Protein AF-A0A1D2QLX5-F1 (afdb_monomer)

Radius of gyration: 36.52 Å; Cα contacts (8 Å, |Δi|>4): 1877; chains: 1; bounding box: 127×94×104 Å

InterPro domains:
  IPR011519 ASPIC/UnbV [PF07593] (499-573)
  IPR011989 Armadillo-like helical [G3DSA:1.25.10.10] (586-825)
  IPR013517 FG-GAP repeat [PF13517] (154-214)
  IPR013517 FG-GAP repeat [PF13517] (285-348)
  IPR016024 Armadillo-type fold [SSF48371] (615-786)
  IPR027039 Cartilage acidic protein 1 [PTHR16026] (74-571)
  IPR028994 Integrin alpha, N-terminal [G3DSA:2.130.10.130] (34-222)
  IPR028994 Integrin alpha, N-terminal [G3DSA:2.130.10.130] (240-362)
  IPR028994 Integrin alpha, N-terminal [G3DSA:2.130.10.130] (363-491)
  IPR028994 Integrin alpha, N-terminal [SSF69318] (71-474)

pLDDT: mean 75.58, std 22.98, range [21.81, 98.31]

Sequence (952 aa):
MLLFSPKKVFLYGFVLLIFTGVYGYVTPTPSLERLPVAVYNKNFLFQQENVFTPLQLTDVTLQAGIQRNDHITGLHESLGAGACAFDYNKDGWVDLLVLNGSGTTHFHGKPQWWQTNSNSLTLYKNNGDETFSDITDDSRLISDGWTMGCAYGDIDSDGDADIFISQRGSNQLWENDNGIFKDITEVSGIKGQHWSTSVNFVDINRDGLLDIYVNNFIDFQVNALTFEHHSGYEATLPPAFDMALYDGQPNQLWINQGGRRFMDRAKAMGIDNPQGRSLHAQWVDINADTYPDLLVANGKGSSNKVFLNQQGNTFVDASLDSGVSFTDTAHHISVGDINRDTRLDIMVGTDHTAFSKLYRQSVRQDTAFVDNSYQTLATVMTTNQSQWASIIEDINLDGWPDFYIANGLTTANQDAKLLSRGQPDSLLLYQQGFVDDSHQISLDTEHSHSSRCALATDFNNDGRADIYISHNNDLGQLLKNNGKKKPWLGIALLSETIPAHGAIVTITNGDMLQTQVYGNKHSFLCTGDQRLRFGINDASPIEITIDWPDGKQHILRDVTANRYHRIVYGKTETLPMTQPAIYTSQIVYQHALNKLKVIEWLIEQNRSDEAAQELGLLQHHPDTELRLQLLQAATLLPEAQQLRFIQRAFNDESITVRLQAIALTRRNENELLARWLFKQLEHDNADVVCATTSALAHFYDEEEAFIVHKYTALGALIRLLNAESETKQRCAIEALGRSEHYRALQPLLAVAERHASQNIRVSAIKALALIKEKAALPTLMAIAEDINQSTAIHAQAKNSIAIINGNYFVKPSEKSLSRKEENNSTSTFFNHKPFYKTPPTWVAASLAKDHADRAALLKAIAQRKERWARDIVHSVLSDTEELLTTKTAIIQQLPRPLSPGYQQLLRQLLQGAITQYQMLHKNDSDDENKFMALAEMIYQIDPERALEMVLH

Foldseek 3Di:
DDDDDDDDDDDDDDDDDDDDDDDDDDDDDDDPDDDDPPPPPVPDDDDDCPPDFFWFWAFCCLVQLNDDFQFDADPLCLLPFEKEWADQQPPQFIWIKTFAAQNCHPPDPDDDPSSPPQARIWTWDQPLQSHTDTCCVVLVPGDNFGWAFKDWFDAQQPQGIWIWTAGCFFTWTWDGDNSRTDTCSVVQVPGDNFHWWDKAWDDQQPPPGTKMKIAGAFPDDPPDPQDPPPVDPDDPDDDFDDSLSTFTAFIWIWDRPHPSYTDTCCVVQVNRPRRFRFQEKFWAPQQPPLGTWIWTWGAANFFTWTWDRPNSRHTDTCRVVQVRRPARFFQKKAWFDQPLPQHIWIWTFGALQDFTFIWDADPVHSSHTDTCCCVFCVVPGPRRWRWAKKDFAPQQQPQHTKIKTWTFASAADPQFRSFGGFAQTWTWDDDVGTDTSSCSNHNDNLPGFRWHDKFWADSSQQQHTWMWIGTRSARTTTIDTPHDRAKKEKEFEAAASTGQFRKKKWKDWPPDIGIDGASRGDIRSYRYDRIHMHRHDPVTWMKMWIQGSVRDIDIATRDDIRFYWYDYPPDRDTDTDDNDDNDDDPDDDDDLVVLLVVLVVCLVVVNQVVSLVSLSVCCPPPDPVSNQSSLVSLVSHDPSSNVSSLLSQLVDPDPVSVLVSLVVCLVVLDLNCVVSLLVQCVDPDLVSNLSSLVSLLSQLQDCPRNPRCSRVSLVSLLVQCPDPDPSSNLSSLSSLLSNLDPVSQPSLLCQLQDPPDLVSVLSSLQSLLSVLDPVSLVSLVVQLPDPPRDPSSNVSSVCSNCSSVVNPDDDDDPDPDDPDDPPPDDPPDPDDDDDDDDDDCLVVLVPDPDPVVNVVSLVVLLPDLDDVSVVSVVVSPDDDPVCVVVVVVSVVPHDDDDDPVVLVVVVVVLVVVVVVVVVDDDDDPVCVVVLVVSLVVVCVNPVVVSVVVVVD

Organism: NCBI:txid62101

Solvent-accessible surface area (backbone atoms only — not comparable to full-atom values): 53255 Å² total; per-residue (Å²): 136,90,82,89,86,94,90,82,89,89,79,91,89,85,78,90,90,88,80,89,85,87,89,86,83,94,84,84,85,84,75,93,71,75,79,78,78,78,77,78,72,88,84,80,75,82,89,71,85,75,76,84,73,74,66,37,32,40,76,36,26,47,68,21,54,57,82,61,68,59,52,40,48,41,80,94,40,61,76,38,25,13,33,33,34,45,46,57,61,75,72,69,48,42,20,41,36,40,43,22,47,68,45,68,41,77,70,62,102,62,86,53,90,87,57,67,72,72,43,22,49,46,36,30,42,52,64,59,67,77,34,42,44,84,38,29,77,81,24,50,63,75,41,81,51,43,32,22,10,23,28,66,42,45,62,81,66,86,52,46,53,18,40,40,38,28,10,51,29,65,41,43,36,30,47,38,61,84,41,38,40,41,85,38,26,79,78,20,57,62,84,42,83,42,36,27,27,15,46,45,64,44,55,57,60,75,84,83,52,44,20,41,42,36,25,13,24,42,70,81,60,91,89,60,90,73,72,67,87,73,65,68,100,78,69,101,61,81,85,73,92,59,68,57,80,44,57,28,26,56,26,45,26,31,41,55,70,59,93,60,31,43,46,79,38,18,71,81,26,65,64,16,52,62,61,26,27,23,32,16,67,45,71,45,58,56,69,79,83,60,46,48,16,43,40,36,16,6,23,49,81,15,52,21,45,30,33,44,53,50,83,49,68,37,46,44,85,39,22,76,74,20,53,67,24,86,41,40,38,21,30,12,51,35,74,41,32,79,80,54,78,79,51,65,24,42,38,33,29,18,38,39,91,47,70,62,43,36,29,40,56,34,99,86,44,60,61,26,42,42,84,41,28,74,82,60,40,64,87,52,66,63,65,66,41,22,28,26,14,46,46,77,42,35,60,80,34,80,46,53,52,20,39,41,35,22,13,21,42,79,50,58,24,92,67,24,69,70,32,38,24,39,30,60,51,43,30,34,42,68,70,99,50,54,40,72,48,33,62,33,59,53,73,43,80,82,71,38,44,19,26,24,11,40,37,55,35,46,60,82,76,79,74,49,46,21,38,41,34,27,35,38,58,40,63,50,44,32,29,43,52,71,43,77,90,63,44,25,41,30,41,38,55,21,50,81,65,35,74,39,56,69,19,37,39,39,40,40,38,70,94,44,54,42,52,50,56,32,62,56,48,50,25,23,14,20,22,27,41,53,57,45,69,42,23,51,58,84,92,38,63,34,38,40,38,37,43,38,59,85,76,49,76,50,79,49,68,76,59,74,69,70,45,44,29,41,38,38,65,98,53,96,60,76,41,73,55,69,78,65,82,60,69,71,85,87,80,88,70,97,51,69,82,58,48,56,56,50,33,53,48,27,43,76,68,73,35,50,65,62,24,50,48,61,49,58,78,45,66,81,52,92,48,65,69,56,40,47,50,50,56,54,56,36,73,71,42,62,69,78,70,24,50,24,52,40,61,53,26,59,68,47,95,45,68,70,42,27,48,49,26,48,57,46,47,57,69,69,40,56,61,90,48,46,74,63,49,56,55,34,57,74,44,86,57,49,67,50,20,35,51,38,29,54,32,54,28,45,38,44,71,38,81,82,34,33,69,69,60,62,49,62,51,50,61,59,38,58,55,31,65,72,47,93,45,68,65,39,21,50,32,24,35,52,22,46,12,45,52,43,45,75,84,44,50,66,63,35,49,53,39,41,74,68,50,90,48,65,69,55,20,39,46,23,34,52,18,52,31,57,38,38,49,70,87,50,44,67,62,36,47,52,51,46,65,47,84,87,53,52,72,65,45,32,51,42,24,46,50,24,52,21,51,41,69,71,41,83,82,68,77,85,76,96,80,84,80,79,96,80,79,93,81,85,79,93,83,76,89,88,83,86,85,85,92,76,91,71,85,60,72,65,62,56,62,76,66,52,89,47,72,67,61,38,53,52,52,50,54,63,39,66,71,45,98,51,71,72,40,51,56,50,61,63,68,75,66,82,79,67,73,81,50,54,63,53,53,56,61,54,61,75,73,59,86,85,80,85,57,72,70,60,59,51,52,51,53,56,53,50,55,49,51,54,56,55,55,74,73,65,82,76,90,71,80,79,49,58,66,56,50,50,56,49,41,54,57,38,39,79,76,42,53,70,62,29,50,54,67,75,73,111

Nearest PDB structures (foldseek):
  7p0h-assembly2_B  TM=7.533E-01  e=1.564E-06  synthetic construct
  7q1f-assembly2_T  TM=6.880E-01  e=1.425E-06  synthetic construct
  4zv6-assembly1_A  TM=5.811E-01  e=3.149E-06  synthetic construct
  4xl5-assembly1_C  TM=6.622E-01  e=2.568E-05  synthetic construct
  3ltm-assembly1_B  TM=7.627E-01  e=1.583E-04  synthetic construct

Secondary structure (DSSP, 8-state):
---------------S------------PPP-PPPP-----S--S-----------EEE-TTTTT--------SGGGTT---EEEE-SSSSSS-EEEEE------SS-SS--TT-----SEEEEEE-SSS-EEE-HHHHT----SEEEEEEEE-SSSSS--EEEEEEEE--EEEEEETTEEEE-HHHHT----EEEEEEEEE-SSSSSPPEEEEEE-B---TT---SGGGS-S--SSPPPP-GGGSPBPPPEEEEE-STT-EEE-HHHHT---TT--EEEEEEE-SSSSSSPEEEEEE-TTS--EEEEE-TTS-EEE-TTTSSTT--SSEEEEEEE-TTSSSS-EEEEEE-TTS--EEEEEPTT-TT-EEE-HHHHSTTS--TT--EEEEEEE-TTSSSSPEEEEEEEEEEEPSS-TTSEEEB--EEEEESSSEEE-GGGBSS-TT--B-EEEEEEE-TTSSSSPEEEEEETTEEEEEEEE-PPP--EEEEEEEETTEE-TT-EEEEEETTEEEEEETT--EETTEE----EEEE--TTS--EEEEE-TTS-EEEEESPPSSSEEEEETT-SSPEEP------------S-HHHHHHHHHHHHHTT-HHHHHHHHHTTTT-S-HHHHHHHHHHGGGS-HHHHHHHHHHHTT-S-HHHHHHHHHHHHHH--GGGHHHHHGGGT-SSHHHHHHHHHHHHHHHHSSSTTTTTTTTTHHHHHHGGG-S-HHHHHHHHHHHHHT--GGGHHHHHHHHHH-S-HHHHHHHHHHHHHS--GGGHHHHHHHHH-TTS-HHHHHHHHHHHHHHTT---------S--SS-TTS-TTSS--------PPPTHHHHHH--SHHHHHHHHHHHHTS-SHHHHHHHHHS--S-THHHHHHHHHHTTSPPP--HHHHHHHHHHHHHHHHHHTTT-SS-TTHHHHHHHHHHHHHTT-HHHHHHHH--

Structure (mmCIF, N/CA/C/O backbone):
data_AF-A0A1D2QLX5-F1
#
_entry.id   AF-A0A1D2QLX5-F1
#
loop_
_atom_site.group_PDB
_atom_site.id
_atom_site.type_symbol
_atom_site.label_atom_id
_atom_site.label_alt_id
_atom_site.label_comp_id
_atom_site.label_asym_id
_atom_site.label_entity_id
_atom_site.label_seq_id
_atom_site.pdbx_PDB_ins_code
_atom_site.Cartn_x
_atom_site.Cartn_y
_atom_site.Cartn_z
_atom_site.occupancy
_atom_site.B_iso_or_equiv
_atom_site.auth_seq_id
_atom_site.auth_comp_id
_atom_site.auth_asym_id
_atom_site.auth_atom_id
_atom_site.pdbx_PDB_model_num
ATOM 1 N N . MET A 1 1 ? -72.751 29.993 -22.646 1.00 31.31 1 MET A N 1
ATOM 2 C CA . MET A 1 1 ? -73.199 28.770 -21.943 1.00 31.31 1 MET A CA 1
ATOM 3 C C . MET A 1 1 ? -71.928 28.111 -21.412 1.00 31.31 1 MET A C 1
ATOM 5 O O . MET A 1 1 ? -71.118 27.737 -22.242 1.00 31.31 1 MET A O 1
ATOM 9 N N . LEU A 1 2 ? -71.522 28.341 -20.153 1.00 31.41 2 LEU A N 1
ATOM 10 C CA . LEU A 1 2 ? -72.079 27.840 -18.868 1.00 31.41 2 LEU A CA 1
ATOM 11 C C . LEU A 1 2 ? -71.598 26.402 -18.566 1.00 31.41 2 LEU A C 1
ATOM 13 O O . LEU A 1 2 ? -71.811 25.562 -19.429 1.00 31.41 2 LEU A O 1
ATOM 17 N N . LEU A 1 3 ? -71.090 25.997 -17.387 1.00 32.25 3 LEU A N 1
ATOM 18 C CA . LEU A 1 3 ? -70.295 26.568 -16.253 1.00 32.25 3 LEU A CA 1
ATOM 19 C C . LEU A 1 3 ? -70.065 25.372 -15.268 1.00 32.25 3 LEU A C 1
ATOM 21 O O . LEU A 1 3 ? -70.887 24.461 -15.272 1.00 32.25 3 LEU A O 1
ATOM 25 N N . PHE A 1 4 ? -69.078 25.240 -14.367 1.00 31.58 4 PHE A N 1
ATOM 26 C CA . PHE A 1 4 ? -67.892 26.022 -13.951 1.00 31.58 4 PHE A CA 1
ATOM 27 C C . PHE A 1 4 ? -66.596 25.343 -14.518 1.00 31.58 4 PHE A C 1
ATOM 29 O O . PHE A 1 4 ? -66.652 24.979 -15.685 1.00 31.58 4 PHE A O 1
ATOM 36 N N . SER A 1 5 ? -65.408 25.133 -13.906 1.00 28.28 5 SER A N 1
ATOM 37 C CA . SER A 1 5 ? -64.798 25.421 -12.582 1.00 28.28 5 SER A CA 1
ATOM 38 C C . SER A 1 5 ? -63.243 25.417 -12.665 1.00 28.28 5 SER A C 1
ATOM 40 O O . SER A 1 5 ? -62.726 24.794 -13.594 1.00 28.28 5 SER A O 1
ATOM 42 N N . PRO A 1 6 ? -62.464 26.096 -11.780 1.00 41.56 6 PRO A N 1
ATOM 43 C CA . PRO A 1 6 ? -61.105 26.529 -12.148 1.00 41.56 6 PRO A CA 1
ATOM 44 C C . PRO A 1 6 ? -59.921 25.912 -11.368 1.00 41.56 6 PRO A C 1
ATOM 46 O O . PRO A 1 6 ? -59.880 25.981 -10.141 1.00 41.56 6 PRO A O 1
ATOM 49 N N . LYS A 1 7 ? -58.893 25.446 -12.107 1.00 25.94 7 LYS A N 1
ATOM 50 C CA . LYS A 1 7 ? -57.429 25.641 -11.876 1.00 25.94 7 LYS A CA 1
ATOM 51 C C . LYS A 1 7 ? -56.596 24.694 -12.764 1.00 25.94 7 LYS A C 1
ATOM 53 O O . LYS A 1 7 ? -56.641 23.492 -12.520 1.00 25.94 7 LYS A O 1
ATOM 58 N N . LYS A 1 8 ? -55.795 25.233 -13.705 1.00 28.52 8 LYS A N 1
ATOM 59 C CA . LYS A 1 8 ? -54.478 24.748 -14.225 1.00 28.52 8 LYS A CA 1
ATOM 60 C C . LYS A 1 8 ? -54.161 25.344 -15.616 1.00 28.52 8 LYS A C 1
ATOM 62 O O . LYS A 1 8 ? -55.045 25.889 -16.261 1.00 28.52 8 LYS A O 1
ATOM 67 N N . VAL A 1 9 ? -52.906 25.148 -16.043 1.00 32.16 9 VAL A N 1
ATOM 68 C CA . VAL A 1 9 ? -52.308 25.403 -17.374 1.00 32.16 9 VAL A CA 1
ATOM 69 C C . VAL A 1 9 ? -52.155 26.876 -17.780 1.00 32.16 9 VAL A C 1
ATOM 71 O O . VAL A 1 9 ? -53.117 27.580 -18.055 1.00 32.16 9 VAL A O 1
ATOM 74 N N . PHE A 1 10 ? -50.894 27.296 -17.902 1.00 26.11 10 PHE A N 1
ATOM 75 C CA . PHE A 1 10 ? -50.464 28.555 -18.512 1.00 26.11 10 PHE A CA 1
ATOM 76 C C . PHE A 1 10 ? -49.315 28.227 -19.481 1.00 26.11 10 PHE A C 1
ATOM 78 O O . PHE A 1 10 ? -48.149 28.338 -19.112 1.00 26.11 10 PHE A O 1
ATOM 85 N N . LEU A 1 11 ? -49.622 27.707 -20.679 1.00 27.02 11 LEU A N 1
ATOM 86 C CA . LEU A 1 11 ? -48.597 27.377 -21.679 1.00 27.02 11 LEU A CA 1
ATOM 87 C C . LEU A 1 11 ? -49.157 27.285 -23.113 1.00 27.02 11 LEU A C 1
ATOM 89 O O . LEU A 1 11 ? -50.324 26.960 -23.303 1.00 27.02 11 LEU A O 1
ATOM 93 N N . TYR A 1 12 ? -48.274 27.538 -24.086 1.00 26.33 12 TYR A N 1
ATOM 94 C CA . TYR A 1 12 ? -48.443 27.422 -25.546 1.00 26.33 12 TYR A CA 1
ATOM 95 C C . TYR A 1 12 ? -49.506 28.309 -26.221 1.00 26.33 12 TYR A C 1
ATOM 97 O O . TYR A 1 12 ? -50.665 27.940 -26.384 1.00 26.33 12 TYR A O 1
ATOM 105 N N . GLY A 1 13 ? -49.047 29.462 -26.724 1.00 25.03 13 GLY A N 1
ATOM 106 C CA . GLY A 1 13 ? -49.849 30.363 -27.561 1.00 25.03 13 GLY A CA 1
ATOM 107 C C . GLY A 1 13 ? -49.076 31.466 -28.300 1.00 25.03 13 GLY A C 1
ATOM 108 O O . GLY A 1 13 ? -49.704 32.406 -28.772 1.00 25.03 13 GLY A O 1
ATOM 109 N N . PHE A 1 14 ? -47.740 31.397 -28.390 1.00 29.97 14 PHE A N 1
ATOM 110 C CA . PHE A 1 14 ? -46.930 32.395 -29.106 1.00 29.97 14 PHE A CA 1
ATOM 111 C C . PHE A 1 14 ? -45.743 31.722 -29.811 1.00 29.97 14 PHE A C 1
ATOM 113 O O . PHE A 1 14 ? -44.774 31.316 -29.173 1.00 29.97 14 PHE A O 1
ATOM 120 N N . VAL A 1 15 ? -45.863 31.537 -31.127 1.00 26.11 15 VAL A N 1
ATOM 121 C CA . VAL A 1 15 ? -44.945 30.761 -31.976 1.00 26.11 15 VAL A CA 1
ATOM 122 C C . VAL A 1 15 ? -44.780 31.498 -33.308 1.00 26.11 15 VAL A C 1
ATOM 124 O O . VAL A 1 15 ? -45.784 31.863 -33.905 1.00 26.11 15 VAL A O 1
ATOM 127 N N . LEU A 1 16 ? -43.526 31.679 -33.753 1.00 24.69 16 LEU A N 1
ATOM 128 C CA . LEU A 1 16 ? -43.087 32.228 -35.054 1.00 24.69 16 LEU A CA 1
ATOM 129 C C . LEU A 1 16 ? -43.724 33.565 -35.514 1.00 24.69 16 LEU A C 1
ATOM 131 O O . LEU A 1 16 ? -44.831 33.561 -36.037 1.00 24.69 16 LEU A O 1
ATOM 135 N N . LEU A 1 17 ? -42.949 34.668 -35.464 1.00 25.89 17 LEU A N 1
ATOM 136 C CA . LEU A 1 17 ? -42.698 35.614 -36.590 1.00 25.89 17 LEU A CA 1
ATOM 137 C C . LEU A 1 17 ? -42.050 36.952 -36.147 1.00 25.89 17 LEU A C 1
ATOM 139 O O . LEU A 1 17 ? -42.649 38.016 -36.273 1.00 25.89 17 LEU A O 1
ATOM 143 N N . ILE A 1 18 ? -40.786 36.929 -35.702 1.00 30.41 18 ILE A N 1
ATOM 144 C CA . ILE A 1 18 ? -39.880 38.092 -35.835 1.00 30.41 18 ILE A CA 1
ATOM 145 C C . ILE A 1 18 ? -38.504 37.579 -36.284 1.00 30.41 18 ILE A C 1
ATOM 147 O O . ILE A 1 18 ? -37.745 37.034 -35.489 1.00 30.41 18 ILE A O 1
ATOM 151 N N . PHE A 1 19 ? -38.200 37.734 -37.574 1.00 26.75 19 PHE A N 1
ATOM 152 C CA . PHE A 1 19 ? -36.897 37.438 -38.180 1.00 26.75 19 PHE A CA 1
ATOM 153 C C . PHE A 1 19 ? -36.696 38.360 -39.403 1.00 26.75 19 PHE A C 1
ATOM 155 O O . PHE A 1 19 ? -37.640 38.573 -40.159 1.00 26.75 19 PHE A O 1
ATOM 162 N N . THR A 1 20 ? -35.457 38.817 -39.635 1.00 27.77 20 THR A N 1
ATOM 163 C CA . THR A 1 20 ? -34.947 39.569 -40.819 1.00 27.77 20 THR A CA 1
ATOM 164 C C . THR A 1 20 ? -35.310 41.065 -41.008 1.00 27.77 20 THR A C 1
ATOM 166 O O . THR A 1 20 ? -36.417 41.499 -40.714 1.00 27.77 20 THR A O 1
ATOM 169 N N . GLY A 1 21 ? -34.335 41.829 -41.546 1.00 23.56 21 GLY A N 1
ATOM 170 C CA . GLY A 1 21 ? -34.377 43.267 -41.911 1.00 23.56 21 GLY A CA 1
ATOM 171 C C . GLY A 1 21 ? -33.893 44.251 -40.822 1.00 23.56 21 GLY A C 1
ATOM 172 O O . GLY A 1 21 ? -34.726 44.764 -40.089 1.00 23.56 21 GLY A O 1
ATOM 173 N N . VAL A 1 22 ? -32.605 44.551 -40.560 1.00 33.00 22 VAL A N 1
ATOM 174 C CA . VAL A 1 22 ? -31.296 44.430 -41.267 1.00 33.00 22 VAL A CA 1
ATOM 175 C C . VAL A 1 22 ? -30.917 45.614 -42.198 1.00 33.00 22 VAL A C 1
ATOM 177 O O . VAL A 1 22 ? -31.742 46.087 -42.969 1.00 33.00 22 VAL A O 1
ATOM 180 N N . TYR A 1 23 ? -29.621 45.990 -42.134 1.00 28.08 23 TYR A N 1
ATOM 181 C CA . TYR A 1 23 ? -28.828 47.027 -42.847 1.00 28.08 23 TYR A CA 1
ATOM 182 C C . TYR A 1 23 ? -28.793 48.461 -42.262 1.00 28.08 23 TYR A C 1
ATOM 184 O O . TYR A 1 23 ? -29.817 49.126 -42.193 1.00 28.08 23 TYR A O 1
ATOM 192 N N . GLY A 1 24 ? -27.632 49.038 -41.891 1.00 23.89 24 GLY A N 1
ATOM 193 C CA . GLY A 1 24 ? -26.297 48.461 -41.594 1.00 23.89 24 GLY A CA 1
ATOM 194 C C . GLY A 1 24 ? -25.096 49.286 -42.099 1.00 23.89 24 GLY A C 1
ATOM 195 O O . GLY A 1 24 ? -25.261 50.092 -43.004 1.00 23.89 24 GLY A O 1
ATOM 196 N N . TYR A 1 25 ? -23.887 49.042 -41.559 1.00 22.97 25 TYR A N 1
ATOM 197 C CA . TYR A 1 25 ? -22.599 49.285 -42.243 1.00 22.97 25 TYR A CA 1
ATOM 198 C C . TYR A 1 25 ? -21.434 48.467 -41.624 1.00 22.97 25 TYR A C 1
ATOM 200 O O . TYR A 1 25 ? -21.142 48.557 -40.437 1.00 22.97 25 TYR A O 1
ATOM 208 N N . VAL A 1 26 ? -20.800 47.663 -42.481 1.00 24.88 26 VAL A N 1
ATOM 209 C CA . VAL A 1 26 ? -19.558 46.852 -42.370 1.00 24.88 26 VAL A CA 1
ATOM 210 C C . VAL A 1 26 ? -18.422 47.593 -41.613 1.00 24.88 26 VAL A C 1
ATOM 212 O O . VAL A 1 26 ? -18.172 48.747 -41.937 1.00 24.88 26 VAL A O 1
ATOM 215 N N . THR A 1 27 ? -17.709 47.084 -40.585 1.00 23.83 27 THR A N 1
ATOM 216 C CA . THR A 1 27 ? -16.679 45.991 -40.476 1.00 23.83 27 THR A CA 1
ATOM 217 C C . THR A 1 27 ? -16.094 46.006 -39.029 1.00 23.83 27 THR A C 1
ATOM 219 O O . THR A 1 27 ? -16.336 47.004 -38.349 1.00 23.83 27 THR A O 1
ATOM 222 N N . PRO A 1 28 ? -15.205 45.085 -38.567 1.00 25.02 28 PRO A N 1
ATOM 223 C CA . PRO A 1 28 ? -14.934 43.683 -38.925 1.00 25.02 28 PRO A CA 1
ATOM 224 C C . PRO A 1 28 ? -15.183 42.722 -37.720 1.00 25.02 28 PRO A C 1
ATOM 226 O O . PRO A 1 28 ? -15.751 43.112 -36.705 1.00 25.02 28 PRO A O 1
ATOM 229 N N . THR A 1 29 ? -14.751 41.458 -37.809 1.00 34.59 29 THR A N 1
ATOM 230 C CA . THR A 1 29 ? -14.856 40.440 -36.738 1.00 34.59 29 THR A CA 1
ATOM 231 C C . THR A 1 29 ? -13.867 40.643 -35.574 1.00 34.59 29 THR A C 1
ATOM 233 O O . THR A 1 29 ? -12.666 40.735 -35.842 1.00 34.59 29 THR A O 1
ATOM 236 N N . PRO A 1 30 ? -14.305 40.574 -34.300 1.00 24.89 30 PRO A N 1
ATOM 237 C CA . PRO A 1 30 ? -13.432 40.265 -33.167 1.00 24.89 30 PRO A CA 1
ATOM 238 C C . PRO A 1 30 ? -13.063 38.772 -33.152 1.00 24.89 30 PRO A C 1
ATOM 240 O O . PRO A 1 30 ? -13.844 37.922 -33.584 1.00 24.89 30 PRO A O 1
ATOM 243 N N . SER A 1 31 ? -11.875 38.450 -32.648 1.00 24.11 31 SER A N 1
ATOM 244 C CA . SER A 1 31 ? -11.371 37.081 -32.485 1.00 24.11 31 SER A CA 1
ATOM 245 C C . SER A 1 31 ? -11.987 36.347 -31.288 1.00 24.11 31 SER A C 1
ATOM 247 O O . SER A 1 31 ? -12.496 36.973 -30.360 1.00 24.11 31 SER A O 1
ATOM 249 N N . LEU A 1 32 ? -11.833 35.015 -31.252 1.00 30.31 32 LEU A N 1
ATOM 250 C CA . LEU A 1 32 ? -11.824 34.273 -29.987 1.00 30.31 32 LEU A CA 1
ATOM 251 C C . LEU A 1 32 ? -10.616 34.726 -29.154 1.00 30.31 32 LEU A C 1
ATOM 253 O O . LEU A 1 32 ? -9.531 34.148 -29.244 1.00 30.31 32 LEU A O 1
ATOM 257 N N . GLU A 1 33 ? -10.790 35.773 -28.354 1.00 23.89 33 GLU A N 1
ATOM 258 C CA . GLU A 1 33 ? -9.871 36.031 -27.252 1.00 23.89 33 GLU A CA 1
ATOM 259 C C . GLU A 1 33 ? -10.057 34.952 -26.185 1.00 23.89 33 GLU A C 1
ATOM 261 O O . GLU A 1 33 ? -11.173 34.537 -25.861 1.00 23.89 33 GLU A O 1
ATOM 266 N N . ARG A 1 34 ? -8.935 34.454 -25.664 1.00 28.41 34 ARG A N 1
ATOM 267 C CA . ARG A 1 34 ? -8.936 33.490 -24.565 1.00 28.41 34 ARG A CA 1
ATOM 268 C C . ARG A 1 34 ? -9.569 34.162 -23.349 1.00 28.41 34 ARG A C 1
ATOM 270 O O . ARG A 1 34 ? -9.203 35.295 -23.035 1.00 28.41 34 ARG A O 1
ATOM 277 N N . LEU A 1 35 ? -10.426 33.442 -22.618 1.00 25.03 35 LEU A N 1
ATOM 278 C CA . LEU A 1 35 ? -10.703 33.807 -21.227 1.00 25.03 35 LEU A CA 1
ATOM 279 C C . LEU A 1 35 ? -9.350 33.993 -20.520 1.00 25.03 35 LEU A C 1
ATOM 281 O O . LEU A 1 35 ? -8.458 33.159 -20.723 1.00 25.03 35 LEU A O 1
ATOM 285 N N . PRO A 1 36 ? -9.149 35.087 -19.766 1.00 21.81 36 PRO A N 1
ATOM 286 C CA . PRO A 1 36 ? -7.846 35.382 -19.203 1.00 21.81 36 PRO A CA 1
ATOM 287 C C . PRO A 1 36 ? -7.453 34.256 -18.254 1.00 21.81 36 PRO A C 1
ATOM 289 O O . PRO A 1 36 ? -8.112 34.027 -17.241 1.00 21.81 36 PRO A O 1
ATOM 292 N N . VAL A 1 37 ? -6.348 33.576 -18.573 1.00 27.45 37 VAL A N 1
ATOM 293 C CA . VAL A 1 37 ? -5.625 32.786 -17.578 1.00 27.45 37 VAL A CA 1
ATOM 294 C C . VAL A 1 37 ? -5.281 33.761 -16.463 1.00 27.45 37 VAL A C 1
ATOM 296 O O . VAL A 1 37 ? -4.502 34.693 -16.676 1.00 27.45 37 VAL A O 1
ATOM 299 N N . ALA A 1 38 ? -5.901 33.581 -15.299 1.00 23.88 38 ALA A N 1
ATOM 300 C CA . ALA A 1 38 ? -5.555 34.337 -14.114 1.00 23.88 38 ALA A CA 1
ATOM 301 C C . ALA A 1 38 ? -4.110 33.976 -13.760 1.00 23.88 38 ALA A C 1
ATOM 303 O O . ALA A 1 38 ? -3.840 32.920 -13.193 1.00 23.88 38 ALA A O 1
ATOM 304 N N . VAL A 1 39 ? -3.166 34.832 -14.157 1.00 26.52 39 VAL A N 1
ATOM 305 C CA . VAL A 1 39 ? -1.767 34.712 -13.753 1.00 26.52 39 VAL A CA 1
ATOM 306 C C . VAL A 1 39 ? -1.744 34.958 -12.251 1.00 26.52 39 VAL A C 1
ATOM 308 O O . VAL A 1 39 ? -1.778 36.106 -11.808 1.00 26.52 39 VAL A O 1
ATOM 311 N N . TYR A 1 40 ? -1.762 33.868 -11.479 1.00 30.06 40 TYR A N 1
ATOM 312 C CA . TYR A 1 40 ? -1.733 33.891 -10.022 1.00 30.06 40 TYR A CA 1
ATOM 313 C C . TYR A 1 40 ? -0.453 34.585 -9.563 1.00 30.06 40 TYR A C 1
ATOM 315 O O . TYR A 1 40 ? 0.637 34.013 -9.537 1.00 30.06 40 TYR A O 1
ATOM 323 N N . ASN A 1 41 ? -0.598 35.865 -9.242 1.00 23.31 41 ASN A N 1
ATOM 324 C CA . ASN A 1 41 ? 0.490 36.716 -8.813 1.00 23.31 41 ASN A CA 1
ATOM 325 C C . ASN A 1 41 ? 0.798 36.351 -7.354 1.00 23.31 41 ASN A C 1
ATOM 327 O O . ASN A 1 41 ? 0.100 36.807 -6.452 1.00 23.31 41 ASN A O 1
ATOM 331 N N . LYS A 1 42 ? 1.791 35.472 -7.137 1.00 32.09 42 LYS A N 1
ATOM 332 C CA . LYS A 1 42 ? 2.073 34.749 -5.873 1.00 32.09 42 LYS A CA 1
ATOM 333 C C . LYS A 1 42 ? 2.287 35.614 -4.611 1.00 32.09 42 LYS A C 1
ATOM 335 O O . LYS A 1 42 ? 2.455 35.069 -3.527 1.00 32.09 42 LYS A O 1
ATOM 340 N N . ASN A 1 43 ? 2.270 36.940 -4.722 1.00 29.69 43 ASN A N 1
ATOM 341 C CA . ASN A 1 43 ? 2.801 37.867 -3.724 1.00 29.69 43 ASN A CA 1
ATOM 342 C C . ASN A 1 43 ? 1.701 38.662 -2.991 1.00 29.69 43 ASN A C 1
ATOM 344 O O . ASN A 1 43 ? 1.793 39.886 -2.910 1.00 29.69 43 ASN A O 1
ATOM 348 N N . PHE A 1 44 ? 0.651 38.001 -2.483 1.00 35.25 44 PHE A N 1
ATOM 349 C CA . PHE A 1 44 ? -0.390 38.669 -1.678 1.00 35.25 44 PHE A CA 1
ATOM 350 C C . PHE A 1 44 ? -0.989 37.814 -0.541 1.00 35.25 44 PHE A C 1
ATOM 352 O O . PHE A 1 44 ? -2.202 37.721 -0.375 1.00 35.25 44 PHE A O 1
ATOM 359 N N . LEU A 1 45 ? -0.119 37.248 0.300 1.00 31.86 45 LEU A N 1
ATOM 360 C CA . LEU A 1 45 ? -0.448 36.858 1.678 1.00 31.86 45 LEU A CA 1
ATOM 361 C C . LEU A 1 45 ? 0.571 37.491 2.641 1.00 31.86 45 LEU A C 1
ATOM 363 O O . LEU A 1 45 ? 1.700 37.786 2.250 1.00 31.86 45 LEU A O 1
ATOM 367 N N . PHE A 1 46 ? 0.152 37.763 3.879 1.00 34.62 46 PHE A N 1
ATOM 368 C CA . PHE A 1 46 ? 0.992 38.421 4.887 1.00 34.62 46 PHE A CA 1
ATOM 369 C C . PHE A 1 46 ? 2.031 37.458 5.479 1.00 34.62 46 PHE A C 1
ATOM 371 O O . PHE A 1 46 ? 1.732 36.293 5.726 1.00 34.62 46 PHE A O 1
ATOM 378 N N . GLN A 1 47 ? 3.231 37.967 5.780 1.00 32.84 47 GLN A N 1
ATOM 379 C CA . GLN A 1 47 ? 4.257 37.204 6.494 1.00 32.84 47 GLN A CA 1
ATOM 380 C C . GLN A 1 47 ? 3.823 36.900 7.938 1.00 32.84 47 GLN A C 1
ATOM 382 O O . GLN A 1 47 ? 3.897 37.756 8.820 1.00 32.84 47 GLN A O 1
ATOM 387 N N . GLN A 1 48 ? 3.523 35.633 8.204 1.00 32.78 48 GLN A N 1
ATOM 388 C CA . GLN A 1 48 ? 4.326 34.907 9.183 1.00 32.78 48 GLN A CA 1
ATOM 389 C C . GLN A 1 48 ? 5.089 33.814 8.438 1.00 32.78 48 GLN A C 1
ATOM 391 O O . GLN A 1 48 ? 4.488 32.977 7.771 1.00 32.78 48 GLN A O 1
ATOM 396 N N . GLU A 1 49 ? 6.417 33.837 8.534 1.00 34.91 49 GLU A N 1
ATOM 397 C CA . GLU A 1 49 ? 7.278 32.791 7.979 1.00 34.91 49 GLU A CA 1
ATOM 398 C C . GLU A 1 49 ? 7.268 31.574 8.911 1.00 34.91 49 GLU A C 1
ATOM 400 O O . GLU A 1 49 ? 8.245 31.269 9.594 1.00 34.91 49 GLU A O 1
ATOM 405 N N . ASN A 1 50 ? 6.134 30.868 8.938 1.00 38.72 50 ASN A N 1
ATOM 406 C CA . ASN A 1 50 ? 6.115 29.485 9.390 1.00 38.72 50 ASN A CA 1
ATOM 407 C C . ASN A 1 50 ? 7.000 28.693 8.426 1.00 38.72 50 ASN A C 1
ATOM 409 O O . ASN A 1 50 ? 6.634 28.469 7.273 1.00 38.72 50 ASN A O 1
ATOM 413 N N . VAL A 1 51 ? 8.199 28.331 8.888 1.00 43.22 51 VAL A N 1
ATOM 414 C CA . VAL A 1 51 ? 9.175 27.584 8.093 1.00 43.22 51 VAL A CA 1
ATOM 415 C C . VAL A 1 51 ? 8.607 26.199 7.814 1.00 43.22 51 VAL A C 1
ATOM 417 O O . VAL A 1 51 ? 8.661 25.309 8.667 1.00 43.22 51 VAL A O 1
ATOM 420 N N . PHE A 1 52 ? 8.056 26.045 6.610 1.00 54.09 52 PHE A N 1
ATOM 421 C CA . PHE A 1 52 ? 7.576 24.778 6.083 1.00 54.09 52 PHE A CA 1
ATOM 422 C C . PHE A 1 52 ? 8.669 23.721 6.256 1.00 54.09 52 PHE A C 1
ATOM 424 O O . PHE A 1 52 ? 9.760 23.833 5.696 1.00 54.09 52 PHE A O 1
ATOM 431 N N . THR A 1 53 ? 8.383 22.728 7.093 1.00 57.50 53 THR A N 1
ATOM 432 C CA . THR A 1 53 ? 9.224 21.548 7.275 1.00 57.50 53 THR A CA 1
ATOM 433 C C . THR A 1 53 ? 8.528 20.442 6.491 1.00 57.50 53 THR A C 1
ATOM 435 O O . THR A 1 53 ? 7.488 19.988 6.966 1.00 57.50 53 THR A O 1
ATOM 438 N N . PRO A 1 54 ? 9.026 20.055 5.302 1.00 64.94 54 PRO A N 1
ATOM 439 C CA . PRO A 1 54 ? 8.373 19.027 4.501 1.00 64.94 54 PRO A CA 1
ATOM 440 C C . PRO A 1 54 ? 8.281 17.716 5.282 1.00 64.94 54 PRO A C 1
ATOM 442 O O . PRO A 1 54 ? 9.188 17.398 6.066 1.00 64.94 54 PRO A O 1
ATOM 445 N N . LEU A 1 55 ? 7.231 16.930 5.037 1.00 81.88 55 LEU A N 1
ATOM 446 C CA . LEU A 1 55 ? 7.268 15.521 5.419 1.00 81.88 55 LEU A CA 1
ATOM 447 C C . LEU A 1 55 ? 8.376 14.819 4.609 1.00 81.88 55 LEU A C 1
ATOM 449 O O . LEU A 1 55 ? 8.794 15.310 3.566 1.00 81.88 55 LEU A O 1
ATOM 453 N N . GLN A 1 56 ? 8.885 13.680 5.078 1.00 83.31 56 GLN A N 1
ATOM 454 C CA . GLN A 1 56 ? 9.816 12.863 4.294 1.00 83.31 56 GLN A CA 1
ATOM 455 C C . GLN A 1 56 ? 9.356 11.409 4.309 1.00 83.31 56 GLN A C 1
ATOM 457 O O . GLN A 1 56 ? 9.598 10.693 5.280 1.00 83.31 56 GLN A O 1
ATOM 462 N N . LEU A 1 57 ? 8.696 10.980 3.231 1.00 86.25 57 LEU A N 1
ATOM 463 C CA . LEU A 1 57 ? 8.295 9.591 3.017 1.00 86.25 57 LEU A CA 1
ATOM 464 C C . LEU A 1 57 ? 9.289 8.927 2.059 1.00 86.25 57 LEU A C 1
ATOM 466 O O . LEU A 1 57 ? 9.516 9.397 0.945 1.00 86.25 57 LEU A O 1
ATOM 470 N N . THR A 1 58 ? 9.931 7.849 2.501 1.00 84.81 58 THR A N 1
ATOM 471 C CA . THR A 1 58 ? 10.990 7.156 1.749 1.00 84.81 58 THR A CA 1
ATOM 472 C C . THR A 1 58 ? 10.574 5.728 1.439 1.00 84.81 58 THR A C 1
ATOM 474 O O . THR A 1 58 ? 10.278 4.975 2.361 1.00 84.81 58 THR A O 1
ATOM 477 N N . ASP A 1 59 ? 10.609 5.331 0.166 1.00 85.62 59 ASP A N 1
ATOM 478 C CA . ASP A 1 59 ? 10.363 3.941 -0.223 1.00 85.62 59 ASP A CA 1
ATOM 479 C C . ASP A 1 59 ? 11.482 3.011 0.293 1.00 85.62 59 ASP A C 1
ATOM 481 O O . ASP A 1 59 ? 12.627 3.012 -0.187 1.00 85.62 59 ASP A O 1
ATOM 485 N N . VAL A 1 60 ? 11.128 2.216 1.302 1.00 84.81 60 VAL A N 1
ATOM 486 C CA . VAL A 1 60 ? 11.983 1.218 1.954 1.00 84.81 60 VAL A CA 1
ATOM 487 C C . VAL A 1 60 ? 11.561 -0.214 1.619 1.00 84.81 60 VAL A C 1
ATOM 489 O O . VAL A 1 60 ? 12.048 -1.137 2.255 1.00 84.81 60 VAL A O 1
ATOM 492 N N . THR A 1 61 ? 10.694 -0.434 0.630 1.00 85.56 61 THR A N 1
ATOM 493 C CA . THR A 1 61 ? 10.044 -1.738 0.388 1.00 85.56 61 THR A CA 1
ATOM 494 C C . THR A 1 61 ? 11.029 -2.911 0.326 1.00 85.56 61 THR A C 1
ATOM 496 O O . THR A 1 61 ? 11.048 -3.754 1.223 1.00 85.56 61 THR 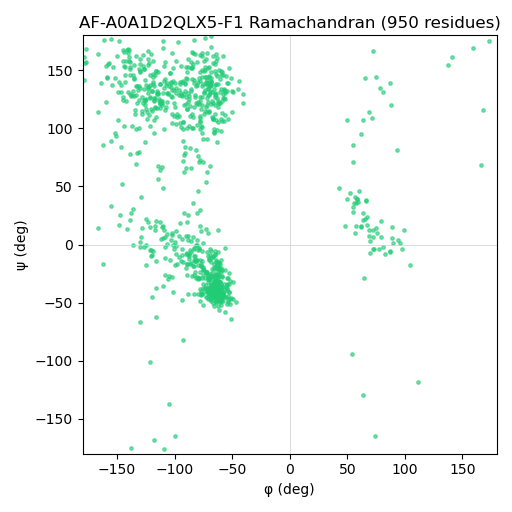A O 1
ATOM 499 N N . LEU A 1 62 ? 11.925 -2.919 -0.672 1.00 80.44 62 LEU A N 1
ATOM 500 C CA . LEU A 1 62 ? 12.956 -3.955 -0.779 1.00 80.44 62 LEU A CA 1
ATOM 501 C C . LEU A 1 62 ? 13.952 -3.874 0.392 1.00 80.44 62 LEU A C 1
ATOM 503 O O . LEU A 1 62 ? 14.376 -4.910 0.895 1.00 80.44 62 LEU A O 1
ATOM 507 N N . GLN A 1 63 ? 14.290 -2.668 0.874 1.00 75.75 63 GLN A N 1
ATOM 508 C CA . GLN A 1 63 ? 15.174 -2.448 2.033 1.00 75.75 63 GLN A CA 1
ATOM 509 C C . GLN A 1 63 ? 14.731 -3.224 3.281 1.00 75.75 63 GLN A C 1
ATOM 511 O O . GLN A 1 63 ? 15.577 -3.766 3.997 1.00 75.75 63 GLN A O 1
ATOM 516 N N . ALA A 1 64 ? 13.420 -3.248 3.515 1.00 76.75 64 ALA A N 1
ATOM 517 C CA . ALA A 1 64 ? 12.749 -3.913 4.617 1.00 76.75 64 ALA A CA 1
ATOM 518 C C . ALA A 1 64 ? 12.503 -5.408 4.340 1.00 76.75 64 ALA A C 1
ATOM 520 O O . ALA A 1 64 ? 12.020 -6.114 5.210 1.00 76.75 64 ALA A O 1
ATOM 521 N N . GLY A 1 65 ? 12.849 -5.920 3.155 1.00 70.75 65 GLY A N 1
ATOM 522 C CA . GLY A 1 65 ? 12.670 -7.325 2.774 1.00 70.75 65 GLY A CA 1
ATOM 523 C C . GLY A 1 65 ? 11.307 -7.667 2.166 1.00 70.75 65 GLY A C 1
ATOM 524 O O . GLY A 1 65 ? 11.170 -8.774 1.650 1.00 70.75 65 GLY A O 1
ATOM 525 N N . ILE A 1 66 ? 10.350 -6.730 2.151 1.00 73.62 66 ILE A N 1
ATOM 526 C CA . ILE A 1 66 ? 9.011 -6.908 1.563 1.00 73.62 66 ILE A CA 1
ATOM 527 C C . ILE A 1 66 ? 9.138 -7.066 0.044 1.00 73.62 66 ILE A C 1
ATOM 529 O O . ILE A 1 66 ? 9.691 -6.198 -0.636 1.00 73.62 66 ILE A O 1
ATOM 533 N N . GLN A 1 67 ? 8.651 -8.190 -0.487 1.00 66.12 67 GLN A N 1
ATOM 534 C CA . GLN A 1 67 ? 8.942 -8.638 -1.848 1.00 66.12 67 GLN A CA 1
ATOM 535 C C . GLN A 1 67 ? 7.823 -9.487 -2.445 1.00 66.12 67 GLN A C 1
ATOM 537 O O . GLN A 1 67 ? 7.799 -10.704 -2.276 1.00 66.12 67 GLN A O 1
ATOM 542 N N . ARG A 1 68 ? 6.932 -8.864 -3.224 1.00 58.16 68 ARG A N 1
ATOM 543 C CA . ARG A 1 68 ? 6.028 -9.597 -4.117 1.00 58.16 68 ARG A CA 1
ATOM 544 C C . ARG A 1 68 ? 5.486 -8.724 -5.245 1.00 58.16 68 ARG A C 1
ATOM 546 O O . ARG A 1 68 ? 5.214 -7.548 -5.031 1.00 58.16 68 ARG A O 1
ATOM 553 N N . ASN A 1 69 ? 5.306 -9.309 -6.427 1.00 46.94 69 ASN A N 1
ATOM 554 C CA . ASN A 1 69 ? 4.479 -8.755 -7.501 1.00 46.94 69 ASN A CA 1
ATOM 555 C C . ASN A 1 69 ? 4.009 -9.901 -8.409 1.00 46.94 69 ASN A C 1
ATOM 557 O O . ASN A 1 69 ? 4.686 -10.237 -9.380 1.00 46.94 69 ASN A O 1
ATOM 561 N N . ASP A 1 70 ? 2.866 -10.508 -8.085 1.00 47.19 70 ASP A N 1
ATOM 562 C CA . ASP A 1 70 ? 2.220 -11.473 -8.978 1.00 47.19 70 ASP A CA 1
ATOM 563 C C . ASP A 1 70 ? 1.321 -10.742 -9.977 1.00 47.19 70 ASP A C 1
ATOM 565 O O . ASP A 1 70 ? 0.531 -9.867 -9.615 1.00 47.19 70 ASP A O 1
ATOM 569 N N . HIS A 1 71 ? 1.449 -11.094 -11.255 1.00 46.59 71 HIS A N 1
ATOM 570 C CA . HIS A 1 71 ? 0.857 -10.312 -12.335 1.00 46.59 71 HIS A CA 1
ATOM 571 C C . HIS A 1 71 ? -0.673 -10.415 -12.386 1.00 46.59 71 HIS A C 1
ATOM 573 O O . HIS A 1 71 ? -1.256 -11.479 -12.599 1.00 46.59 71 HIS A O 1
ATOM 579 N N . ILE A 1 72 ? -1.312 -9.254 -12.293 1.00 48.72 72 ILE A N 1
ATOM 580 C CA . ILE A 1 72 ? -2.740 -9.031 -12.474 1.00 48.72 72 ILE A CA 1
ATOM 581 C C . ILE A 1 72 ? -3.048 -9.023 -13.976 1.00 48.72 72 ILE A C 1
ATOM 583 O O . ILE A 1 72 ? -2.654 -8.122 -14.718 1.00 48.72 72 ILE A O 1
ATOM 587 N N . THR A 1 73 ? -3.744 -10.053 -14.449 1.00 48.53 73 THR A N 1
ATOM 588 C CA . THR A 1 73 ? -3.802 -10.405 -15.880 1.00 48.53 73 THR A CA 1
ATOM 589 C C . THR A 1 73 ? -5.219 -10.584 -16.430 1.00 48.53 73 THR A C 1
ATOM 591 O O . THR A 1 73 ? -5.410 -11.059 -17.557 1.00 48.53 73 THR A O 1
ATOM 594 N N . GLY A 1 74 ? -6.232 -10.131 -15.685 1.00 53.00 74 GLY A N 1
ATOM 595 C CA . GLY A 1 74 ? -7.603 -10.033 -16.175 1.00 53.00 74 GLY A CA 1
ATOM 596 C C . GLY A 1 74 ? -8.513 -9.098 -15.376 1.00 53.00 74 GLY A C 1
ATOM 597 O O . GLY A 1 74 ? -8.157 -8.541 -14.340 1.00 53.00 74 GLY A O 1
ATOM 598 N N . LEU A 1 75 ? -9.745 -8.946 -15.870 1.00 58.44 75 LEU A N 1
ATOM 599 C CA . LEU A 1 75 ? -10.755 -8.047 -15.298 1.00 58.44 75 LEU A CA 1
ATOM 600 C C . LEU A 1 75 ? -11.074 -8.333 -13.818 1.00 58.44 75 LEU A C 1
ATOM 602 O O . LEU A 1 75 ? -11.306 -7.418 -13.035 1.00 58.44 75 LEU A O 1
ATOM 606 N N . HIS A 1 76 ? -11.031 -9.611 -13.443 1.00 60.00 76 HIS A N 1
ATOM 607 C CA . HIS A 1 76 ? -11.293 -10.121 -12.096 1.00 60.00 76 HIS A CA 1
ATOM 608 C C . HIS A 1 76 ? -10.276 -9.639 -11.042 1.00 60.00 76 HIS A C 1
ATOM 610 O O . HIS A 1 76 ? -10.562 -9.703 -9.854 1.00 60.00 76 HIS A O 1
ATOM 616 N N . GLU A 1 77 ? -9.131 -9.105 -11.470 1.00 66.69 77 GLU A N 1
ATOM 617 C CA . GLU A 1 77 ? -8.079 -8.545 -10.613 1.00 66.69 77 GLU A CA 1
ATOM 618 C C . GLU A 1 77 ? -7.982 -7.004 -10.734 1.00 66.69 77 GLU A C 1
ATOM 620 O O . GLU A 1 77 ? -7.110 -6.369 -10.145 1.00 66.69 77 GLU A O 1
ATOM 625 N N . SER A 1 78 ? -8.888 -6.340 -11.469 1.00 73.31 78 SER A N 1
ATOM 626 C CA . SER A 1 78 ? -8.822 -4.878 -11.698 1.00 73.31 78 SER A CA 1
ATOM 627 C C . SER A 1 78 ? -9.021 -4.027 -10.434 1.00 73.31 78 SER A C 1
ATOM 629 O O . SER A 1 78 ? -8.579 -2.873 -10.400 1.00 73.31 78 SER A O 1
ATOM 631 N N . LEU A 1 79 ? -9.642 -4.603 -9.401 1.00 82.25 79 LEU A N 1
ATOM 632 C CA . LEU A 1 79 ? -9.757 -4.026 -8.057 1.00 82.25 79 LEU A CA 1
ATOM 633 C C . LEU A 1 79 ? -8.468 -4.157 -7.228 1.00 82.25 79 LEU A C 1
ATOM 635 O O . LEU A 1 79 ? -8.303 -3.410 -6.273 1.00 82.25 79 LEU A O 1
ATOM 639 N N . GLY A 1 80 ? -7.560 -5.061 -7.603 1.00 81.19 80 GLY A N 1
ATOM 640 C CA . GLY A 1 80 ? -6.361 -5.378 -6.831 1.00 81.19 80 GLY A CA 1
ATOM 641 C C . GLY A 1 80 ? -6.629 -6.211 -5.587 1.00 81.19 80 GLY A C 1
ATOM 642 O O . GLY A 1 80 ? -7.701 -6.794 -5.434 1.00 81.19 80 GLY A O 1
ATOM 643 N N . ALA A 1 81 ? -5.623 -6.246 -4.718 1.00 85.19 81 ALA A N 1
ATOM 644 C CA . ALA A 1 81 ? -5.636 -6.956 -3.450 1.00 85.19 81 ALA A CA 1
ATOM 645 C C . ALA A 1 81 ? -5.170 -6.032 -2.306 1.00 85.19 81 ALA A C 1
ATOM 647 O O . ALA A 1 81 ? -4.490 -5.028 -2.542 1.00 85.19 81 ALA A O 1
ATOM 648 N N . GLY A 1 82 ? -5.591 -6.332 -1.079 1.00 92.12 82 GLY A N 1
ATOM 649 C CA . GLY A 1 82 ? -5.354 -5.530 0.122 1.00 92.12 82 GLY A CA 1
ATOM 650 C C . GLY A 1 82 ? -4.209 -6.015 1.015 1.00 92.12 82 GLY A C 1
ATOM 651 O O . GLY A 1 82 ? -3.364 -6.815 0.616 1.00 92.12 82 GLY A O 1
ATOM 652 N N . ALA A 1 83 ? -4.184 -5.509 2.247 1.00 94.94 83 ALA A N 1
ATOM 653 C CA . ALA A 1 83 ? -3.183 -5.831 3.261 1.00 94.94 83 ALA A CA 1
ATOM 654 C C . ALA A 1 83 ? -3.711 -5.567 4.682 1.00 94.94 83 ALA A C 1
ATOM 656 O O . ALA A 1 83 ? -4.596 -4.734 4.880 1.00 94.94 83 ALA A O 1
ATOM 657 N N . CYS A 1 84 ? -3.150 -6.242 5.683 1.00 96.88 84 CYS A N 1
ATOM 658 C CA . CYS A 1 84 ? -3.494 -6.040 7.089 1.00 96.88 84 CYS A CA 1
ATOM 659 C C . CYS A 1 84 ? -2.243 -5.862 7.944 1.00 96.88 84 CYS A C 1
ATOM 661 O O . CYS A 1 84 ? -1.284 -6.613 7.787 1.00 96.88 84 CYS A O 1
ATOM 663 N N . ALA A 1 85 ? -2.266 -4.895 8.861 1.00 97.00 85 ALA A N 1
ATOM 664 C CA . ALA A 1 85 ? -1.157 -4.618 9.771 1.00 97.00 85 ALA A CA 1
ATOM 665 C C . ALA A 1 85 ? -1.577 -4.872 11.225 1.00 97.00 85 ALA A C 1
ATOM 667 O O . ALA A 1 85 ? -2.403 -4.139 11.770 1.00 97.00 85 ALA A O 1
ATOM 668 N N . PHE A 1 86 ? -1.032 -5.925 11.835 1.00 95.19 86 PHE A N 1
ATOM 669 C CA . PHE A 1 86 ? -1.388 -6.391 13.180 1.00 95.19 86 PHE A CA 1
ATOM 670 C C . PHE A 1 86 ? -0.221 -7.143 13.833 1.00 95.19 86 PHE A C 1
ATOM 672 O O . PHE A 1 86 ? 0.613 -7.703 13.136 1.00 95.19 86 PHE A O 1
ATOM 679 N N . ASP A 1 87 ? -0.149 -7.144 15.163 1.00 93.88 87 ASP A N 1
ATOM 680 C CA . ASP A 1 87 ? 0.797 -7.967 15.936 1.00 93.88 87 ASP A CA 1
ATOM 681 C C . ASP A 1 87 ? 0.245 -9.405 15.982 1.00 93.88 87 ASP A C 1
ATOM 683 O O . ASP A 1 87 ? -0.699 -9.673 16.730 1.00 93.88 87 ASP A O 1
ATOM 687 N N . TYR A 1 88 ? 0.745 -10.314 15.131 1.00 95.00 88 TYR A N 1
ATOM 688 C CA . TYR A 1 88 ? 0.133 -11.652 14.974 1.00 95.00 88 TYR A CA 1
ATOM 689 C C . TYR A 1 88 ? 0.542 -12.645 16.071 1.00 95.00 88 TYR A C 1
ATOM 691 O O . TYR A 1 88 ? -0.051 -13.719 16.173 1.00 95.00 88 TYR A O 1
ATOM 699 N N . ASN A 1 89 ? 1.577 -12.307 16.849 1.00 92.69 89 ASN A N 1
ATOM 700 C CA . ASN A 1 89 ? 2.278 -13.211 17.767 1.00 92.69 89 ASN A CA 1
ATOM 701 C C . ASN A 1 89 ? 2.451 -12.646 19.197 1.00 92.69 89 ASN A C 1
ATOM 703 O O . ASN A 1 89 ? 3.037 -13.310 20.055 1.00 92.69 89 ASN A O 1
ATOM 707 N N . LYS A 1 90 ? 1.914 -11.447 19.462 1.00 90.31 90 LYS A N 1
ATOM 708 C CA . LYS A 1 90 ? 1.920 -10.713 20.740 1.00 90.31 90 LYS A CA 1
ATOM 709 C C . LYS A 1 90 ? 3.314 -10.263 21.224 1.00 90.31 90 LYS A C 1
ATOM 711 O O . LYS A 1 90 ? 3.472 -10.015 22.426 1.00 90.31 90 LYS A O 1
ATOM 716 N N . ASP A 1 91 ? 4.321 -10.129 20.349 1.00 89.06 91 ASP A N 1
ATOM 717 C CA . ASP A 1 91 ? 5.670 -9.678 20.752 1.00 89.06 91 ASP A CA 1
ATOM 718 C C . ASP A 1 91 ? 5.840 -8.151 20.865 1.00 89.06 91 ASP A C 1
ATOM 720 O O . ASP A 1 91 ? 6.819 -7.689 21.461 1.00 89.06 91 ASP A O 1
ATOM 724 N N . GLY A 1 92 ? 4.858 -7.368 20.406 1.00 88.12 92 GLY A N 1
ATOM 725 C CA . GLY A 1 92 ? 4.826 -5.910 20.519 1.00 88.12 92 GLY A CA 1
ATOM 726 C C . GLY A 1 92 ? 5.305 -5.149 19.279 1.00 88.12 92 GLY A C 1
ATOM 727 O O . GLY A 1 92 ? 5.219 -3.913 19.267 1.00 88.12 92 GLY A O 1
ATOM 728 N N . TRP A 1 93 ? 5.775 -5.838 18.239 1.00 90.50 93 TRP A N 1
ATOM 729 C CA . TRP A 1 93 ? 5.883 -5.274 16.895 1.00 90.50 93 TRP A CA 1
ATOM 730 C C . TRP A 1 93 ? 4.580 -5.478 16.116 1.00 90.50 93 TRP A C 1
ATOM 732 O O . TRP A 1 93 ? 3.816 -6.395 16.385 1.00 90.50 93 TRP A O 1
ATOM 742 N N . VAL A 1 94 ? 4.306 -4.597 15.153 1.00 94.44 94 VAL A N 1
ATOM 743 C CA . VAL A 1 94 ? 3.203 -4.805 14.205 1.00 94.44 94 VAL A CA 1
ATOM 744 C C . VAL A 1 94 ? 3.772 -5.478 12.962 1.00 94.44 94 VAL A C 1
ATOM 746 O O . VAL A 1 94 ? 4.760 -5.001 12.403 1.00 94.44 94 VAL A O 1
ATOM 749 N N . ASP A 1 95 ? 3.153 -6.574 12.546 1.00 96.50 95 ASP A N 1
ATOM 750 C CA . ASP A 1 95 ? 3.500 -7.382 11.380 1.00 96.50 95 ASP A CA 1
ATOM 751 C C . ASP A 1 95 ? 2.627 -6.991 10.169 1.00 96.50 95 ASP A C 1
ATOM 753 O O . ASP A 1 95 ? 1.727 -6.153 10.286 1.00 96.50 95 ASP A O 1
ATOM 757 N N . LEU A 1 96 ? 2.893 -7.556 8.984 1.00 97.00 96 LEU A N 1
ATOM 758 C CA . LEU A 1 96 ? 2.219 -7.173 7.735 1.00 97.00 96 LEU A CA 1
ATOM 759 C C . LEU A 1 96 ? 1.773 -8.390 6.906 1.00 97.00 96 LEU A C 1
ATOM 761 O O . LEU A 1 96 ? 2.587 -9.097 6.317 1.00 97.00 96 LEU A O 1
ATOM 765 N N . LEU A 1 97 ? 0.462 -8.590 6.783 1.00 96.06 97 LEU A N 1
ATOM 766 C CA . LEU A 1 97 ? -0.154 -9.504 5.818 1.00 96.06 97 LEU A CA 1
ATOM 767 C C . LEU A 1 97 ? -0.383 -8.774 4.490 1.00 96.06 97 LEU A C 1
ATOM 769 O O . LEU A 1 97 ? -1.064 -7.752 4.470 1.00 96.06 97 LEU A O 1
ATOM 773 N N . VAL A 1 98 ? 0.121 -9.314 3.381 1.00 92.19 98 VAL A N 1
ATOM 774 C CA . VAL A 1 98 ? -0.117 -8.808 2.017 1.00 92.19 98 VAL A CA 1
ATOM 775 C C . VAL A 1 98 ? -0.916 -9.837 1.222 1.00 92.19 98 VAL A C 1
ATOM 777 O O . VAL A 1 98 ? -0.542 -11.011 1.170 1.00 92.19 98 VAL A O 1
ATOM 780 N N . LEU A 1 99 ? -2.009 -9.403 0.590 1.00 88.75 99 LEU A N 1
ATOM 781 C CA . LEU A 1 99 ? -2.841 -10.249 -0.262 1.00 88.75 99 LEU A CA 1
ATOM 782 C C . LEU A 1 99 ? -2.429 -10.148 -1.732 1.00 88.75 99 LEU A C 1
ATOM 784 O O . LEU A 1 99 ? -2.065 -9.092 -2.241 1.00 88.75 99 LEU A O 1
ATOM 788 N N . ASN A 1 100 ? -2.458 -11.304 -2.381 1.00 77.50 100 ASN A N 1
ATOM 789 C CA . ASN A 1 100 ? -2.066 -11.602 -3.753 1.00 77.50 100 ASN A CA 1
ATOM 790 C C . ASN A 1 100 ? -3.187 -11.314 -4.760 1.00 77.50 100 ASN A C 1
ATOM 792 O O . ASN A 1 100 ? -4.366 -11.477 -4.443 1.00 77.50 100 ASN A O 1
ATOM 796 N N . GLY A 1 101 ? -2.812 -11.062 -6.016 1.00 64.81 101 GLY A N 1
ATOM 797 C CA . GLY A 1 101 ? -3.594 -11.573 -7.139 1.00 64.81 101 GLY A CA 1
ATOM 798 C C . GLY A 1 101 ? -3.489 -13.103 -7.228 1.00 64.81 101 GLY A C 1
ATOM 799 O O . GLY A 1 101 ? -2.782 -13.750 -6.457 1.00 64.81 101 GLY A O 1
ATOM 800 N N . SER A 1 102 ? -4.177 -13.683 -8.206 1.00 59.38 102 SER A N 1
ATOM 801 C CA . SER A 1 102 ? -4.143 -15.124 -8.504 1.00 59.38 102 SER A CA 1
ATOM 802 C C . SER A 1 102 ? -3.190 -15.501 -9.637 1.00 59.38 102 SER A C 1
ATOM 804 O O . SER A 1 102 ? -2.900 -16.677 -9.845 1.00 59.38 102 SER A O 1
ATOM 806 N N . GLY A 1 103 ? -2.777 -14.516 -10.440 1.00 53.78 103 GLY A N 1
ATOM 807 C CA . GLY A 1 103 ? -1.992 -14.742 -11.649 1.00 53.78 103 GLY A CA 1
ATOM 808 C C . GLY A 1 103 ? -2.780 -15.361 -12.811 1.00 53.78 103 GLY A C 1
ATOM 809 O O . GLY A 1 103 ? -2.159 -15.721 -13.815 1.00 53.78 103 GLY A O 1
ATOM 810 N N . THR A 1 104 ? -4.112 -15.523 -12.716 1.00 49.09 104 THR A N 1
ATOM 811 C CA . THR A 1 104 ? -4.898 -16.271 -13.716 1.00 49.09 104 THR A CA 1
ATOM 812 C C . THR A 1 104 ? -5.110 -15.503 -15.024 1.00 49.09 104 THR A C 1
ATOM 814 O O . THR A 1 104 ? -6.111 -14.814 -15.233 1.00 49.09 104 THR A O 1
ATOM 817 N N . THR A 1 105 ? -4.179 -15.697 -15.958 1.00 44.62 105 THR A N 1
ATOM 818 C CA . THR A 1 105 ? -4.185 -15.084 -17.290 1.00 44.62 105 THR A CA 1
ATOM 819 C C . THR A 1 105 ? -5.449 -15.393 -18.088 1.00 44.62 105 THR A C 1
ATOM 821 O O . THR A 1 105 ? -5.836 -16.547 -18.270 1.00 44.62 105 THR A O 1
ATOM 824 N N . HIS A 1 106 ? -6.044 -14.358 -18.695 1.00 38.94 106 HIS A N 1
ATOM 825 C CA . HIS A 1 106 ? -7.135 -14.541 -19.664 1.00 38.94 106 HIS A CA 1
ATOM 826 C C . HIS A 1 106 ? -6.686 -15.315 -20.925 1.00 38.94 106 HIS A C 1
ATOM 828 O O . HIS A 1 106 ? -7.502 -15.902 -21.636 1.00 38.94 106 HIS A O 1
ATOM 834 N N . PHE A 1 107 ? -5.376 -15.356 -21.185 1.00 38.09 107 PHE A N 1
ATOM 835 C CA . PHE A 1 107 ? -4.766 -16.185 -22.218 1.00 38.09 107 PHE A CA 1
ATOM 836 C C . PHE A 1 107 ? -4.370 -17.556 -21.657 1.00 38.09 107 PHE A C 1
ATOM 838 O O . PHE A 1 107 ? -3.529 -17.650 -20.769 1.00 38.09 107 PHE A O 1
ATOM 845 N N . HIS A 1 108 ? -4.943 -18.602 -22.261 1.00 34.97 108 HIS A N 1
ATOM 846 C CA . HIS A 1 108 ? -4.700 -20.030 -22.009 1.00 34.97 108 HIS A CA 1
ATOM 847 C C . HIS A 1 108 ? -5.086 -20.526 -20.603 1.00 34.97 108 HIS A C 1
ATOM 849 O O . HIS A 1 108 ? -4.371 -20.326 -19.632 1.00 34.97 108 HIS A O 1
ATOM 855 N N . GLY A 1 109 ? -6.185 -21.289 -20.521 1.00 35.22 109 GLY A N 1
ATOM 856 C CA . GLY A 1 109 ? -6.652 -21.958 -19.297 1.00 35.22 109 GLY A CA 1
ATOM 857 C C . GLY A 1 109 ? -5.790 -23.154 -18.868 1.00 35.22 109 GLY A C 1
ATOM 858 O O . GLY A 1 109 ? -6.263 -24.290 -18.857 1.00 35.22 109 GLY A O 1
ATOM 859 N N . LYS A 1 110 ? -4.520 -22.897 -18.554 1.00 36.38 110 LYS A N 1
ATOM 860 C CA . LYS A 1 110 ? -3.573 -23.789 -17.879 1.00 36.38 110 LYS A CA 1
ATOM 861 C C . LYS A 1 110 ? -2.616 -22.934 -17.046 1.00 36.38 110 LYS A C 1
ATOM 863 O O . LYS A 1 110 ? -2.140 -21.935 -17.584 1.00 36.38 110 LYS A O 1
ATOM 868 N N . PRO A 1 111 ? -2.251 -23.354 -15.824 1.00 43.12 111 PRO A N 1
ATOM 869 C CA . PRO A 1 111 ? -1.169 -22.709 -15.107 1.00 43.12 111 PRO A CA 1
ATOM 870 C C . PRO A 1 111 ? 0.134 -22.746 -15.899 1.00 43.12 111 PRO A C 1
ATOM 872 O O . PRO A 1 111 ? 0.541 -23.796 -16.403 1.00 43.12 111 PRO A O 1
ATOM 875 N N . GLN A 1 112 ? 0.753 -21.576 -16.031 1.00 43.78 112 GLN A N 1
ATOM 876 C CA . GLN A 1 112 ? 2.100 -21.424 -16.571 1.00 43.78 112 GLN A CA 1
ATOM 877 C C . GLN A 1 112 ? 3.128 -21.645 -15.458 1.00 43.78 112 GLN A C 1
ATOM 879 O O . GLN A 1 112 ? 2.790 -21.633 -14.277 1.00 43.78 112 GLN A O 1
ATOM 884 N N . TRP A 1 113 ? 4.397 -21.831 -15.819 1.00 41.28 113 TRP A N 1
ATOM 885 C CA . TRP A 1 113 ? 5.457 -22.150 -14.854 1.00 41.28 113 TRP A CA 1
ATOM 886 C C . TRP A 1 113 ? 5.776 -21.016 -13.861 1.00 41.28 113 TRP A C 1
ATOM 888 O O . TRP A 1 113 ? 6.460 -21.270 -12.880 1.00 41.28 113 TRP A O 1
ATOM 898 N N . TRP A 1 114 ? 5.256 -19.802 -14.073 1.00 45.06 114 TRP A N 1
ATOM 899 C CA . TRP A 1 114 ? 5.307 -18.693 -13.110 1.00 45.06 114 TRP A CA 1
ATOM 900 C C . TRP A 1 114 ? 4.068 -18.598 -12.194 1.00 45.06 114 TRP A C 1
ATOM 902 O O . TRP A 1 114 ? 4.046 -17.777 -11.287 1.00 45.06 114 TRP A O 1
ATOM 912 N N . GLN A 1 115 ? 3.045 -19.444 -12.380 1.00 45.19 115 GLN A N 1
ATOM 913 C CA . GLN A 1 115 ? 1.914 -19.605 -11.444 1.00 45.19 115 GLN A CA 1
ATOM 914 C C . GLN A 1 115 ? 2.186 -20.722 -10.409 1.00 45.19 115 GLN A C 1
ATOM 916 O O . GLN A 1 115 ? 1.268 -21.394 -9.945 1.00 45.19 115 GLN A O 1
ATOM 921 N N . THR A 1 116 ? 3.455 -20.993 -10.083 1.00 45.00 116 THR A N 1
ATOM 922 C CA . THR A 1 116 ? 3.851 -22.099 -9.190 1.00 45.00 116 THR A CA 1
ATOM 923 C C . THR A 1 116 ? 3.746 -21.781 -7.701 1.00 45.00 116 THR A C 1
ATOM 925 O O . THR A 1 116 ? 3.783 -22.707 -6.895 1.00 45.00 116 THR A O 1
ATOM 928 N N . ASN A 1 117 ? 3.598 -20.508 -7.323 1.00 50.59 117 ASN A N 1
ATOM 929 C CA . ASN A 1 117 ? 3.377 -20.115 -5.932 1.00 50.59 117 ASN A CA 1
ATOM 930 C C . ASN A 1 117 ? 1.917 -20.383 -5.547 1.00 50.59 117 ASN A C 1
ATOM 932 O O . ASN A 1 117 ? 1.019 -19.619 -5.886 1.00 50.59 117 ASN A O 1
ATOM 936 N N . SER A 1 118 ? 1.683 -21.478 -4.823 1.00 55.16 118 SER A N 1
ATOM 937 C CA . SER A 1 118 ? 0.348 -21.973 -4.460 1.00 55.16 118 SER A CA 1
ATOM 938 C C . SER A 1 118 ? -0.338 -21.216 -3.316 1.00 55.16 118 SER A C 1
ATOM 940 O O . SER A 1 118 ? -1.322 -21.717 -2.781 1.00 55.16 118 SER A O 1
ATOM 942 N N . ASN A 1 119 ? 0.192 -20.062 -2.898 1.00 71.50 119 ASN A N 1
ATOM 943 C CA . ASN A 1 119 ? -0.343 -19.279 -1.789 1.00 71.50 119 ASN A CA 1
ATOM 944 C C . ASN A 1 119 ? -0.564 -17.823 -2.217 1.00 71.50 119 ASN A C 1
ATOM 946 O O . ASN A 1 119 ? 0.395 -17.099 -2.476 1.00 71.50 119 ASN A O 1
ATOM 950 N N . SER A 1 120 ? -1.817 -17.382 -2.291 1.00 81.94 120 SER A N 1
ATOM 951 C CA . SER A 1 120 ? -2.248 -16.050 -2.721 1.00 81.94 120 SER A CA 1
ATOM 952 C C . SER A 1 120 ? -2.071 -14.977 -1.641 1.00 81.94 120 SER A C 1
ATOM 954 O O . SER A 1 120 ? -2.634 -13.898 -1.749 1.00 81.94 120 SER A O 1
ATOM 956 N N . LEU A 1 121 ? -1.290 -15.218 -0.592 1.00 87.81 121 LEU A N 1
ATOM 957 C CA . LEU A 1 121 ? -0.935 -14.221 0.419 1.00 87.81 121 LEU A CA 1
ATOM 958 C C . LEU A 1 121 ? 0.506 -14.421 0.895 1.00 87.81 121 LEU A C 1
ATOM 960 O O . LEU A 1 121 ? 1.111 -15.458 0.623 1.00 87.81 121 LEU A O 1
ATOM 964 N N . THR A 1 122 ? 1.044 -13.418 1.586 1.00 89.00 122 THR A N 1
ATOM 965 C CA . THR A 1 122 ? 2.319 -13.497 2.310 1.00 89.00 122 THR A CA 1
ATOM 966 C C . THR A 1 122 ? 2.172 -12.794 3.658 1.00 89.00 122 THR A C 1
ATOM 968 O O . THR A 1 122 ? 1.745 -11.639 3.695 1.00 89.00 122 THR A O 1
ATOM 971 N N . LEU A 1 123 ? 2.534 -13.463 4.755 1.00 94.44 123 LEU A N 1
ATOM 972 C CA . LEU A 1 123 ? 2.600 -12.877 6.093 1.00 94.44 123 LEU A CA 1
ATOM 973 C C . LEU A 1 123 ? 4.058 -12.571 6.462 1.00 94.44 123 LEU A C 1
ATOM 975 O O . LEU A 1 123 ? 4.879 -13.468 6.657 1.00 94.44 123 LEU A O 1
ATOM 979 N N . TYR A 1 124 ? 4.360 -11.282 6.570 1.00 94.31 124 TYR A N 1
ATOM 980 C CA . TYR A 1 124 ? 5.667 -10.751 6.922 1.00 94.31 124 TYR A CA 1
ATOM 981 C C . TYR A 1 124 ? 5.737 -10.442 8.421 1.00 94.31 124 TYR A C 1
ATOM 983 O O . TYR A 1 124 ? 5.128 -9.470 8.875 1.00 94.31 124 TYR A O 1
ATOM 991 N N . LYS A 1 125 ? 6.526 -11.210 9.180 1.00 94.12 125 LYS A N 1
ATOM 992 C CA . LYS A 1 125 ? 6.887 -10.860 10.560 1.00 94.12 125 LYS A CA 1
ATOM 993 C C . LYS A 1 125 ? 7.842 -9.673 10.571 1.00 94.12 125 LYS A C 1
ATOM 995 O O . LYS A 1 125 ? 8.827 -9.678 9.839 1.00 94.12 125 LYS A O 1
ATOM 1000 N N . ASN A 1 126 ? 7.599 -8.704 11.440 1.00 92.50 126 ASN A N 1
ATOM 1001 C CA . ASN A 1 126 ? 8.501 -7.600 11.738 1.00 92.50 126 ASN A CA 1
ATOM 1002 C C . ASN A 1 126 ? 9.627 -8.073 12.677 1.00 92.50 126 ASN A C 1
ATOM 1004 O O . ASN A 1 126 ? 9.380 -8.649 13.736 1.00 92.50 126 ASN A O 1
ATOM 1008 N N . ASN A 1 127 ? 10.882 -7.841 12.290 1.00 84.94 127 ASN A N 1
ATOM 1009 C CA . ASN A 1 127 ? 12.055 -8.289 13.047 1.00 84.94 127 ASN A CA 1
ATOM 1010 C C . ASN A 1 127 ? 12.491 -7.291 14.143 1.00 84.94 127 ASN A C 1
ATOM 1012 O O . ASN A 1 127 ? 13.437 -7.565 14.885 1.00 84.94 127 ASN A O 1
ATOM 1016 N N . GLY A 1 128 ? 11.856 -6.115 14.237 1.00 82.81 128 GLY A N 1
ATOM 1017 C CA . GLY A 1 128 ? 12.236 -5.053 15.177 1.00 82.81 128 GLY A CA 1
ATOM 1018 C C . GLY A 1 128 ? 13.537 -4.314 14.828 1.00 82.81 128 GLY A C 1
ATOM 1019 O O . GLY A 1 128 ? 14.070 -3.582 15.663 1.00 82.81 128 GLY A O 1
ATOM 1020 N N . ASP A 1 129 ? 14.062 -4.505 13.612 1.00 76.06 129 ASP A N 1
ATOM 1021 C CA . ASP A 1 129 ? 15.300 -3.899 13.088 1.00 76.06 129 ASP A CA 1
ATOM 1022 C C . ASP A 1 129 ? 15.085 -3.105 11.779 1.00 76.06 129 ASP A C 1
ATOM 1024 O O . ASP A 1 129 ? 16.030 -2.828 11.041 1.00 76.06 129 ASP A O 1
ATOM 1028 N N . GLU A 1 130 ? 13.831 -2.726 11.506 1.00 82.44 130 GLU A N 1
ATOM 1029 C CA . GLU A 1 130 ? 13.354 -2.145 10.238 1.00 82.44 130 GLU A CA 1
ATOM 1030 C C . GLU A 1 130 ? 13.392 -3.114 9.035 1.00 82.44 130 GLU A C 1
ATOM 1032 O O . GLU A 1 130 ? 13.284 -2.685 7.882 1.00 82.44 130 GLU A O 1
ATOM 1037 N N . THR A 1 131 ? 13.500 -4.425 9.285 1.00 82.88 131 THR A N 1
ATOM 1038 C CA . THR A 1 131 ? 13.271 -5.481 8.290 1.00 82.88 131 THR A CA 1
ATOM 1039 C C . THR A 1 131 ? 12.151 -6.438 8.695 1.00 82.88 131 THR A C 1
ATOM 1041 O O . THR A 1 131 ? 11.746 -6.511 9.855 1.00 82.88 131 THR A O 1
ATOM 1044 N N . PHE A 1 132 ? 11.670 -7.191 7.711 1.00 87.38 132 PHE A N 1
ATOM 1045 C CA . PHE A 1 132 ? 10.674 -8.235 7.849 1.00 87.38 132 PHE A CA 1
ATOM 1046 C C . PHE A 1 132 ? 11.206 -9.582 7.344 1.00 87.38 132 PHE A C 1
ATOM 1048 O O . PHE A 1 132 ? 12.098 -9.641 6.491 1.00 87.38 132 PHE A O 1
ATOM 1055 N N . SER A 1 133 ? 10.608 -10.658 7.848 1.00 85.12 133 SER A N 1
ATOM 1056 C CA . SER A 1 133 ? 10.816 -12.043 7.420 1.00 85.12 133 SER A CA 1
ATOM 1057 C C . SER A 1 133 ? 9.493 -12.619 6.916 1.00 85.12 133 SER A C 1
ATOM 1059 O O . SER A 1 133 ? 8.478 -12.483 7.596 1.00 85.12 133 SER A O 1
ATOM 1061 N N . ASP A 1 134 ? 9.482 -13.266 5.750 1.00 87.31 134 ASP A N 1
ATOM 1062 C CA . ASP A 1 134 ? 8.332 -14.076 5.327 1.00 87.31 134 ASP A CA 1
ATOM 1063 C C . ASP A 1 134 ? 8.242 -15.306 6.243 1.00 87.31 134 ASP A C 1
ATOM 1065 O O . ASP A 1 134 ? 9.205 -16.066 6.348 1.00 87.31 134 ASP A O 1
ATOM 1069 N N . ILE A 1 135 ? 7.114 -15.463 6.939 1.00 91.81 135 ILE A N 1
ATOM 1070 C CA . ILE A 1 135 ? 6.846 -16.593 7.842 1.00 91.81 135 ILE A CA 1
ATOM 1071 C C . ILE A 1 135 ? 5.545 -17.320 7.481 1.00 91.81 135 ILE A C 1
ATOM 1073 O O . ILE A 1 135 ? 4.952 -18.002 8.315 1.00 91.81 135 ILE A O 1
ATOM 1077 N N . THR A 1 136 ? 5.095 -17.184 6.231 1.00 89.50 136 THR A N 1
ATOM 1078 C CA . THR A 1 136 ? 3.796 -17.684 5.756 1.00 89.50 136 THR A CA 1
ATOM 1079 C C . THR A 1 136 ? 3.634 -19.200 5.931 1.00 89.50 136 THR A C 1
ATOM 1081 O O . THR A 1 136 ? 2.589 -19.664 6.392 1.00 89.50 136 THR A O 1
ATOM 1084 N N . ASP A 1 137 ? 4.677 -19.977 5.621 1.00 89.06 137 ASP A N 1
ATOM 1085 C CA . ASP A 1 137 ? 4.671 -21.437 5.799 1.00 89.06 137 ASP A CA 1
ATOM 1086 C C . ASP A 1 137 ? 4.741 -21.843 7.285 1.00 89.06 137 ASP A C 1
ATOM 1088 O O . ASP A 1 137 ? 4.060 -22.784 7.705 1.00 89.06 137 ASP A O 1
ATOM 1092 N N . ASP A 1 138 ? 5.517 -21.116 8.098 1.00 91.69 138 ASP A N 1
ATOM 1093 C CA . ASP A 1 138 ? 5.679 -21.378 9.536 1.00 91.69 138 ASP A CA 1
ATOM 1094 C C . ASP A 1 138 ? 4.386 -21.087 10.319 1.00 91.69 138 ASP A C 1
ATOM 1096 O O . ASP A 1 138 ? 3.991 -21.878 11.182 1.00 91.69 138 ASP A O 1
ATOM 1100 N N . SER A 1 139 ? 3.690 -19.992 9.985 1.00 95.06 139 SER A N 1
ATOM 1101 C CA . SER A 1 139 ? 2.388 -19.635 10.563 1.00 95.06 139 SER A CA 1
ATOM 1102 C C . SER A 1 139 ? 1.219 -20.433 9.984 1.00 95.06 139 SER A C 1
ATOM 1104 O O . SER A 1 139 ? 0.140 -20.432 10.574 1.00 95.06 139 SER A O 1
ATOM 1106 N N . ARG A 1 140 ? 1.426 -21.147 8.867 1.00 94.81 140 ARG A N 1
ATOM 1107 C CA . ARG A 1 140 ? 0.437 -21.992 8.166 1.00 94.81 140 ARG A CA 1
ATOM 1108 C C . ARG A 1 140 ? -0.771 -21.247 7.593 1.00 94.81 140 ARG A C 1
ATOM 1110 O O . ARG A 1 140 ? -1.799 -21.870 7.321 1.00 94.81 140 ARG A O 1
ATOM 1117 N N . LEU A 1 141 ? -0.659 -19.938 7.382 1.00 93.69 141 LEU A N 1
ATOM 1118 C CA . LEU A 1 141 ? -1.703 -19.149 6.733 1.00 93.69 141 LEU A CA 1
ATOM 1119 C C . LEU A 1 141 ? -1.632 -19.385 5.212 1.00 93.69 141 LEU A C 1
ATOM 1121 O O . LEU A 1 141 ? -0.672 -18.974 4.563 1.00 93.69 141 LEU A O 1
ATOM 1125 N N . ILE A 1 142 ? -2.611 -20.094 4.635 1.00 88.38 142 ILE A N 1
ATOM 1126 C CA . ILE A 1 142 ? -2.549 -20.559 3.235 1.00 88.38 142 ILE A CA 1
ATOM 1127 C C . ILE A 1 142 ? -3.868 -20.307 2.499 1.00 88.38 142 ILE A C 1
ATOM 1129 O O . ILE A 1 142 ? -4.880 -20.936 2.788 1.00 88.38 142 ILE A O 1
ATOM 1133 N N . SER A 1 143 ? -3.842 -19.456 1.474 1.00 85.12 143 SER A N 1
ATOM 1134 C CA . SER A 1 143 ? -4.967 -19.251 0.554 1.00 85.12 143 SER A CA 1
ATOM 1135 C C . SER A 1 143 ? -4.602 -19.703 -0.856 1.00 85.12 143 SER A C 1
ATOM 1137 O O . SER A 1 143 ? -3.603 -19.251 -1.395 1.00 85.12 143 SER A O 1
ATOM 1139 N N . ASP A 1 144 ? -5.425 -20.527 -1.500 1.00 77.19 144 ASP A N 1
ATOM 1140 C CA . ASP A 1 144 ? -5.280 -20.916 -2.913 1.00 77.19 144 ASP A CA 1
ATOM 1141 C C . ASP A 1 144 ? -6.260 -20.177 -3.854 1.00 77.19 144 ASP A C 1
ATOM 1143 O O . ASP A 1 144 ? -6.357 -20.500 -5.040 1.00 77.19 144 ASP A O 1
ATOM 1147 N N . GLY A 1 145 ? -6.994 -19.183 -3.337 1.00 76.88 145 GLY A N 1
ATOM 1148 C CA . GLY A 1 145 ? -8.099 -18.517 -4.034 1.00 76.88 145 GLY A CA 1
ATOM 1149 C C . GLY A 1 145 ? -7.848 -17.072 -4.492 1.00 76.88 145 GLY A C 1
ATOM 1150 O O . GLY A 1 145 ? -6.761 -16.511 -4.369 1.00 76.88 145 GLY A O 1
ATOM 1151 N N . TRP A 1 146 ? -8.892 -16.445 -5.046 1.00 81.62 146 TRP A N 1
ATOM 1152 C CA . TRP A 1 146 ? -8.868 -15.057 -5.533 1.00 81.62 146 TRP A CA 1
ATOM 1153 C C . TRP A 1 146 ? -9.009 -14.060 -4.372 1.00 81.62 146 TRP A C 1
ATOM 1155 O O . TRP A 1 146 ? -10.087 -13.502 -4.168 1.00 81.62 146 TRP A O 1
ATOM 1165 N N . THR A 1 147 ? -7.948 -13.849 -3.596 1.00 86.69 147 THR A N 1
ATOM 1166 C CA . THR A 1 147 ? -7.939 -12.923 -2.451 1.00 86.69 147 THR A CA 1
ATOM 1167 C C . THR A 1 147 ? -8.116 -11.462 -2.847 1.00 86.69 147 THR A C 1
ATOM 1169 O O . THR A 1 147 ? -7.448 -10.976 -3.753 1.00 86.69 147 THR A O 1
ATOM 1172 N N . MET A 1 148 ? -9.000 -10.758 -2.134 1.00 89.62 148 MET A N 1
ATOM 1173 C CA . MET A 1 148 ? -9.319 -9.353 -2.389 1.00 89.62 148 MET A CA 1
ATOM 1174 C C . MET A 1 148 ? -8.921 -8.475 -1.197 1.00 89.62 148 MET A C 1
ATOM 1176 O O . MET A 1 148 ? -8.051 -7.627 -1.341 1.00 89.62 148 MET A O 1
ATOM 1180 N N . GLY A 1 149 ? -9.499 -8.676 -0.012 1.00 93.31 149 GLY A N 1
ATOM 1181 C CA . GLY A 1 149 ? -9.252 -7.851 1.177 1.00 93.31 149 GLY A CA 1
ATOM 1182 C C . GLY A 1 149 ? -9.167 -8.667 2.466 1.00 93.31 149 GLY A C 1
ATOM 1183 O O . GLY A 1 149 ? -9.485 -9.856 2.490 1.00 93.31 149 GLY A O 1
ATOM 1184 N N . CYS A 1 150 ? -8.718 -8.037 3.549 1.00 95.56 150 CYS A N 1
ATOM 1185 C CA . CYS A 1 150 ? -8.675 -8.671 4.866 1.00 95.56 150 CYS A CA 1
ATOM 1186 C C . CYS A 1 150 ? -9.102 -7.722 5.987 1.00 95.56 150 CYS A C 1
ATOM 1188 O O . CYS A 1 150 ? -9.011 -6.493 5.887 1.00 95.56 150 CYS A O 1
ATOM 1190 N N . ALA A 1 151 ? -9.516 -8.334 7.090 1.00 95.88 151 ALA A N 1
ATOM 1191 C CA . ALA A 1 151 ? -9.602 -7.702 8.393 1.00 95.88 151 ALA A CA 1
ATOM 1192 C C . ALA A 1 151 ? -9.136 -8.685 9.467 1.00 95.88 151 ALA A C 1
ATOM 1194 O O . ALA A 1 151 ? -9.048 -9.892 9.219 1.00 95.88 151 ALA A O 1
ATOM 1195 N N . TYR A 1 152 ? -8.858 -8.155 10.655 1.00 95.50 152 TYR A N 1
ATOM 1196 C CA . TYR A 1 152 ? -8.454 -8.931 11.819 1.00 95.50 152 TYR A CA 1
ATOM 1197 C C . TYR A 1 152 ? -9.278 -8.545 13.052 1.00 95.50 152 TYR A C 1
ATOM 1199 O O . TYR A 1 152 ? -9.743 -7.406 13.154 1.00 95.50 152 TYR A O 1
ATOM 1207 N N . GLY A 1 153 ? -9.459 -9.489 13.971 1.00 92.31 153 GLY A N 1
ATOM 1208 C CA . GLY A 1 153 ? -10.237 -9.317 15.197 1.00 92.31 153 GLY A CA 1
ATOM 1209 C C . GLY A 1 153 ? -10.186 -10.572 16.066 1.00 92.31 153 GLY A C 1
ATOM 1210 O O . GLY A 1 153 ? -9.919 -11.650 15.561 1.00 92.31 153 GLY A O 1
ATOM 1211 N N . ASP A 1 154 ? -10.424 -10.422 17.364 1.00 91.88 154 ASP A N 1
ATOM 1212 C CA . ASP A 1 154 ? -10.483 -11.520 18.341 1.00 91.88 154 ASP A CA 1
ATOM 1213 C C . ASP A 1 154 ? -11.919 -12.082 18.374 1.00 91.88 154 ASP A C 1
ATOM 1215 O O . ASP A 1 154 ? -12.828 -11.430 18.899 1.00 91.88 154 ASP A O 1
ATOM 1219 N N . ILE A 1 155 ? -12.168 -13.232 17.731 1.00 92.44 155 ILE A N 1
ATOM 1220 C CA . ILE A 1 155 ? -13.538 -13.740 17.497 1.00 92.44 155 ILE A CA 1
ATOM 1221 C C . ILE A 1 155 ? -14.035 -14.759 18.529 1.00 92.44 155 ILE A C 1
ATOM 1223 O O . ILE A 1 155 ? -15.224 -15.108 18.513 1.00 92.44 155 ILE A O 1
ATOM 1227 N N . ASP A 1 156 ? -13.150 -15.261 19.392 1.00 91.19 156 ASP A N 1
ATOM 1228 C CA . ASP A 1 156 ? -13.474 -16.221 20.459 1.00 91.19 156 ASP A CA 1
ATOM 1229 C C . ASP A 1 156 ? -13.045 -15.776 21.876 1.00 91.19 156 ASP A C 1
ATOM 1231 O O . ASP A 1 156 ? -13.418 -16.431 22.854 1.00 91.19 156 ASP A O 1
ATOM 1235 N N . SER A 1 157 ? -12.433 -14.589 21.979 1.00 89.62 157 SER A N 1
ATOM 1236 C CA . SER A 1 157 ? -12.110 -13.835 23.200 1.00 89.62 157 SER A CA 1
ATOM 1237 C C . SER A 1 157 ? -10.873 -14.299 23.981 1.00 89.62 157 SER A C 1
ATOM 1239 O O . SER A 1 157 ? -10.732 -13.956 25.162 1.00 89.62 157 SER A O 1
ATOM 1241 N N . ASP A 1 158 ? -9.953 -15.040 23.354 1.00 89.75 158 ASP A N 1
ATOM 1242 C CA . ASP A 1 158 ? -8.665 -15.413 23.962 1.00 89.75 158 ASP A CA 1
ATOM 1243 C C . ASP A 1 158 ? -7.568 -14.327 23.832 1.00 89.75 158 ASP A C 1
ATOM 1245 O O . ASP A 1 158 ? -6.565 -14.340 24.563 1.00 89.75 158 ASP A O 1
ATOM 1249 N N . GLY A 1 159 ? -7.803 -13.327 22.976 1.00 88.75 159 GLY A N 1
ATOM 1250 C CA . GLY A 1 159 ? -6.937 -12.175 22.749 1.00 88.75 159 GLY A CA 1
ATOM 1251 C C . GLY A 1 159 ? -5.878 -12.343 21.656 1.00 88.75 159 GLY A C 1
ATOM 1252 O O . GLY A 1 159 ? -5.068 -11.426 21.498 1.00 88.75 159 GLY A O 1
ATOM 1253 N N . ASP A 1 160 ? -5.794 -13.479 20.951 1.00 92.06 160 ASP A N 1
ATOM 1254 C CA . ASP A 1 160 ? -5.108 -13.551 19.650 1.00 92.06 160 ASP A CA 1
ATOM 1255 C C . ASP A 1 160 ? -5.928 -12.852 18.549 1.00 92.06 160 ASP A C 1
ATOM 1257 O O . ASP A 1 160 ? -7.111 -12.552 18.698 1.00 92.06 160 ASP A O 1
ATOM 1261 N N . ALA A 1 161 ? -5.253 -12.491 17.457 1.00 92.88 161 ALA A N 1
ATOM 1262 C CA . ALA A 1 161 ? -5.877 -11.817 16.324 1.00 92.88 161 ALA A CA 1
ATOM 1263 C C . ALA A 1 161 ? -6.200 -12.836 15.224 1.00 92.88 161 ALA A C 1
ATOM 1265 O O . ALA A 1 161 ? -5.299 -13.261 14.492 1.00 92.88 161 ALA A O 1
ATOM 1266 N N . ASP A 1 162 ? -7.475 -13.204 15.106 1.00 95.81 162 ASP A N 1
ATOM 1267 C CA . ASP A 1 162 ? -8.000 -14.028 14.019 1.00 95.81 162 ASP A CA 1
ATOM 1268 C C . ASP A 1 162 ? -8.103 -13.218 12.720 1.00 95.81 162 ASP A C 1
ATOM 1270 O O . ASP A 1 162 ? -8.173 -11.984 12.728 1.00 95.81 162 ASP A O 1
ATOM 1274 N N . ILE A 1 163 ? -8.120 -13.911 11.579 1.00 97.06 163 ILE A N 1
ATOM 1275 C CA . ILE A 1 163 ? -8.048 -13.295 10.247 1.00 97.06 163 ILE A CA 1
ATOM 1276 C C . ILE A 1 163 ? -9.218 -13.742 9.371 1.00 97.06 163 ILE A C 1
ATOM 1278 O O . ILE A 1 163 ? -9.386 -14.928 9.086 1.00 97.06 163 ILE A O 1
ATOM 1282 N N . PHE A 1 164 ? -9.992 -12.780 8.863 1.00 96.62 164 PHE A N 1
ATOM 1283 C CA . PHE A 1 164 ? -10.927 -13.019 7.762 1.00 96.62 164 PHE A CA 1
ATOM 1284 C C . PHE A 1 164 ? -10.312 -12.529 6.453 1.00 96.62 164 PHE A C 1
ATOM 1286 O O . PHE A 1 164 ? -9.829 -11.396 6.366 1.00 96.62 164 PHE A O 1
ATOM 1293 N N . ILE A 1 165 ? -10.389 -13.363 5.417 1.00 94.88 165 ILE A N 1
ATOM 1294 C CA . ILE A 1 165 ? -9.901 -13.046 4.074 1.00 94.88 165 ILE A CA 1
ATOM 1295 C C . ILE A 1 165 ? -11.071 -13.113 3.098 1.00 94.88 165 ILE A C 1
ATOM 1297 O O . ILE A 1 165 ? -11.656 -14.177 2.867 1.00 94.88 165 ILE A O 1
ATOM 1301 N N . SER A 1 166 ? -11.420 -11.965 2.523 1.00 93.94 166 SER A N 1
ATOM 1302 C CA . SER A 1 166 ? -12.428 -11.885 1.477 1.00 93.94 166 SER A CA 1
ATOM 1303 C C . SER A 1 166 ? -11.838 -12.319 0.137 1.00 93.94 166 SER A C 1
ATOM 1305 O O . SER A 1 166 ? -10.672 -12.062 -0.183 1.00 93.94 166 SER A O 1
ATOM 1307 N N . GLN A 1 167 ? -12.654 -12.998 -0.660 1.00 89.44 167 GLN A N 1
ATOM 1308 C CA . GLN A 1 167 ? -12.256 -13.556 -1.939 1.00 89.44 167 GLN A CA 1
ATOM 1309 C C . GLN A 1 167 ? -13.346 -13.381 -2.997 1.00 89.44 167 GLN A C 1
ATOM 1311 O O . GLN A 1 167 ? -14.536 -13.250 -2.702 1.00 89.44 167 GLN A O 1
ATOM 1316 N N . ARG A 1 168 ? -12.959 -13.490 -4.268 1.00 84.56 168 ARG A N 1
ATOM 1317 C CA . ARG A 1 168 ? -13.906 -13.850 -5.323 1.00 84.56 168 ARG A CA 1
ATOM 1318 C C . ARG A 1 168 ? -14.151 -15.359 -5.264 1.00 84.56 168 ARG A C 1
ATOM 1320 O O . ARG A 1 168 ? -13.307 -16.144 -5.677 1.00 84.56 168 ARG A O 1
ATOM 1327 N N . GLY A 1 169 ? -15.315 -15.768 -4.770 1.00 83.94 169 GLY A N 1
ATOM 1328 C CA . GLY A 1 169 ? -15.647 -17.165 -4.495 1.00 83.94 169 GLY A CA 1
ATOM 1329 C C . GLY A 1 169 ? -15.764 -17.420 -2.995 1.00 83.94 169 GLY A C 1
ATOM 1330 O O . GLY A 1 169 ? -16.648 -16.855 -2.353 1.00 83.94 169 GLY A O 1
ATOM 1331 N N . SER A 1 170 ? -14.916 -18.298 -2.460 1.00 86.81 170 SER A N 1
ATOM 1332 C CA . SER A 1 170 ? -14.973 -18.767 -1.071 1.00 86.81 170 SER A CA 1
ATOM 1333 C C . SER A 1 170 ? -14.163 -17.872 -0.130 1.00 86.81 170 SER A C 1
ATOM 1335 O O . SER A 1 170 ? -12.952 -18.019 -0.023 1.00 86.81 170 SER A O 1
ATOM 1337 N N . ASN A 1 171 ? -14.836 -16.978 0.595 1.00 93.31 171 ASN A N 1
ATOM 1338 C CA . ASN A 1 171 ? -14.229 -16.268 1.727 1.00 93.31 171 ASN A CA 1
ATOM 1339 C C . ASN A 1 171 ? -13.703 -17.252 2.784 1.00 93.31 171 ASN A C 1
ATOM 1341 O O . ASN A 1 171 ? -14.346 -18.277 3.020 1.00 93.31 171 ASN A O 1
ATOM 1345 N N . GLN A 1 172 ? -12.597 -16.908 3.446 1.00 94.06 172 GLN A N 1
ATOM 1346 C CA . GLN A 1 172 ? -11.961 -17.727 4.481 1.00 94.06 172 GLN A CA 1
ATOM 1347 C C . GLN A 1 172 ? -11.972 -17.038 5.853 1.00 94.06 172 GLN A C 1
ATOM 1349 O O . GLN A 1 172 ? -11.864 -15.814 5.939 1.00 94.06 172 GLN A O 1
ATOM 1354 N N . LEU A 1 173 ? -12.024 -17.836 6.922 1.00 96.38 173 LEU A N 1
ATOM 1355 C CA . LEU A 1 173 ? -11.810 -17.409 8.306 1.00 96.38 173 LEU A CA 1
ATOM 1356 C C . LEU A 1 173 ? -10.763 -18.313 8.973 1.00 96.38 173 LEU A C 1
ATOM 1358 O O . LEU A 1 173 ? -10.917 -19.537 9.001 1.00 96.38 173 LEU A O 1
ATOM 1362 N N . TRP A 1 174 ? -9.736 -17.688 9.539 1.00 97.25 174 TRP A N 1
ATOM 1363 C CA . TRP A 1 174 ? -8.577 -18.325 10.153 1.00 97.25 174 TRP A CA 1
ATOM 1364 C C . TRP A 1 174 ? -8.504 -17.991 11.640 1.00 97.25 174 TRP A C 1
ATOM 1366 O O . TRP A 1 174 ? -8.346 -16.830 12.006 1.00 97.25 174 TRP A O 1
ATOM 1376 N N . GLU A 1 175 ? -8.593 -19.031 12.463 1.00 97.56 175 GLU A N 1
ATOM 1377 C CA . GLU A 1 175 ? -8.327 -18.998 13.903 1.00 97.56 175 GLU A CA 1
ATOM 1378 C C . GLU A 1 175 ? -6.819 -18.866 14.149 1.00 97.56 175 GLU A C 1
ATOM 1380 O O . GLU A 1 175 ? -6.047 -19.543 13.464 1.00 97.56 175 GLU A O 1
ATOM 1385 N N . ASN A 1 176 ? -6.399 -18.045 15.111 1.00 97.31 176 ASN A N 1
ATOM 1386 C CA . ASN A 1 176 ? -4.994 -17.852 15.484 1.00 97.31 176 ASN A CA 1
ATOM 1387 C C . ASN A 1 176 ? -4.709 -18.403 16.894 1.00 97.31 176 ASN A C 1
ATOM 1389 O O . ASN A 1 176 ? -5.252 -17.902 17.867 1.00 97.31 176 ASN A O 1
ATOM 1393 N N . ASP A 1 177 ? -3.830 -19.403 17.016 1.00 95.69 177 ASP A N 1
ATOM 1394 C CA . ASP A 1 177 ? -3.314 -19.893 18.304 1.00 95.69 177 ASP A CA 1
ATOM 1395 C C . ASP A 1 177 ? -1.842 -19.477 18.441 1.00 95.69 177 ASP A C 1
ATOM 1397 O O . ASP A 1 177 ? -0.950 -20.111 17.865 1.00 95.69 177 ASP A O 1
ATOM 1401 N N . ASN A 1 178 ? -1.586 -18.389 19.179 1.00 92.19 178 ASN A N 1
ATOM 1402 C CA . ASN A 1 178 ? -0.248 -17.873 19.501 1.00 92.19 178 ASN A CA 1
ATOM 1403 C C . ASN A 1 178 ? 0.687 -17.727 18.275 1.00 92.19 178 ASN A C 1
ATOM 1405 O O . ASN A 1 178 ? 1.887 -18.015 18.341 1.00 92.19 178 ASN A O 1
ATOM 1409 N N . GLY A 1 179 ? 0.133 -17.289 17.142 1.00 94.56 179 GLY A N 1
ATOM 1410 C CA . GLY A 1 179 ? 0.832 -17.074 15.876 1.00 94.56 179 GLY A CA 1
ATOM 1411 C C . GLY A 1 179 ? 0.789 -18.245 14.885 1.00 94.56 179 GLY A C 1
ATOM 1412 O O . GLY A 1 179 ? 1.422 -18.164 13.829 1.00 94.56 179 GLY A O 1
ATOM 1413 N N . ILE A 1 180 ? 0.065 -19.327 15.192 1.00 97.31 180 ILE A N 1
ATOM 1414 C CA . ILE A 1 180 ? -0.196 -20.444 14.275 1.00 97.31 180 ILE A CA 1
ATOM 1415 C C . ILE A 1 180 ? -1.658 -20.401 13.829 1.00 97.31 180 ILE A C 1
ATOM 1417 O O . ILE A 1 180 ? -2.571 -20.609 14.628 1.00 97.31 180 ILE A O 1
ATOM 1421 N N . PHE A 1 181 ? -1.880 -20.192 12.533 1.00 97.88 181 PHE A N 1
ATOM 1422 C CA . PHE A 1 181 ? -3.215 -20.092 11.958 1.00 97.88 181 PHE A CA 1
ATOM 1423 C C . PHE A 1 181 ? -3.818 -21.458 11.607 1.00 97.88 181 PHE A C 1
ATOM 1425 O O . PHE A 1 181 ? -3.127 -22.434 11.287 1.00 97.88 181 PHE A O 1
ATOM 1432 N N . LYS A 1 182 ? -5.151 -21.514 11.640 1.00 97.06 182 LYS A N 1
ATOM 1433 C CA . LYS A 1 182 ? -5.960 -22.698 11.351 1.00 97.06 182 LYS A CA 1
ATOM 1434 C C . LYS A 1 182 ? -7.262 -22.308 10.652 1.00 97.06 182 LYS A C 1
ATOM 1436 O O . LYS A 1 182 ? -8.053 -21.541 11.191 1.00 97.06 182 LYS A O 1
ATOM 1441 N N . ASP A 1 183 ? -7.516 -22.892 9.483 1.00 95.56 183 ASP A N 1
ATOM 1442 C CA . ASP A 1 183 ? -8.777 -22.699 8.763 1.00 95.56 183 ASP A CA 1
ATOM 1443 C C . ASP A 1 183 ? -9.961 -23.223 9.598 1.00 95.56 183 ASP A C 1
ATOM 1445 O O . ASP A 1 183 ? -10.004 -24.394 9.999 1.00 95.56 183 ASP A O 1
ATOM 1449 N N . ILE A 1 184 ? -10.931 -22.344 9.856 1.00 96.31 184 ILE A N 1
ATOM 1450 C CA . ILE A 1 184 ? -12.204 -22.663 10.507 1.00 96.31 184 ILE A CA 1
ATOM 1451 C C . ILE A 1 184 ? -13.417 -22.319 9.630 1.00 96.31 184 ILE A C 1
ATOM 1453 O O . ILE A 1 184 ? -14.552 -22.307 10.110 1.00 96.31 184 ILE A O 1
ATOM 1457 N N . THR A 1 185 ? -13.227 -22.082 8.333 1.00 94.50 185 THR A N 1
ATOM 1458 C CA . THR A 1 185 ? -14.276 -21.669 7.385 1.00 94.50 185 THR A CA 1
ATOM 1459 C C . THR A 1 185 ? -15.438 -22.670 7.326 1.00 94.50 185 THR A C 1
ATOM 1461 O O . THR A 1 185 ? -16.595 -22.285 7.494 1.00 94.50 185 THR A O 1
ATOM 1464 N N . GLU A 1 186 ? -15.166 -23.975 7.183 1.00 93.00 186 GLU A N 1
ATOM 1465 C CA . GLU A 1 186 ? -16.237 -24.989 7.150 1.00 93.00 186 GLU A CA 1
ATOM 1466 C C . GLU A 1 186 ? -16.964 -25.105 8.503 1.00 93.00 186 GLU A C 1
ATOM 1468 O O . GLU A 1 186 ? -18.198 -25.150 8.558 1.00 93.00 186 GLU A O 1
ATOM 1473 N N . VAL A 1 187 ? -16.215 -25.137 9.612 1.00 94.12 187 VAL A N 1
ATOM 1474 C CA . VAL A 1 187 ? -16.800 -25.333 10.949 1.00 94.12 187 VAL A CA 1
ATOM 1475 C C . VAL A 1 187 ? -17.536 -24.093 11.454 1.00 94.12 187 VAL A C 1
ATOM 1477 O O . VAL A 1 187 ? -18.523 -24.238 12.175 1.00 94.12 187 VAL A O 1
ATOM 1480 N N . SER A 1 188 ? -17.138 -22.894 11.034 1.00 95.19 188 SER A N 1
ATOM 1481 C CA . SER A 1 188 ? -17.822 -21.644 11.375 1.00 95.19 188 SER A CA 1
ATOM 1482 C C . SER A 1 188 ? -19.170 -21.489 10.681 1.00 95.19 188 SER A C 1
ATOM 1484 O O . SER A 1 188 ? -20.102 -20.935 11.268 1.00 95.19 188 SER A O 1
ATOM 1486 N N . GLY A 1 189 ? -19.314 -22.066 9.484 1.00 92.06 189 GLY A N 1
ATOM 1487 C CA . GLY A 1 189 ? -20.528 -21.990 8.671 1.00 92.06 189 GLY A CA 1
ATOM 1488 C C . GLY A 1 189 ? -20.572 -20.789 7.722 1.00 92.06 189 GLY A C 1
ATOM 1489 O O . GLY A 1 189 ? -21.594 -20.607 7.052 1.00 92.06 189 GLY A O 1
ATOM 1490 N N . ILE A 1 190 ? -19.479 -20.020 7.643 1.00 91.00 190 ILE A N 1
ATOM 1491 C CA . ILE A 1 190 ? -19.255 -18.949 6.665 1.00 91.00 190 ILE A CA 1
ATOM 1492 C C . ILE A 1 190 ? -19.277 -19.526 5.244 1.00 91.00 190 ILE A C 1
ATOM 1494 O O . ILE A 1 190 ? -18.849 -20.655 4.999 1.00 91.00 190 ILE A O 1
ATOM 1498 N N . LYS A 1 191 ? -19.845 -18.769 4.296 1.00 81.56 191 LYS A N 1
ATOM 1499 C CA . LYS A 1 191 ? -20.010 -19.185 2.894 1.00 81.56 191 LYS A CA 1
ATOM 1500 C C . LYS A 1 191 ? -19.860 -18.006 1.944 1.00 81.56 191 LYS A C 1
ATOM 1502 O O . LYS A 1 191 ? -20.600 -17.031 2.055 1.00 81.56 191 LYS A O 1
ATOM 1507 N N . GLY A 1 192 ? -18.985 -18.154 0.956 1.00 70.00 192 GLY A N 1
ATOM 1508 C CA . GLY A 1 192 ? -18.911 -17.268 -0.201 1.00 70.00 192 GLY A CA 1
ATOM 1509 C C . GLY A 1 192 ? -19.168 -18.030 -1.503 1.00 70.00 192 GLY A C 1
ATOM 1510 O O . GLY A 1 192 ? -18.711 -19.158 -1.671 1.00 70.00 192 GLY A O 1
ATOM 1511 N N . GLN A 1 193 ? -19.913 -17.402 -2.414 1.00 73.00 193 GLN A N 1
ATOM 1512 C CA . GLN A 1 193 ? -19.885 -17.660 -3.866 1.00 73.00 193 GLN A CA 1
ATOM 1513 C C . GLN A 1 193 ? -19.956 -16.328 -4.643 1.00 73.00 193 GLN A C 1
ATOM 1515 O O . GLN A 1 193 ? -20.378 -16.277 -5.797 1.00 73.00 193 GLN A O 1
ATOM 1520 N N . HIS A 1 194 ? -19.588 -15.233 -3.977 1.00 89.25 194 HIS A N 1
ATOM 1521 C CA . HIS A 1 194 ? -19.742 -13.859 -4.445 1.00 89.25 194 HIS A CA 1
ATOM 1522 C C . HIS A 1 194 ? -18.381 -13.250 -4.783 1.00 89.25 194 HIS A C 1
ATOM 1524 O O . HIS A 1 194 ? -17.338 -13.824 -4.474 1.00 89.25 194 HIS A O 1
ATOM 1530 N N . TRP A 1 195 ? -18.374 -12.087 -5.426 1.00 90.75 195 TRP A N 1
ATOM 1531 C CA . TRP A 1 195 ? -17.170 -11.271 -5.523 1.00 90.75 195 TRP A CA 1
ATOM 1532 C C . TRP A 1 195 ? -17.083 -10.367 -4.294 1.00 90.75 195 TRP A C 1
ATOM 1534 O O . TRP A 1 195 ? -17.515 -9.213 -4.338 1.00 90.75 195 TRP A O 1
ATOM 1544 N N . SER A 1 196 ? -16.565 -10.913 -3.193 1.00 93.94 196 SER A N 1
ATOM 1545 C CA . SER A 1 196 ? -16.379 -10.153 -1.959 1.00 93.94 196 SER A CA 1
ATOM 1546 C C . SER A 1 196 ? -15.203 -9.185 -2.079 1.00 93.94 196 SER A C 1
ATOM 1548 O O . SER A 1 196 ? -14.215 -9.489 -2.744 1.00 93.94 196 SER A O 1
ATOM 1550 N N . THR A 1 197 ? -15.319 -8.006 -1.469 1.00 94.56 197 THR A N 1
ATOM 1551 C CA . THR A 1 197 ? -14.336 -6.913 -1.561 1.00 94.56 197 THR A CA 1
ATOM 1552 C C . THR A 1 197 ? -13.812 -6.539 -0.182 1.00 94.56 197 THR A C 1
ATOM 1554 O O . THR A 1 197 ? -12.964 -7.257 0.338 1.00 94.56 197 THR A O 1
ATOM 1557 N N . SER A 1 198 ? -14.280 -5.461 0.442 1.00 95.25 198 SER A N 1
ATOM 1558 C CA . SER A 1 198 ? -13.854 -5.129 1.808 1.00 95.25 198 SER A CA 1
ATOM 1559 C C . SER A 1 198 ? -14.608 -5.955 2.859 1.00 95.25 198 SER A C 1
ATOM 1561 O O . SER A 1 198 ? -15.703 -6.473 2.616 1.00 95.25 198 SER A O 1
ATOM 1563 N N . VAL A 1 199 ? -13.994 -6.082 4.033 1.00 95.38 199 VAL A N 1
ATOM 1564 C CA . VAL A 1 199 ? -14.531 -6.769 5.211 1.00 95.38 199 VAL A CA 1
ATOM 1565 C C . VAL A 1 199 ? -14.210 -5.943 6.458 1.00 95.38 199 VAL A C 1
ATOM 1567 O O . VAL A 1 199 ? -13.158 -5.309 6.521 1.00 95.38 199 VAL A O 1
ATOM 1570 N N . ASN A 1 200 ? -15.103 -5.950 7.447 1.00 93.94 200 ASN A N 1
ATOM 1571 C CA . ASN A 1 200 ? -14.900 -5.294 8.738 1.00 93.94 200 ASN A CA 1
ATOM 1572 C C . ASN A 1 200 ? -15.364 -6.209 9.881 1.00 93.94 200 ASN A C 1
ATOM 1574 O O . ASN A 1 200 ? -16.372 -6.908 9.738 1.00 93.94 200 ASN A O 1
ATOM 1578 N N . PHE A 1 201 ? -14.675 -6.133 11.022 1.00 93.44 201 PHE A N 1
ATOM 1579 C CA . PHE A 1 201 ? -15.145 -6.677 12.297 1.00 93.44 201 PHE A CA 1
ATOM 1580 C C . PHE A 1 201 ? -15.842 -5.585 13.113 1.00 93.44 201 PHE A C 1
ATOM 1582 O O . PHE A 1 201 ? -15.371 -4.448 13.162 1.00 93.44 201 PHE A O 1
ATOM 1589 N N . VAL A 1 202 ? -16.963 -5.923 13.749 1.00 91.62 202 VAL A N 1
ATOM 1590 C CA . VAL A 1 202 ? -17.771 -4.991 14.550 1.00 91.62 202 VAL A CA 1
ATOM 1591 C C . VAL A 1 202 ? -18.644 -5.771 15.536 1.00 91.62 202 VAL A C 1
ATOM 1593 O O . VAL A 1 202 ? -19.159 -6.823 15.188 1.00 91.62 202 VAL A O 1
ATOM 1596 N N . ASP A 1 203 ? -18.856 -5.259 16.746 1.00 91.12 203 ASP A N 1
ATOM 1597 C CA . ASP A 1 203 ? -19.932 -5.731 17.628 1.00 91.12 203 ASP A CA 1
ATOM 1598 C C . ASP A 1 203 ? -21.154 -4.816 17.416 1.00 91.12 203 ASP A C 1
ATOM 1600 O O . ASP A 1 203 ? -21.174 -3.669 17.874 1.00 91.12 203 ASP A O 1
ATOM 1604 N N . ILE A 1 204 ? -22.152 -5.271 16.644 1.00 92.88 204 ILE A N 1
ATOM 1605 C CA . ILE A 1 204 ? -23.301 -4.419 16.270 1.00 92.88 204 ILE A CA 1
ATOM 1606 C C . ILE A 1 204 ? -24.394 -4.380 17.342 1.00 92.88 204 ILE A C 1
ATOM 1608 O O . ILE A 1 204 ? -25.277 -3.515 17.278 1.00 92.88 204 ILE A O 1
ATOM 1612 N N . ASN A 1 205 ? -24.390 -5.352 18.260 1.00 91.50 205 ASN A N 1
ATOM 1613 C CA . ASN A 1 205 ? -25.490 -5.640 19.181 1.00 91.50 205 ASN A CA 1
ATOM 1614 C C . ASN A 1 205 ? -25.112 -5.415 20.663 1.00 91.50 205 ASN A C 1
ATOM 1616 O O . ASN A 1 205 ? -26.005 -5.265 21.501 1.00 91.50 205 ASN A O 1
ATOM 1620 N N . ARG A 1 206 ? -23.809 -5.284 20.943 1.00 88.38 206 ARG A N 1
ATOM 1621 C CA . ARG A 1 206 ? -23.151 -5.108 22.242 1.00 88.38 206 ARG A CA 1
ATOM 1622 C C . ARG A 1 206 ? -23.261 -6.318 23.178 1.00 88.38 206 ARG A C 1
ATOM 1624 O O . ARG A 1 206 ? -23.404 -6.150 24.392 1.00 88.38 206 ARG A O 1
ATOM 1631 N N . ASP A 1 207 ? -23.186 -7.531 22.625 1.00 88.56 207 ASP A N 1
ATOM 1632 C CA . ASP A 1 207 ? -23.097 -8.798 23.368 1.00 88.56 207 ASP A CA 1
ATOM 1633 C C . ASP A 1 207 ? -21.655 -9.232 23.700 1.00 88.56 207 ASP A C 1
ATOM 1635 O O . ASP A 1 207 ? -21.469 -10.104 24.555 1.00 88.56 207 ASP A O 1
ATOM 1639 N N . GLY A 1 208 ? -20.649 -8.553 23.135 1.00 85.75 208 GLY A N 1
ATOM 1640 C CA . GLY A 1 208 ? -19.226 -8.778 23.392 1.00 85.75 208 GLY A CA 1
ATOM 1641 C C . GLY A 1 208 ? -18.531 -9.697 22.386 1.00 85.75 208 GLY A C 1
ATOM 1642 O O . GLY A 1 208 ? -17.337 -9.951 22.544 1.00 85.75 208 GLY A O 1
ATOM 1643 N N . LEU A 1 209 ? -19.239 -10.190 21.366 1.00 90.19 209 LEU A N 1
ATOM 1644 C CA . LEU A 1 209 ? -18.675 -10.983 20.276 1.00 90.19 209 LEU A CA 1
ATOM 1645 C C . LEU A 1 209 ? -18.521 -10.130 19.006 1.00 90.19 209 LEU A C 1
ATOM 1647 O O . LEU A 1 209 ? -19.406 -9.359 18.647 1.00 90.19 209 LEU A O 1
ATOM 1651 N N . LEU A 1 210 ? -17.408 -10.293 18.283 1.00 92.31 210 LEU A N 1
ATOM 1652 C CA . LEU A 1 210 ? -17.222 -9.617 16.996 1.00 92.31 210 LEU A CA 1
ATOM 1653 C C . LEU A 1 210 ? -17.990 -10.339 15.876 1.00 92.31 210 LEU A C 1
ATOM 1655 O O . LEU A 1 210 ? -17.725 -11.510 15.580 1.00 92.31 210 LEU A O 1
ATOM 1659 N N . ASP A 1 211 ? -18.900 -9.610 15.231 1.00 94.88 211 ASP A N 1
ATOM 1660 C CA . ASP A 1 211 ? -19.563 -9.951 13.972 1.00 94.88 211 ASP A CA 1
ATOM 1661 C C . ASP A 1 211 ? -18.691 -9.559 12.767 1.00 94.88 211 ASP A C 1
ATOM 1663 O O . ASP A 1 211 ? -17.759 -8.756 12.878 1.00 94.88 211 ASP A O 1
ATOM 1667 N N . ILE A 1 212 ? -19.020 -10.094 11.584 1.00 96.06 212 ILE A N 1
ATOM 1668 C CA . ILE A 1 212 ? -18.269 -9.847 10.341 1.00 96.06 212 ILE A CA 1
ATOM 1669 C C . ILE A 1 212 ? -19.192 -9.307 9.245 1.00 96.06 212 ILE A C 1
ATOM 1671 O O . ILE A 1 212 ? -20.083 -10.019 8.768 1.00 96.06 212 ILE A O 1
ATOM 1675 N N . TYR A 1 213 ? -18.952 -8.075 8.789 1.00 96.75 213 TYR A N 1
ATOM 1676 C CA . TYR A 1 213 ? -19.618 -7.514 7.608 1.00 96.75 213 TYR A CA 1
ATOM 1677 C C . TYR A 1 213 ? -18.745 -7.674 6.366 1.00 96.75 213 TYR A C 1
ATOM 1679 O O . TYR A 1 213 ? -17.560 -7.351 6.398 1.00 96.75 213 TYR A O 1
ATOM 1687 N N . VAL A 1 214 ? -19.332 -8.144 5.264 1.00 97.00 214 VAL A N 1
ATOM 1688 C CA . VAL A 1 214 ? -18.627 -8.404 4.001 1.00 97.00 214 VAL A CA 1
ATOM 1689 C C . VAL A 1 214 ? -19.335 -7.689 2.855 1.00 97.00 214 VAL A C 1
ATOM 1691 O O . VAL A 1 214 ? -20.512 -7.945 2.573 1.00 97.00 214 VAL A O 1
ATOM 1694 N N . ASN A 1 215 ? -18.606 -6.811 2.165 1.00 96.81 215 ASN A N 1
ATOM 1695 C CA . ASN A 1 215 ? -19.068 -6.187 0.932 1.00 96.81 215 ASN A CA 1
ATOM 1696 C C . ASN A 1 215 ? -18.985 -7.174 -0.236 1.00 96.81 215 ASN A C 1
ATOM 1698 O O . ASN A 1 215 ? -17.978 -7.859 -0.390 1.00 96.81 215 ASN A O 1
ATOM 1702 N N . ASN A 1 216 ? -20.009 -7.192 -1.089 1.00 95.88 216 ASN A N 1
ATOM 1703 C CA . ASN A 1 216 ? -20.035 -7.930 -2.348 1.00 95.88 216 ASN A CA 1
ATOM 1704 C C . ASN A 1 216 ? -20.281 -6.964 -3.518 1.00 95.88 216 ASN A C 1
ATOM 1706 O O . ASN A 1 216 ? -21.096 -6.044 -3.429 1.00 95.88 216 ASN A O 1
ATOM 1710 N N . PHE A 1 217 ? -19.544 -7.158 -4.614 1.00 93.62 217 PHE A N 1
ATOM 1711 C CA . PHE A 1 217 ? -19.437 -6.173 -5.690 1.00 93.62 217 PHE A CA 1
ATOM 1712 C C . PHE A 1 217 ? -20.461 -6.390 -6.815 1.00 93.62 217 PHE A C 1
ATOM 1714 O O . PHE A 1 217 ? -21.495 -5.726 -6.836 1.00 93.62 217 PHE A O 1
ATOM 1721 N N . ILE A 1 218 ? -20.195 -7.301 -7.758 1.00 91.75 218 ILE A N 1
ATOM 1722 C CA . ILE A 1 218 ? -21.037 -7.537 -8.947 1.00 91.75 218 ILE A CA 1
ATOM 1723 C C . ILE A 1 218 ? -21.092 -9.018 -9.336 1.00 91.75 218 ILE A C 1
ATOM 1725 O O . ILE A 1 218 ? -20.135 -9.762 -9.112 1.00 91.75 218 ILE A O 1
ATOM 1729 N N . ASP A 1 219 ? -22.179 -9.439 -9.990 1.00 88.25 219 ASP A N 1
ATOM 1730 C CA . ASP A 1 219 ? -22.307 -10.786 -10.568 1.00 88.25 219 ASP A CA 1
ATOM 1731 C C . ASP A 1 219 ? -21.534 -10.898 -11.896 1.00 88.25 219 ASP A C 1
ATOM 1733 O O . ASP A 1 219 ? -22.092 -10.897 -12.995 1.00 88.25 219 ASP A O 1
ATOM 1737 N N . PHE A 1 220 ? -20.202 -10.938 -11.790 1.00 78.81 220 PHE A N 1
ATOM 1738 C CA . PHE A 1 220 ? -19.300 -11.084 -12.932 1.00 78.81 220 PHE A CA 1
ATOM 1739 C C . PHE A 1 220 ? -18.933 -12.551 -13.201 1.00 78.81 220 PHE A C 1
ATOM 1741 O O . PHE A 1 220 ? -18.076 -13.144 -12.529 1.00 78.81 220 PHE A O 1
ATOM 1748 N N . GLN A 1 221 ? -19.522 -13.107 -14.261 1.00 69.38 221 GLN A N 1
ATOM 1749 C CA . GLN A 1 221 ? -19.271 -14.468 -14.735 1.00 69.38 221 GLN A CA 1
ATOM 1750 C C . GLN A 1 221 ? -18.341 -14.470 -15.957 1.00 69.38 221 GLN A C 1
ATOM 1752 O O . GLN A 1 221 ? -18.587 -13.805 -16.963 1.00 69.38 221 GLN A O 1
ATOM 1757 N N . VAL A 1 222 ? -17.256 -15.248 -15.887 1.00 56.94 222 VAL A N 1
ATOM 1758 C CA . VAL A 1 222 ? -16.262 -15.324 -16.971 1.00 56.94 222 VAL A CA 1
ATOM 1759 C C . VAL A 1 222 ? -16.878 -16.025 -18.187 1.00 56.94 222 VAL A C 1
ATOM 1761 O O . VAL A 1 222 ? -17.416 -17.123 -18.061 1.00 56.94 222 VAL A O 1
ATOM 1764 N N . ASN A 1 223 ? -16.750 -15.416 -19.369 1.00 51.03 223 ASN A N 1
ATOM 1765 C CA . ASN A 1 223 ? -17.349 -15.857 -20.640 1.00 51.03 223 ASN A CA 1
ATOM 1766 C C . ASN A 1 223 ? -18.885 -15.737 -20.736 1.00 51.03 223 ASN A C 1
ATOM 1768 O O . ASN A 1 223 ? -19.473 -16.262 -21.684 1.00 51.03 223 ASN A O 1
ATOM 1772 N N . ALA A 1 224 ? -19.549 -15.028 -19.818 1.00 51.12 224 ALA A N 1
ATOM 1773 C CA . ALA A 1 224 ? -20.926 -14.603 -20.053 1.00 51.12 224 ALA A CA 1
ATOM 1774 C C . ALA A 1 224 ? -20.962 -13.557 -21.185 1.00 51.12 224 ALA A C 1
ATOM 1776 O O . ALA A 1 224 ? -20.207 -12.588 -21.168 1.00 51.12 224 ALA A O 1
ATOM 1777 N N . LEU A 1 225 ? -21.849 -13.732 -22.172 1.00 42.62 225 LEU A N 1
ATOM 1778 C CA . LEU A 1 225 ? -22.036 -12.792 -23.295 1.00 42.62 225 LEU A CA 1
ATOM 1779 C C . LEU A 1 225 ? -22.894 -11.576 -22.885 1.00 42.62 225 LEU A C 1
ATOM 1781 O O . LEU A 1 225 ? -23.847 -11.190 -23.566 1.00 42.62 225 LEU A O 1
ATOM 1785 N N . THR A 1 226 ? -22.589 -11.000 -21.725 1.00 43.84 226 THR A N 1
ATOM 1786 C CA . THR A 1 226 ? -23.342 -9.913 -21.097 1.00 43.84 226 THR A CA 1
ATOM 1787 C C . THR A 1 226 ? -22.903 -8.547 -21.628 1.00 43.84 226 THR A C 1
ATOM 1789 O O . THR A 1 226 ? -21.807 -8.073 -21.359 1.00 43.84 226 THR A O 1
ATOM 1792 N N . PHE A 1 227 ? -23.816 -7.903 -22.357 1.00 44.28 227 PHE A N 1
ATOM 1793 C CA . PHE A 1 227 ? -23.870 -6.466 -22.669 1.00 44.28 227 PHE A CA 1
ATOM 1794 C C . PHE A 1 227 ? -22.846 -5.809 -23.620 1.00 44.28 227 PHE A C 1
ATOM 1796 O O . PHE A 1 227 ? -23.144 -4.716 -24.101 1.00 44.28 227 PHE A O 1
ATOM 1803 N N . GLU A 1 228 ? -21.780 -6.471 -24.086 1.00 45.47 228 GLU A N 1
ATOM 1804 C CA . GLU A 1 228 ? -20.967 -5.930 -25.210 1.00 45.47 228 GLU A CA 1
ATOM 1805 C C . GLU A 1 228 ? -21.693 -5.943 -26.581 1.00 45.47 228 GLU A C 1
ATOM 1807 O O . GLU A 1 228 ? -21.207 -5.407 -27.576 1.00 45.47 228 GLU A O 1
ATOM 1812 N N . HIS A 1 229 ? -22.911 -6.490 -26.653 1.00 37.25 229 HIS A N 1
ATOM 1813 C CA . HIS A 1 229 ? -23.708 -6.590 -27.884 1.00 37.25 229 HIS A CA 1
ATOM 1814 C C . HIS A 1 229 ? -24.233 -5.256 -28.457 1.00 37.25 229 HIS A C 1
ATOM 1816 O O . HIS A 1 229 ? -24.845 -5.263 -29.532 1.00 37.25 229 HIS A O 1
ATOM 1822 N N . HIS A 1 230 ? -24.053 -4.123 -27.768 1.00 37.62 230 HIS A N 1
ATOM 1823 C CA . HIS A 1 230 ? -24.519 -2.798 -28.218 1.00 37.62 230 HIS A CA 1
ATOM 1824 C C . HIS A 1 230 ? -23.406 -1.754 -28.398 1.00 37.62 230 HIS A C 1
ATOM 1826 O O . HIS A 1 230 ? -23.654 -0.693 -28.974 1.00 37.62 230 HIS A O 1
ATOM 1832 N N . SER A 1 231 ? -22.163 -2.086 -28.045 1.00 39.47 231 SER A N 1
ATOM 1833 C CA . SER A 1 231 ? -20.987 -1.493 -28.683 1.00 39.47 231 SER A CA 1
ATOM 1834 C C . SER A 1 231 ? -20.956 -1.930 -30.150 1.00 39.47 231 SER A C 1
ATOM 1836 O O . SER A 1 231 ? -20.513 -3.028 -30.482 1.00 39.47 231 SER A O 1
ATOM 1838 N N . GLY A 1 232 ? -21.473 -1.077 -31.040 1.00 30.48 232 GLY A N 1
ATOM 1839 C CA . GLY A 1 232 ? -21.317 -1.257 -32.482 1.00 30.48 232 GLY A CA 1
ATOM 1840 C C . GLY A 1 232 ? -19.834 -1.360 -32.858 1.00 30.48 232 GLY A C 1
ATOM 1841 O O . GLY A 1 232 ? -18.994 -0.715 -32.236 1.00 30.48 232 GLY A O 1
ATOM 1842 N N . TYR A 1 233 ? -19.519 -2.176 -33.866 1.00 34.03 233 TYR A N 1
ATOM 1843 C CA . TYR A 1 233 ? -18.154 -2.589 -34.233 1.00 34.03 233 TYR A CA 1
ATOM 1844 C C . TYR A 1 233 ? -17.309 -1.477 -34.915 1.00 34.03 233 TYR A C 1
ATOM 1846 O O . TYR A 1 233 ? -16.751 -1.672 -35.991 1.00 34.03 233 TYR A O 1
ATOM 1854 N N . GLU A 1 234 ? -17.189 -0.307 -34.280 1.00 38.34 234 GLU A N 1
ATOM 1855 C CA . GLU A 1 234 ? -16.293 0.795 -34.659 1.00 38.34 234 GLU A CA 1
ATOM 1856 C C . GLU A 1 234 ? -15.621 1.430 -33.423 1.00 38.34 234 GLU A C 1
ATOM 1858 O O . GLU A 1 234 ? -15.981 2.519 -32.979 1.00 38.34 234 GLU A O 1
ATOM 1863 N N . ALA A 1 235 ? -14.591 0.771 -32.882 1.00 34.03 235 ALA A N 1
ATOM 1864 C CA . ALA A 1 235 ? -13.617 1.404 -31.991 1.00 34.03 235 ALA A CA 1
ATOM 1865 C C . ALA A 1 235 ? -12.236 0.745 -32.129 1.00 34.03 235 ALA A C 1
ATOM 1867 O O . ALA A 1 235 ? -12.103 -0.473 -32.054 1.00 34.03 235 ALA A O 1
ATOM 1868 N N . THR A 1 236 ? -11.184 1.549 -32.294 1.00 39.97 236 THR A N 1
ATOM 1869 C CA . THR A 1 236 ? -9.774 1.105 -32.316 1.00 39.97 236 THR A CA 1
ATOM 1870 C C . THR A 1 236 ? -9.141 1.071 -30.916 1.00 39.97 236 THR A C 1
ATOM 1872 O O . THR A 1 236 ? -7.924 1.185 -30.769 1.00 39.97 236 THR A O 1
ATOM 1875 N N . LEU A 1 237 ? -9.968 0.920 -29.880 1.00 36.16 237 LEU A N 1
ATOM 1876 C CA . LEU A 1 237 ? -9.589 0.849 -28.470 1.00 36.16 237 LEU A CA 1
ATOM 1877 C C . LEU A 1 237 ? -10.362 -0.302 -27.803 1.00 36.16 237 LEU A C 1
ATOM 1879 O O . LEU A 1 237 ? -11.534 -0.483 -28.136 1.00 36.16 237 LEU A O 1
ATOM 1883 N N . PRO A 1 238 ? -9.758 -1.057 -26.866 1.00 44.84 238 PRO A N 1
ATOM 1884 C CA . PRO A 1 238 ? -10.499 -2.016 -26.050 1.00 44.84 238 PRO A CA 1
ATOM 1885 C C . PRO A 1 238 ? -11.604 -1.313 -25.242 1.00 44.84 238 PRO A C 1
ATOM 1887 O O . PRO A 1 238 ? -11.381 -0.180 -24.797 1.00 44.84 238 PRO A O 1
ATOM 1890 N N . PRO A 1 239 ? -12.763 -1.956 -25.010 1.00 51.19 239 PRO A N 1
ATOM 1891 C CA . PRO A 1 239 ? -13.758 -1.430 -24.085 1.00 51.19 239 PRO A CA 1
ATOM 1892 C C . PRO A 1 239 ? -13.150 -1.305 -22.682 1.00 51.19 239 PRO A C 1
ATOM 1894 O O . PRO A 1 239 ? -12.468 -2.207 -22.194 1.00 51.19 239 PRO A O 1
ATOM 1897 N N . ALA A 1 240 ? -13.369 -0.159 -22.036 1.00 59.59 240 ALA A N 1
ATOM 1898 C CA . ALA A 1 240 ? -12.997 0.030 -20.639 1.00 59.59 240 ALA A CA 1
ATOM 1899 C C . ALA A 1 240 ? -14.001 -0.692 -19.729 1.00 59.59 240 ALA A C 1
ATOM 1901 O O . ALA A 1 240 ? -15.181 -0.795 -20.064 1.00 59.59 240 ALA A O 1
ATOM 1902 N N . PHE A 1 241 ? -13.546 -1.154 -18.562 1.00 71.56 241 PHE A N 1
ATOM 1903 C CA . PHE A 1 241 ? -14.436 -1.755 -17.572 1.00 71.56 241 PHE A CA 1
ATOM 1904 C C . PHE A 1 241 ? -15.497 -0.755 -17.106 1.00 71.56 241 PHE A C 1
ATOM 1906 O O . PHE A 1 241 ? -15.160 0.291 -16.549 1.00 71.56 241 PHE A O 1
ATOM 1913 N N . ASP A 1 242 ? -16.768 -1.112 -17.279 1.00 77.62 242 ASP A N 1
ATOM 1914 C CA . ASP A 1 242 ? -17.891 -0.389 -16.695 1.00 77.62 242 ASP A CA 1
ATOM 1915 C C . ASP A 1 242 ? -18.717 -1.325 -15.806 1.00 77.62 242 ASP A C 1
ATOM 1917 O O . ASP A 1 242 ? -19.503 -2.149 -16.277 1.00 77.62 242 ASP A O 1
ATOM 1921 N N . MET A 1 243 ? -18.521 -1.198 -14.493 1.00 82.88 243 MET A N 1
ATOM 1922 C CA . MET A 1 243 ? -19.234 -1.984 -13.483 1.00 82.88 243 MET A CA 1
ATOM 1923 C C . MET A 1 243 ? -20.755 -1.750 -13.501 1.00 82.88 243 MET A C 1
ATOM 1925 O O . MET A 1 243 ? -21.502 -2.628 -13.073 1.00 82.88 243 MET A O 1
ATOM 1929 N N . ALA A 1 244 ? -21.232 -0.627 -14.059 1.00 85.25 244 ALA A N 1
ATOM 1930 C CA . ALA A 1 244 ? -22.661 -0.332 -14.177 1.00 85.25 244 ALA A CA 1
ATOM 1931 C C . ALA A 1 244 ? -23.409 -1.291 -15.127 1.00 85.25 244 ALA A C 1
ATOM 1933 O O . ALA A 1 244 ? -24.636 -1.363 -15.070 1.00 85.25 244 ALA A O 1
ATOM 1934 N N . LEU A 1 245 ? -22.690 -2.036 -15.979 1.00 82.56 245 LEU A N 1
ATOM 1935 C CA . LEU A 1 245 ? -23.251 -3.041 -16.896 1.00 82.56 245 LEU A CA 1
ATOM 1936 C C . LEU A 1 245 ? -23.563 -4.392 -16.226 1.00 82.56 245 LEU A C 1
ATOM 1938 O O . LEU A 1 245 ? -24.116 -5.277 -16.878 1.00 82.56 245 LEU A O 1
ATOM 1942 N N . TYR A 1 246 ? -23.213 -4.551 -14.948 1.00 85.19 246 TYR A N 1
ATOM 1943 C CA . TYR A 1 246 ? -23.437 -5.765 -14.165 1.00 85.19 246 TYR A CA 1
ATOM 1944 C C . TYR A 1 246 ? -24.392 -5.489 -13.001 1.00 85.19 246 TYR A C 1
ATOM 1946 O O . TYR A 1 246 ? -24.416 -4.379 -12.455 1.00 85.19 246 TYR A O 1
ATOM 1954 N N . ASP A 1 247 ? -25.159 -6.502 -12.605 1.00 90.44 247 ASP A N 1
ATOM 1955 C CA . ASP A 1 247 ? -25.992 -6.451 -11.404 1.00 90.44 247 ASP A CA 1
ATOM 1956 C C . ASP A 1 247 ? -25.117 -6.510 -10.139 1.00 90.44 247 ASP A C 1
ATOM 1958 O O . ASP A 1 247 ? -24.108 -7.220 -10.096 1.00 90.44 247 ASP A O 1
ATOM 1962 N N . GLY A 1 248 ? -25.501 -5.749 -9.109 1.00 92.19 248 GLY A N 1
ATOM 1963 C CA . GLY A 1 248 ? -24.846 -5.784 -7.797 1.00 92.19 248 GLY A CA 1
ATOM 1964 C C . GLY A 1 248 ? -25.129 -7.091 -7.050 1.00 92.19 248 GLY A C 1
ATOM 1965 O O . GLY A 1 248 ? -26.169 -7.718 -7.259 1.00 92.19 248 GLY A O 1
ATOM 1966 N N . GLN A 1 249 ? -24.219 -7.500 -6.165 1.00 94.19 249 GLN A N 1
ATOM 1967 C CA . GLN A 1 249 ? -24.404 -8.679 -5.310 1.00 94.19 249 GLN A CA 1
ATOM 1968 C C . GLN A 1 249 ? -24.753 -8.283 -3.865 1.00 94.19 249 GLN A C 1
ATOM 1970 O O . GLN A 1 249 ? -24.293 -7.248 -3.390 1.00 94.19 249 GLN A O 1
ATOM 1975 N N . PRO A 1 250 ? -25.565 -9.083 -3.147 1.00 95.69 250 PRO A N 1
ATOM 1976 C CA . PRO A 1 250 ? -25.953 -8.761 -1.781 1.00 95.69 250 PRO A CA 1
ATOM 1977 C C . PRO A 1 250 ? -24.774 -8.877 -0.809 1.00 95.69 250 PRO A C 1
ATOM 1979 O O . PRO A 1 250 ? -24.083 -9.895 -0.790 1.00 95.69 250 PRO A O 1
ATOM 1982 N N . ASN A 1 251 ? -24.580 -7.862 0.031 1.00 97.00 251 ASN A N 1
ATOM 1983 C CA . ASN A 1 251 ? -23.644 -7.883 1.156 1.00 97.00 251 ASN A CA 1
ATOM 1984 C C . ASN A 1 251 ? -24.101 -8.884 2.228 1.00 97.00 251 ASN A C 1
ATOM 1986 O O . ASN A 1 251 ? -25.290 -9.193 2.342 1.00 97.00 251 ASN A O 1
ATOM 1990 N N . GLN A 1 252 ? -23.157 -9.362 3.038 1.00 96.44 252 GLN A N 1
ATOM 1991 C CA . GLN A 1 252 ? -23.393 -10.382 4.066 1.00 96.44 252 GLN A CA 1
ATOM 1992 C C . GLN A 1 252 ? -23.007 -9.850 5.449 1.00 96.44 252 GLN A C 1
ATOM 1994 O O . GLN A 1 252 ? -22.062 -9.073 5.577 1.00 96.44 252 GLN A O 1
ATOM 1999 N N . LEU A 1 253 ? -23.737 -10.273 6.483 1.00 97.00 253 LEU A N 1
ATOM 2000 C CA . LEU A 1 253 ? -23.495 -9.890 7.877 1.00 97.00 253 LEU A CA 1
ATOM 2001 C C . LEU A 1 253 ? -23.550 -11.150 8.726 1.00 97.00 253 LEU A C 1
ATOM 2003 O O . LEU A 1 253 ? -24.629 -11.648 9.047 1.00 97.00 253 LEU A O 1
ATOM 2007 N N . TRP A 1 254 ? -22.379 -11.672 9.050 1.00 96.94 254 TRP A N 1
ATOM 2008 C CA . TRP A 1 254 ? -22.196 -12.885 9.823 1.00 96.94 254 TRP A CA 1
ATOM 2009 C C . TRP A 1 254 ? -22.251 -12.549 11.306 1.00 96.94 254 TRP A C 1
ATOM 2011 O O . TRP A 1 254 ? -21.262 -12.085 11.864 1.00 96.94 254 TRP A O 1
ATOM 2021 N N . ILE A 1 255 ? -23.403 -12.802 11.929 1.00 96.75 255 ILE A N 1
ATOM 2022 C CA . ILE A 1 255 ? -23.555 -12.632 13.374 1.00 96.75 255 ILE A CA 1
ATOM 2023 C C . ILE A 1 255 ? -22.875 -13.793 14.087 1.00 96.75 255 ILE A C 1
ATOM 2025 O O . ILE A 1 255 ? -23.172 -14.958 13.784 1.00 96.75 255 ILE A O 1
ATOM 2029 N N . ASN A 1 256 ? -21.988 -13.482 15.024 1.00 95.69 256 ASN A N 1
ATOM 2030 C CA . ASN A 1 256 ? -21.320 -14.444 15.884 1.00 95.69 256 ASN A CA 1
ATOM 2031 C C . ASN A 1 256 ? -22.347 -15.053 16.852 1.00 95.69 256 ASN A C 1
ATOM 2033 O O . ASN A 1 256 ? -23.257 -14.393 17.345 1.00 95.69 256 ASN A O 1
ATOM 2037 N N . GLN A 1 257 ? -22.288 -16.362 17.067 1.00 95.56 257 GLN A N 1
ATOM 2038 C CA . GLN A 1 257 ? -23.200 -17.105 17.947 1.00 95.56 257 GLN A CA 1
ATOM 2039 C C . GLN A 1 257 ? -22.445 -17.746 19.122 1.00 95.56 257 GLN A C 1
ATOM 2041 O O . GLN A 1 257 ? -22.987 -18.612 19.815 1.00 95.56 257 GLN A O 1
ATOM 2046 N N . GLY A 1 258 ? -21.187 -17.343 19.321 1.00 92.38 258 GLY A N 1
ATOM 2047 C CA . GLY A 1 258 ? -20.241 -17.967 20.232 1.00 92.38 258 GLY A CA 1
ATOM 2048 C C . GLY A 1 258 ? -19.735 -19.315 19.713 1.00 92.38 258 GLY A C 1
ATOM 2049 O O . GLY A 1 258 ? -20.266 -19.905 18.768 1.00 92.38 258 GLY A O 1
ATOM 2050 N N . GLY A 1 259 ? -18.670 -19.827 20.336 1.00 89.25 259 GLY A N 1
ATOM 2051 C CA . GLY A 1 259 ? -18.130 -21.154 20.020 1.00 89.25 259 GLY A CA 1
ATOM 2052 C C . GLY A 1 259 ? -17.689 -21.315 18.559 1.00 89.25 259 GLY A C 1
ATOM 2053 O O . GLY A 1 259 ? -17.880 -22.392 17.990 1.00 89.25 259 GLY A O 1
ATOM 2054 N N . ARG A 1 260 ? -17.129 -20.250 17.960 1.00 91.12 260 ARG A N 1
ATOM 2055 C CA . ARG A 1 260 ? -16.688 -20.177 16.553 1.00 91.12 260 ARG A CA 1
ATOM 2056 C C . ARG A 1 260 ? -17.813 -20.467 15.544 1.00 91.12 260 ARG A C 1
ATOM 2058 O O . ARG A 1 260 ? -17.563 -21.120 14.537 1.00 91.12 260 ARG A O 1
ATOM 2065 N N . ARG A 1 261 ? -19.063 -20.055 15.796 1.00 95.69 261 ARG A N 1
ATOM 2066 C CA . ARG A 1 261 ? -20.203 -20.243 14.872 1.00 95.69 261 ARG A CA 1
ATOM 2067 C C . ARG A 1 261 ? -20.776 -18.913 14.410 1.00 95.69 261 ARG A C 1
ATOM 2069 O O . ARG A 1 261 ? -21.026 -18.044 15.233 1.00 95.69 261 ARG A O 1
ATOM 2076 N N . PHE A 1 262 ? -21.076 -18.808 13.118 1.00 96.69 262 PHE A N 1
ATOM 2077 C CA . PHE A 1 262 ? -21.619 -17.593 12.512 1.00 96.69 262 PHE A CA 1
ATOM 2078 C C . PHE A 1 262 ? -22.901 -17.859 11.712 1.00 96.69 262 PHE A C 1
ATOM 2080 O O . PHE A 1 262 ? -23.129 -18.959 11.201 1.00 96.69 262 PHE A O 1
ATOM 2087 N N . MET A 1 263 ? -23.748 -16.836 11.580 1.00 95.75 263 MET A N 1
ATOM 2088 C CA . MET A 1 263 ? -25.000 -16.900 10.822 1.00 95.75 263 MET A CA 1
ATOM 2089 C C . MET A 1 263 ? -25.265 -15.596 10.068 1.00 95.75 263 MET A C 1
ATOM 2091 O O . MET A 1 263 ? -25.381 -14.542 10.685 1.00 95.75 263 MET A O 1
ATOM 2095 N N . ASP A 1 264 ? -25.432 -15.678 8.745 1.00 96.00 264 ASP A N 1
ATOM 2096 C CA . ASP A 1 264 ? -25.773 -14.514 7.921 1.00 96.00 264 ASP A CA 1
ATOM 2097 C C . ASP A 1 264 ? -27.166 -13.956 8.274 1.00 96.00 264 ASP A C 1
ATOM 2099 O O . ASP A 1 264 ? -28.174 -14.678 8.301 1.00 96.00 264 ASP A O 1
ATOM 2103 N N . ARG A 1 265 ? -27.214 -12.653 8.557 1.00 97.00 265 ARG A N 1
ATOM 2104 C CA . ARG A 1 265 ? -28.409 -11.883 8.909 1.00 97.00 265 ARG A CA 1
ATOM 2105 C C . ARG A 1 265 ? -28.629 -10.642 8.050 1.00 97.00 265 ARG A C 1
ATOM 2107 O O . ARG A 1 265 ? -29.668 -10.012 8.244 1.00 97.00 265 ARG A O 1
ATOM 2114 N N . ALA A 1 266 ? -27.758 -10.293 7.095 1.00 96.69 266 ALA A N 1
ATOM 2115 C CA . ALA A 1 266 ? -27.807 -8.985 6.415 1.00 96.69 266 ALA A CA 1
ATOM 2116 C C . ALA A 1 266 ? -29.204 -8.645 5.870 1.00 96.69 266 ALA A C 1
ATOM 2118 O O . ALA A 1 266 ? -29.752 -7.575 6.139 1.00 96.69 266 ALA A O 1
ATOM 2119 N N . LYS A 1 267 ? -29.837 -9.613 5.202 1.00 97.00 267 LYS A N 1
ATOM 2120 C CA . LYS A 1 267 ? -31.189 -9.487 4.640 1.00 97.00 267 LYS A CA 1
ATOM 2121 C C . LYS A 1 267 ? -32.312 -9.448 5.679 1.00 97.00 267 LYS A C 1
ATOM 2123 O O . LYS A 1 267 ? -33.361 -8.862 5.429 1.00 97.00 267 LYS A O 1
ATOM 2128 N N . ALA A 1 268 ? -32.120 -10.088 6.831 1.00 97.56 268 ALA A N 1
ATOM 2129 C CA . ALA A 1 268 ? -33.079 -10.045 7.933 1.00 97.56 268 ALA A CA 1
ATOM 2130 C C . ALA A 1 268 ? -33.018 -8.707 8.689 1.00 97.56 268 ALA A C 1
ATOM 2132 O O . ALA A 1 268 ? -34.034 -8.265 9.218 1.00 97.56 268 ALA A O 1
ATOM 2133 N N . MET A 1 269 ? -31.845 -8.065 8.708 1.00 97.44 269 MET A N 1
ATOM 2134 C CA . MET A 1 269 ? -31.607 -6.783 9.377 1.00 97.44 269 MET A CA 1
ATOM 2135 C C . MET A 1 269 ? -31.765 -5.567 8.449 1.00 97.44 269 MET A C 1
ATOM 2137 O O . MET A 1 269 ? -31.894 -4.455 8.950 1.00 97.44 269 MET A O 1
ATOM 2141 N N . GLY A 1 270 ? -31.814 -5.767 7.125 1.00 97.44 270 GLY A N 1
ATOM 2142 C CA . GLY A 1 270 ? -32.108 -4.727 6.126 1.00 97.44 270 GLY A CA 1
ATOM 2143 C C . GLY A 1 270 ? -30.892 -4.116 5.416 1.00 97.44 270 GLY A C 1
ATOM 2144 O O . GLY A 1 270 ? -31.042 -3.096 4.747 1.00 97.44 270 GLY A O 1
ATOM 2145 N N . ILE A 1 271 ? -29.709 -4.725 5.545 1.00 97.56 271 ILE A N 1
ATOM 2146 C CA . ILE A 1 271 ? -28.421 -4.188 5.063 1.00 97.56 271 ILE A CA 1
ATOM 2147 C C . ILE A 1 271 ? -27.743 -5.055 3.987 1.00 97.56 271 ILE A C 1
ATOM 2149 O O . ILE A 1 271 ? -26.553 -4.887 3.710 1.00 97.56 271 ILE A O 1
ATOM 2153 N N . ASP A 1 272 ? -28.483 -5.983 3.366 1.00 96.19 272 ASP A N 1
ATOM 2154 C CA . ASP A 1 272 ? -27.980 -6.811 2.259 1.00 96.19 272 ASP A CA 1
ATOM 2155 C C . ASP A 1 272 ? -27.723 -6.008 0.977 1.00 96.19 272 ASP A C 1
ATOM 2157 O O . ASP A 1 272 ? -27.019 -6.491 0.103 1.00 96.19 272 ASP A O 1
ATOM 2161 N N . ASN A 1 273 ? -28.237 -4.776 0.861 1.00 95.50 273 ASN A N 1
ATOM 2162 C CA . ASN A 1 273 ? -27.939 -3.838 -0.233 1.00 95.50 273 ASN A CA 1
ATOM 2163 C C . ASN A 1 273 ? -27.918 -4.495 -1.646 1.00 95.50 273 ASN A C 1
ATOM 2165 O O . ASN A 1 273 ? -26.982 -4.261 -2.410 1.00 95.50 273 ASN A O 1
ATOM 2169 N N . PRO A 1 274 ? -28.925 -5.306 -2.043 1.00 94.31 274 PRO A N 1
ATOM 2170 C CA . PRO A 1 274 ? -28.826 -6.290 -3.138 1.00 94.31 274 PRO A CA 1
ATOM 2171 C C . PRO A 1 274 ? -28.788 -5.696 -4.560 1.00 94.31 274 PRO A C 1
ATOM 2173 O O . PRO A 1 274 ? -29.021 -6.400 -5.539 1.00 94.31 274 PRO A O 1
ATOM 2176 N N . GLN A 1 275 ? -28.578 -4.387 -4.682 1.00 90.94 275 GLN A N 1
ATOM 2177 C CA . GLN A 1 275 ? -28.454 -3.624 -5.928 1.00 90.94 275 GLN A CA 1
ATOM 2178 C C . GLN A 1 275 ? -27.288 -2.615 -5.872 1.00 90.94 275 GLN A C 1
ATOM 2180 O O . GLN A 1 275 ? -27.064 -1.882 -6.834 1.00 90.94 275 GLN A O 1
ATOM 2185 N N . GLY A 1 276 ? -26.565 -2.542 -4.750 1.00 92.00 276 GLY A N 1
ATOM 2186 C CA . GLY A 1 276 ? -25.355 -1.743 -4.629 1.00 92.00 276 GLY A CA 1
ATOM 2187 C C . GLY A 1 276 ? -24.145 -2.521 -5.129 1.00 92.00 276 GLY A C 1
ATOM 2188 O O . GLY A 1 276 ? -24.050 -3.730 -4.935 1.00 92.00 276 GLY A O 1
ATOM 2189 N N . ARG A 1 277 ? -23.221 -1.824 -5.788 1.00 94.31 277 ARG A N 1
ATOM 2190 C CA . ARG A 1 277 ? -21.942 -2.389 -6.228 1.00 94.31 277 ARG A CA 1
ATOM 2191 C C . ARG A 1 277 ? -20.910 -2.120 -5.146 1.00 94.31 277 ARG A C 1
ATOM 2193 O O . ARG A 1 277 ? -20.091 -1.214 -5.286 1.00 94.31 277 ARG A O 1
ATOM 2200 N N . SER A 1 278 ? -21.036 -2.835 -4.031 1.00 95.94 278 SER A N 1
ATOM 2201 C CA . SER A 1 278 ? -20.353 -2.482 -2.785 1.00 95.94 278 SER A CA 1
ATOM 2202 C C . SER A 1 278 ? -18.847 -2.739 -2.881 1.00 95.94 278 SER A C 1
ATOM 2204 O O . SER A 1 278 ? -18.409 -3.834 -3.242 1.00 95.94 278 SER A O 1
ATOM 2206 N N . LEU A 1 279 ? -18.049 -1.729 -2.536 1.00 95.62 279 LEU A N 1
ATOM 2207 C CA . LEU A 1 279 ? -16.582 -1.785 -2.587 1.00 95.62 279 LEU A CA 1
ATOM 2208 C C . LEU A 1 279 ? -15.940 -1.646 -1.198 1.00 95.62 279 LEU A C 1
ATOM 2210 O O . LEU A 1 279 ? -14.965 -2.339 -0.906 1.00 95.62 279 LEU A O 1
ATOM 2214 N N . HIS A 1 280 ? -16.513 -0.808 -0.332 1.00 96.62 280 HIS A N 1
ATOM 2215 C CA . HIS A 1 280 ? -16.043 -0.565 1.034 1.00 96.62 280 HIS A CA 1
ATOM 2216 C C . HIS A 1 280 ? -17.213 -0.314 1.990 1.00 96.62 280 HIS A C 1
ATOM 2218 O O . HIS A 1 280 ? -18.284 0.135 1.567 1.00 96.62 280 HIS A O 1
ATOM 2224 N N . ALA A 1 281 ? -16.989 -0.529 3.282 1.00 96.00 281 ALA A N 1
ATOM 2225 C CA . ALA A 1 281 ? -17.892 -0.145 4.353 1.00 96.00 281 ALA A CA 1
ATOM 2226 C C . ALA A 1 281 ? -17.115 0.427 5.543 1.00 96.00 281 ALA A C 1
ATOM 2228 O O . ALA A 1 281 ? -15.953 0.091 5.761 1.00 96.00 281 ALA A O 1
ATOM 2229 N N . GLN A 1 282 ? -17.778 1.293 6.307 1.00 94.75 282 GLN A N 1
ATOM 2230 C CA . GLN A 1 282 ? -17.262 1.834 7.559 1.00 94.75 282 GLN A CA 1
ATOM 2231 C C . GLN A 1 282 ? -18.342 1.743 8.638 1.00 94.75 282 GLN A C 1
ATOM 2233 O O . GLN A 1 282 ? -19.500 2.081 8.382 1.00 94.75 282 GLN A O 1
ATOM 2238 N N . TRP A 1 283 ? -17.941 1.310 9.832 1.00 93.81 283 TRP A N 1
ATOM 2239 C CA . TRP A 1 283 ? -18.796 1.217 11.014 1.00 93.81 283 TRP A CA 1
ATOM 2240 C C . TRP A 1 283 ? -18.443 2.326 12.001 1.00 93.81 283 TRP A C 1
ATOM 2242 O O . TRP A 1 283 ? -17.289 2.448 12.408 1.00 93.81 283 TRP A O 1
ATOM 2252 N N . VAL A 1 284 ? -19.424 3.153 12.355 1.00 91.25 284 VAL A N 1
ATOM 2253 C CA . VAL A 1 284 ? -19.244 4.335 13.210 1.00 91.25 284 VAL A CA 1
ATOM 2254 C C . VAL A 1 284 ? -20.605 4.803 13.724 1.00 91.25 284 VAL A C 1
ATOM 2256 O O . VAL A 1 284 ? -21.568 4.816 12.968 1.00 91.25 284 VAL A O 1
ATOM 2259 N N . ASP A 1 285 ? -20.706 5.199 14.991 1.00 90.69 285 ASP A N 1
ATOM 2260 C CA . ASP A 1 285 ? -21.891 5.908 15.493 1.00 90.69 285 ASP A CA 1
ATOM 2261 C C . ASP A 1 285 ? -21.932 7.324 14.883 1.00 90.69 285 ASP A C 1
ATOM 2263 O O . ASP A 1 285 ? -21.047 8.142 15.151 1.00 90.69 285 ASP A O 1
ATOM 2267 N N . ILE A 1 286 ? -22.935 7.613 14.044 1.00 88.94 286 ILE A N 1
ATOM 2268 C CA . ILE A 1 286 ? -23.153 8.951 13.458 1.00 88.94 286 ILE A CA 1
ATOM 2269 C C . ILE A 1 286 ? -24.344 9.687 14.083 1.00 88.94 286 ILE A C 1
ATOM 2271 O O . ILE A 1 286 ? -24.674 10.794 13.653 1.00 88.94 286 ILE A O 1
ATOM 2275 N N . ASN A 1 287 ? -25.021 9.081 15.060 1.00 89.31 287 ASN A N 1
ATOM 2276 C CA . ASN A 1 287 ? -26.280 9.572 15.617 1.00 89.31 287 ASN A CA 1
ATOM 2277 C C . ASN A 1 287 ? -26.221 9.859 17.138 1.00 89.31 287 ASN A C 1
ATOM 2279 O O . ASN A 1 287 ? -27.116 10.518 17.667 1.00 89.31 287 ASN A O 1
ATOM 2283 N N . ALA A 1 288 ? -25.130 9.449 17.793 1.00 87.56 288 ALA A N 1
ATOM 2284 C CA . ALA A 1 288 ? -24.827 9.542 19.219 1.00 87.56 288 ALA A CA 1
ATOM 2285 C C . ALA A 1 288 ? -25.707 8.674 20.151 1.00 87.56 288 ALA A C 1
ATOM 2287 O O . ALA A 1 288 ? -25.816 8.975 21.344 1.00 87.56 288 ALA A O 1
ATOM 2288 N N . ASP A 1 289 ? -26.313 7.584 19.654 1.00 89.88 289 ASP A N 1
ATOM 2289 C CA . ASP A 1 289 ? -26.998 6.576 20.488 1.00 89.88 289 ASP A CA 1
ATOM 2290 C C . ASP A 1 289 ? -26.087 5.439 20.991 1.00 89.88 289 ASP A C 1
ATOM 2292 O O . ASP A 1 289 ? -26.543 4.544 21.715 1.00 89.88 289 ASP A O 1
ATOM 2296 N N . THR A 1 290 ? -24.784 5.515 20.700 1.00 88.38 290 THR A N 1
ATOM 2297 C CA . THR A 1 290 ? -23.697 4.574 21.023 1.00 88.38 290 THR A CA 1
ATOM 2298 C C . THR A 1 290 ? -23.723 3.230 20.283 1.00 88.38 290 THR A C 1
ATOM 2300 O O . THR A 1 290 ? -22.880 2.380 20.573 1.00 88.38 290 THR A O 1
ATOM 2303 N N . TYR A 1 291 ? -24.653 2.983 19.348 1.00 92.00 291 TYR A N 1
ATOM 2304 C CA . TYR A 1 291 ? -24.571 1.825 18.445 1.00 92.00 291 TYR A CA 1
ATOM 2305 C C . TYR A 1 291 ? -23.796 2.183 17.165 1.00 92.00 291 TYR A C 1
ATOM 2307 O O . TYR A 1 291 ? -23.940 3.289 16.651 1.00 92.00 291 TYR A O 1
ATOM 2315 N N . PRO A 1 292 ? -22.992 1.260 16.602 1.00 92.75 292 PRO A N 1
ATOM 2316 C CA . PRO A 1 292 ? -22.311 1.518 15.341 1.00 92.75 292 PRO A CA 1
ATOM 2317 C C . PRO A 1 292 ? -23.319 1.492 14.183 1.00 92.75 292 PRO A C 1
ATOM 2319 O O . PRO A 1 292 ? -23.955 0.464 13.921 1.00 92.75 292 PRO A O 1
ATOM 2322 N N . ASP A 1 293 ? -23.447 2.621 13.488 1.00 95.06 293 ASP A N 1
ATOM 2323 C CA . ASP A 1 293 ? -24.150 2.744 12.211 1.00 95.06 293 ASP A CA 1
ATOM 2324 C C . ASP A 1 293 ? -23.236 2.299 11.057 1.00 95.06 293 ASP A C 1
ATOM 2326 O O . ASP A 1 293 ? -22.015 2.193 11.205 1.00 95.06 293 ASP A O 1
ATOM 2330 N N . LEU A 1 294 ? -23.824 2.041 9.886 1.00 96.62 294 LEU A N 1
ATOM 2331 C CA . LEU A 1 294 ? -23.117 1.512 8.718 1.00 96.62 294 LEU A CA 1
ATOM 2332 C C . LEU A 1 294 ? -23.158 2.478 7.526 1.00 96.62 294 LEU A C 1
ATOM 2334 O O . LEU A 1 294 ? -24.223 2.812 7.000 1.00 96.62 294 LEU A O 1
ATOM 2338 N N . LEU A 1 295 ? -21.974 2.842 7.036 1.00 96.31 295 LEU A N 1
ATOM 2339 C CA . LEU A 1 295 ? -21.744 3.557 5.781 1.00 96.31 295 LEU A CA 1
ATOM 2340 C C . LEU A 1 295 ? -21.257 2.564 4.712 1.00 96.31 295 LEU A C 1
ATOM 2342 O O . LEU A 1 295 ? -20.338 1.796 4.981 1.00 96.31 295 LEU A O 1
ATOM 2346 N N . VAL A 1 296 ? -21.815 2.584 3.494 1.00 97.19 296 VAL A N 1
ATOM 2347 C CA . VAL A 1 296 ? -21.377 1.707 2.382 1.00 97.19 296 VAL A CA 1
ATOM 2348 C C . VAL A 1 296 ? -21.048 2.518 1.130 1.00 97.19 296 VAL A C 1
ATOM 2350 O O . VAL A 1 296 ? -21.901 3.245 0.608 1.00 97.19 296 VAL A O 1
ATOM 2353 N N . ALA A 1 297 ? -19.825 2.338 0.627 1.00 96.50 297 ALA A N 1
ATOM 2354 C CA . ALA A 1 297 ? -19.353 2.873 -0.642 1.00 96.50 297 ALA A CA 1
ATOM 2355 C C . ALA A 1 297 ? -19.833 1.982 -1.796 1.00 96.50 297 ALA A C 1
ATOM 2357 O O . ALA A 1 297 ? -19.512 0.789 -1.837 1.00 96.50 297 ALA A O 1
ATOM 2358 N N . ASN A 1 298 ? -20.586 2.560 -2.732 1.00 95.44 298 ASN A N 1
ATOM 2359 C CA . ASN A 1 298 ? -21.083 1.866 -3.916 1.00 95.44 298 ASN A CA 1
ATOM 2360 C C . ASN A 1 298 ? -20.470 2.458 -5.192 1.00 95.44 298 ASN A C 1
ATOM 2362 O O . ASN A 1 298 ? -20.493 3.669 -5.420 1.00 95.44 298 ASN A O 1
ATOM 2366 N N . GLY A 1 299 ? -19.955 1.565 -6.037 1.00 91.56 299 GLY A N 1
ATOM 2367 C CA . GLY A 1 299 ? -19.348 1.905 -7.315 1.00 91.56 299 GLY A CA 1
ATOM 2368 C C . GLY A 1 299 ? -20.351 2.317 -8.395 1.00 91.56 299 GLY A C 1
ATOM 2369 O O . GLY A 1 299 ? -21.573 2.287 -8.204 1.00 91.56 299 GLY A O 1
ATOM 2370 N N . LYS A 1 300 ? -19.790 2.673 -9.559 1.00 89.31 300 LYS A N 1
ATOM 2371 C CA . LYS A 1 300 ? -20.472 3.301 -10.697 1.00 89.31 300 LYS A CA 1
ATOM 2372 C C . LYS A 1 300 ? -21.865 2.724 -10.979 1.00 89.31 300 LYS A C 1
ATOM 2374 O O . LYS A 1 300 ? -22.020 1.541 -11.280 1.00 89.31 300 LYS A O 1
ATOM 2379 N N . GLY A 1 301 ? -22.872 3.596 -10.944 1.00 88.44 301 GLY A N 1
ATOM 2380 C CA . GLY A 1 301 ? -24.268 3.254 -11.235 1.00 88.44 301 GLY A CA 1
ATOM 2381 C C . GLY A 1 301 ? -25.076 2.783 -10.021 1.00 88.44 301 GLY A C 1
ATOM 2382 O O . GLY A 1 301 ? -26.147 2.198 -10.193 1.00 88.44 301 GLY A O 1
ATOM 2383 N N . SER A 1 302 ? -24.581 3.008 -8.802 1.00 92.19 302 SER A N 1
ATOM 2384 C CA . SER A 1 302 ? -25.300 2.754 -7.548 1.00 92.19 302 SER A CA 1
ATOM 2385 C C . SER A 1 302 ? -24.918 3.787 -6.484 1.00 92.19 302 SER A C 1
ATOM 2387 O O . SER A 1 302 ? -23.741 4.034 -6.264 1.00 92.19 302 SER A O 1
ATOM 2389 N N . SER A 1 303 ? -25.906 4.385 -5.814 1.00 93.19 303 SER A N 1
ATOM 2390 C CA . SER A 1 303 ? -25.681 5.376 -4.749 1.00 93.19 303 SER A CA 1
ATOM 2391 C C . SER A 1 303 ? -25.103 4.758 -3.476 1.00 93.19 303 SER A C 1
ATOM 2393 O O . SER A 1 303 ? -25.512 3.663 -3.082 1.00 93.19 303 SER A O 1
ATOM 2395 N N . ASN A 1 304 ? -24.240 5.497 -2.775 1.00 95.25 304 ASN A N 1
ATOM 2396 C CA . ASN A 1 304 ? -23.807 5.165 -1.410 1.00 95.25 304 ASN A CA 1
ATOM 2397 C C . ASN A 1 304 ? -24.991 4.940 -0.453 1.00 95.25 304 ASN A C 1
ATOM 2399 O O . ASN A 1 304 ? -26.062 5.537 -0.621 1.00 95.25 304 ASN A O 1
ATOM 2403 N N . LYS A 1 305 ? -24.778 4.108 0.574 1.00 96.19 305 LYS A N 1
ATOM 2404 C CA . LYS A 1 305 ? -25.770 3.833 1.624 1.00 96.19 305 LYS A CA 1
ATOM 2405 C C . LYS A 1 305 ? -25.332 4.323 2.998 1.00 96.19 305 LYS A C 1
ATOM 2407 O O . LYS A 1 305 ? -24.148 4.299 3.322 1.00 96.19 305 LYS A O 1
ATOM 2412 N N . VAL A 1 306 ? -26.324 4.708 3.796 1.00 96.62 306 VAL A N 1
ATOM 2413 C CA . VAL A 1 306 ? -26.222 4.976 5.234 1.00 96.62 306 VAL A CA 1
ATOM 2414 C C . VAL A 1 306 ? -27.357 4.227 5.923 1.00 96.62 306 VAL A C 1
ATOM 2416 O O . VAL A 1 306 ? -28.524 4.414 5.574 1.00 96.62 306 VAL A O 1
ATOM 2419 N N . PHE A 1 307 ? -27.015 3.378 6.884 1.00 97.44 307 PHE A N 1
ATOM 2420 C CA . PHE A 1 307 ? -27.942 2.529 7.620 1.00 97.44 307 PHE A CA 1
ATOM 2421 C C . PHE A 1 307 ? -27.803 2.801 9.119 1.00 97.44 307 PHE A C 1
ATOM 2423 O O . PHE A 1 307 ? -26.760 2.504 9.698 1.00 97.44 307 PHE A O 1
ATOM 2430 N N . LEU A 1 308 ? -28.854 3.344 9.739 1.00 97.19 308 LEU A N 1
ATOM 2431 C CA . LEU A 1 308 ? -28.882 3.613 11.178 1.00 97.19 308 LEU A CA 1
ATOM 2432 C C . LEU A 1 308 ? -29.247 2.345 11.953 1.00 97.19 308 LEU A C 1
ATOM 2434 O O . LEU A 1 308 ? -30.249 1.696 11.635 1.00 97.19 308 LEU A O 1
ATOM 2438 N N . ASN A 1 309 ? -28.450 1.996 12.956 1.00 96.88 309 ASN A N 1
ATOM 2439 C CA . ASN A 1 309 ? -28.624 0.815 13.793 1.00 96.88 309 ASN A CA 1
ATOM 2440 C C . ASN A 1 309 ? -29.847 0.991 14.709 1.00 96.88 309 ASN A C 1
ATOM 2442 O O . ASN A 1 309 ? -30.109 2.070 15.229 1.00 96.88 309 ASN A O 1
ATOM 2446 N N . GLN A 1 310 ? -30.654 -0.053 14.889 1.00 96.81 310 GLN A N 1
ATOM 2447 C CA . GLN A 1 310 ? -31.798 -0.058 15.807 1.00 96.81 310 GLN A CA 1
ATOM 2448 C C . GLN A 1 310 ? -31.502 -0.996 16.975 1.00 96.81 310 GLN A C 1
ATOM 2450 O O . GLN A 1 310 ? -32.130 -2.046 17.158 1.00 96.81 310 GLN A O 1
ATOM 2455 N N . GLN A 1 311 ? -30.510 -0.589 17.766 1.00 93.81 311 GLN A N 1
ATOM 2456 C CA . GLN A 1 311 ? -30.110 -1.228 19.018 1.00 93.81 311 GLN A CA 1
ATOM 2457 C C . GLN A 1 311 ? -29.744 -2.716 18.859 1.00 93.81 311 GLN A C 1
ATOM 2459 O O . GLN A 1 311 ? -30.177 -3.555 19.644 1.00 93.81 311 GLN A O 1
ATOM 2464 N N . GLY A 1 312 ? -29.026 -3.053 17.782 1.00 91.75 312 GLY A N 1
ATOM 2465 C CA . GLY A 1 312 ? -28.603 -4.416 17.442 1.00 91.75 312 GLY A CA 1
ATOM 2466 C C . GLY A 1 312 ? -29.657 -5.295 16.757 1.00 91.75 312 GLY A C 1
ATOM 2467 O O . GLY A 1 312 ? -29.358 -6.434 16.412 1.00 91.75 312 GLY A O 1
ATOM 2468 N N . ASN A 1 313 ? -30.890 -4.813 16.548 1.00 92.94 313 ASN A N 1
ATOM 2469 C CA . ASN A 1 313 ? -32.004 -5.656 16.080 1.00 92.94 313 ASN A CA 1
ATOM 2470 C C . ASN A 1 313 ? -32.190 -5.640 14.553 1.00 92.94 313 ASN A C 1
ATOM 2472 O O . ASN A 1 313 ? -32.368 -6.683 13.925 1.00 92.94 313 ASN A O 1
ATOM 2476 N N . THR A 1 314 ? -32.192 -4.446 13.962 1.00 97.00 314 THR A N 1
ATOM 2477 C CA . THR A 1 314 ? -32.377 -4.168 12.525 1.00 97.00 314 THR A CA 1
ATOM 2478 C C . THR A 1 314 ? -31.711 -2.833 12.188 1.00 97.00 314 THR A C 1
ATOM 2480 O O . THR A 1 314 ? -31.273 -2.131 13.094 1.00 97.00 314 THR A O 1
ATOM 2483 N N . PHE A 1 315 ? -31.712 -2.424 10.921 1.00 98.00 315 PHE A N 1
ATOM 2484 C CA . PHE A 1 315 ? -31.268 -1.096 10.497 1.00 98.00 315 PHE A CA 1
ATOM 2485 C C . PHE A 1 315 ? -32.356 -0.340 9.722 1.00 98.00 315 PHE A C 1
ATOM 2487 O O . PHE A 1 315 ? -33.281 -0.937 9.168 1.00 98.00 315 PHE A O 1
ATOM 2494 N N . VAL A 1 316 ? -32.224 0.987 9.658 1.00 96.88 316 VAL A N 1
ATOM 2495 C CA . VAL A 1 316 ? -33.066 1.886 8.855 1.00 96.88 316 VAL A CA 1
ATOM 2496 C C . VAL A 1 316 ? -32.209 2.581 7.799 1.00 96.88 316 VAL A C 1
ATOM 2498 O O . VAL A 1 316 ? -31.207 3.208 8.127 1.00 96.88 316 VAL A O 1
ATOM 2501 N N . ASP A 1 317 ? -32.609 2.494 6.529 1.00 95.62 317 ASP A N 1
ATOM 2502 C CA . ASP A 1 317 ? -31.968 3.228 5.431 1.00 95.62 317 ASP A CA 1
ATOM 2503 C C . ASP A 1 317 ? -32.221 4.739 5.586 1.00 95.62 317 ASP A C 1
ATOM 2505 O O . ASP A 1 317 ? -33.341 5.215 5.401 1.00 95.62 317 ASP A O 1
ATOM 2509 N N . ALA A 1 318 ? -31.164 5.478 5.923 1.00 95.31 318 ALA A N 1
ATOM 2510 C CA . ALA A 1 318 ? -31.149 6.931 6.093 1.00 95.31 318 ALA A CA 1
ATOM 2511 C C . ALA A 1 318 ? -30.353 7.636 4.976 1.00 95.31 318 ALA A C 1
ATOM 2513 O O . ALA A 1 318 ? -29.983 8.802 5.103 1.00 95.31 318 ALA A O 1
ATOM 2514 N N . SER A 1 319 ? -30.072 6.943 3.866 1.00 93.44 319 SER A N 1
ATOM 2515 C CA . SER A 1 319 ? -29.121 7.386 2.833 1.00 93.44 319 SER A CA 1
ATOM 2516 C C . SER A 1 319 ? -29.498 8.718 2.172 1.00 93.44 319 SER A C 1
ATOM 2518 O O . SER A 1 319 ? -28.621 9.478 1.758 1.00 93.44 319 SER A O 1
ATOM 2520 N N . LEU A 1 320 ? -30.798 9.003 2.044 1.00 91.19 320 LEU A N 1
ATOM 2521 C CA . LEU A 1 320 ? -31.304 10.260 1.478 1.00 91.19 320 LEU A CA 1
ATOM 2522 C C . LEU A 1 320 ? -31.260 11.410 2.492 1.00 91.19 320 LEU A C 1
ATOM 2524 O O . LEU A 1 320 ? -30.848 12.511 2.134 1.00 91.19 320 LEU A O 1
ATOM 2528 N N . ASP A 1 321 ? -31.648 11.145 3.741 1.00 90.38 321 ASP A N 1
ATOM 2529 C CA . ASP A 1 321 ? -31.749 12.161 4.796 1.00 90.38 321 ASP A CA 1
ATOM 2530 C C . ASP A 1 321 ? -30.371 12.571 5.345 1.00 90.38 321 ASP A C 1
ATOM 2532 O O . ASP A 1 321 ? -30.193 13.710 5.778 1.00 90.38 321 ASP A O 1
ATOM 2536 N N . SER A 1 322 ? -29.375 11.681 5.265 1.00 91.75 322 SER A N 1
ATOM 2537 C CA . SER A 1 322 ? -27.984 11.979 5.622 1.00 91.75 322 SER A CA 1
ATOM 2538 C C . SER A 1 322 ? -27.243 12.828 4.584 1.00 91.75 322 SER A C 1
ATOM 2540 O O . SER A 1 322 ? -26.246 13.462 4.914 1.00 91.75 322 SER A O 1
ATOM 2542 N N . GLY A 1 323 ? -27.697 12.848 3.324 1.00 90.25 323 GLY A N 1
ATOM 2543 C CA . GLY A 1 323 ? -27.048 13.569 2.219 1.00 90.25 323 GLY A CA 1
ATOM 2544 C C . GLY A 1 323 ? -25.802 12.892 1.616 1.00 90.25 323 GLY A C 1
ATOM 2545 O O . GLY A 1 323 ? -25.275 13.373 0.611 1.00 90.25 323 GLY A O 1
ATOM 2546 N N . VAL A 1 324 ? -25.349 11.758 2.162 1.00 88.94 324 VAL A N 1
ATOM 2547 C CA . VAL A 1 324 ? -24.123 11.054 1.718 1.00 88.94 324 VAL A CA 1
ATOM 2548 C C . VAL A 1 324 ? -24.351 10.213 0.442 1.00 88.94 324 VAL A C 1
ATOM 2550 O O . VAL A 1 324 ? -23.407 9.882 -0.275 1.00 88.94 324 VAL A O 1
ATOM 2553 N N . SER A 1 325 ? -25.608 9.906 0.095 1.00 87.75 325 SER A N 1
ATOM 2554 C CA . SER A 1 325 ? -25.974 9.078 -1.075 1.00 87.75 325 SER A CA 1
ATOM 2555 C C . SER A 1 325 ? -25.749 9.713 -2.452 1.00 87.75 325 SER A C 1
ATOM 2557 O O . SER A 1 325 ? -25.804 9.009 -3.462 1.00 87.75 325 SER A O 1
ATOM 2559 N N . PHE A 1 326 ? -25.483 11.021 -2.532 1.00 77.88 326 PHE A N 1
ATOM 2560 C CA . PHE A 1 326 ? -25.370 11.764 -3.799 1.00 77.88 326 PHE A CA 1
ATOM 2561 C C . PHE A 1 326 ? -24.010 11.612 -4.512 1.00 77.88 326 PHE A C 1
ATOM 2563 O O . PHE A 1 326 ? -23.595 12.491 -5.267 1.00 77.88 326 PHE A O 1
ATOM 2570 N N . THR A 1 327 ? -23.336 10.484 -4.286 1.00 79.81 327 THR A N 1
ATOM 2571 C CA . THR A 1 327 ? -22.159 10.025 -5.034 1.00 79.81 327 THR A CA 1
ATOM 2572 C C . THR A 1 327 ? -22.490 8.658 -5.625 1.00 79.81 327 THR A C 1
ATOM 2574 O O . THR A 1 327 ? -22.922 7.764 -4.897 1.00 79.81 327 THR A O 1
ATOM 2577 N N . ASP A 1 328 ? -22.329 8.511 -6.939 1.00 78.62 328 ASP A N 1
ATOM 2578 C CA . ASP A 1 328 ? -22.699 7.318 -7.713 1.00 78.62 328 ASP A CA 1
ATOM 2579 C C . ASP A 1 328 ? -21.492 6.550 -8.275 1.00 78.62 328 ASP A C 1
ATOM 2581 O O . ASP A 1 328 ? -21.689 5.606 -9.033 1.00 78.62 328 ASP A O 1
ATOM 2585 N N . THR A 1 329 ? -20.271 6.975 -7.927 1.00 88.38 329 THR A N 1
ATOM 2586 C CA . THR A 1 329 ? -18.956 6.536 -8.445 1.00 88.38 329 THR A CA 1
ATOM 2587 C C . THR A 1 329 ? -17.929 6.339 -7.315 1.00 88.38 329 THR A C 1
ATOM 2589 O O . THR A 1 329 ? -16.734 6.573 -7.499 1.00 88.38 329 THR A O 1
ATOM 2592 N N . ALA A 1 330 ? -18.381 5.961 -6.114 1.00 93.31 330 ALA A N 1
ATOM 2593 C CA . ALA A 1 330 ? -17.513 5.837 -4.945 1.00 93.31 330 ALA A CA 1
ATOM 2594 C C . ALA A 1 330 ? -16.717 4.523 -4.948 1.00 93.31 330 ALA A C 1
ATOM 2596 O O . ALA A 1 330 ? -17.265 3.462 -5.245 1.00 93.31 330 ALA A O 1
ATOM 2597 N N . HIS A 1 331 ? -15.448 4.577 -4.544 1.00 93.56 331 HIS A N 1
ATOM 2598 C CA . HIS A 1 331 ? -14.650 3.379 -4.262 1.00 93.56 331 HIS A CA 1
ATOM 2599 C C . HIS A 1 331 ? -14.554 3.104 -2.760 1.00 93.56 331 HIS A C 1
ATOM 2601 O O . HIS A 1 331 ? -14.697 1.958 -2.335 1.00 93.56 331 HIS A O 1
ATOM 2607 N N . HIS A 1 332 ? -14.379 4.151 -1.947 1.00 94.38 332 HIS A N 1
ATOM 2608 C CA . HIS A 1 332 ? -14.226 4.014 -0.501 1.00 94.38 332 HIS A CA 1
ATOM 2609 C C . HIS A 1 332 ? -14.865 5.149 0.297 1.00 94.38 332 HIS A C 1
ATOM 2611 O O . HIS A 1 332 ? -15.233 6.194 -0.242 1.00 94.38 332 HIS A O 1
ATOM 2617 N N . ILE A 1 333 ? -14.968 4.917 1.604 1.00 94.75 333 ILE A N 1
ATOM 2618 C CA . ILE A 1 333 ? -15.409 5.871 2.623 1.00 94.75 333 ILE A CA 1
ATOM 2619 C C . ILE A 1 333 ? -14.387 5.823 3.764 1.00 94.75 333 ILE A C 1
ATOM 2621 O O . ILE A 1 333 ? -14.063 4.727 4.205 1.00 94.75 333 ILE A O 1
ATOM 2625 N N . SER A 1 334 ? -13.927 6.979 4.247 1.00 93.94 334 SER A N 1
ATOM 2626 C CA . SER A 1 334 ? -13.062 7.114 5.434 1.00 93.94 334 SER A CA 1
ATOM 2627 C C . SER A 1 334 ? -13.640 8.180 6.374 1.00 93.94 334 SER A C 1
ATOM 2629 O O . SER A 1 334 ? -14.277 9.125 5.903 1.00 93.94 334 SER A O 1
ATOM 2631 N N . VAL A 1 335 ? -13.443 8.050 7.692 1.00 93.69 335 VAL A N 1
ATOM 2632 C CA . VAL A 1 335 ? -14.132 8.879 8.708 1.00 93.69 335 VAL A CA 1
ATOM 2633 C C . VAL A 1 335 ? -13.173 9.414 9.781 1.00 93.69 335 VAL A C 1
ATOM 2635 O O . VAL A 1 335 ? -12.354 8.655 10.296 1.00 93.69 335 VAL A O 1
ATOM 2638 N N . GLY A 1 336 ? -13.299 10.694 10.159 1.00 92.81 336 GLY A N 1
ATOM 2639 C CA . GLY A 1 336 ? -12.512 11.319 11.237 1.00 92.81 336 GLY A CA 1
ATOM 2640 C C . GLY A 1 336 ? -12.886 12.780 11.544 1.00 92.81 336 GLY A C 1
ATOM 2641 O O . GLY A 1 336 ? -13.609 13.410 10.780 1.00 92.81 336 GLY A O 1
ATOM 2642 N N . ASP A 1 337 ? -12.390 13.331 12.657 1.00 92.88 337 ASP A N 1
ATOM 2643 C CA . ASP A 1 337 ? -12.627 14.722 13.099 1.00 92.88 337 ASP A CA 1
ATOM 2644 C C . ASP A 1 337 ? -11.684 15.711 12.375 1.00 92.88 337 ASP A C 1
ATOM 2646 O O . ASP A 1 337 ? -10.626 16.096 12.878 1.00 92.88 337 ASP A O 1
ATOM 2650 N N . ILE A 1 338 ? -12.034 16.100 11.143 1.00 91.38 338 ILE A N 1
ATOM 2651 C CA . ILE A 1 338 ? -11.129 16.795 10.200 1.00 91.38 338 ILE A CA 1
ATOM 2652 C C . ILE A 1 338 ? -11.029 18.314 10.494 1.00 91.38 338 ILE A C 1
ATOM 2654 O O . ILE A 1 338 ? -10.371 19.070 9.779 1.00 91.38 338 ILE A O 1
ATOM 2658 N N . ASN A 1 339 ? -11.726 18.840 11.507 1.00 89.44 339 ASN A N 1
ATOM 2659 C CA . ASN A 1 339 ? -11.598 20.237 11.965 1.00 89.44 339 ASN A CA 1
ATOM 2660 C C . ASN A 1 339 ? -11.381 20.396 13.482 1.00 89.44 339 ASN A C 1
ATOM 2662 O O . ASN A 1 339 ? -11.329 21.542 13.936 1.00 89.44 339 ASN A O 1
ATOM 2666 N N . ARG A 1 340 ? -11.189 19.303 14.235 1.00 91.19 340 ARG A N 1
ATOM 2667 C CA . ARG A 1 340 ? -11.081 19.290 15.706 1.00 91.19 340 ARG A CA 1
ATOM 2668 C C . ARG A 1 340 ? -12.327 19.876 16.395 1.00 91.19 340 ARG A C 1
ATOM 2670 O O . ARG A 1 340 ? -12.199 20.630 17.361 1.00 91.19 340 ARG A O 1
ATOM 2677 N N . ASP A 1 341 ? -13.526 19.586 15.883 1.00 90.75 341 ASP A N 1
ATOM 2678 C CA . ASP A 1 341 ? -14.803 20.088 16.426 1.00 90.75 341 ASP A CA 1
ATOM 2679 C C . ASP A 1 341 ? -15.647 19.037 17.185 1.00 90.75 341 ASP A C 1
ATOM 2681 O O . ASP A 1 341 ? -16.785 19.322 17.593 1.00 90.75 341 ASP A O 1
ATOM 2685 N N . THR A 1 342 ? -15.031 17.867 17.415 1.00 89.44 342 THR A N 1
ATOM 2686 C CA . THR A 1 342 ? -15.530 16.649 18.083 1.00 89.44 342 THR A CA 1
ATOM 2687 C C . THR A 1 342 ? -16.724 15.970 17.420 1.00 89.44 342 THR A C 1
ATOM 2689 O O . THR A 1 342 ? -17.381 15.138 18.048 1.00 89.44 342 THR A O 1
ATOM 2692 N N . ARG A 1 343 ? -17.023 16.304 16.163 1.00 89.62 343 ARG A N 1
ATOM 2693 C CA . ARG A 1 343 ? -17.872 15.495 15.28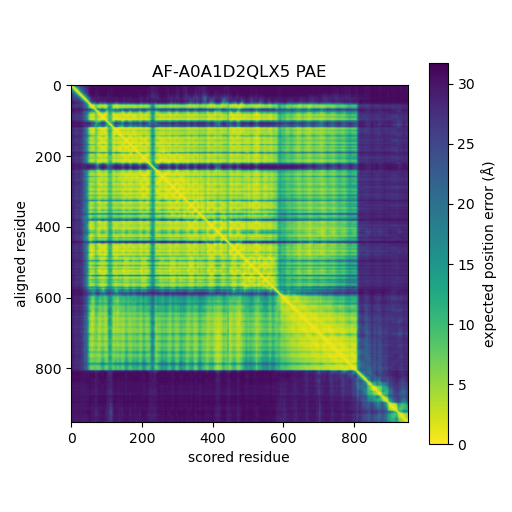1 1.00 89.62 343 ARG A CA 1
ATOM 2694 C C . ARG A 1 343 ? -17.017 14.712 14.292 1.00 89.62 343 ARG A C 1
ATOM 2696 O O . ARG A 1 343 ? -15.827 14.973 14.134 1.00 89.62 343 ARG A O 1
ATOM 2703 N N . LEU A 1 344 ? -17.626 13.717 13.657 1.00 91.19 344 LEU A N 1
ATOM 2704 C CA . LEU A 1 344 ? -16.944 12.834 12.720 1.00 91.19 344 LEU A CA 1
ATOM 2705 C C . LEU A 1 344 ? -17.392 13.163 11.301 1.00 91.19 344 LEU A C 1
ATOM 2707 O O . LEU A 1 344 ? -18.565 13.048 10.959 1.00 91.19 344 LEU A O 1
ATOM 2711 N N . ASP A 1 345 ? -16.443 13.573 10.471 1.00 93.12 345 ASP A N 1
ATOM 2712 C CA . ASP A 1 345 ? -16.668 13.924 9.077 1.00 93.12 345 ASP A CA 1
ATOM 2713 C C . ASP A 1 345 ? -16.386 12.735 8.158 1.00 93.12 345 ASP A C 1
ATOM 2715 O O . ASP A 1 345 ? -15.570 11.865 8.468 1.00 93.12 345 ASP A O 1
ATOM 2719 N N . ILE A 1 346 ? -17.038 12.717 6.995 1.00 93.88 346 ILE A N 1
ATOM 2720 C CA . ILE A 1 346 ? -16.974 11.607 6.041 1.00 93.88 346 ILE A CA 1
ATOM 2721 C C . ILE A 1 346 ? -16.248 12.060 4.770 1.00 93.88 346 ILE A C 1
ATOM 2723 O O . ILE A 1 346 ? -16.706 12.960 4.060 1.00 93.88 346 ILE A O 1
ATOM 2727 N N . MET A 1 347 ? -15.145 11.395 4.433 1.00 92.69 347 MET A N 1
ATOM 2728 C CA . MET A 1 347 ? -14.511 11.477 3.119 1.00 92.69 347 MET A CA 1
ATOM 2729 C C . MET A 1 347 ? -14.995 10.327 2.226 1.00 92.69 347 MET A C 1
ATOM 2731 O O . MET A 1 347 ? -15.095 9.190 2.681 1.00 92.69 347 MET A O 1
ATOM 2735 N N . VAL A 1 348 ? -15.247 10.604 0.944 1.00 93.75 348 VAL A N 1
ATOM 2736 C CA . VAL A 1 348 ? -15.555 9.593 -0.082 1.00 93.75 348 VAL A CA 1
ATOM 2737 C C . VAL A 1 348 ? -14.588 9.749 -1.252 1.00 93.75 348 VAL A C 1
ATOM 2739 O O . VAL A 1 348 ? -14.552 10.810 -1.888 1.00 93.75 348 VAL A O 1
ATOM 2742 N N . GLY A 1 349 ? -13.819 8.698 -1.543 1.00 92.94 349 GLY A N 1
ATOM 2743 C CA . GLY A 1 349 ? -12.994 8.618 -2.749 1.00 92.94 349 GLY A CA 1
ATOM 2744 C C . GLY A 1 349 ? -13.825 8.199 -3.955 1.00 92.94 349 GLY A C 1
ATOM 2745 O O . GLY A 1 349 ? -14.678 7.314 -3.852 1.00 92.94 349 GLY A O 1
ATOM 2746 N N . THR A 1 350 ? -13.591 8.847 -5.095 1.00 90.94 350 THR A N 1
ATOM 2747 C CA . THR A 1 350 ? -14.375 8.652 -6.323 1.00 90.94 350 THR A CA 1
ATOM 2748 C C . THR A 1 350 ? -13.512 8.228 -7.503 1.00 90.94 350 THR A C 1
ATOM 2750 O O . THR A 1 350 ? -12.286 8.376 -7.490 1.00 90.94 350 THR A O 1
ATOM 2753 N N . ASP A 1 351 ? -14.155 7.763 -8.574 1.00 88.19 351 ASP A N 1
ATOM 2754 C CA . ASP A 1 351 ? -13.487 7.647 -9.867 1.00 88.19 351 ASP A CA 1
ATOM 2755 C C . ASP A 1 351 ? -13.055 9.015 -10.439 1.00 88.19 351 ASP A C 1
ATOM 2757 O O . ASP A 1 351 ? -13.507 10.086 -10.022 1.00 88.19 351 ASP A O 1
ATOM 2761 N N . HIS A 1 352 ? -12.163 8.954 -11.430 1.00 85.44 352 HIS A N 1
ATOM 2762 C CA . HIS A 1 352 ? -11.577 10.108 -12.118 1.00 85.44 352 HIS A CA 1
ATOM 2763 C C . HIS A 1 352 ? -12.570 11.006 -12.888 1.00 85.44 352 HIS A C 1
ATOM 2765 O O . HIS A 1 352 ? -12.160 12.044 -13.410 1.00 85.44 352 HIS A O 1
ATOM 2771 N N . THR A 1 353 ? -13.844 10.623 -13.002 1.00 82.62 353 THR A N 1
ATOM 2772 C CA . THR A 1 353 ? -14.893 11.411 -13.668 1.00 82.62 353 THR A CA 1
ATOM 2773 C C . THR A 1 353 ? -15.658 12.318 -12.700 1.00 82.62 353 THR A C 1
ATOM 2775 O O . THR A 1 353 ? -16.310 13.267 -13.142 1.00 82.62 353 THR A O 1
ATOM 2778 N N . ALA A 1 354 ? -15.532 12.075 -11.392 1.00 82.25 354 ALA A N 1
ATOM 2779 C CA . ALA A 1 354 ? -16.168 12.838 -10.327 1.00 82.25 354 ALA A CA 1
ATOM 2780 C C . ALA A 1 354 ? -15.161 13.668 -9.502 1.00 82.25 354 ALA A C 1
ATOM 2782 O O . ALA A 1 354 ? -13.948 13.636 -9.709 1.00 82.25 354 ALA A O 1
ATOM 2783 N N . PHE A 1 355 ? -15.697 14.465 -8.575 1.00 79.81 355 PHE A N 1
ATOM 2784 C CA . PHE A 1 355 ? -14.926 15.139 -7.529 1.00 79.81 355 PHE A CA 1
ATOM 2785 C C . PHE A 1 355 ? -15.039 14.331 -6.234 1.00 79.81 355 PHE A C 1
ATOM 2787 O O . PHE A 1 355 ? -16.159 14.005 -5.827 1.00 79.81 355 PHE A O 1
ATOM 2794 N N . SER A 1 356 ? -13.906 14.133 -5.556 1.00 86.31 356 SER A N 1
ATOM 2795 C CA . SER A 1 356 ? -13.819 13.664 -4.168 1.00 86.31 356 SER A CA 1
ATOM 2796 C C . SER A 1 356 ? -14.829 14.379 -3.275 1.00 86.31 356 SER A C 1
ATOM 2798 O O . SER A 1 356 ? -15.004 15.597 -3.405 1.00 86.31 356 SER A O 1
ATOM 2800 N N . LYS A 1 357 ? -15.452 13.659 -2.336 1.00 89.69 357 LYS A N 1
ATOM 2801 C CA . LYS A 1 357 ? -16.357 14.280 -1.362 1.00 89.69 357 LYS A CA 1
ATOM 2802 C C . LYS A 1 357 ? -15.737 14.394 0.017 1.00 89.69 357 LYS A C 1
ATOM 2804 O O . LYS A 1 357 ? -15.161 13.436 0.521 1.00 89.69 357 LYS A O 1
ATOM 2809 N N . LEU A 1 358 ? -15.937 15.552 0.637 1.00 91.62 358 LEU A N 1
ATOM 2810 C CA . LEU A 1 358 ? -15.767 15.786 2.063 1.00 91.62 358 LEU A CA 1
ATOM 2811 C C . LEU A 1 358 ? -17.076 16.343 2.629 1.00 91.62 358 LEU A C 1
ATOM 2813 O O . LEU A 1 358 ? -17.460 17.491 2.382 1.00 91.62 358 LEU A O 1
ATOM 2817 N N . TYR A 1 359 ? -17.755 15.495 3.386 1.00 93.19 359 TYR A N 1
ATOM 2818 C CA . TYR A 1 359 ? -19.035 15.736 4.025 1.00 93.19 359 TYR A CA 1
ATOM 2819 C C . TYR A 1 359 ? -18.813 16.093 5.497 1.00 93.19 359 TYR A C 1
ATOM 2821 O O . TYR A 1 359 ? -18.302 15.271 6.254 1.00 93.19 359 TYR A O 1
ATOM 2829 N N . ARG A 1 360 ? -19.207 17.303 5.913 1.00 92.81 360 ARG A N 1
ATOM 2830 C CA . ARG A 1 360 ? -19.136 17.727 7.321 1.00 92.81 360 ARG A CA 1
ATOM 2831 C C . ARG A 1 360 ? -20.422 17.403 8.075 1.00 92.81 360 ARG A C 1
ATOM 2833 O O . ARG A 1 360 ? -21.504 17.624 7.523 1.00 92.81 360 ARG A O 1
ATOM 2840 N N . GLN A 1 361 ? -20.321 16.931 9.317 1.00 90.19 361 GLN A N 1
ATOM 2841 C CA . GLN A 1 361 ? -21.496 16.615 10.143 1.00 90.19 361 GLN A CA 1
ATOM 2842 C C . GLN A 1 361 ? -22.254 17.897 10.553 1.00 90.19 361 GLN A C 1
ATOM 2844 O O . GLN A 1 361 ? -21.665 18.930 10.889 1.00 90.19 361 GLN A O 1
ATOM 2849 N N . SER A 1 362 ? -23.586 17.869 10.497 1.00 84.88 362 SER A N 1
ATOM 2850 C CA . SER A 1 362 ? -24.431 19.054 10.674 1.00 84.88 362 SER A CA 1
ATOM 2851 C C . SER A 1 362 ? -24.685 19.387 12.144 1.00 84.88 362 SER A C 1
ATOM 2853 O O . SER A 1 362 ? -25.419 18.691 12.838 1.00 84.88 362 SER A O 1
ATOM 2855 N N . VAL A 1 363 ? -24.246 20.575 12.574 1.00 81.50 363 VAL A N 1
ATOM 2856 C CA . VAL A 1 363 ? -24.542 21.184 13.896 1.00 81.50 363 VAL A CA 1
ATOM 2857 C C . VAL A 1 363 ? -26.036 21.473 14.176 1.00 81.50 363 VAL A C 1
ATOM 2859 O O . VAL A 1 363 ? -26.368 22.248 15.073 1.00 81.50 363 VAL A O 1
ATOM 2862 N N . ARG A 1 364 ? -26.957 20.945 13.360 1.00 76.50 364 ARG A N 1
ATOM 2863 C CA . ARG A 1 364 ? -28.417 21.124 13.473 1.00 76.50 364 ARG A CA 1
ATOM 2864 C C . ARG A 1 364 ? -29.203 19.814 13.541 1.00 76.50 364 ARG A C 1
ATOM 2866 O O . ARG A 1 364 ? -30.385 19.865 13.868 1.00 76.50 364 ARG A O 1
ATOM 2873 N N . GLN A 1 365 ? -28.590 18.705 13.141 1.00 78.12 365 GLN A N 1
ATOM 2874 C CA . GLN A 1 365 ? -29.180 17.372 13.081 1.00 78.12 365 GLN A CA 1
ATOM 2875 C C . GLN A 1 365 ? -28.023 16.394 12.902 1.00 78.12 365 GLN A C 1
ATOM 2877 O O . GLN A 1 365 ? -27.379 16.405 11.855 1.00 78.12 365 GLN A O 1
ATOM 2882 N N . ASP A 1 366 ? -27.790 15.551 13.896 1.00 77.19 366 ASP A N 1
ATOM 2883 C CA . ASP A 1 366 ? -26.542 14.796 14.031 1.00 77.19 366 ASP A CA 1
ATOM 2884 C C . ASP A 1 366 ? -26.357 13.776 12.891 1.00 77.19 366 ASP A C 1
ATOM 2886 O O . ASP A 1 366 ? -25.260 13.622 12.363 1.00 77.19 366 ASP A O 1
ATOM 2890 N N . THR A 1 367 ? -27.456 13.200 12.393 1.00 83.06 367 THR A N 1
ATOM 2891 C CA . THR A 1 367 ? -27.473 12.262 11.254 1.00 83.06 367 THR A CA 1
ATOM 2892 C C . THR A 1 367 ? -27.315 12.901 9.867 1.00 83.06 367 THR A C 1
ATOM 2894 O O . THR A 1 367 ? -27.254 12.175 8.874 1.00 83.06 367 THR A O 1
ATOM 2897 N N . ALA A 1 368 ? -27.289 14.235 9.756 1.00 90.44 368 ALA A N 1
ATOM 2898 C CA . ALA A 1 368 ? -27.244 14.943 8.475 1.00 90.44 368 ALA A CA 1
ATOM 2899 C C . ALA A 1 368 ? -25.846 15.490 8.163 1.00 90.44 368 ALA A C 1
ATOM 2901 O O . ALA A 1 368 ? -25.186 16.066 9.026 1.00 90.44 368 ALA A O 1
ATOM 2902 N N . PHE A 1 369 ? -25.426 15.402 6.901 1.00 92.81 369 PHE A N 1
ATOM 2903 C CA . PHE A 1 369 ? -24.117 15.865 6.446 1.00 92.81 369 PHE A CA 1
ATOM 2904 C C . PHE A 1 369 ? -24.218 16.891 5.309 1.00 92.81 369 PHE A C 1
ATOM 2906 O O . PHE A 1 369 ? -25.183 16.926 4.545 1.00 92.81 369 PHE A O 1
ATOM 2913 N N . VAL A 1 370 ? -23.195 17.741 5.185 1.00 92.12 370 VAL A N 1
ATOM 2914 C CA . VAL A 1 370 ? -23.114 18.810 4.177 1.00 92.12 370 VAL A CA 1
ATOM 2915 C C . VAL A 1 370 ? -21.834 18.673 3.356 1.00 92.12 370 VAL A C 1
ATOM 2917 O O . VAL A 1 370 ? -20.737 18.658 3.911 1.00 92.12 370 VAL A O 1
ATOM 2920 N N . ASP A 1 371 ? -21.971 18.607 2.029 1.00 91.06 371 ASP A N 1
ATOM 2921 C CA . ASP A 1 371 ? -20.847 18.634 1.086 1.00 91.06 371 ASP A CA 1
ATOM 2922 C C . ASP A 1 371 ? -20.114 19.988 1.161 1.00 91.06 371 ASP A C 1
ATOM 2924 O O . ASP A 1 371 ? -20.619 21.015 0.698 1.00 91.06 371 ASP A O 1
ATOM 2928 N N . ASN A 1 372 ? -18.915 19.969 1.748 1.00 89.25 372 ASN A N 1
ATOM 2929 C CA . ASN A 1 372 ? -18.010 21.114 1.877 1.00 89.25 372 ASN A CA 1
ATOM 2930 C C . ASN A 1 372 ? -16.747 20.952 1.004 1.00 89.25 372 ASN A C 1
ATOM 2932 O O . ASN A 1 372 ? -15.762 21.674 1.185 1.00 89.25 372 ASN A O 1
ATOM 2936 N N . SER A 1 373 ? -16.754 20.015 0.050 1.00 87.25 373 SER A N 1
ATOM 2937 C CA . SER A 1 373 ? -15.575 19.635 -0.745 1.00 87.25 373 SER A CA 1
ATOM 2938 C C . SER A 1 373 ? -14.965 20.828 -1.482 1.00 87.25 373 SER A C 1
ATOM 2940 O O . SER A 1 373 ? -13.749 21.007 -1.496 1.00 87.25 373 SER A O 1
ATOM 2942 N N . TYR A 1 374 ? -15.808 21.702 -2.039 1.00 81.88 374 TYR A N 1
ATOM 2943 C CA . TYR A 1 374 ? -15.362 22.899 -2.755 1.00 81.88 374 TYR A CA 1
ATOM 2944 C C . TYR A 1 374 ? -14.759 23.965 -1.820 1.00 81.88 374 TYR A C 1
ATOM 2946 O O . TYR A 1 374 ? -13.884 24.728 -2.215 1.00 81.88 374 TYR A O 1
ATOM 2954 N N . GLN A 1 375 ? -15.199 24.023 -0.565 1.00 81.69 375 GLN A N 1
ATOM 2955 C CA . GLN A 1 375 ? -14.726 24.978 0.433 1.00 81.69 375 GLN A CA 1
ATOM 2956 C C . GLN A 1 375 ? -13.407 24.529 1.076 1.00 81.69 375 GLN A C 1
ATOM 2958 O O . GLN A 1 375 ? -12.628 25.379 1.500 1.00 81.69 375 GLN A O 1
ATOM 2963 N N . THR A 1 376 ? -13.157 23.218 1.163 1.00 79.62 376 THR A N 1
ATOM 2964 C CA . THR A 1 376 ? -11.992 22.652 1.868 1.00 79.62 376 THR A CA 1
ATOM 2965 C C . THR A 1 376 ? -10.895 22.115 0.939 1.00 79.62 376 THR A C 1
ATOM 2967 O O . THR A 1 376 ? -9.731 22.169 1.323 1.00 79.62 376 THR A O 1
ATOM 2970 N N . LEU A 1 377 ? -11.224 21.632 -0.269 1.00 78.50 377 LEU A N 1
ATOM 2971 C CA . LEU A 1 377 ? -10.280 20.927 -1.158 1.00 78.50 377 LEU A CA 1
ATOM 2972 C C . LEU A 1 377 ? -10.042 21.610 -2.523 1.00 78.50 377 LEU A C 1
ATOM 2974 O O . LEU A 1 377 ? -9.173 21.180 -3.278 1.00 78.50 377 LEU A O 1
ATOM 2978 N N . ALA A 1 378 ? -10.752 22.694 -2.865 1.00 68.38 378 ALA A N 1
ATOM 2979 C CA . ALA A 1 378 ? -10.629 23.332 -4.189 1.00 68.38 378 ALA A CA 1
ATOM 2980 C C . ALA A 1 378 ? -9.265 24.003 -4.477 1.00 68.38 378 ALA A C 1
ATOM 2982 O O . ALA A 1 378 ? -9.001 24.387 -5.615 1.00 68.38 378 ALA A O 1
ATOM 2983 N N . THR A 1 379 ? -8.390 24.149 -3.479 1.00 64.12 379 THR A N 1
ATOM 2984 C CA . THR A 1 379 ? -6.996 24.605 -3.650 1.00 64.12 379 THR A CA 1
ATOM 2985 C C . THR A 1 379 ? -6.017 23.478 -3.981 1.00 64.12 379 THR A C 1
ATOM 2987 O O . THR A 1 379 ? -4.917 23.763 -4.446 1.00 64.12 379 THR A O 1
ATOM 2990 N N . VAL A 1 380 ? -6.414 22.220 -3.769 1.00 67.06 380 VAL A N 1
ATOM 2991 C CA . VAL A 1 380 ? -5.582 21.007 -3.873 1.00 67.06 380 VAL A CA 1
ATOM 2992 C C . VAL A 1 380 ? -6.263 19.957 -4.763 1.00 67.06 380 VAL A C 1
ATOM 2994 O O . VAL A 1 380 ? -6.336 18.780 -4.429 1.00 67.06 380 VAL A O 1
ATOM 2997 N N . MET A 1 381 ? -6.861 20.409 -5.873 1.00 57.41 381 MET A N 1
ATOM 2998 C CA . MET A 1 381 ? -7.826 19.615 -6.642 1.00 57.41 381 MET A CA 1
ATOM 2999 C C . MET A 1 381 ? -7.261 18.295 -7.186 1.00 57.41 381 MET A C 1
ATOM 3001 O O . MET A 1 381 ? -6.599 18.262 -8.222 1.00 57.41 381 MET A O 1
ATOM 3005 N N . THR A 1 382 ? -7.706 17.200 -6.576 1.00 58.75 382 THR A N 1
ATOM 3006 C CA . THR A 1 382 ? -7.544 15.798 -6.999 1.00 58.75 382 THR A CA 1
ATOM 3007 C C . THR A 1 382 ? -8.374 15.415 -8.237 1.00 58.75 382 THR A C 1
ATOM 3009 O O . THR A 1 382 ? -8.520 14.244 -8.588 1.00 58.75 382 THR A O 1
ATOM 3012 N N . THR A 1 383 ? -8.975 16.393 -8.918 1.00 57.88 383 THR A N 1
ATOM 3013 C CA . THR A 1 383 ? -9.821 16.171 -10.099 1.00 57.88 383 THR A CA 1
ATOM 3014 C C . THR A 1 383 ? -9.055 15.420 -11.184 1.00 57.88 383 THR A C 1
ATOM 3016 O O . THR A 1 383 ? -7.943 15.826 -11.523 1.00 57.88 383 THR A O 1
ATOM 3019 N N . ASN A 1 384 ? -9.676 14.392 -11.778 1.00 73.81 384 ASN A N 1
ATOM 3020 C CA . ASN A 1 384 ? -9.063 13.451 -12.729 1.00 73.81 384 ASN A CA 1
ATOM 3021 C C . ASN A 1 384 ? -8.117 12.394 -12.098 1.00 73.81 384 ASN A C 1
ATOM 3023 O O . ASN A 1 384 ? -7.402 11.70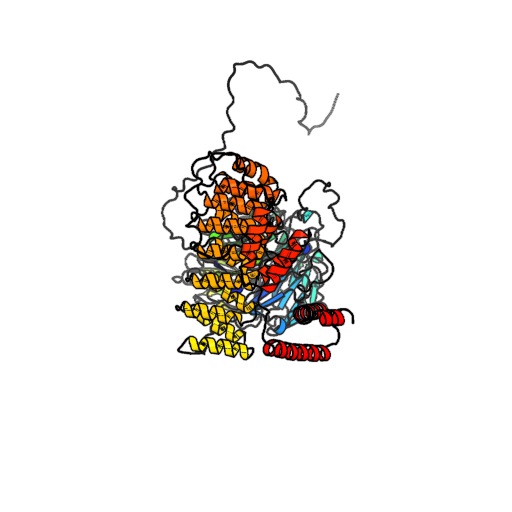6 -12.832 1.00 73.81 384 ASN A O 1
ATOM 3027 N N . GLN A 1 385 ? -8.137 12.197 -10.773 1.00 86.38 385 GLN A N 1
ATOM 3028 C CA . GLN A 1 385 ? -7.616 10.989 -10.108 1.00 86.38 385 GLN A CA 1
ATOM 3029 C C . GLN A 1 385 ? -8.747 10.016 -9.750 1.00 86.38 385 GLN A C 1
ATOM 3031 O O . GLN A 1 385 ? -9.809 10.421 -9.291 1.00 86.38 385 GLN A O 1
ATOM 3036 N N . SER A 1 386 ? -8.504 8.723 -9.961 1.00 90.31 386 SER A N 1
ATOM 3037 C CA . SER A 1 386 ? -9.358 7.623 -9.518 1.00 90.31 386 SER A CA 1
ATOM 3038 C C . SER A 1 386 ? -8.860 7.148 -8.158 1.00 90.31 386 SER A C 1
ATOM 3040 O O . SER A 1 386 ? -7.863 6.431 -8.083 1.00 90.31 386 SER A O 1
ATOM 3042 N N . GLN A 1 387 ? -9.531 7.597 -7.103 1.00 92.31 387 GLN A N 1
ATOM 3043 C CA . GLN A 1 387 ? -9.109 7.434 -5.713 1.00 92.31 387 GLN A CA 1
ATOM 3044 C C . GLN A 1 387 ? -9.683 6.138 -5.151 1.00 92.31 387 GLN A C 1
ATOM 3046 O O . GLN A 1 387 ? -10.891 5.937 -5.245 1.00 92.31 387 GLN A O 1
ATOM 3051 N N . TRP A 1 388 ? -8.847 5.274 -4.583 1.00 93.56 388 TRP A N 1
ATOM 3052 C CA . TRP A 1 388 ? -9.265 3.954 -4.101 1.00 93.56 388 TRP A CA 1
ATOM 3053 C C . TRP A 1 388 ? -9.266 3.822 -2.586 1.00 93.56 388 TRP A C 1
ATOM 3055 O O . TRP A 1 388 ? -10.151 3.165 -2.061 1.00 93.56 388 TRP A O 1
ATOM 3065 N N . ALA A 1 389 ? -8.325 4.449 -1.884 1.00 94.62 389 ALA A N 1
ATOM 3066 C CA . ALA A 1 389 ? -8.257 4.438 -0.426 1.00 94.62 389 ALA A CA 1
ATOM 3067 C C . ALA A 1 389 ? -7.788 5.800 0.091 1.00 94.62 389 ALA A C 1
ATOM 3069 O O . ALA A 1 389 ? -7.048 6.504 -0.598 1.00 94.62 389 ALA A O 1
ATOM 3070 N N . SER A 1 390 ? -8.169 6.169 1.316 1.00 93.69 390 SER A N 1
ATOM 3071 C CA . SER A 1 390 ? -7.536 7.283 2.024 1.00 93.69 390 SER A CA 1
ATOM 3072 C C . SER A 1 390 ? -7.390 7.033 3.518 1.00 93.69 390 SER A C 1
ATOM 3074 O O . SER A 1 390 ? -8.236 6.409 4.160 1.00 93.69 390 SER A O 1
ATOM 3076 N N . ILE A 1 391 ? -6.294 7.563 4.048 1.00 93.88 391 ILE A N 1
ATOM 3077 C CA . ILE A 1 391 ? -5.921 7.592 5.459 1.00 93.88 391 ILE A CA 1
ATOM 3078 C C . ILE A 1 391 ? -6.244 8.991 5.989 1.00 93.88 391 ILE A C 1
ATOM 3080 O O . ILE A 1 391 ? -6.008 9.980 5.293 1.00 93.88 391 ILE A O 1
ATOM 3084 N N . ILE A 1 392 ? -6.763 9.060 7.217 1.00 93.75 392 ILE A N 1
ATOM 3085 C CA . ILE A 1 392 ? -7.051 10.299 7.949 1.00 93.75 392 ILE A CA 1
ATOM 3086 C C . ILE A 1 392 ? -6.330 10.192 9.301 1.00 93.75 392 ILE A C 1
ATOM 3088 O O . ILE A 1 392 ? -6.882 9.670 10.268 1.00 93.75 392 ILE A O 1
ATOM 3092 N N . GLU A 1 393 ? -5.066 10.613 9.355 1.00 92.12 393 GLU A N 1
ATOM 3093 C CA . GLU A 1 393 ? -4.220 10.569 10.560 1.00 92.12 393 GLU A CA 1
ATOM 3094 C C . GLU A 1 393 ? -3.330 11.817 10.631 1.00 92.12 393 GLU A C 1
ATOM 3096 O O . GLU A 1 393 ? -3.038 12.450 9.622 1.00 92.12 393 GLU A O 1
ATOM 3101 N N . ASP A 1 394 ? -2.855 12.160 11.825 1.00 92.31 394 ASP A N 1
ATOM 3102 C CA . ASP A 1 394 ? -1.842 13.199 12.050 1.00 92.31 394 ASP A CA 1
ATOM 3103 C C . ASP A 1 394 ? -0.442 12.682 11.651 1.00 92.31 394 ASP A C 1
ATOM 3105 O O . ASP A 1 394 ? 0.406 12.362 12.488 1.00 92.31 394 ASP A O 1
ATOM 3109 N N . ILE A 1 395 ? -0.224 12.520 10.340 1.00 90.81 395 ILE A N 1
ATOM 3110 C CA . ILE A 1 395 ? 0.981 11.904 9.754 1.00 90.81 395 ILE A CA 1
ATOM 3111 C C . ILE A 1 395 ? 2.235 12.725 10.094 1.00 90.81 395 ILE A C 1
ATOM 3113 O O . ILE A 1 395 ? 3.323 12.163 10.285 1.00 90.81 395 ILE A O 1
ATOM 3117 N N . ASN A 1 396 ? 2.100 14.054 10.175 1.00 90.25 396 ASN A N 1
ATOM 3118 C CA . ASN A 1 396 ? 3.209 14.954 10.474 1.00 90.25 396 ASN A CA 1
ATOM 3119 C C . ASN A 1 396 ? 3.412 15.240 11.982 1.00 90.25 396 ASN A C 1
ATOM 3121 O O . ASN A 1 396 ? 4.446 15.810 12.344 1.00 90.25 396 ASN A O 1
ATOM 3125 N N . LEU A 1 397 ? 2.503 14.813 12.868 1.00 92.06 397 LEU A N 1
ATOM 3126 C CA . LEU A 1 397 ? 2.509 15.002 14.332 1.00 92.06 397 LEU A CA 1
ATOM 3127 C C . LEU A 1 397 ? 2.350 16.465 14.819 1.00 92.06 397 LEU A C 1
ATOM 3129 O O . LEU A 1 397 ? 3.026 16.886 15.758 1.00 92.06 397 LEU A O 1
ATOM 3133 N N . ASP A 1 398 ? 1.520 17.298 14.179 1.00 89.94 398 ASP A N 1
ATOM 3134 C CA . ASP A 1 398 ? 1.092 18.612 14.730 1.00 89.94 398 ASP A CA 1
ATOM 3135 C C . ASP A 1 398 ? -0.314 18.609 15.379 1.00 89.94 398 ASP A C 1
ATOM 3137 O O . ASP A 1 398 ? -0.797 19.631 15.887 1.00 89.94 398 ASP A O 1
ATOM 3141 N N . GLY A 1 399 ? -0.952 17.442 15.415 1.00 90.81 399 GLY A N 1
ATOM 3142 C CA . GLY A 1 399 ? -2.275 17.191 15.969 1.00 90.81 399 GLY A CA 1
ATOM 3143 C C . GLY A 1 399 ? -3.429 17.425 14.992 1.00 90.81 399 GLY A C 1
ATOM 3144 O O . GLY A 1 399 ? -4.578 17.225 15.387 1.00 90.81 399 GLY A O 1
ATOM 3145 N N . TRP A 1 400 ? -3.195 17.933 13.775 1.00 91.69 400 TRP A N 1
ATOM 3146 C CA . TRP A 1 400 ? -4.239 18.031 12.750 1.00 91.69 400 TRP A CA 1
ATOM 3147 C C . TRP A 1 400 ? -4.248 16.761 11.890 1.00 91.69 400 TRP A C 1
ATOM 3149 O O . TRP A 1 400 ? -3.182 16.287 11.510 1.00 91.69 400 TRP A O 1
ATOM 3159 N N . PRO A 1 401 ? -5.423 16.213 11.535 1.00 92.62 401 PRO A N 1
ATOM 3160 C CA . PRO A 1 401 ? -5.483 15.135 10.560 1.00 92.62 401 PRO A CA 1
ATOM 3161 C C . PRO A 1 401 ? -5.024 15.604 9.174 1.00 92.62 401 PRO A C 1
ATOM 3163 O O . PRO A 1 401 ? -5.630 16.492 8.566 1.00 92.62 401 PRO A O 1
ATOM 3166 N N . ASP A 1 402 ? -3.974 14.961 8.680 1.00 92.31 402 ASP A N 1
ATOM 3167 C CA . ASP A 1 402 ? -3.512 15.014 7.301 1.00 92.31 402 ASP A CA 1
ATOM 3168 C C . ASP A 1 402 ? -4.233 13.920 6.482 1.00 92.31 402 ASP A C 1
ATOM 3170 O O . ASP A 1 402 ? -4.732 12.930 7.033 1.00 92.31 402 ASP A O 1
ATOM 3174 N N . PHE A 1 403 ? -4.268 14.059 5.153 1.00 92.06 403 PHE A N 1
ATOM 3175 C CA . PHE A 1 403 ? -4.730 12.989 4.261 1.00 92.06 403 PHE A CA 1
ATOM 3176 C C . PHE A 1 403 ? -3.574 12.356 3.492 1.00 92.06 403 PHE A C 1
ATOM 3178 O O . PHE A 1 403 ? -2.779 13.065 2.875 1.00 92.06 403 PHE A O 1
ATOM 3185 N N . TYR A 1 404 ? -3.579 11.027 3.397 1.00 92.69 404 TYR A N 1
ATOM 3186 C CA . TYR A 1 404 ? -2.927 10.302 2.301 1.00 92.69 404 TYR A CA 1
ATOM 3187 C C . TYR A 1 404 ? -4.001 9.615 1.446 1.00 92.69 404 TYR A C 1
ATOM 3189 O O . TYR A 1 404 ? -4.953 9.066 1.999 1.00 92.69 404 TYR A O 1
ATOM 3197 N N . ILE A 1 405 ? -3.874 9.643 0.116 1.00 92.25 405 ILE A N 1
ATOM 3198 C CA . ILE A 1 405 ? -4.867 9.113 -0.833 1.00 92.25 405 ILE A CA 1
ATOM 3199 C C . ILE A 1 405 ? -4.178 8.247 -1.894 1.00 92.25 405 ILE A C 1
ATOM 3201 O O . ILE A 1 405 ? -3.333 8.744 -2.641 1.00 92.25 405 ILE A O 1
ATOM 3205 N N . ALA A 1 406 ? -4.593 6.983 -1.992 1.00 92.50 406 ALA A N 1
ATOM 3206 C CA . ALA A 1 406 ? -4.146 6.036 -3.009 1.00 92.50 406 ALA A CA 1
ATOM 3207 C C . ALA A 1 406 ? -4.931 6.222 -4.321 1.00 92.50 406 ALA A C 1
ATOM 3209 O O . ALA A 1 406 ? -6.165 6.166 -4.323 1.00 92.50 406 ALA A O 1
ATOM 3210 N N . ASN A 1 407 ? -4.231 6.401 -5.440 1.00 91.06 407 ASN A N 1
ATOM 3211 C CA . ASN A 1 407 ? -4.786 6.737 -6.749 1.00 91.06 407 ASN A CA 1
ATOM 3212 C C . ASN A 1 407 ? -4.338 5.746 -7.841 1.00 91.06 407 ASN A C 1
ATOM 3214 O O . ASN A 1 407 ? -3.179 5.351 -7.922 1.00 91.06 407 ASN A O 1
ATOM 3218 N N . GLY A 1 408 ? -5.230 5.391 -8.768 1.00 88.38 408 GLY A N 1
ATOM 3219 C CA . GLY A 1 408 ? -4.876 4.522 -9.894 1.00 88.38 408 GLY A CA 1
ATOM 3220 C C . GLY A 1 408 ? -6.037 4.259 -10.849 1.00 88.38 408 GLY A C 1
ATOM 3221 O O . GLY A 1 408 ? -7.170 4.066 -10.422 1.00 88.38 408 GLY A O 1
ATOM 3222 N N . LEU A 1 409 ? -5.786 4.214 -12.160 1.00 84.12 409 LEU A N 1
ATOM 3223 C CA . LEU A 1 409 ? -6.838 3.909 -13.136 1.00 84.12 409 LEU A CA 1
ATOM 3224 C C . LEU A 1 409 ? -7.011 2.394 -13.322 1.00 84.12 409 LEU A C 1
ATOM 3226 O O . LEU A 1 409 ? -6.057 1.621 -13.230 1.00 84.12 409 LEU A O 1
ATOM 3230 N N . THR A 1 410 ? -8.229 1.986 -13.684 1.00 77.56 410 THR A N 1
ATOM 3231 C CA . THR A 1 410 ? -8.551 0.633 -14.179 1.00 77.56 410 THR A CA 1
ATOM 3232 C C . THR A 1 410 ? -8.145 0.415 -15.640 1.00 77.56 410 THR A C 1
ATOM 3234 O O . THR A 1 410 ? -8.043 -0.722 -16.093 1.00 77.56 410 THR A O 1
ATOM 3237 N N . THR A 1 411 ? -7.919 1.491 -16.401 1.00 75.69 411 THR A N 1
ATOM 3238 C CA . THR A 1 411 ? -7.528 1.413 -17.817 1.00 75.69 411 THR A CA 1
ATOM 3239 C C . THR A 1 411 ? -6.082 0.948 -17.969 1.00 75.69 411 THR A C 1
ATOM 3241 O O . THR A 1 411 ? -5.227 1.313 -17.167 1.00 75.69 411 THR A O 1
ATOM 3244 N N . ALA A 1 412 ? -5.788 0.154 -19.001 1.00 72.44 412 ALA A N 1
ATOM 3245 C CA . ALA A 1 412 ? -4.434 -0.333 -19.264 1.00 72.44 412 ALA A CA 1
ATOM 3246 C C . ALA A 1 412 ? -3.454 0.805 -19.617 1.00 72.44 412 ALA A C 1
ATOM 3248 O O . ALA A 1 412 ? -3.824 1.817 -20.224 1.00 72.44 412 ALA A O 1
ATOM 3249 N N . ASN A 1 413 ? -2.179 0.626 -19.271 1.00 76.50 413 ASN A N 1
ATOM 3250 C CA . ASN A 1 413 ? -1.101 1.520 -19.680 1.00 76.50 413 ASN A CA 1
ATOM 3251 C C . ASN A 1 413 ? -0.856 1.398 -21.201 1.00 76.50 413 ASN A C 1
ATOM 3253 O O . ASN A 1 413 ? -0.912 0.313 -21.779 1.00 76.50 413 ASN A O 1
ATOM 3257 N N . GLN A 1 414 ? -0.602 2.530 -21.862 1.00 76.31 414 GLN A N 1
ATOM 3258 C CA . GLN A 1 414 ? -0.469 2.613 -23.321 1.00 76.31 414 GLN A CA 1
ATOM 3259 C C . GLN A 1 414 ? 0.800 1.925 -23.842 1.00 76.31 414 GLN A C 1
ATOM 3261 O O . GLN A 1 414 ? 0.746 1.284 -24.890 1.00 76.31 414 GLN A O 1
ATOM 3266 N N . ASP A 1 415 ? 1.907 2.034 -23.100 1.00 77.25 415 ASP A N 1
ATOM 3267 C CA . ASP A 1 415 ? 3.194 1.427 -23.468 1.00 77.25 415 ASP A CA 1
ATOM 3268 C C . ASP A 1 415 ? 3.341 -0.005 -22.915 1.00 77.25 415 ASP A C 1
ATOM 3270 O O . ASP A 1 415 ? 4.040 -0.828 -23.495 1.00 77.25 415 ASP A O 1
ATOM 3274 N N . ALA A 1 416 ? 2.657 -0.321 -21.810 1.00 72.69 416 ALA A N 1
ATOM 3275 C CA . ALA A 1 416 ? 2.763 -1.591 -21.091 1.00 72.69 416 ALA A CA 1
ATOM 3276 C C . ALA A 1 416 ? 1.367 -2.171 -20.813 1.00 72.69 416 ALA A C 1
ATOM 3278 O O . ALA A 1 416 ? 0.831 -2.037 -19.719 1.00 72.69 416 ALA A O 1
ATOM 3279 N N . LYS A 1 417 ? 0.752 -2.800 -21.820 1.00 67.94 417 LYS A N 1
ATOM 3280 C CA . LYS A 1 417 ? -0.683 -3.171 -21.814 1.00 67.94 417 LYS A CA 1
ATOM 3281 C C . LYS A 1 417 ? -1.114 -4.167 -20.728 1.00 67.94 417 LYS A C 1
ATOM 3283 O O . LYS A 1 417 ? -2.312 -4.315 -20.513 1.00 67.94 417 LYS A O 1
ATOM 3288 N N . LEU A 1 418 ? -0.165 -4.849 -20.086 1.00 65.38 418 LEU A N 1
ATOM 3289 C CA . LEU A 1 418 ? -0.417 -5.714 -18.930 1.00 65.38 418 LEU A CA 1
ATOM 3290 C C . LEU A 1 418 ? -0.586 -4.902 -17.634 1.00 65.38 418 LEU A C 1
ATOM 3292 O O . LEU A 1 418 ? -1.332 -5.312 -16.755 1.00 65.38 418 LEU A O 1
ATOM 3296 N N . LEU A 1 419 ? 0.048 -3.729 -17.530 1.00 71.69 419 LEU A N 1
ATOM 3297 C CA . LEU A 1 419 ? -0.070 -2.844 -16.374 1.00 71.69 419 LEU A CA 1
ATOM 3298 C C . LEU A 1 419 ? -1.383 -2.056 -16.411 1.00 71.69 419 LEU A C 1
ATOM 3300 O O . LEU A 1 419 ? -1.774 -1.508 -17.447 1.00 71.69 419 LEU A O 1
ATOM 3304 N N . SER A 1 420 ? -2.007 -1.880 -15.248 1.00 74.75 420 SER A N 1
ATOM 3305 C CA . SER A 1 420 ? -2.993 -0.815 -15.057 1.00 74.75 420 SER A CA 1
ATOM 3306 C C . SER A 1 420 ? -2.286 0.547 -15.090 1.00 74.75 420 SER A C 1
ATOM 3308 O O . SER A 1 420 ? -1.155 0.696 -14.627 1.00 74.75 420 SER A O 1
ATOM 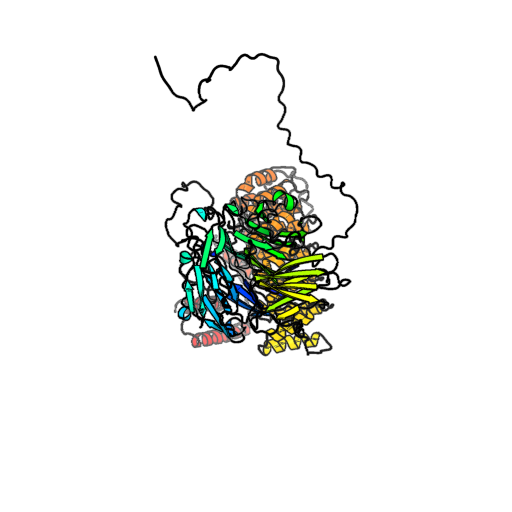3310 N N . ARG A 1 421 ? -2.924 1.572 -15.658 1.00 79.38 421 ARG A N 1
ATOM 3311 C CA . ARG A 1 421 ? -2.332 2.905 -15.786 1.00 79.38 421 ARG A CA 1
ATOM 3312 C C . ARG A 1 421 ? -2.301 3.594 -14.423 1.00 79.38 421 ARG A C 1
ATOM 3314 O O . ARG A 1 421 ? -3.342 3.910 -13.848 1.00 79.38 421 ARG A O 1
ATOM 3321 N N . GLY A 1 422 ? -1.097 3.844 -13.928 1.00 84.19 422 GLY A N 1
ATOM 3322 C CA . GLY A 1 422 ? -0.909 4.522 -12.657 1.00 84.19 422 GLY A CA 1
ATOM 3323 C C . GLY A 1 422 ? -1.249 6.012 -12.670 1.00 84.19 422 GLY A C 1
ATOM 3324 O O . GLY A 1 422 ? -1.359 6.641 -13.729 1.00 84.19 422 GLY A O 1
ATOM 3325 N N . GLN A 1 423 ? -1.395 6.565 -11.469 1.00 85.19 423 GLN A N 1
ATOM 3326 C CA . GLN A 1 423 ? -1.536 7.991 -11.164 1.00 85.19 423 GLN A CA 1
ATOM 3327 C C . GLN A 1 423 ? -0.599 8.345 -9.991 1.00 85.19 423 GLN A C 1
ATOM 3329 O O . GLN A 1 423 ? -0.124 7.435 -9.316 1.00 85.19 423 GLN A O 1
ATOM 3334 N N . PRO A 1 424 ? -0.267 9.624 -9.748 1.00 86.44 424 PRO A N 1
ATOM 3335 C CA . PRO A 1 424 ? 0.407 9.991 -8.510 1.00 86.44 424 PRO A CA 1
ATOM 3336 C C . PRO A 1 424 ? -0.578 9.863 -7.342 1.00 86.44 424 PRO A C 1
ATOM 3338 O O . PRO A 1 424 ? -1.716 10.340 -7.437 1.00 86.44 424 PRO A O 1
ATOM 3341 N N . ASP A 1 425 ? -0.139 9.237 -6.255 1.00 88.44 425 ASP A N 1
ATOM 3342 C CA . ASP A 1 425 ? -0.815 9.273 -4.955 1.00 88.44 425 ASP A CA 1
ATOM 3343 C C . ASP A 1 425 ? -0.771 10.700 -4.372 1.00 88.44 425 ASP A C 1
ATOM 3345 O O . ASP A 1 425 ? 0.005 11.540 -4.839 1.00 88.44 425 ASP A O 1
ATOM 3349 N N . SER A 1 426 ? -1.627 11.012 -3.395 1.00 88.00 426 SER A N 1
ATOM 3350 C CA . SER A 1 426 ? -1.748 12.379 -2.860 1.00 88.00 426 SER A CA 1
ATOM 3351 C C . SER A 1 426 ? -1.522 12.473 -1.356 1.00 88.00 426 SER A C 1
ATOM 3353 O O . SER A 1 426 ? -2.109 11.709 -0.597 1.00 88.00 426 SER A O 1
ATOM 3355 N N . LEU A 1 427 ? -0.720 13.453 -0.930 1.00 88.94 427 LEU A N 1
ATOM 3356 C CA . LEU A 1 427 ? -0.496 13.830 0.469 1.00 88.94 427 LEU A CA 1
ATOM 3357 C C . LEU A 1 427 ? -0.986 15.267 0.661 1.00 88.94 427 LEU A C 1
ATOM 3359 O O . LEU A 1 427 ? -0.457 16.187 0.038 1.00 88.94 427 LEU A O 1
ATOM 3363 N N . LEU A 1 428 ? -1.988 15.462 1.516 1.00 89.12 428 LEU A N 1
ATOM 3364 C CA . LEU A 1 428 ? -2.569 16.771 1.806 1.00 89.12 428 LEU A CA 1
ATOM 3365 C C . LEU A 1 428 ? -2.355 17.096 3.286 1.00 89.12 428 LEU A C 1
ATOM 3367 O O . LEU A 1 428 ? -3.019 16.513 4.144 1.00 89.12 428 LEU A O 1
ATOM 3371 N N . LEU A 1 429 ? -1.449 18.030 3.579 1.00 89.31 429 LEU A N 1
ATOM 3372 C CA . LEU A 1 429 ? -1.153 18.452 4.950 1.00 89.31 429 LEU A CA 1
ATOM 3373 C C . LEU A 1 429 ? -2.059 19.613 5.377 1.00 89.31 429 LEU A C 1
ATOM 3375 O O . LEU A 1 429 ? -2.326 20.516 4.574 1.00 89.31 429 LEU A O 1
ATOM 3379 N N . TYR A 1 430 ? -2.508 19.642 6.633 1.00 88.38 430 TYR A N 1
ATOM 3380 C CA . TYR A 1 430 ? -3.346 20.742 7.125 1.00 88.38 430 TYR A CA 1
ATOM 3381 C C . TYR A 1 430 ? -2.520 21.929 7.646 1.00 88.38 430 TYR A C 1
ATOM 3383 O O . TYR A 1 430 ? -1.906 21.883 8.708 1.00 88.38 430 TYR A O 1
ATOM 3391 N N . GLN A 1 431 ? -2.555 23.056 6.933 1.00 84.62 431 GLN A N 1
ATOM 3392 C CA . GLN A 1 431 ? -1.806 24.272 7.273 1.00 84.62 431 GLN A CA 1
ATOM 3393 C C . GLN A 1 431 ? -2.701 25.517 7.165 1.00 84.62 431 GLN A C 1
ATOM 3395 O O . GLN A 1 431 ? -2.536 26.356 6.283 1.00 84.62 431 GLN A O 1
ATOM 3400 N N . GLN A 1 432 ? -3.670 25.636 8.087 1.00 82.69 432 GLN A N 1
ATOM 3401 C CA . GLN A 1 432 ? -4.760 26.640 8.050 1.00 82.69 432 GLN A CA 1
ATOM 3402 C C . GLN A 1 432 ? -5.700 26.472 6.831 1.00 82.69 432 GLN A C 1
ATOM 3404 O O . GLN A 1 432 ? -6.317 27.423 6.353 1.00 82.69 432 GLN A O 1
ATOM 3409 N N . GLY A 1 433 ? -5.793 25.236 6.339 1.00 84.50 433 GLY A N 1
ATOM 3410 C CA . GLY A 1 433 ? -6.332 24.844 5.037 1.00 84.50 433 GLY A CA 1
ATOM 3411 C C . GLY A 1 433 ? -5.418 23.776 4.428 1.00 84.50 433 GLY A C 1
ATOM 3412 O O . GLY A 1 433 ? -4.247 23.703 4.794 1.00 84.50 433 GLY A O 1
ATOM 3413 N N . PHE A 1 434 ? -5.926 22.918 3.544 1.00 86.44 434 PHE A N 1
ATOM 3414 C CA . PHE A 1 434 ? -5.104 21.834 2.998 1.00 86.44 434 PHE A CA 1
ATOM 3415 C C . PHE A 1 434 ? -4.116 22.331 1.938 1.00 86.44 434 PHE A C 1
ATOM 3417 O O . PHE A 1 434 ? -4.469 23.123 1.056 1.00 86.44 434 PHE A O 1
ATOM 3424 N N . VAL A 1 435 ? -2.882 21.836 2.036 1.00 85.44 435 VAL A N 1
ATOM 3425 C CA . VAL A 1 435 ? -1.768 22.084 1.117 1.00 85.44 435 VAL A CA 1
ATOM 3426 C C . VAL A 1 435 ? -1.318 20.750 0.528 1.00 85.44 435 VAL A C 1
ATOM 3428 O O . VAL A 1 435 ? -1.122 19.782 1.256 1.00 85.44 435 VAL A O 1
ATOM 3431 N N . ASP A 1 436 ? -1.159 20.710 -0.793 1.00 83.50 436 ASP A N 1
ATOM 3432 C CA . ASP A 1 436 ? -0.642 19.549 -1.517 1.00 83.50 436 ASP A CA 1
ATOM 3433 C C . ASP A 1 436 ? 0.875 19.427 -1.294 1.00 83.50 436 ASP A C 1
ATOM 3435 O O . ASP A 1 436 ? 1.649 20.272 -1.751 1.00 83.50 436 ASP A O 1
ATOM 3439 N N . ASP A 1 437 ? 1.282 18.378 -0.576 1.00 79.62 437 ASP A N 1
ATOM 3440 C CA . ASP A 1 437 ? 2.676 18.005 -0.322 1.00 79.62 437 ASP A CA 1
ATOM 3441 C C . ASP A 1 437 ? 3.048 16.677 -1.012 1.00 79.62 437 ASP A C 1
ATOM 3443 O O . ASP A 1 437 ? 4.049 16.047 -0.678 1.00 79.62 437 ASP A O 1
ATOM 3447 N N . SER A 1 438 ? 2.279 16.244 -2.021 1.00 78.62 438 SER A N 1
ATOM 3448 C CA . SER A 1 438 ? 2.426 14.931 -2.683 1.00 78.62 438 SER A CA 1
ATOM 3449 C C . SER A 1 438 ? 3.821 14.678 -3.265 1.00 78.62 438 SER A C 1
ATOM 3451 O O . SER A 1 438 ? 4.234 13.533 -3.406 1.00 78.62 438 SER A O 1
ATOM 3453 N N . HIS A 1 439 ? 4.599 15.730 -3.536 1.00 72.25 439 HIS A N 1
ATOM 3454 C CA . HIS A 1 439 ? 6.005 15.621 -3.940 1.00 72.25 439 HIS A CA 1
ATOM 3455 C C . HIS A 1 439 ? 6.948 15.020 -2.876 1.00 72.25 439 HIS A C 1
ATOM 3457 O O . HIS A 1 439 ? 8.067 14.634 -3.212 1.00 72.25 439 HIS A O 1
ATOM 3463 N N . GLN A 1 440 ? 6.512 14.907 -1.616 1.00 67.94 440 GLN A N 1
ATOM 3464 C CA . GLN A 1 440 ? 7.238 14.205 -0.551 1.00 67.94 440 GLN A CA 1
ATOM 3465 C C . GLN A 1 440 ? 6.916 12.706 -0.480 1.00 67.94 440 GLN A C 1
ATOM 3467 O O . GLN A 1 440 ? 7.604 11.979 0.239 1.00 67.94 440 GLN A O 1
ATOM 3472 N N . ILE A 1 441 ? 5.927 12.217 -1.242 1.00 65.38 441 ILE A N 1
ATOM 3473 C CA . ILE A 1 441 ? 5.685 10.783 -1.452 1.00 65.38 441 ILE A CA 1
ATOM 3474 C C . ILE A 1 441 ? 6.806 10.245 -2.358 1.00 65.38 441 ILE A C 1
ATOM 3476 O O . ILE A 1 441 ? 6.714 10.275 -3.580 1.00 65.38 441 ILE A O 1
ATOM 3480 N N . SER A 1 442 ? 7.896 9.766 -1.753 1.00 52.28 442 SER A N 1
ATOM 3481 C CA . SER A 1 442 ? 8.991 9.058 -2.434 1.00 52.28 442 SER A CA 1
ATOM 3482 C C . SER A 1 442 ? 9.618 9.768 -3.656 1.00 52.28 442 SER A C 1
ATOM 3484 O O . SER A 1 442 ? 9.978 9.120 -4.642 1.00 52.28 442 SER A O 1
ATOM 3486 N N . LEU A 1 443 ? 9.879 11.076 -3.542 1.00 43.66 443 LEU A N 1
ATOM 3487 C CA . LEU A 1 443 ? 10.759 11.889 -4.412 1.00 43.66 443 LEU A CA 1
ATOM 3488 C C . LEU A 1 443 ? 10.366 12.084 -5.895 1.00 43.66 443 LEU A C 1
ATOM 3490 O O . LEU A 1 443 ? 10.744 13.115 -6.447 1.00 43.66 443 LEU A O 1
ATOM 3494 N N . ASP A 1 444 ? 9.652 11.158 -6.544 1.00 43.94 444 ASP A N 1
ATOM 3495 C CA . ASP A 1 444 ? 9.421 11.175 -7.998 1.00 43.94 444 ASP A CA 1
ATOM 3496 C C . ASP A 1 444 ? 7.932 11.309 -8.339 1.00 43.94 444 ASP A C 1
ATOM 3498 O O . ASP A 1 444 ? 7.215 10.321 -8.493 1.00 43.94 444 ASP A O 1
ATOM 3502 N N . THR A 1 445 ? 7.466 12.534 -8.592 1.00 42.00 445 THR A N 1
ATOM 3503 C CA . THR A 1 445 ? 6.105 12.771 -9.118 1.00 42.00 445 THR A CA 1
ATOM 3504 C C . THR A 1 445 ? 5.883 12.195 -10.528 1.00 42.00 445 THR A C 1
ATOM 3506 O O . THR A 1 445 ? 4.760 12.198 -11.035 1.00 42.00 445 THR A O 1
ATOM 3509 N N . GLU A 1 446 ? 6.935 11.666 -11.164 1.00 49.56 446 GLU A N 1
ATOM 3510 C CA . GLU A 1 446 ? 6.880 10.983 -12.458 1.00 49.56 446 GLU A CA 1
ATOM 3511 C C . GLU A 1 446 ? 6.628 9.463 -12.346 1.00 49.56 446 GLU A C 1
ATOM 3513 O O . GLU A 1 446 ? 6.196 8.853 -13.330 1.00 49.56 446 GLU A O 1
ATOM 3518 N N . HIS A 1 447 ? 6.816 8.850 -11.167 1.00 61.38 447 HIS A N 1
ATOM 3519 C CA . HIS A 1 447 ? 6.502 7.438 -10.912 1.00 61.38 447 HIS A CA 1
ATOM 3520 C C . HIS A 1 447 ? 5.071 7.277 -10.380 1.00 61.38 447 HIS A C 1
ATOM 3522 O O . HIS A 1 447 ? 4.799 7.100 -9.201 1.00 61.38 447 HIS A O 1
ATOM 3528 N N . SER A 1 448 ? 4.124 7.372 -11.314 1.00 77.94 448 SER A N 1
ATOM 3529 C CA . SER A 1 448 ? 2.697 7.142 -11.078 1.00 77.94 448 SER A CA 1
ATOM 3530 C C . SER A 1 448 ? 2.368 5.643 -10.986 1.00 77.94 448 SER A C 1
ATOM 3532 O O . SER A 1 448 ? 2.485 4.937 -11.992 1.00 77.94 448 SER A O 1
ATOM 3534 N N . HIS A 1 449 ? 1.892 5.171 -9.831 1.00 81.81 449 HIS A N 1
ATOM 3535 C CA . HIS A 1 449 ? 1.540 3.766 -9.574 1.00 81.81 449 HIS A CA 1
ATOM 3536 C C . HIS A 1 449 ? 0.034 3.513 -9.719 1.00 81.81 449 HIS A C 1
ATOM 3538 O O . HIS A 1 449 ? -0.768 4.443 -9.687 1.00 81.81 449 HIS A O 1
ATOM 3544 N N . SER A 1 450 ? -0.390 2.266 -9.956 1.00 85.44 450 SER A N 1
ATOM 3545 C CA . SER A 1 450 ? -1.825 1.928 -9.984 1.00 85.44 450 SER A CA 1
ATOM 3546 C C . SER A 1 450 ? -2.279 1.482 -8.598 1.00 85.44 450 SER A C 1
ATOM 3548 O O . SER A 1 450 ? -2.665 0.331 -8.403 1.00 85.44 450 SER A O 1
ATOM 3550 N N . SER A 1 451 ? -2.181 2.390 -7.632 1.00 90.06 451 SER A N 1
ATOM 3551 C CA . SER A 1 451 ? -2.484 2.134 -6.227 1.00 90.06 451 SER A CA 1
ATOM 3552 C C . SER A 1 451 ? -3.948 1.722 -6.032 1.00 90.06 451 SER A C 1
ATOM 3554 O O . SER A 1 451 ? -4.829 2.083 -6.826 1.00 90.06 451 SER A O 1
ATOM 3556 N N . ARG A 1 452 ? -4.205 0.909 -5.005 1.00 89.31 452 ARG A N 1
ATOM 3557 C CA . ARG A 1 452 ? -5.541 0.440 -4.611 1.00 89.31 452 ARG A CA 1
ATOM 3558 C C . ARG A 1 452 ? -5.763 0.647 -3.128 1.00 89.31 452 ARG A C 1
ATOM 3560 O O . ARG A 1 452 ? -6.567 1.492 -2.755 1.00 89.31 452 ARG A O 1
ATOM 3567 N N . CYS A 1 453 ? -5.028 -0.075 -2.297 1.00 92.50 453 CYS A N 1
ATOM 3568 C CA . CYS A 1 453 ? -5.158 0.066 -0.862 1.00 92.50 453 CYS A CA 1
ATOM 3569 C C . CYS A 1 453 ? -4.034 0.913 -0.262 1.00 92.50 453 CYS A C 1
ATOM 3571 O O . CYS A 1 453 ? -2.924 0.903 -0.785 1.00 92.50 453 CYS A O 1
ATOM 3573 N N . ALA A 1 454 ? -4.298 1.589 0.859 1.00 94.44 454 ALA A N 1
ATOM 3574 C CA . ALA A 1 454 ? -3.263 2.156 1.718 1.00 94.44 454 ALA A CA 1
ATOM 3575 C C . ALA A 1 454 ? -3.636 2.041 3.207 1.00 94.44 454 ALA A C 1
ATOM 3577 O O . ALA A 1 454 ? -4.790 2.272 3.578 1.00 94.44 454 ALA A O 1
ATOM 3578 N N . LEU A 1 455 ? -2.657 1.727 4.058 1.00 95.12 455 LEU A N 1
ATOM 3579 C CA . LEU A 1 455 ? -2.786 1.681 5.520 1.00 95.12 455 LEU A CA 1
ATOM 3580 C C . LEU A 1 455 ? -1.658 2.467 6.205 1.00 95.12 455 LEU A C 1
ATOM 3582 O O . LEU A 1 455 ? -0.545 2.538 5.685 1.00 95.12 455 LEU A O 1
ATOM 3586 N N . ALA A 1 456 ? -1.948 3.053 7.370 1.00 94.75 456 ALA A N 1
ATOM 3587 C CA . ALA A 1 456 ? -0.982 3.766 8.210 1.00 94.75 456 ALA A CA 1
ATOM 3588 C C . ALA A 1 456 ? -0.619 2.934 9.444 1.00 94.75 456 ALA A C 1
ATOM 3590 O O . ALA A 1 456 ? -1.496 2.433 10.154 1.00 94.75 456 ALA A O 1
ATOM 3591 N N . THR A 1 457 ? 0.671 2.765 9.724 1.00 95.00 457 THR A N 1
ATOM 3592 C CA . THR A 1 457 ? 1.162 1.933 10.832 1.00 95.00 457 THR A CA 1
ATOM 3593 C C . THR A 1 457 ? 2.531 2.406 11.301 1.00 95.00 457 THR A C 1
ATOM 3595 O O . THR A 1 457 ? 3.403 2.722 10.505 1.00 95.00 457 THR A O 1
ATOM 3598 N N . ASP A 1 458 ? 2.722 2.455 12.614 1.00 94.19 458 ASP A N 1
ATOM 3599 C CA . ASP A 1 458 ? 4.008 2.747 13.251 1.00 94.19 458 ASP A CA 1
ATOM 3600 C C . ASP A 1 458 ? 4.748 1.422 13.489 1.00 94.19 458 ASP A C 1
ATOM 3602 O O . ASP A 1 458 ? 4.621 0.800 14.552 1.00 94.19 458 ASP A O 1
ATOM 3606 N N . PHE A 1 459 ? 5.446 0.946 12.450 1.00 93.44 459 PHE A N 1
ATOM 3607 C CA . PHE A 1 459 ? 6.108 -0.364 12.442 1.00 93.44 459 PHE A CA 1
ATOM 3608 C C . PHE A 1 459 ? 7.342 -0.414 13.351 1.00 93.44 459 PHE A C 1
ATOM 3610 O O . PHE A 1 459 ? 7.687 -1.489 13.841 1.00 93.44 459 PHE A O 1
ATOM 3617 N N . ASN A 1 460 ? 8.004 0.723 13.601 1.00 90.00 460 ASN A N 1
ATOM 3618 C CA . ASN A 1 460 ? 9.187 0.802 14.466 1.00 90.00 460 ASN A CA 1
ATOM 3619 C C . ASN A 1 460 ? 8.895 1.357 15.879 1.00 90.00 460 ASN A C 1
ATOM 3621 O O . ASN A 1 460 ? 9.830 1.577 16.654 1.00 90.00 460 ASN A O 1
ATOM 3625 N N . ASN A 1 461 ? 7.614 1.506 16.243 1.00 91.38 461 ASN A N 1
ATOM 3626 C CA . ASN A 1 461 ? 7.133 1.974 17.548 1.00 91.38 461 ASN A CA 1
ATOM 3627 C C . ASN A 1 461 ? 7.713 3.341 17.982 1.00 91.38 461 ASN A C 1
ATOM 3629 O O . ASN A 1 461 ? 7.863 3.596 19.186 1.00 91.38 461 ASN A O 1
ATOM 3633 N N . ASP A 1 462 ? 8.072 4.214 17.032 1.00 90.38 462 ASP A N 1
ATOM 3634 C CA . ASP A 1 462 ? 8.743 5.494 17.294 1.00 90.38 462 ASP A CA 1
ATOM 3635 C C . ASP A 1 462 ? 7.816 6.725 17.267 1.00 90.38 462 ASP A C 1
ATOM 3637 O O . ASP A 1 462 ? 8.261 7.829 17.618 1.00 90.38 462 ASP A O 1
ATOM 3641 N N . GLY A 1 463 ? 6.537 6.512 16.937 1.00 91.25 463 GLY A N 1
ATOM 3642 C CA . GLY A 1 463 ? 5.439 7.477 16.999 1.00 91.25 463 GLY A CA 1
ATOM 3643 C C . GLY A 1 463 ? 4.989 8.043 15.660 1.00 91.25 463 GLY A C 1
ATOM 3644 O O . GLY A 1 463 ? 3.895 8.603 15.580 1.00 91.25 463 GLY A O 1
ATOM 3645 N N . ARG A 1 464 ? 5.802 7.923 14.605 1.00 92.00 464 ARG A N 1
ATOM 3646 C CA . ARG A 1 464 ? 5.421 8.361 13.255 1.00 92.00 464 ARG A CA 1
ATOM 3647 C C . ARG A 1 464 ? 4.773 7.203 12.504 1.00 92.00 464 ARG A C 1
ATOM 3649 O O . ARG A 1 464 ? 5.314 6.107 12.472 1.00 92.00 464 ARG A O 1
ATOM 3656 N N . ALA A 1 465 ? 3.633 7.461 11.870 1.00 91.06 465 ALA A N 1
ATOM 3657 C CA . ALA A 1 465 ? 3.025 6.488 10.974 1.00 91.06 465 ALA A CA 1
ATOM 3658 C C . ALA A 1 465 ? 3.843 6.380 9.678 1.00 91.06 465 ALA A C 1
ATOM 3660 O O . ALA A 1 465 ? 3.983 7.371 8.953 1.00 91.06 465 ALA A O 1
ATOM 3661 N N . ASP A 1 466 ? 4.346 5.181 9.394 1.00 94.38 466 ASP A N 1
ATOM 3662 C CA . ASP A 1 466 ? 4.725 4.742 8.054 1.00 94.38 466 ASP A CA 1
ATOM 3663 C C . ASP A 1 466 ? 3.449 4.394 7.262 1.00 94.38 466 ASP A C 1
ATOM 3665 O O . ASP A 1 466 ? 2.374 4.195 7.841 1.00 94.38 466 ASP A O 1
ATOM 3669 N N . ILE A 1 467 ? 3.547 4.318 5.933 1.00 94.44 467 ILE A N 1
ATOM 3670 C CA . ILE A 1 467 ? 2.404 4.030 5.053 1.00 94.44 467 ILE A CA 1
ATOM 3671 C C . ILE A 1 467 ? 2.736 2.833 4.160 1.00 94.44 467 ILE A C 1
ATOM 3673 O O . ILE A 1 467 ? 3.726 2.869 3.434 1.00 94.44 467 ILE A O 1
ATOM 3677 N N . TYR A 1 468 ? 1.903 1.790 4.182 1.00 94.88 468 TYR A N 1
ATOM 3678 C CA . TYR A 1 468 ? 1.969 0.694 3.210 1.00 94.88 468 TYR A CA 1
ATOM 3679 C C . TYR A 1 468 ? 0.860 0.840 2.164 1.00 94.88 468 TYR A C 1
ATOM 3681 O O . TYR A 1 468 ? -0.286 1.108 2.527 1.00 94.88 468 TYR A O 1
ATOM 3689 N N . ILE A 1 469 ? 1.190 0.645 0.885 1.00 92.88 469 ILE A N 1
ATOM 3690 C CA . ILE A 1 469 ? 0.285 0.774 -0.265 1.00 92.88 469 ILE A CA 1
ATOM 3691 C C . ILE A 1 469 ? 0.315 -0.502 -1.110 1.00 92.88 469 ILE A C 1
ATOM 3693 O O . ILE A 1 469 ? 1.389 -0.983 -1.464 1.00 92.88 469 ILE A O 1
ATOM 3697 N N . SER A 1 470 ? -0.848 -1.020 -1.510 1.00 89.56 470 SER A N 1
ATOM 3698 C CA . SER A 1 470 ? -0.925 -2.048 -2.556 1.00 89.56 470 SER A CA 1
ATOM 3699 C C . SER A 1 470 ? -1.134 -1.411 -3.933 1.00 89.56 470 SER A C 1
ATOM 3701 O O . SER A 1 470 ? -1.890 -0.445 -4.080 1.00 89.56 470 SER A O 1
ATOM 3703 N N . HIS A 1 471 ? -0.479 -1.952 -4.963 1.00 84.00 471 HIS A N 1
ATOM 3704 C CA . HIS A 1 471 ? -0.625 -1.493 -6.347 1.00 84.00 471 HIS A CA 1
ATOM 3705 C C . HIS A 1 471 ? -0.990 -2.652 -7.281 1.00 84.00 471 HIS A C 1
ATOM 3707 O O . HIS A 1 471 ? -0.580 -3.793 -7.078 1.00 84.00 471 HIS A O 1
ATOM 3713 N N . ASN A 1 472 ? -1.704 -2.350 -8.364 1.00 79.88 472 ASN A N 1
ATOM 3714 C CA . ASN A 1 472 ? -1.971 -3.322 -9.418 1.00 79.88 472 ASN A CA 1
ATOM 3715 C C . ASN A 1 472 ? -0.759 -3.507 -10.342 1.00 79.88 472 ASN A C 1
ATOM 3717 O O . ASN A 1 472 ? -0.345 -2.550 -10.999 1.00 79.88 472 ASN A O 1
ATOM 3721 N N . ASN A 1 473 ? -0.286 -4.754 -10.472 1.00 72.69 473 ASN A N 1
ATOM 3722 C CA . ASN A 1 473 ? 0.870 -5.168 -11.287 1.00 72.69 473 ASN A CA 1
ATOM 3723 C C . ASN A 1 473 ? 2.230 -4.554 -10.899 1.00 72.69 473 ASN A C 1
ATOM 3725 O O . ASN A 1 473 ? 3.182 -4.637 -11.679 1.00 72.69 473 ASN A O 1
ATOM 3729 N N . ASP A 1 474 ? 2.353 -3.960 -9.715 1.00 76.06 474 ASP A N 1
ATOM 3730 C CA . ASP A 1 474 ? 3.617 -3.421 -9.214 1.00 76.06 474 ASP A CA 1
ATOM 3731 C C . ASP A 1 474 ? 3.816 -3.816 -7.744 1.00 76.06 474 ASP A C 1
ATOM 3733 O O . ASP A 1 474 ? 2.854 -4.058 -7.015 1.00 76.06 474 ASP A O 1
ATOM 3737 N N . LEU A 1 475 ? 5.073 -3.875 -7.314 1.00 78.00 475 LEU A N 1
ATOM 3738 C CA . LEU A 1 475 ? 5.485 -4.201 -5.954 1.00 78.00 475 LEU A CA 1
ATOM 3739 C C . LEU A 1 475 ? 4.873 -3.206 -4.955 1.00 78.00 475 LEU A C 1
ATOM 3741 O O . LEU A 1 475 ? 5.233 -2.025 -4.965 1.00 78.00 475 LEU A O 1
ATOM 3745 N N . GLY A 1 476 ? 3.972 -3.681 -4.089 1.00 83.38 476 GLY A N 1
ATOM 3746 C CA . GLY A 1 476 ? 3.321 -2.861 -3.059 1.00 83.38 476 GLY A CA 1
ATOM 3747 C C . GLY A 1 476 ? 4.338 -2.137 -2.171 1.00 83.38 476 GLY A C 1
ATOM 3748 O O . GLY A 1 476 ? 5.313 -2.740 -1.732 1.00 83.38 476 GLY A O 1
ATOM 3749 N N . GLN A 1 477 ? 4.139 -0.839 -1.954 1.00 87.88 477 GLN A N 1
ATOM 3750 C CA . GLN A 1 477 ? 5.143 0.092 -1.448 1.00 87.88 477 GLN A CA 1
ATOM 3751 C C . GLN A 1 477 ? 5.050 0.311 0.068 1.00 87.88 477 GLN A C 1
ATOM 3753 O O . GLN A 1 477 ? 4.002 0.704 0.567 1.00 87.88 477 GLN A O 1
ATOM 3758 N N . LEU A 1 478 ? 6.165 0.159 0.791 1.00 91.88 478 LEU A N 1
ATOM 3759 C CA . LEU A 1 478 ? 6.325 0.651 2.164 1.00 91.88 478 LEU A CA 1
ATOM 3760 C C . LEU A 1 478 ? 7.070 1.996 2.167 1.00 91.88 478 LEU A C 1
ATOM 3762 O O . LEU A 1 478 ? 8.267 2.069 1.877 1.00 91.88 478 LEU A O 1
ATOM 3766 N N . LEU A 1 479 ? 6.356 3.055 2.536 1.00 91.50 479 LEU A N 1
ATOM 3767 C CA . LEU A 1 479 ? 6.863 4.407 2.736 1.00 91.50 479 LEU A CA 1
ATOM 3768 C C . LEU A 1 479 ? 7.198 4.643 4.209 1.00 91.50 479 LEU A C 1
ATOM 3770 O O . LEU A 1 479 ? 6.309 4.889 5.026 1.00 91.50 479 LEU A O 1
ATOM 3774 N N . LYS A 1 480 ? 8.491 4.644 4.538 1.00 91.50 480 LYS A N 1
ATOM 3775 C CA . LYS A 1 480 ? 8.962 5.004 5.876 1.00 91.50 480 LYS A CA 1
ATOM 3776 C C . LYS A 1 480 ? 8.886 6.511 6.099 1.00 91.50 480 LYS A C 1
ATOM 3778 O O . LYS A 1 480 ? 9.415 7.287 5.298 1.00 91.50 480 LYS A O 1
ATOM 3783 N N . ASN A 1 481 ? 8.313 6.920 7.222 1.00 91.94 481 ASN A N 1
ATOM 3784 C CA . ASN A 1 481 ? 8.220 8.300 7.661 1.00 91.94 481 ASN A CA 1
ATOM 3785 C C . ASN A 1 481 ? 9.503 8.717 8.393 1.00 91.94 481 ASN A C 1
ATOM 3787 O O . ASN A 1 481 ? 9.714 8.451 9.578 1.00 91.94 481 ASN A O 1
ATOM 3791 N N . ASN A 1 482 ? 10.373 9.419 7.672 1.00 87.75 482 ASN A N 1
ATOM 3792 C CA . ASN A 1 482 ? 11.609 10.018 8.177 1.00 87.75 482 ASN A CA 1
ATOM 3793 C C . ASN A 1 482 ? 11.420 11.499 8.571 1.00 87.75 482 ASN A C 1
ATOM 3795 O O . ASN A 1 482 ? 12.392 12.245 8.691 1.00 87.75 482 ASN A O 1
ATOM 3799 N N . GLY A 1 483 ? 10.169 11.931 8.786 1.00 85.44 483 GLY A N 1
ATOM 3800 C CA . GLY A 1 483 ? 9.834 13.269 9.264 1.00 85.44 483 GLY A CA 1
ATOM 3801 C C . GLY A 1 483 ? 10.470 13.615 10.618 1.00 85.44 483 GLY A C 1
ATOM 3802 O O . GLY A 1 483 ? 10.911 12.757 11.388 1.00 85.44 483 GLY A O 1
ATOM 3803 N N . LYS A 1 484 ? 10.515 14.914 10.931 1.00 86.44 484 LYS A N 1
ATOM 3804 C CA . LYS A 1 484 ? 11.096 15.421 12.182 1.00 86.44 484 LYS A CA 1
ATOM 3805 C C . LYS A 1 484 ? 10.404 14.788 13.396 1.00 86.44 484 LYS A C 1
ATOM 3807 O O . LYS A 1 484 ? 9.196 14.928 13.552 1.00 86.44 484 LYS A O 1
ATOM 3812 N N . LYS A 1 485 ? 11.178 14.182 14.306 1.00 87.75 485 LYS A N 1
ATOM 3813 C CA . LYS A 1 485 ? 10.647 13.673 15.582 1.00 87.75 485 LYS A CA 1
ATOM 3814 C C . LYS A 1 485 ? 9.987 14.806 16.380 1.00 87.75 485 LYS A C 1
ATOM 3816 O O . LYS A 1 485 ? 10.611 15.842 16.630 1.00 87.75 485 LYS A O 1
ATOM 3821 N N . LYS A 1 486 ? 8.732 14.586 16.769 1.00 90.62 486 LYS A N 1
ATOM 3822 C CA . LYS A 1 486 ? 7.896 15.465 17.595 1.00 90.62 486 LYS A CA 1
ATOM 3823 C C . LYS A 1 486 ? 7.333 14.665 18.784 1.00 90.62 486 LYS A C 1
ATOM 3825 O O . LYS A 1 486 ? 7.364 13.434 18.729 1.00 90.62 486 LYS A O 1
ATOM 3830 N N . PRO A 1 487 ? 6.841 15.331 19.842 1.00 93.06 487 PRO A N 1
ATOM 3831 C CA . PRO A 1 487 ? 6.178 14.661 20.954 1.00 93.06 487 PRO A CA 1
ATOM 3832 C C . PRO A 1 487 ? 4.869 13.994 20.504 1.00 93.06 487 PRO A C 1
ATOM 3834 O O . PRO A 1 487 ? 4.098 14.594 19.755 1.00 93.06 487 PRO A O 1
ATOM 3837 N N . TRP A 1 488 ? 4.606 12.773 20.971 1.00 94.25 488 TRP A N 1
ATOM 3838 C CA . TRP A 1 488 ? 3.422 11.992 20.584 1.00 94.25 488 TRP A CA 1
ATOM 3839 C C . TRP A 1 488 ? 2.813 11.197 21.746 1.00 94.25 488 TRP A C 1
ATOM 3841 O O . TRP A 1 488 ? 3.432 11.024 22.799 1.00 94.25 488 TRP A O 1
ATOM 3851 N N . LEU A 1 489 ? 1.601 10.683 21.540 1.00 94.88 489 LEU A N 1
ATOM 3852 C CA . LEU A 1 489 ? 0.896 9.765 22.432 1.00 94.88 489 LEU A CA 1
ATOM 3853 C C . LEU A 1 489 ? 0.298 8.606 21.622 1.00 94.88 489 LEU A C 1
ATOM 3855 O O . LEU A 1 489 ? -0.419 8.842 20.651 1.00 94.88 489 LEU A O 1
ATOM 3859 N N . GLY A 1 490 ? 0.572 7.367 22.036 1.00 94.75 490 GLY A N 1
ATOM 3860 C CA . GLY A 1 490 ? -0.041 6.163 21.472 1.00 94.75 490 GLY A CA 1
ATOM 3861 C C . GLY A 1 490 ? -1.019 5.506 22.446 1.00 94.75 490 GLY A C 1
ATOM 3862 O O . GLY A 1 490 ? -0.736 5.436 23.645 1.00 94.75 490 GLY A O 1
ATOM 3863 N N . ILE A 1 491 ? -2.151 4.995 21.955 1.00 94.94 491 ILE A N 1
ATOM 3864 C CA . ILE A 1 491 ? -3.194 4.368 22.788 1.00 94.94 491 ILE A CA 1
ATOM 3865 C C . ILE A 1 491 ? -3.691 3.054 22.167 1.00 94.94 491 ILE A C 1
ATOM 3867 O O . ILE A 1 491 ? -4.134 3.025 21.022 1.00 94.94 491 ILE A O 1
ATOM 3871 N N . ALA A 1 492 ? -3.684 1.984 22.963 1.00 93.44 492 ALA A N 1
ATOM 3872 C CA . ALA A 1 492 ? -4.374 0.722 22.709 1.00 93.44 492 ALA A CA 1
ATOM 3873 C C . ALA A 1 492 ? -5.488 0.537 23.756 1.00 93.44 492 ALA A C 1
ATOM 3875 O O . ALA A 1 492 ? -5.204 0.589 24.957 1.00 93.44 492 ALA A O 1
ATOM 3876 N N . LEU A 1 493 ? -6.735 0.323 23.325 1.00 92.69 493 LEU A N 1
ATOM 3877 C CA . LEU A 1 493 ? -7.887 0.127 24.213 1.00 92.69 493 LEU A CA 1
ATOM 3878 C C . LEU A 1 493 ? -8.344 -1.331 24.228 1.00 92.69 493 LEU A C 1
ATOM 3880 O O . LEU A 1 493 ? -8.590 -1.907 23.169 1.00 92.69 493 LEU A O 1
ATOM 3884 N N . LEU A 1 494 ? -8.525 -1.889 25.428 1.00 89.06 494 LEU A N 1
ATOM 3885 C CA . LEU A 1 494 ? -9.063 -3.236 25.634 1.00 89.06 494 LEU A CA 1
ATOM 3886 C C . LEU A 1 494 ? -10.286 -3.228 26.563 1.00 89.06 494 LEU A C 1
ATOM 3888 O O . LEU A 1 494 ? -10.262 -2.603 27.628 1.00 89.06 494 LEU A O 1
ATOM 3892 N N . SER A 1 495 ? -11.312 -3.995 26.203 1.00 83.62 495 SER A N 1
ATOM 3893 C CA . SER A 1 495 ? -12.347 -4.483 27.114 1.00 83.62 495 SER A CA 1
ATOM 3894 C C . SER A 1 495 ? -11.918 -5.863 27.618 1.00 83.62 495 SER A C 1
ATOM 3896 O O . SER A 1 495 ? -11.920 -6.832 26.869 1.00 83.62 495 SER A O 1
ATOM 3898 N N . GLU A 1 496 ? -11.462 -5.933 28.870 1.00 78.06 496 GLU A N 1
ATOM 3899 C CA . GLU A 1 496 ? -10.730 -7.084 29.432 1.00 78.06 496 GLU A CA 1
ATOM 3900 C C . GLU A 1 496 ? -9.488 -7.487 28.603 1.00 78.06 496 GLU A C 1
ATOM 3902 O O . GLU A 1 496 ? -8.413 -6.915 28.826 1.00 78.06 496 GLU A O 1
ATOM 3907 N N . THR A 1 497 ? -9.623 -8.442 27.678 1.00 72.25 497 THR A N 1
ATOM 3908 C CA . THR A 1 497 ? -8.613 -8.877 26.689 1.00 72.25 497 THR A CA 1
ATOM 3909 C C . THR A 1 497 ? -8.889 -8.372 25.270 1.00 72.25 497 THR A C 1
ATOM 3911 O O . THR A 1 497 ? -7.937 -8.182 24.516 1.00 72.25 497 THR A O 1
ATOM 3914 N N . ILE A 1 498 ? -10.154 -8.113 24.930 1.00 79.19 498 ILE A N 1
ATOM 3915 C CA . ILE A 1 498 ? -10.650 -7.881 23.566 1.00 79.19 498 ILE A CA 1
ATOM 3916 C C . ILE A 1 498 ? -10.414 -6.414 23.153 1.00 79.19 498 ILE A C 1
ATOM 3918 O O . ILE A 1 498 ? -10.658 -5.514 23.965 1.00 79.19 498 ILE A O 1
ATOM 3922 N N . PRO A 1 499 ? -9.988 -6.104 21.913 1.00 85.12 499 PRO A N 1
ATOM 3923 C CA . PRO A 1 499 ? -9.914 -4.730 21.409 1.00 85.12 499 PRO A CA 1
ATOM 3924 C C . PRO A 1 499 ? -11.260 -3.981 21.493 1.00 85.12 499 PRO A C 1
ATOM 3926 O O . PRO A 1 499 ? -12.297 -4.486 21.073 1.00 85.12 499 PRO A O 1
ATOM 3929 N N . ALA A 1 500 ? -11.266 -2.750 22.012 1.00 88.00 500 ALA A N 1
ATOM 3930 C CA . ALA A 1 500 ? -12.505 -1.999 22.268 1.00 88.00 500 ALA A CA 1
ATOM 3931 C C . ALA A 1 500 ? -13.009 -1.211 21.037 1.00 88.00 500 ALA A C 1
ATOM 3933 O O . ALA A 1 500 ? -12.994 0.023 21.029 1.00 88.00 500 ALA A O 1
ATOM 3934 N N . HIS A 1 501 ? -13.422 -1.916 19.978 1.00 87.94 501 HIS A N 1
ATOM 3935 C CA . HIS A 1 501 ? -13.956 -1.310 18.747 1.00 87.94 501 HIS A CA 1
ATOM 3936 C C . HIS A 1 501 ? -15.139 -0.363 19.034 1.00 87.94 501 HIS A C 1
ATOM 3938 O O . HIS A 1 501 ? -15.993 -0.649 19.870 1.00 87.94 501 HIS A O 1
ATOM 3944 N N . GLY A 1 502 ? -15.181 0.780 18.345 1.00 87.69 502 GLY A N 1
ATOM 3945 C CA . GLY A 1 502 ? -16.215 1.809 18.498 1.00 87.69 502 GLY A CA 1
ATOM 3946 C C . GLY A 1 502 ? -16.008 2.782 19.667 1.00 87.69 502 GLY A C 1
ATOM 3947 O O . GLY A 1 502 ? -16.721 3.778 19.741 1.00 87.69 502 GLY A O 1
ATOM 3948 N N . ALA A 1 503 ? -15.035 2.554 20.558 1.00 91.94 503 ALA A N 1
ATOM 3949 C CA . ALA A 1 503 ? -14.728 3.490 21.641 1.00 91.94 503 ALA A CA 1
ATOM 3950 C C . ALA A 1 503 ? -14.212 4.833 21.091 1.00 91.94 503 ALA A C 1
ATOM 3952 O O . ALA A 1 503 ? -13.281 4.861 20.280 1.00 91.94 503 ALA A O 1
ATOM 3953 N N . ILE A 1 504 ? -14.770 5.950 21.558 1.00 94.00 504 ILE A N 1
ATOM 3954 C CA . ILE A 1 504 ? -14.350 7.297 21.153 1.00 94.00 504 ILE A CA 1
ATOM 3955 C C . ILE A 1 504 ? -13.312 7.807 22.153 1.00 94.00 504 ILE A C 1
ATOM 3957 O O . ILE A 1 504 ? -13.532 7.794 23.364 1.00 94.00 504 ILE A O 1
ATOM 3961 N N . VAL A 1 505 ? -12.166 8.267 21.651 1.00 95.62 505 VAL A N 1
ATOM 3962 C CA . VAL A 1 505 ? -11.081 8.833 22.457 1.00 95.62 505 VAL A CA 1
ATOM 3963 C C . VAL A 1 505 ? -10.900 10.299 22.108 1.00 95.62 505 VAL A C 1
ATOM 3965 O O . VAL A 1 505 ? -10.513 10.640 20.990 1.00 95.62 505 VAL A O 1
ATOM 3968 N N . THR A 1 506 ? -11.125 11.155 23.100 1.00 96.44 506 THR A N 1
ATOM 3969 C CA . THR A 1 506 ? -10.881 12.595 23.027 1.00 96.44 506 THR A CA 1
ATOM 3970 C C . THR A 1 506 ? -9.703 12.943 23.929 1.00 96.44 506 THR A C 1
ATOM 3972 O O . THR A 1 506 ? -9.768 12.721 25.139 1.00 96.44 506 THR A O 1
ATOM 3975 N N . ILE A 1 507 ? -8.630 13.513 23.378 1.00 95.62 507 ILE A N 1
ATOM 3976 C CA . ILE A 1 507 ? -7.510 14.027 24.181 1.00 95.62 507 ILE A CA 1
ATOM 3977 C C . ILE A 1 507 ? -7.538 15.552 24.269 1.00 95.62 507 ILE A C 1
ATOM 3979 O O . ILE A 1 507 ? -7.911 16.240 23.318 1.00 95.62 507 ILE A O 1
ATOM 3983 N N . THR A 1 508 ? -7.078 16.076 25.404 1.00 94.50 508 THR A N 1
ATOM 3984 C CA . THR A 1 508 ? -6.771 17.498 25.588 1.00 94.50 508 THR A CA 1
ATOM 3985 C C . THR A 1 508 ? -5.317 17.683 26.001 1.00 94.50 508 THR A C 1
ATOM 3987 O O . THR A 1 508 ? -4.788 16.957 26.848 1.00 94.50 508 THR A O 1
ATOM 3990 N N . ASN A 1 509 ? -4.654 18.654 25.374 1.00 93.38 509 ASN A N 1
ATOM 3991 C CA . ASN A 1 509 ? -3.251 18.968 25.613 1.00 93.38 509 ASN A CA 1
ATOM 3992 C C . ASN A 1 509 ? -2.992 20.462 25.353 1.00 93.38 509 ASN A C 1
ATOM 3994 O O . ASN A 1 509 ? -2.774 20.898 24.221 1.00 93.38 509 ASN A O 1
ATOM 3998 N N . GLY A 1 510 ? -3.068 21.266 26.416 1.00 88.56 510 GLY A N 1
ATOM 3999 C CA . GLY A 1 510 ? -3.098 22.726 26.294 1.00 88.56 510 GLY A CA 1
ATOM 4000 C C . GLY A 1 510 ? -4.356 23.177 25.545 1.00 88.56 510 GLY A C 1
ATOM 4001 O O . GLY A 1 510 ? -5.451 22.725 25.864 1.00 88.56 510 GLY A O 1
ATOM 4002 N N . ASP A 1 511 ? -4.192 24.022 24.526 1.00 87.19 511 ASP A N 1
ATOM 4003 C CA . ASP A 1 511 ? -5.291 24.465 23.653 1.00 87.19 511 ASP A CA 1
ATOM 4004 C C . ASP A 1 511 ? -5.690 23.422 22.582 1.00 87.19 511 ASP A C 1
ATOM 4006 O O . ASP A 1 511 ? -6.616 23.659 21.807 1.00 87.19 511 ASP A O 1
ATOM 4010 N N . MET A 1 512 ? -4.995 22.278 22.490 1.00 90.06 512 MET A N 1
ATOM 4011 C CA . MET A 1 512 ? -5.317 21.235 21.512 1.00 90.06 512 MET A CA 1
ATOM 4012 C C . MET A 1 512 ? -6.362 20.253 22.036 1.00 90.06 512 MET A C 1
ATOM 4014 O O . MET A 1 512 ? -6.171 19.622 23.074 1.00 90.06 512 MET A O 1
ATOM 4018 N N . LEU A 1 513 ? -7.409 20.075 21.233 1.00 93.75 513 LEU A N 1
ATOM 4019 C CA . LEU A 1 513 ? -8.426 19.031 21.317 1.00 93.75 513 LEU A CA 1
ATOM 4020 C C . LEU A 1 513 ? -8.264 18.117 20.089 1.00 93.75 513 LEU A C 1
ATOM 4022 O O . LEU A 1 513 ? -7.994 18.627 18.998 1.00 93.75 513 LEU A O 1
ATOM 4026 N N . GLN A 1 514 ? -8.360 16.797 20.252 1.00 95.31 514 GLN A N 1
ATOM 4027 C CA . GLN A 1 514 ? -8.303 15.822 19.149 1.00 95.31 514 GLN A CA 1
ATOM 4028 C C . GLN A 1 514 ? -9.198 14.618 19.464 1.00 95.31 514 GLN A C 1
ATOM 4030 O O . GLN A 1 514 ? -9.137 14.102 20.581 1.00 95.31 514 GLN A O 1
ATOM 4035 N N . THR A 1 515 ? -9.960 14.148 18.473 1.00 95.25 515 THR A N 1
ATOM 4036 C CA . THR A 1 515 ? -10.930 13.047 18.610 1.00 95.25 515 THR A CA 1
ATOM 4037 C C . THR A 1 515 ? -10.614 11.933 17.610 1.00 95.25 515 THR A C 1
ATOM 4039 O O . THR A 1 515 ? -10.452 12.205 16.421 1.00 95.25 515 THR A O 1
ATOM 4042 N N . GLN A 1 516 ? -10.537 10.677 18.058 1.00 95.06 516 GLN A N 1
ATOM 4043 C CA . GLN A 1 516 ? -10.380 9.496 17.192 1.00 95.06 516 GLN A CA 1
ATOM 4044 C C . GLN A 1 516 ? -11.257 8.335 17.684 1.00 95.06 516 GLN A C 1
ATOM 4046 O O . GLN A 1 516 ? -11.517 8.212 18.880 1.00 95.06 516 GLN A O 1
ATOM 4051 N N . VAL A 1 517 ? -11.689 7.465 16.766 1.00 93.25 517 VAL A N 1
ATOM 4052 C CA . VAL A 1 517 ? -12.491 6.267 17.075 1.00 93.25 517 VAL A CA 1
ATOM 4053 C C . VAL A 1 517 ? -11.604 5.025 17.019 1.00 93.25 517 VAL A C 1
ATOM 4055 O O . VAL A 1 517 ? -10.914 4.788 16.025 1.00 93.25 517 VAL A O 1
ATOM 4058 N N . TYR A 1 518 ? -11.625 4.221 18.078 1.00 92.56 518 TYR A N 1
ATOM 4059 C CA . TYR A 1 518 ? -10.894 2.961 18.157 1.00 92.56 518 TYR A CA 1
ATOM 4060 C C . TYR A 1 518 ? -11.536 1.890 17.265 1.00 92.56 518 TYR A C 1
ATOM 4062 O O . TYR A 1 518 ? -12.759 1.765 17.221 1.00 92.56 518 TYR A O 1
ATOM 4070 N N . GLY A 1 519 ? -10.728 1.102 16.553 1.00 87.00 519 GLY A N 1
ATOM 4071 C CA . GLY A 1 519 ? -11.240 0.092 15.617 1.00 87.00 519 GLY A CA 1
ATOM 4072 C C . GLY A 1 519 ? -11.692 0.639 14.253 1.00 87.00 519 GLY A C 1
ATOM 4073 O O . GLY A 1 519 ? -12.262 -0.107 13.466 1.00 87.00 519 GLY A O 1
ATOM 4074 N N . ASN A 1 520 ? -11.472 1.929 13.965 1.00 86.06 520 ASN A N 1
ATOM 4075 C CA . ASN A 1 520 ? -11.984 2.605 12.765 1.00 86.06 520 ASN A CA 1
ATOM 4076 C C . ASN A 1 520 ? -10.975 2.667 11.593 1.00 86.06 520 ASN A C 1
ATOM 4078 O O . ASN A 1 520 ? -11.232 3.338 10.595 1.00 86.06 520 ASN A O 1
ATOM 4082 N N . LYS A 1 521 ? -9.812 2.005 11.686 1.00 89.06 521 LYS A N 1
ATOM 4083 C CA . LYS A 1 521 ? -8.720 2.136 10.700 1.00 89.06 521 LYS A CA 1
ATOM 4084 C C . LYS A 1 521 ? -8.834 1.128 9.557 1.00 89.06 521 LYS A C 1
ATOM 4086 O O . LYS A 1 521 ? -7.990 0.245 9.399 1.00 89.06 521 LYS A O 1
ATOM 4091 N N . HIS A 1 522 ? -9.891 1.283 8.769 1.00 91.00 522 HIS A N 1
ATOM 4092 C CA . HIS A 1 522 ? -10.121 0.542 7.531 1.00 91.00 522 HIS A CA 1
ATOM 4093 C C . HIS A 1 522 ? -9.945 1.451 6.310 1.00 91.00 522 HIS A C 1
ATOM 4095 O O . HIS A 1 522 ? -10.116 2.668 6.384 1.00 91.00 522 HIS A O 1
ATOM 4101 N N . SER A 1 523 ? -9.583 0.847 5.184 1.00 92.69 523 SER A N 1
ATOM 4102 C CA . SER A 1 523 ? -9.629 1.466 3.862 1.00 92.69 523 SER A CA 1
ATOM 4103 C C . SER A 1 523 ? -9.924 0.382 2.817 1.00 92.69 523 SER A C 1
ATOM 4105 O O . SER A 1 523 ? -10.016 -0.798 3.157 1.00 92.69 523 SER A O 1
ATOM 4107 N N . PHE A 1 524 ? -10.110 0.746 1.546 1.00 95.56 524 PHE A N 1
ATOM 4108 C CA . PHE A 1 524 ? -10.498 -0.207 0.501 1.00 95.56 524 PHE A CA 1
ATOM 4109 C C . PHE A 1 524 ? -9.563 -1.423 0.428 1.00 95.56 524 PHE A C 1
ATOM 4111 O O . PHE A 1 524 ? -8.442 -1.320 -0.061 1.00 95.56 524 PHE A O 1
ATOM 4118 N N . LEU A 1 525 ? -10.074 -2.578 0.868 1.00 94.94 525 LEU A N 1
ATOM 4119 C CA . LEU A 1 525 ? -9.382 -3.866 1.011 1.00 94.94 525 LEU A CA 1
ATOM 4120 C C . LEU A 1 525 ? -8.364 -3.999 2.175 1.00 94.94 525 LEU A C 1
ATOM 4122 O O . LEU A 1 525 ? -7.882 -5.115 2.374 1.00 94.94 525 LEU A O 1
ATOM 4126 N N . CYS A 1 526 ? -8.066 -2.962 2.975 1.00 94.75 526 CYS A N 1
ATOM 4127 C CA . CYS A 1 526 ? -7.121 -3.062 4.108 1.00 94.75 526 CYS A CA 1
ATOM 4128 C C . CYS A 1 526 ? -7.705 -2.774 5.489 1.00 94.75 526 CYS A C 1
ATOM 4130 O O . CYS A 1 526 ? -8.637 -1.990 5.672 1.00 94.75 526 CYS A O 1
ATOM 4132 N N . THR A 1 527 ? -6.999 -3.309 6.486 1.00 94.94 527 THR A N 1
ATOM 4133 C CA . THR A 1 527 ? -7.165 -2.977 7.902 1.00 94.94 527 THR A CA 1
ATOM 4134 C C . THR A 1 527 ? -5.804 -2.623 8.508 1.00 94.94 527 THR A C 1
ATOM 4136 O O . THR A 1 527 ? -4.902 -3.456 8.559 1.00 94.94 527 THR A O 1
ATOM 4139 N N . GLY A 1 528 ? -5.629 -1.371 8.932 1.00 93.06 528 GLY A N 1
ATOM 4140 C CA . GLY A 1 528 ? -4.386 -0.894 9.542 1.00 93.06 528 GLY A CA 1
ATOM 4141 C C . GLY A 1 528 ? -4.281 -1.196 11.039 1.00 93.06 528 GLY A C 1
ATOM 4142 O O . GLY A 1 528 ? -5.232 -1.660 11.666 1.00 93.06 528 GLY A O 1
ATOM 4143 N N . ASP A 1 529 ? -3.130 -0.853 11.613 1.00 91.44 529 ASP A N 1
ATOM 4144 C CA . ASP A 1 529 ? -2.859 -0.892 13.051 1.00 91.44 529 ASP A CA 1
ATOM 4145 C C . ASP A 1 529 ? -3.865 -0.046 13.851 1.00 91.44 529 ASP A C 1
ATOM 4147 O O . ASP A 1 529 ? -3.782 1.187 13.861 1.00 91.44 529 ASP A O 1
ATOM 4151 N N . GLN A 1 530 ? -4.787 -0.713 14.557 1.00 91.25 530 GLN A N 1
ATOM 4152 C CA . GLN A 1 530 ? -5.870 -0.072 15.320 1.00 91.25 530 GLN A CA 1
ATOM 4153 C C . GLN A 1 530 ? -5.408 0.792 16.509 1.00 91.25 530 GLN A C 1
ATOM 4155 O O . GLN A 1 530 ? -6.232 1.504 17.089 1.00 91.25 530 GLN A O 1
ATOM 4160 N N . ARG A 1 531 ? -4.118 0.788 16.882 1.00 93.25 531 ARG A N 1
ATOM 4161 C CA . ARG A 1 531 ? -3.596 1.683 17.927 1.00 93.25 531 ARG A CA 1
ATOM 4162 C C . ARG A 1 531 ? -3.727 3.141 17.476 1.00 93.25 531 ARG A C 1
ATOM 4164 O O . ARG A 1 531 ? -3.305 3.519 16.380 1.00 93.25 531 ARG A O 1
ATOM 4171 N N . LEU A 1 532 ? -4.306 3.979 18.330 1.00 95.25 532 LEU A N 1
ATOM 4172 C CA . LEU A 1 532 ? -4.484 5.408 18.062 1.00 95.25 532 LEU A CA 1
ATOM 4173 C C . LEU A 1 532 ? -3.165 6.159 18.276 1.00 95.25 532 LEU A C 1
ATOM 4175 O O . LEU A 1 532 ? -2.356 5.772 19.124 1.00 95.25 532 LEU A O 1
ATOM 4179 N N . ARG A 1 533 ? -2.965 7.233 17.508 1.00 94.25 533 ARG A N 1
ATOM 4180 C CA . ARG A 1 533 ? -1.750 8.062 17.488 1.00 94.25 533 ARG A CA 1
ATOM 4181 C C . ARG A 1 533 ? -2.140 9.533 17.474 1.00 94.25 533 ARG A C 1
ATOM 4183 O O . ARG A 1 533 ? -2.971 9.927 16.661 1.00 94.25 533 ARG A O 1
ATOM 4190 N N . PHE A 1 534 ? -1.522 10.334 18.335 1.00 94.94 534 PHE A N 1
ATOM 4191 C CA . PHE A 1 534 ? -1.776 11.772 18.435 1.00 94.94 534 PHE A CA 1
ATOM 4192 C C . PHE A 1 534 ? -0.454 12.539 18.581 1.00 94.94 534 PHE A C 1
ATOM 4194 O O . PHE A 1 534 ? 0.333 12.231 19.482 1.00 94.94 534 PHE A O 1
ATOM 4201 N N . GLY A 1 535 ? -0.212 13.557 17.755 1.00 93.94 535 GLY A N 1
ATOM 4202 C CA . GLY A 1 535 ? 0.831 14.557 17.985 1.00 93.94 535 GLY A CA 1
ATOM 4203 C C . GLY A 1 535 ? 0.435 15.511 19.112 1.00 93.94 535 GLY A C 1
ATOM 4204 O O . GLY A 1 535 ? -0.728 15.905 19.235 1.00 93.94 535 GLY A O 1
ATOM 4205 N N . ILE A 1 536 ? 1.390 15.868 19.973 1.00 93.62 536 ILE A N 1
ATOM 4206 C CA . ILE A 1 536 ? 1.141 16.663 21.187 1.00 93.62 536 ILE A CA 1
ATOM 4207 C C . ILE A 1 536 ? 2.233 17.718 21.434 1.00 93.62 536 ILE A C 1
ATOM 4209 O O . ILE A 1 536 ? 3.311 17.713 20.840 1.00 93.62 536 ILE A O 1
ATOM 4213 N N . ASN A 1 537 ? 1.955 18.636 22.355 1.00 86.69 537 ASN A N 1
ATOM 4214 C CA . ASN A 1 537 ? 2.873 19.643 22.865 1.00 86.69 537 ASN A CA 1
ATOM 4215 C C . ASN A 1 537 ? 3.434 19.205 24.232 1.00 86.69 537 ASN A C 1
ATOM 4217 O O . ASN A 1 537 ? 2.729 19.225 25.242 1.00 86.69 537 ASN A O 1
ATOM 4221 N N . ASP A 1 538 ? 4.729 18.874 24.256 1.00 77.88 538 ASP A N 1
ATOM 4222 C CA . ASP A 1 538 ? 5.501 18.392 25.422 1.00 77.88 538 ASP A CA 1
ATOM 4223 C C . ASP A 1 538 ? 5.393 19.297 26.667 1.00 77.88 538 ASP A C 1
ATOM 4225 O O . ASP A 1 538 ? 5.581 18.851 27.796 1.00 77.88 538 ASP A O 1
ATOM 4229 N N . ALA A 1 539 ? 5.095 20.588 26.473 1.00 76.00 539 ALA A N 1
ATOM 4230 C CA . ALA A 1 539 ? 5.002 21.575 27.547 1.00 76.00 539 ALA A CA 1
ATOM 4231 C C . ALA A 1 539 ? 3.646 21.591 28.284 1.00 76.00 539 ALA A C 1
ATOM 4233 O O . ALA A 1 539 ? 3.481 22.376 29.219 1.00 76.00 539 ALA A O 1
ATOM 4234 N N . SER A 1 540 ? 2.667 20.788 27.856 1.00 83.50 540 SER A N 1
ATOM 4235 C CA . SER A 1 540 ? 1.311 20.747 28.425 1.00 83.50 540 SER A CA 1
ATOM 4236 C C . SER A 1 540 ? 0.977 19.367 29.009 1.00 83.50 540 SER A C 1
ATOM 4238 O O . SER A 1 540 ? 1.416 18.359 28.454 1.00 83.50 540 SER A O 1
ATOM 4240 N N . PRO A 1 541 ? 0.176 19.284 30.090 1.00 89.50 541 PRO A N 1
ATOM 4241 C CA . PRO A 1 541 ? -0.336 18.006 30.583 1.00 89.50 541 PRO A CA 1
ATOM 4242 C C . PRO A 1 541 ? -1.242 17.338 29.538 1.00 89.50 541 PRO A C 1
ATOM 4244 O O . PRO A 1 541 ? -1.758 17.997 28.632 1.00 89.50 541 PRO A O 1
ATOM 4247 N N . ILE A 1 542 ? -1.439 16.027 29.678 1.00 94.12 542 ILE A N 1
ATOM 4248 C CA . ILE A 1 542 ? -2.356 15.237 28.849 1.00 94.12 542 ILE A CA 1
ATOM 4249 C C . ILE A 1 542 ? -3.521 14.776 29.729 1.00 94.12 542 ILE A C 1
ATOM 4251 O O . ILE A 1 542 ? -3.304 14.093 30.734 1.00 94.12 542 ILE A O 1
ATOM 4255 N N . GLU A 1 543 ? -4.745 15.114 29.331 1.00 94.75 543 GLU A N 1
ATOM 4256 C CA . GLU A 1 543 ? -5.970 14.481 29.828 1.00 94.75 543 GLU A CA 1
ATOM 4257 C C . GLU A 1 543 ? -6.643 13.722 28.676 1.00 94.75 543 GLU A C 1
ATOM 4259 O O . GLU A 1 543 ? -6.805 14.257 27.578 1.00 94.75 543 GLU A O 1
ATOM 4264 N N . ILE A 1 544 ? -6.992 12.458 28.924 1.00 95.69 544 ILE A N 1
ATOM 4265 C CA . ILE A 1 544 ? -7.643 11.550 27.974 1.00 95.69 544 ILE A CA 1
ATOM 4266 C C . ILE A 1 544 ? -9.045 11.261 28.501 1.00 95.69 544 ILE A C 1
ATOM 4268 O O . ILE A 1 544 ? -9.182 10.737 29.606 1.00 95.69 544 ILE A O 1
ATOM 4272 N N . THR A 1 545 ? -10.061 11.533 27.691 1.00 95.75 545 THR A N 1
ATOM 4273 C CA . THR A 1 545 ? -11.439 11.088 27.906 1.00 95.75 545 THR A CA 1
ATOM 4274 C C . THR A 1 545 ? -11.740 9.954 26.933 1.00 95.75 545 THR A C 1
ATOM 4276 O O . THR A 1 545 ? -11.469 10.067 25.738 1.00 95.75 545 THR A O 1
ATOM 4279 N N . ILE A 1 546 ? -12.263 8.847 27.454 1.00 95.44 546 ILE A N 1
ATOM 4280 C CA . ILE A 1 546 ? -12.661 7.668 26.684 1.00 95.44 546 ILE A CA 1
ATOM 4281 C C . ILE A 1 546 ? -14.146 7.437 26.929 1.00 95.44 546 ILE A C 1
ATOM 4283 O O . ILE A 1 546 ? -14.542 7.138 28.060 1.00 95.44 546 ILE A O 1
ATOM 4287 N N . ASP A 1 547 ? -14.937 7.548 25.872 1.00 93.06 547 ASP A N 1
ATOM 4288 C CA . ASP A 1 547 ? -16.350 7.198 25.846 1.00 93.06 547 ASP A CA 1
ATOM 4289 C C . ASP A 1 547 ? -16.471 5.790 25.250 1.00 93.06 547 ASP A C 1
ATOM 4291 O O . ASP A 1 547 ? -16.148 5.543 24.085 1.00 93.06 547 ASP A O 1
ATOM 4295 N N . TRP A 1 548 ? -16.832 4.831 26.099 1.00 91.06 548 TRP A N 1
ATOM 4296 C CA . TRP A 1 548 ? -16.806 3.408 25.771 1.00 91.06 548 TRP A CA 1
ATOM 4297 C C . TRP A 1 548 ? -18.103 2.967 25.075 1.00 91.06 548 TRP A C 1
ATOM 4299 O O . TRP A 1 548 ? -19.156 3.567 25.310 1.00 91.06 548 TRP A O 1
ATOM 4309 N N . PRO A 1 549 ? -18.081 1.865 24.296 1.00 85.81 549 PRO A N 1
ATOM 4310 C CA . PRO A 1 549 ? -19.267 1.351 23.616 1.00 85.81 549 PRO A CA 1
ATOM 4311 C C . PRO A 1 549 ? -20.422 0.977 24.547 1.00 85.81 549 PRO A C 1
ATOM 4313 O O . PRO A 1 549 ? -21.527 0.799 24.071 1.00 85.81 549 PRO A O 1
ATOM 4316 N N . ASP A 1 550 ? -20.238 0.863 25.863 1.00 85.19 550 ASP A N 1
ATOM 4317 C CA . ASP A 1 550 ? -21.330 0.628 26.819 1.00 85.19 550 ASP A CA 1
ATOM 4318 C C . ASP A 1 550 ? -21.971 1.923 27.368 1.00 85.19 550 ASP A C 1
ATOM 4320 O O . ASP A 1 550 ? -22.789 1.874 28.292 1.00 85.19 550 ASP A O 1
ATOM 4324 N N . GLY A 1 551 ? -21.584 3.085 26.831 1.00 84.50 551 GLY A N 1
ATOM 4325 C CA . GLY A 1 551 ? -22.053 4.404 27.253 1.00 84.50 551 GLY A CA 1
ATOM 4326 C C . GLY A 1 551 ? -21.441 4.913 28.563 1.00 84.50 551 GLY A C 1
ATOM 4327 O O . GLY A 1 551 ? -21.917 5.915 29.102 1.00 84.50 551 GLY A O 1
ATOM 4328 N N . LYS A 1 552 ? -20.413 4.250 29.114 1.00 90.50 552 LYS A N 1
ATOM 4329 C CA . LYS A 1 552 ? -19.649 4.780 30.254 1.00 90.50 552 LYS A CA 1
ATOM 4330 C C . LYS A 1 552 ? -18.479 5.637 29.774 1.00 90.50 552 LYS A C 1
ATOM 4332 O O . LYS A 1 552 ? -17.861 5.354 28.755 1.00 90.50 552 LYS A O 1
ATOM 4337 N N . GLN A 1 553 ? -18.132 6.647 30.568 1.00 92.75 553 GLN A N 1
ATOM 4338 C CA . GLN A 1 553 ? -16.985 7.524 30.333 1.00 92.75 553 GLN A CA 1
ATOM 4339 C C . GLN A 1 553 ? -15.870 7.247 31.352 1.00 92.75 553 GLN A C 1
ATOM 4341 O O . GLN A 1 553 ? -16.139 7.015 32.534 1.00 92.75 553 GLN A O 1
ATOM 4346 N N . HIS A 1 554 ? -14.613 7.308 30.913 1.00 92.69 554 HIS A N 1
ATOM 4347 C CA . HIS A 1 554 ? -13.422 7.206 31.757 1.00 92.69 554 HIS A CA 1
ATOM 4348 C C . HIS A 1 554 ? -12.453 8.354 31.447 1.00 92.69 554 HIS A C 1
ATOM 4350 O O . HIS A 1 554 ? -12.195 8.634 30.281 1.00 92.69 554 HIS A O 1
ATOM 4356 N N . ILE A 1 555 ? -11.912 9.007 32.482 1.00 93.50 555 ILE A N 1
ATOM 4357 C CA . ILE A 1 555 ? -10.993 10.147 32.342 1.00 93.50 555 ILE A CA 1
ATOM 4358 C C . ILE A 1 555 ? -9.666 9.822 33.032 1.00 93.50 555 ILE A C 1
ATOM 4360 O O . ILE A 1 555 ? -9.644 9.479 34.215 1.00 93.50 555 ILE A O 1
ATOM 4364 N N . LEU A 1 556 ? -8.564 9.972 32.299 1.00 92.81 556 LEU A N 1
ATOM 4365 C CA . LEU A 1 556 ? -7.188 9.754 32.749 1.00 92.81 556 LEU A CA 1
ATOM 4366 C C . LEU A 1 556 ? -6.386 11.056 32.635 1.00 92.81 556 LEU A C 1
ATOM 4368 O O . LEU A 1 556 ? -6.586 11.829 31.702 1.00 92.81 556 LEU A O 1
ATOM 4372 N N . ARG A 1 557 ? -5.475 11.300 33.581 1.00 91.56 557 ARG A N 1
ATOM 4373 C CA . ARG A 1 557 ? -4.694 12.545 33.708 1.00 91.56 557 ARG A CA 1
ATOM 4374 C C . ARG A 1 557 ? -3.205 12.266 33.848 1.00 91.56 557 ARG A C 1
ATOM 4376 O O . ARG A 1 557 ? -2.821 11.169 34.244 1.00 91.56 557 ARG A O 1
ATOM 4383 N N . ASP A 1 558 ? -2.399 13.283 33.550 1.00 84.00 558 ASP A N 1
ATOM 4384 C CA . ASP A 1 558 ? -0.938 13.291 33.710 1.00 84.00 558 ASP A CA 1
ATOM 4385 C C . ASP A 1 558 ? -0.241 12.123 32.980 1.00 84.00 558 ASP A C 1
ATOM 4387 O O . ASP A 1 558 ? 0.788 11.595 33.410 1.00 84.00 558 ASP A O 1
ATOM 4391 N N . VAL A 1 559 ? -0.821 11.712 31.845 1.00 90.38 559 VAL A N 1
ATOM 4392 C CA . VAL A 1 559 ? -0.339 10.588 31.035 1.00 90.38 559 VAL A CA 1
ATOM 4393 C C . VAL A 1 559 ? 1.001 10.945 30.383 1.00 90.38 559 VAL A C 1
ATOM 4395 O O . VAL A 1 559 ? 1.223 12.075 29.952 1.00 90.38 559 VAL A O 1
ATOM 4398 N N . THR A 1 560 ? 1.925 9.983 30.324 1.00 90.06 560 THR A N 1
ATOM 4399 C CA . THR A 1 560 ? 3.300 10.230 29.861 1.00 90.06 560 THR A CA 1
ATOM 4400 C C . THR A 1 560 ? 3.443 10.134 28.342 1.00 90.06 560 THR A C 1
ATOM 4402 O O . THR A 1 560 ? 2.980 9.181 27.720 1.00 90.06 560 THR A O 1
ATOM 4405 N N . ALA A 1 561 ? 4.130 11.109 27.749 1.00 92.00 561 ALA A N 1
ATOM 4406 C CA . ALA A 1 561 ? 4.385 11.183 26.314 1.00 92.00 561 ALA A CA 1
ATOM 4407 C C . ALA A 1 561 ? 5.347 10.093 25.784 1.00 92.00 561 ALA A C 1
ATOM 4409 O O . ALA A 1 561 ? 6.052 9.407 26.538 1.00 92.00 561 ALA A O 1
ATOM 4410 N N . ASN A 1 562 ? 5.423 10.020 24.453 1.00 91.06 562 ASN A N 1
ATOM 4411 C CA . ASN A 1 562 ? 6.418 9.305 23.649 1.00 91.06 562 ASN A CA 1
ATOM 4412 C C . ASN A 1 562 ? 6.452 7.788 23.899 1.00 91.06 562 ASN A C 1
ATOM 4414 O O . ASN A 1 562 ? 7.518 7.209 24.118 1.00 91.06 562 ASN A O 1
ATOM 4418 N N . ARG A 1 563 ? 5.267 7.163 23.929 1.00 90.00 563 ARG A N 1
ATOM 4419 C CA . ARG A 1 563 ? 5.047 5.711 24.059 1.00 90.00 563 ARG A CA 1
ATOM 4420 C C . ARG A 1 563 ? 3.603 5.328 23.723 1.00 90.00 563 ARG A C 1
ATOM 4422 O O . ARG A 1 563 ? 2.706 6.168 23.803 1.00 90.00 563 ARG A O 1
ATOM 4429 N N . TYR A 1 564 ? 3.382 4.035 23.485 1.00 92.31 564 TYR A N 1
ATOM 4430 C CA . TYR A 1 564 ? 2.051 3.429 23.541 1.00 92.31 564 TYR A CA 1
ATOM 4431 C C . TYR A 1 564 ? 1.644 3.092 24.982 1.00 92.31 564 TYR A C 1
ATOM 4433 O O . TYR A 1 564 ? 2.419 2.514 25.751 1.00 92.31 564 TYR A O 1
ATOM 4441 N N . HIS A 1 565 ? 0.394 3.401 25.321 1.00 92.56 565 HIS A N 1
ATOM 4442 C CA . HIS A 1 565 ? -0.278 2.977 26.547 1.00 92.56 565 HIS A CA 1
ATOM 4443 C C . HIS A 1 565 ? -1.367 1.963 26.225 1.00 92.56 565 HIS A C 1
ATOM 4445 O O . HIS A 1 565 ? -2.227 2.217 25.386 1.00 92.56 565 HIS A O 1
ATOM 4451 N N . ARG A 1 566 ? -1.373 0.843 26.945 1.00 92.00 566 ARG A N 1
ATOM 4452 C CA . ARG A 1 566 ? -2.490 -0.098 26.987 1.00 92.00 566 ARG A CA 1
ATOM 4453 C C . ARG A 1 566 ? -3.427 0.326 28.115 1.00 92.00 566 ARG A C 1
ATOM 4455 O O . ARG A 1 566 ? -3.045 0.322 29.287 1.00 92.00 566 ARG A O 1
ATOM 4462 N N . ILE A 1 567 ? -4.648 0.700 27.757 1.00 93.00 567 ILE A N 1
ATOM 4463 C CA . ILE A 1 567 ? -5.700 1.124 28.681 1.00 93.00 567 ILE A CA 1
ATOM 4464 C C . ILE A 1 567 ? -6.772 0.038 28.674 1.00 93.00 567 ILE A C 1
ATOM 4466 O O . ILE A 1 567 ? -7.293 -0.321 27.621 1.00 93.00 567 ILE A O 1
ATOM 4470 N N . VAL A 1 568 ? -7.080 -0.502 29.850 1.00 90.81 568 VAL A N 1
ATOM 4471 C CA . VAL A 1 568 ? -8.077 -1.568 30.001 1.00 90.81 568 VAL A CA 1
ATOM 4472 C C . VAL A 1 568 ? -9.302 -1.001 30.699 1.00 90.81 568 VAL A C 1
ATOM 4474 O O . VAL A 1 568 ? -9.173 -0.311 31.713 1.00 90.81 568 VAL A O 1
ATOM 4477 N N . TYR A 1 569 ? -10.481 -1.319 30.173 1.00 89.19 569 TYR A N 1
ATOM 4478 C CA . TYR A 1 569 ? -11.771 -0.957 30.743 1.00 89.19 569 TYR A CA 1
ATOM 4479 C C . TYR A 1 569 ? -11.822 -1.209 32.262 1.00 89.19 569 TYR A C 1
ATOM 4481 O O . TYR A 1 569 ? -11.374 -2.242 32.765 1.00 89.19 569 TYR A O 1
ATOM 4489 N N . GLY A 1 570 ? -12.341 -0.232 33.010 1.00 83.06 570 GLY A N 1
ATOM 4490 C CA . GLY A 1 570 ? -12.473 -0.297 34.469 1.00 83.06 570 GLY A CA 1
ATOM 4491 C C . GLY A 1 570 ? -11.172 -0.178 35.283 1.00 83.06 570 GLY A C 1
ATOM 4492 O O . GLY A 1 570 ? -11.255 -0.126 36.511 1.00 83.06 570 GLY A O 1
ATOM 4493 N N . LYS A 1 571 ? -9.983 -0.101 34.661 1.00 83.31 571 LYS A N 1
ATOM 4494 C CA . LYS A 1 571 ? -8.704 0.126 35.364 1.00 83.31 571 LYS A CA 1
ATOM 4495 C C . LYS A 1 571 ? -8.290 1.596 35.285 1.00 83.31 571 LYS A C 1
ATOM 4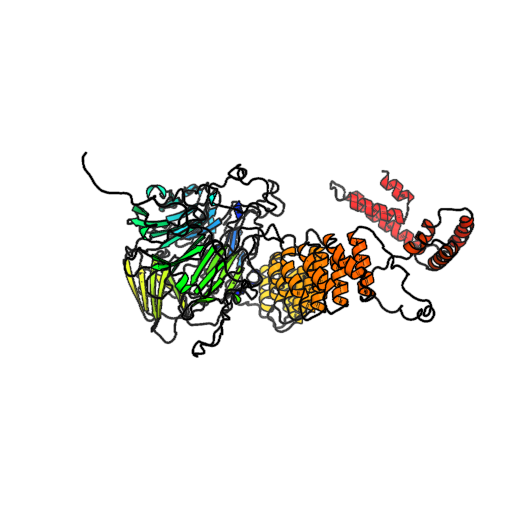497 O O . LYS A 1 571 ? -8.222 2.168 34.206 1.00 83.31 571 LYS A O 1
ATOM 4502 N N . THR A 1 572 ? -7.942 2.184 36.428 1.00 73.81 572 THR A N 1
ATOM 4503 C CA . THR A 1 572 ? -7.577 3.609 36.569 1.00 73.81 572 THR A CA 1
ATOM 4504 C C . THR A 1 572 ? -6.111 3.929 36.247 1.00 73.81 572 THR A C 1
ATOM 4506 O O . THR A 1 572 ? -5.666 5.046 36.487 1.00 73.81 572 THR A O 1
ATOM 4509 N N . GLU A 1 573 ? -5.338 2.958 35.758 1.00 74.94 573 GLU A N 1
ATOM 4510 C CA . GLU A 1 573 ? -3.905 3.093 35.475 1.00 74.94 573 GLU A CA 1
ATOM 4511 C C . GLU A 1 573 ? -3.614 2.751 34.009 1.00 74.94 573 GLU A C 1
ATOM 4513 O O . GLU A 1 573 ? -4.102 1.748 33.483 1.00 74.94 573 GLU A O 1
ATOM 4518 N N . THR A 1 574 ? -2.787 3.566 33.352 1.00 79.56 574 THR A N 1
ATOM 4519 C CA . THR A 1 574 ? -2.250 3.277 32.017 1.00 79.56 574 THR A CA 1
ATOM 4520 C C . THR A 1 574 ? -1.086 2.295 32.127 1.00 79.56 574 THR A C 1
ATOM 4522 O O . THR A 1 574 ? -0.089 2.597 32.789 1.00 79.56 574 THR A O 1
ATOM 4525 N N . LEU A 1 575 ? -1.159 1.148 31.450 1.00 78.38 575 LEU A N 1
ATOM 4526 C CA . LEU A 1 575 ? -0.035 0.216 31.382 1.00 78.38 575 LEU A CA 1
ATOM 4527 C C . LEU A 1 575 ? 0.883 0.628 30.218 1.00 78.38 575 LEU A C 1
ATOM 4529 O O . LEU A 1 575 ? 0.422 0.631 29.075 1.00 78.38 575 LEU A O 1
ATOM 4533 N N . PRO A 1 576 ? 2.165 0.971 30.446 1.00 75.25 576 PRO A N 1
ATOM 4534 C CA . PRO A 1 576 ? 3.076 1.249 29.342 1.00 75.25 576 PRO A CA 1
ATOM 4535 C C . PRO A 1 576 ? 3.275 -0.033 28.529 1.00 75.25 576 PRO A C 1
ATOM 4537 O O . PRO A 1 576 ? 3.604 -1.078 29.094 1.00 75.25 576 PRO A O 1
ATOM 4540 N N . MET A 1 577 ? 3.090 0.031 27.210 1.00 76.50 577 MET A N 1
ATOM 4541 C CA . MET A 1 577 ? 3.461 -1.090 26.351 1.00 76.50 577 MET A CA 1
ATOM 4542 C C . MET A 1 577 ? 4.986 -1.196 26.315 1.00 76.50 577 MET A C 1
ATOM 4544 O O . MET A 1 577 ? 5.686 -0.206 26.089 1.00 76.50 577 MET A O 1
ATOM 4548 N N . THR A 1 578 ? 5.503 -2.394 26.578 1.00 64.69 578 THR A N 1
ATOM 4549 C CA . THR A 1 578 ? 6.939 -2.668 26.543 1.00 64.69 578 THR A CA 1
ATOM 4550 C C . THR A 1 578 ? 7.426 -2.544 25.103 1.00 64.69 578 THR A C 1
ATOM 4552 O O . THR A 1 578 ? 7.123 -3.410 24.291 1.00 64.69 578 THR A O 1
ATOM 4555 N N . GLN A 1 579 ? 8.181 -1.492 24.777 1.00 61.97 579 GLN A N 1
ATOM 4556 C CA . GLN A 1 579 ? 8.937 -1.460 23.522 1.00 61.97 579 GLN A CA 1
ATOM 4557 C C . GLN A 1 579 ? 9.963 -2.606 23.555 1.00 61.97 579 GLN A C 1
ATOM 4559 O O . GLN A 1 579 ? 10.772 -2.643 24.493 1.00 61.97 579 GLN A O 1
ATOM 4564 N N . PRO A 1 580 ? 9.947 -3.547 22.592 1.00 60.00 580 PRO A N 1
ATOM 4565 C CA . PRO A 1 580 ? 10.942 -4.608 22.547 1.00 60.00 580 PRO A CA 1
ATOM 4566 C C . PRO A 1 580 ? 12.337 -4.027 22.297 1.00 60.00 580 PRO A C 1
ATOM 4568 O O . PRO A 1 580 ? 12.498 -2.940 21.737 1.00 60.00 580 PRO A O 1
ATOM 4571 N N . ALA A 1 581 ? 13.375 -4.746 22.721 1.00 57.00 581 ALA A N 1
ATOM 4572 C CA . ALA A 1 581 ? 14.742 -4.313 22.464 1.00 57.00 581 ALA A CA 1
ATOM 4573 C C . ALA A 1 581 ? 15.056 -4.449 20.965 1.00 57.00 581 ALA A C 1
ATOM 4575 O O . ALA A 1 581 ? 15.104 -5.567 20.455 1.00 57.00 581 ALA A O 1
ATOM 4576 N N . ILE A 1 582 ? 15.301 -3.319 20.289 1.00 57.78 582 ILE A N 1
ATOM 4577 C CA . ILE A 1 582 ? 15.794 -3.278 18.902 1.00 57.78 582 ILE A CA 1
ATOM 4578 C C . ILE A 1 582 ? 17.000 -4.215 18.777 1.00 57.78 582 ILE A C 1
ATOM 4580 O O . ILE A 1 582 ? 17.930 -4.151 19.595 1.00 57.78 582 ILE A O 1
ATOM 4584 N N . TYR A 1 583 ? 16.990 -5.077 17.757 1.00 52.00 583 TYR A N 1
ATOM 4585 C CA . TYR A 1 583 ? 18.059 -6.048 17.561 1.00 52.00 583 TYR A CA 1
ATOM 4586 C C . TYR A 1 583 ? 19.407 -5.338 17.393 1.00 52.00 583 TYR A C 1
ATOM 4588 O O . TYR A 1 583 ? 19.607 -4.497 16.518 1.00 52.00 583 TYR A O 1
ATOM 4596 N N . THR A 1 584 ? 20.358 -5.690 18.253 1.00 53.09 584 THR A N 1
ATOM 4597 C CA . THR A 1 584 ? 21.727 -5.175 18.214 1.00 53.09 584 THR A CA 1
ATOM 4598 C C . THR A 1 584 ? 22.677 -6.357 18.086 1.00 53.09 584 THR A C 1
ATOM 4600 O O . THR A 1 584 ? 22.798 -7.167 19.008 1.00 53.09 584 THR A O 1
ATOM 4603 N N . SER A 1 585 ? 23.331 -6.483 16.923 1.00 49.78 585 SER A N 1
ATOM 4604 C CA . SER A 1 585 ? 24.233 -7.609 16.656 1.00 49.78 585 SER A CA 1
ATOM 4605 C C . SER A 1 585 ? 25.323 -7.705 17.720 1.00 49.78 585 SER A C 1
ATOM 4607 O O . SER A 1 585 ? 26.025 -6.740 18.034 1.00 49.78 585 SER A O 1
ATOM 4609 N N . GLN A 1 586 ? 25.485 -8.914 18.249 1.00 46.88 586 GLN A N 1
ATOM 4610 C CA . GLN A 1 586 ? 26.492 -9.240 19.256 1.00 46.88 586 GLN A CA 1
ATOM 4611 C C . GLN A 1 586 ? 27.880 -9.495 18.624 1.00 46.88 586 GLN A C 1
ATOM 4613 O O . GLN A 1 586 ? 28.853 -9.765 19.331 1.00 46.88 586 GLN A O 1
ATOM 4618 N N . ILE A 1 587 ? 27.998 -9.401 17.291 1.00 48.91 587 ILE A N 1
ATOM 4619 C CA . ILE A 1 587 ? 29.177 -9.803 16.514 1.00 48.91 587 ILE A CA 1
ATOM 4620 C C . ILE A 1 587 ? 30.156 -8.624 16.343 1.00 48.91 587 ILE A C 1
ATOM 4622 O O . ILE A 1 587 ? 30.253 -7.953 15.307 1.00 48.91 587 ILE A O 1
ATOM 4626 N N . VAL A 1 588 ? 30.926 -8.371 17.405 1.00 46.75 588 VAL A N 1
ATOM 4627 C CA . VAL A 1 588 ? 31.941 -7.306 17.456 1.00 46.75 588 VAL A CA 1
ATOM 4628 C C . VAL A 1 588 ? 33.246 -7.739 16.769 1.00 46.75 588 VAL A C 1
ATOM 4630 O O . VAL A 1 588 ? 34.075 -8.434 17.356 1.00 46.75 588 VAL A O 1
ATOM 4633 N N . TYR A 1 589 ? 33.484 -7.252 15.545 1.00 55.00 589 TYR A N 1
ATOM 4634 C CA . TYR A 1 589 ? 34.762 -7.397 14.829 1.00 55.00 589 TYR A CA 1
ATOM 4635 C C . TYR A 1 589 ? 35.405 -6.041 14.513 1.00 55.00 589 TYR A C 1
ATOM 4637 O O . TYR A 1 589 ? 34.732 -5.117 14.068 1.00 55.00 589 TYR A O 1
ATOM 4645 N N . GLN A 1 590 ? 36.729 -5.932 14.685 1.00 50.22 590 GLN A N 1
ATOM 4646 C CA . GLN A 1 590 ? 37.464 -4.665 14.515 1.00 50.22 590 GLN A CA 1
ATOM 4647 C C . GLN A 1 590 ? 37.914 -4.345 13.075 1.00 50.22 590 GLN A C 1
ATOM 4649 O O . GLN A 1 590 ? 38.420 -3.251 12.830 1.00 50.22 590 GLN A O 1
ATOM 4654 N N . HIS A 1 591 ? 37.748 -5.263 12.114 1.00 60.34 591 HIS A N 1
ATOM 4655 C CA . HIS A 1 591 ? 38.175 -5.067 10.721 1.00 60.34 591 HIS A CA 1
ATOM 4656 C C . HIS A 1 591 ? 37.135 -5.588 9.724 1.00 60.34 591 HIS A C 1
ATOM 4658 O O . HIS A 1 591 ? 36.724 -6.746 9.796 1.00 60.34 591 HIS A O 1
ATOM 4664 N N . ALA A 1 592 ? 36.761 -4.752 8.754 1.00 57.62 592 ALA A N 1
ATOM 4665 C CA . ALA A 1 592 ? 35.689 -5.049 7.805 1.00 57.62 592 ALA A CA 1
ATOM 4666 C C . ALA A 1 592 ? 36.001 -6.210 6.838 1.00 57.62 592 ALA A C 1
ATOM 4668 O O . ALA A 1 592 ? 35.124 -7.022 6.559 1.00 57.62 592 ALA A O 1
ATOM 4669 N N . LEU A 1 593 ? 37.262 -6.373 6.416 1.00 61.59 593 LEU A N 1
ATOM 4670 C CA . LEU A 1 593 ? 37.701 -7.504 5.576 1.00 61.59 593 LEU A CA 1
ATOM 4671 C C . LEU A 1 593 ? 37.525 -8.881 6.244 1.00 61.59 593 LEU A C 1
ATOM 4673 O O . LEU A 1 593 ? 37.492 -9.897 5.552 1.00 61.59 593 LEU A O 1
ATOM 4677 N N . ASN A 1 594 ? 37.397 -8.935 7.575 1.00 67.38 594 ASN A N 1
ATOM 4678 C CA . ASN A 1 594 ? 37.050 -10.175 8.271 1.00 67.38 594 ASN A CA 1
ATOM 4679 C C . ASN A 1 594 ? 35.540 -10.451 8.222 1.00 67.38 594 ASN A C 1
ATOM 4681 O O . ASN A 1 594 ? 35.152 -11.613 8.247 1.00 67.38 594 ASN A O 1
ATOM 4685 N N . LYS A 1 595 ? 34.694 -9.414 8.122 1.00 67.62 595 LYS A N 1
ATOM 4686 C CA . LYS A 1 595 ? 33.237 -9.577 8.040 1.00 67.62 595 LYS A CA 1
ATOM 4687 C C . LYS A 1 595 ? 32.793 -10.168 6.705 1.00 67.62 595 LYS A C 1
ATOM 4689 O O . LYS A 1 595 ? 31.958 -11.062 6.725 1.00 67.62 595 LYS A O 1
ATOM 4694 N N . LEU A 1 596 ? 33.401 -9.766 5.582 1.00 72.19 596 LEU A N 1
ATOM 4695 C CA . LEU A 1 596 ? 33.095 -10.353 4.265 1.00 72.19 596 LEU A CA 1
ATOM 4696 C C . LEU A 1 596 ? 33.240 -11.887 4.288 1.00 72.19 596 LEU A C 1
ATOM 4698 O O . LEU A 1 596 ? 32.336 -12.597 3.875 1.00 72.19 596 LEU A O 1
ATOM 4702 N N . LYS A 1 597 ? 34.317 -12.389 4.904 1.00 77.50 597 LYS A N 1
ATOM 4703 C CA . LYS A 1 597 ? 34.576 -13.830 5.069 1.00 77.50 597 LYS A CA 1
ATOM 4704 C C . LYS A 1 597 ? 33.611 -14.541 6.012 1.00 77.50 597 LYS A C 1
ATOM 4706 O O . LYS A 1 597 ? 33.399 -15.739 5.872 1.00 77.50 597 LYS A O 1
ATOM 4711 N N . VAL A 1 598 ? 33.052 -13.828 6.989 1.00 77.19 598 VAL A N 1
ATOM 4712 C CA . VAL A 1 598 ? 32.006 -14.370 7.869 1.00 77.19 598 VAL A CA 1
ATOM 4713 C C . VAL A 1 598 ? 30.673 -14.440 7.125 1.00 77.19 598 VAL A C 1
ATOM 4715 O O . VAL A 1 598 ? 29.968 -15.425 7.280 1.00 77.19 598 VAL A O 1
ATOM 4718 N N . ILE A 1 599 ? 30.366 -13.463 6.270 1.00 76.62 599 ILE A N 1
ATOM 4719 C CA . ILE A 1 599 ? 29.200 -13.473 5.373 1.00 76.62 599 ILE A CA 1
ATOM 4720 C C . ILE A 1 599 ? 29.317 -14.621 4.356 1.00 76.62 599 ILE A C 1
ATOM 4722 O O . ILE A 1 599 ? 28.400 -15.429 4.255 1.00 76.62 599 ILE A O 1
ATOM 4726 N N . GLU A 1 600 ? 30.463 -14.752 3.676 1.00 80.81 600 GLU A N 1
ATOM 4727 C CA . GLU A 1 600 ? 30.776 -15.882 2.783 1.00 80.81 600 GLU A CA 1
ATOM 4728 C C . GLU A 1 600 ? 30.600 -17.226 3.514 1.00 80.81 600 GLU A C 1
ATOM 4730 O O . GLU A 1 600 ? 29.868 -18.094 3.045 1.00 80.81 600 GLU A O 1
ATOM 4735 N N . TRP A 1 601 ? 31.180 -17.371 4.712 1.00 83.12 601 TRP A N 1
ATOM 4736 C CA . TRP A 1 601 ? 31.051 -18.584 5.524 1.00 83.12 601 TRP A CA 1
ATOM 4737 C C . TRP A 1 601 ? 29.613 -18.863 5.997 1.00 83.12 601 TRP A C 1
ATOM 4739 O O . TRP A 1 601 ? 29.190 -20.016 6.004 1.00 83.12 601 TRP A O 1
ATOM 4749 N N . LEU A 1 602 ? 28.836 -17.844 6.380 1.00 82.81 602 LEU A N 1
ATOM 4750 C CA . LEU A 1 602 ? 27.425 -18.013 6.751 1.00 82.81 602 LEU A CA 1
ATOM 4751 C C . LEU A 1 602 ? 26.607 -18.539 5.563 1.00 82.81 602 LEU A C 1
ATOM 4753 O O . LEU A 1 602 ? 25.807 -19.456 5.738 1.00 82.81 602 LEU A O 1
ATOM 4757 N N . ILE A 1 603 ? 26.868 -18.039 4.352 1.00 82.12 603 ILE A N 1
ATOM 4758 C CA . ILE A 1 603 ? 26.259 -18.545 3.113 1.00 82.12 603 ILE A CA 1
ATOM 4759 C C . ILE A 1 603 ? 26.704 -19.995 2.846 1.00 82.12 603 ILE A C 1
ATOM 4761 O O . ILE A 1 603 ? 25.853 -20.844 2.588 1.00 82.12 603 ILE A O 1
ATOM 4765 N N . GLU A 1 604 ? 27.990 -20.333 3.021 1.00 85.25 604 GLU A N 1
ATOM 4766 C CA . GLU A 1 604 ? 28.482 -21.726 2.960 1.00 85.25 604 GLU A CA 1
ATOM 4767 C C . GLU A 1 604 ? 27.817 -22.656 3.996 1.00 85.25 604 GLU A C 1
ATOM 4769 O O . GLU A 1 604 ? 27.717 -23.859 3.759 1.00 85.25 604 GLU A O 1
ATOM 4774 N N . GLN A 1 605 ? 27.367 -22.132 5.144 1.00 87.19 605 GLN A N 1
ATOM 4775 C CA . GLN A 1 605 ? 26.613 -22.889 6.156 1.00 87.19 605 GLN A CA 1
ATOM 4776 C C . GLN A 1 605 ? 25.089 -22.891 5.918 1.00 87.19 605 GLN A C 1
ATOM 4778 O O . GLN A 1 605 ? 24.354 -23.374 6.778 1.00 87.19 605 GLN A O 1
ATOM 4783 N N . ASN A 1 606 ? 24.601 -22.365 4.786 1.00 82.25 606 ASN A N 1
ATOM 4784 C CA . ASN A 1 606 ? 23.173 -22.196 4.481 1.00 82.25 606 ASN A CA 1
ATOM 4785 C C . ASN A 1 606 ? 22.431 -21.317 5.521 1.00 82.25 606 ASN A C 1
ATOM 4787 O O . ASN A 1 606 ? 21.300 -21.600 5.911 1.00 82.25 606 ASN A O 1
ATOM 4791 N N . ARG A 1 607 ? 23.089 -20.249 5.990 1.00 80.94 607 ARG A N 1
ATOM 4792 C CA . ARG A 1 607 ? 22.574 -19.255 6.954 1.00 80.94 607 ARG A CA 1
ATOM 4793 C C . ARG A 1 607 ? 22.446 -17.890 6.270 1.00 80.94 607 ARG A C 1
ATOM 4795 O O . ARG A 1 607 ? 23.070 -16.910 6.681 1.00 80.94 607 ARG A O 1
ATOM 4802 N N . SER A 1 608 ? 21.680 -17.860 5.178 1.00 79.31 608 SER A N 1
ATOM 4803 C CA . SER A 1 608 ? 21.466 -16.686 4.317 1.00 79.31 608 SER A CA 1
ATOM 4804 C C . SER A 1 608 ? 21.015 -15.455 5.094 1.00 79.31 608 SER A C 1
ATOM 4806 O O . SER A 1 608 ? 21.518 -14.361 4.864 1.00 79.31 608 SER A O 1
ATOM 4808 N N . ASP A 1 609 ? 20.122 -15.643 6.058 1.00 74.94 609 ASP A N 1
ATOM 4809 C CA . ASP A 1 609 ? 19.389 -14.541 6.680 1.00 74.94 609 ASP A CA 1
ATOM 4810 C C . ASP A 1 609 ? 20.286 -13.796 7.676 1.00 74.94 609 ASP A C 1
ATOM 4812 O O . ASP A 1 609 ? 20.353 -12.568 7.665 1.00 74.94 609 ASP A O 1
ATOM 4816 N N . GLU A 1 610 ? 21.095 -14.542 8.437 1.00 76.81 610 GLU A N 1
ATOM 4817 C CA . GLU A 1 610 ? 22.177 -13.999 9.267 1.00 76.81 610 GLU A CA 1
ATOM 4818 C C . GLU A 1 610 ? 23.252 -13.298 8.418 1.00 76.81 610 GLU A C 1
ATOM 4820 O O . GLU A 1 610 ? 23.741 -12.226 8.782 1.00 76.81 610 GLU A O 1
ATOM 4825 N N . ALA A 1 611 ? 23.608 -13.870 7.260 1.00 79.44 611 ALA A N 1
ATOM 4826 C CA . ALA A 1 611 ? 24.552 -13.250 6.331 1.00 79.44 611 ALA A CA 1
ATOM 4827 C C . ALA A 1 611 ? 23.999 -11.924 5.775 1.00 79.44 611 ALA A C 1
ATOM 4829 O O . ALA A 1 611 ? 24.720 -10.928 5.690 1.00 79.44 611 ALA A O 1
ATOM 4830 N N . ALA A 1 612 ? 22.704 -11.888 5.451 1.00 77.50 612 ALA A N 1
ATOM 4831 C CA . ALA A 1 612 ? 21.996 -10.710 4.973 1.00 77.50 612 ALA A CA 1
ATOM 4832 C C . ALA A 1 612 ? 21.787 -9.655 6.079 1.00 77.50 612 ALA A C 1
ATOM 4834 O O . ALA A 1 612 ? 21.789 -8.458 5.774 1.00 77.50 612 ALA A O 1
ATOM 4835 N N . GLN A 1 613 ? 21.627 -10.052 7.346 1.00 74.75 613 GLN A N 1
ATOM 4836 C CA . GLN A 1 613 ? 21.617 -9.146 8.503 1.00 74.75 613 GLN A CA 1
ATOM 4837 C C . GLN A 1 613 ? 22.993 -8.486 8.693 1.00 74.75 613 GLN A C 1
ATOM 4839 O O . GLN A 1 613 ? 23.089 -7.257 8.685 1.00 74.75 613 GLN A O 1
ATOM 4844 N N . GLU A 1 614 ? 24.080 -9.264 8.764 1.00 75.44 614 GLU A N 1
ATOM 4845 C CA . GLU A 1 614 ? 25.442 -8.717 8.909 1.00 75.44 614 GLU A CA 1
ATOM 4846 C C . GLU A 1 614 ? 25.886 -7.873 7.698 1.00 75.44 614 GLU A C 1
ATOM 4848 O O . GLU A 1 614 ? 26.582 -6.873 7.883 1.00 75.44 614 GLU A O 1
ATOM 4853 N N . LEU A 1 615 ? 25.442 -8.195 6.475 1.00 77.81 615 LEU A N 1
ATOM 4854 C CA . LEU A 1 615 ? 25.591 -7.318 5.302 1.00 77.81 615 LEU A CA 1
ATOM 4855 C C . LEU A 1 615 ? 24.853 -5.981 5.488 1.00 77.81 615 LEU A C 1
ATOM 4857 O O . LEU A 1 615 ? 25.417 -4.919 5.211 1.00 77.81 615 LEU A O 1
ATOM 4861 N N . GLY A 1 616 ? 23.606 -6.019 5.975 1.00 73.56 616 GLY A N 1
ATOM 4862 C CA . GLY A 1 616 ? 22.773 -4.832 6.201 1.00 73.56 616 GLY A CA 1
ATOM 4863 C C . GLY A 1 616 ? 23.410 -3.837 7.174 1.00 73.56 616 GLY A C 1
ATOM 4864 O O . GLY A 1 616 ? 23.458 -2.640 6.895 1.00 73.56 616 GLY A O 1
ATOM 4865 N N . LEU A 1 617 ? 24.010 -4.338 8.257 1.00 70.75 617 LEU A N 1
ATOM 4866 C CA . LEU A 1 617 ? 24.719 -3.530 9.259 1.00 70.75 617 LEU A CA 1
ATOM 4867 C C . LEU A 1 617 ? 25.953 -2.783 8.712 1.00 70.75 617 LEU A C 1
ATOM 4869 O O . LEU A 1 617 ? 26.456 -1.872 9.370 1.00 70.75 617 LEU A O 1
ATOM 4873 N N . LEU A 1 618 ? 26.459 -3.146 7.528 1.00 72.19 618 LEU A N 1
ATOM 4874 C CA . LEU A 1 618 ? 27.667 -2.561 6.934 1.00 72.19 618 LEU A CA 1
ATOM 4875 C C . LEU A 1 618 ? 27.409 -1.659 5.725 1.00 72.19 618 LEU A C 1
ATOM 4877 O O . LEU A 1 618 ? 28.309 -0.927 5.315 1.00 72.19 618 LEU A O 1
ATOM 4881 N N . GLN A 1 619 ? 26.198 -1.659 5.169 1.00 68.12 619 GLN A N 1
ATOM 4882 C CA . GLN A 1 619 ? 25.867 -0.903 3.953 1.00 68.12 619 GLN A CA 1
ATOM 4883 C C . GLN A 1 619 ? 26.055 0.622 4.093 1.00 68.12 619 GLN A C 1
ATOM 4885 O O . GLN A 1 619 ? 26.226 1.311 3.096 1.00 68.12 619 GLN A O 1
ATOM 4890 N N . HIS A 1 620 ? 26.046 1.155 5.321 1.00 72.56 620 HIS A N 1
ATOM 4891 C CA . HIS A 1 620 ? 26.263 2.578 5.621 1.00 72.56 620 HIS A CA 1
ATOM 4892 C C . HIS A 1 620 ? 27.700 2.895 6.075 1.00 72.56 620 HIS A C 1
ATOM 4894 O O . HIS A 1 620 ? 27.973 3.989 6.567 1.00 72.56 620 HIS A O 1
ATOM 4900 N N . HIS A 1 621 ? 28.637 1.953 5.937 1.00 79.75 621 HIS A N 1
ATOM 4901 C CA . HIS A 1 621 ? 30.039 2.186 6.274 1.00 79.75 621 HIS A CA 1
ATOM 4902 C C . HIS A 1 621 ? 30.648 3.274 5.359 1.00 79.75 621 HIS A C 1
ATOM 4904 O O . HIS A 1 621 ? 30.404 3.254 4.150 1.00 79.75 621 HIS A O 1
ATOM 4910 N N . PRO A 1 622 ? 31.462 4.216 5.878 1.00 80.44 622 PRO A N 1
ATOM 4911 C CA . PRO A 1 622 ? 31.967 5.355 5.098 1.00 80.44 622 PRO A CA 1
ATOM 4912 C C . PRO A 1 622 ? 33.020 4.992 4.034 1.00 80.44 622 PRO A C 1
ATOM 4914 O O . PRO A 1 622 ? 33.383 5.831 3.217 1.00 80.44 622 PRO A O 1
ATOM 4917 N N . ASP A 1 623 ? 33.528 3.757 4.034 1.00 84.25 623 ASP A N 1
ATOM 4918 C CA . ASP A 1 623 ? 34.461 3.270 3.010 1.00 84.25 623 ASP A CA 1
ATOM 4919 C C . ASP A 1 623 ? 33.711 2.772 1.763 1.00 84.25 623 ASP A C 1
ATOM 4921 O O . ASP A 1 623 ? 33.071 1.718 1.782 1.00 84.25 623 ASP A O 1
ATOM 4925 N N . THR A 1 624 ? 33.829 3.522 0.666 1.00 89.00 624 THR A N 1
ATOM 4926 C CA . THR A 1 624 ? 33.256 3.193 -0.647 1.00 89.00 624 THR A CA 1
ATOM 4927 C C . THR A 1 624 ? 33.739 1.854 -1.212 1.00 89.00 624 THR A C 1
ATOM 4929 O O . THR A 1 624 ? 32.950 1.152 -1.842 1.00 89.00 624 THR A O 1
ATOM 4932 N N . GLU A 1 625 ? 35.006 1.484 -1.006 1.00 85.06 625 GLU A N 1
ATOM 4933 C CA . GLU A 1 625 ? 35.559 0.226 -1.527 1.00 85.06 625 GLU A CA 1
ATOM 4934 C C . GLU A 1 625 ? 34.960 -0.964 -0.770 1.00 85.06 625 GLU A C 1
ATOM 4936 O O . GLU A 1 625 ? 34.581 -1.965 -1.379 1.00 85.06 625 GLU A O 1
ATOM 4941 N N . LEU A 1 626 ? 34.749 -0.819 0.544 1.00 82.19 626 LEU A N 1
ATOM 4942 C CA . LEU A 1 626 ? 33.992 -1.807 1.306 1.00 82.19 626 LEU A CA 1
ATOM 4943 C C . LEU A 1 626 ? 32.543 -1.908 0.809 1.00 82.19 626 LEU A C 1
ATOM 4945 O O . LEU A 1 626 ? 32.072 -3.019 0.587 1.00 82.19 626 LEU A O 1
ATOM 4949 N N . ARG A 1 627 ? 31.831 -0.788 0.601 1.00 87.44 627 ARG A N 1
ATOM 4950 C CA . ARG A 1 627 ? 30.443 -0.824 0.091 1.00 87.44 627 ARG A CA 1
ATOM 4951 C C . ARG A 1 627 ? 30.347 -1.514 -1.275 1.00 87.44 627 ARG A C 1
ATOM 4953 O O . ARG A 1 627 ? 29.418 -2.286 -1.502 1.00 87.44 627 ARG A O 1
ATOM 4960 N N . LEU A 1 628 ? 31.344 -1.325 -2.142 1.00 87.81 628 LEU A N 1
ATOM 4961 C CA . LEU A 1 628 ? 31.448 -2.026 -3.423 1.00 87.81 628 LEU A CA 1
ATOM 4962 C C . LEU A 1 628 ? 31.652 -3.544 -3.250 1.00 87.81 628 LEU A C 1
ATOM 4964 O O . LEU A 1 628 ? 31.012 -4.325 -3.953 1.00 87.81 628 LEU A O 1
ATOM 4968 N N . GLN A 1 629 ? 32.495 -3.969 -2.303 1.00 83.75 629 GLN A N 1
ATOM 4969 C CA . GLN A 1 629 ? 32.724 -5.388 -1.989 1.00 83.75 629 GLN A CA 1
ATOM 4970 C C . GLN A 1 629 ? 31.505 -6.046 -1.320 1.00 83.75 629 GLN A C 1
ATOM 4972 O O . GLN A 1 629 ? 31.169 -7.181 -1.648 1.00 83.75 629 GLN A O 1
ATOM 4977 N N . LEU A 1 630 ? 30.785 -5.334 -0.449 1.00 82.12 630 LEU A N 1
ATOM 4978 C CA . LEU A 1 630 ? 29.536 -5.808 0.165 1.00 82.12 630 LEU A CA 1
ATOM 4979 C C . LEU A 1 630 ? 28.434 -6.011 -0.886 1.00 82.12 630 LEU A C 1
ATOM 4981 O O . LEU A 1 630 ? 27.745 -7.026 -0.859 1.00 82.12 630 LEU A O 1
ATOM 4985 N N . LEU A 1 631 ? 28.314 -5.099 -1.858 1.00 87.69 631 LEU A N 1
ATOM 4986 C CA . LEU A 1 631 ? 27.388 -5.240 -2.988 1.00 87.69 631 LEU A CA 1
ATOM 4987 C C . LEU A 1 631 ? 27.751 -6.422 -3.911 1.00 87.69 631 LEU A C 1
ATOM 4989 O O . LEU A 1 631 ? 26.869 -6.988 -4.551 1.00 87.69 631 LEU A O 1
ATOM 4993 N N . GLN A 1 632 ? 29.028 -6.818 -3.969 1.00 86.00 632 GLN A N 1
ATOM 4994 C CA . GLN A 1 632 ? 29.462 -8.042 -4.655 1.00 86.00 632 GLN A CA 1
ATOM 4995 C C . GLN A 1 632 ? 29.157 -9.300 -3.825 1.00 86.00 632 GLN A C 1
ATOM 4997 O O . GLN A 1 632 ? 28.618 -10.257 -4.367 1.00 86.00 632 GLN A O 1
ATOM 5002 N N . ALA A 1 633 ? 29.411 -9.298 -2.513 1.00 82.56 633 ALA A N 1
ATOM 5003 C CA . ALA A 1 633 ? 29.043 -10.415 -1.634 1.00 82.56 633 ALA A CA 1
ATOM 5004 C C . ALA A 1 633 ? 27.520 -10.640 -1.569 1.00 82.56 633 ALA A C 1
ATOM 5006 O O . ALA A 1 633 ? 27.068 -11.778 -1.476 1.00 82.56 633 ALA A O 1
ATOM 5007 N N . ALA A 1 634 ? 26.715 -9.583 -1.709 1.00 84.88 634 ALA A N 1
ATOM 5008 C CA . ALA A 1 634 ? 25.261 -9.688 -1.811 1.00 84.88 634 ALA A CA 1
ATOM 5009 C C . ALA A 1 634 ? 24.781 -10.498 -3.034 1.00 84.88 634 ALA A C 1
ATOM 5011 O O . ALA A 1 634 ? 23.656 -10.986 -3.012 1.00 84.88 634 ALA A O 1
ATOM 5012 N N . THR A 1 635 ? 25.606 -10.704 -4.074 1.00 86.38 635 THR A N 1
ATOM 5013 C CA . THR A 1 635 ? 25.265 -11.591 -5.208 1.00 86.38 635 THR A CA 1
ATOM 5014 C C . THR A 1 635 ? 25.492 -13.079 -4.911 1.00 86.38 635 THR A C 1
ATOM 5016 O O . THR A 1 635 ? 25.382 -13.897 -5.821 1.00 86.38 635 THR A O 1
ATOM 5019 N N . LEU A 1 636 ? 25.874 -13.429 -3.678 1.00 84.94 636 LEU A N 1
ATOM 5020 C CA . LEU A 1 636 ? 25.959 -14.807 -3.178 1.00 84.94 636 LEU A CA 1
ATOM 5021 C C . LEU A 1 636 ? 24.723 -15.198 -2.346 1.00 84.94 636 LEU A C 1
ATOM 5023 O O . LEU A 1 636 ? 24.580 -16.360 -1.972 1.00 84.94 636 LEU A O 1
ATOM 5027 N N . LEU A 1 637 ? 23.847 -14.236 -2.036 1.00 83.94 637 LEU A N 1
ATOM 5028 C CA . LEU A 1 637 ? 22.573 -14.475 -1.362 1.00 83.94 637 LEU A CA 1
ATOM 5029 C C . LEU A 1 637 ? 21.517 -15.024 -2.342 1.00 83.94 637 LEU A C 1
ATOM 5031 O O . LEU A 1 637 ? 21.661 -14.842 -3.554 1.00 83.94 637 LEU A O 1
ATOM 5035 N N . PRO A 1 638 ? 20.417 -15.624 -1.842 1.00 81.62 638 PRO A N 1
ATOM 5036 C CA . PRO A 1 638 ? 19.215 -15.853 -2.643 1.00 81.62 638 PRO A CA 1
ATOM 5037 C C . PRO A 1 638 ? 18.757 -14.562 -3.337 1.00 81.62 638 PRO A C 1
ATOM 5039 O O . PRO A 1 638 ? 18.831 -13.488 -2.738 1.00 81.62 638 PRO A O 1
ATOM 5042 N N . GLU A 1 639 ? 18.251 -14.664 -4.571 1.00 77.69 639 GLU A N 1
ATOM 5043 C CA . GLU A 1 639 ? 17.922 -13.504 -5.421 1.00 77.69 639 GLU A CA 1
ATOM 5044 C C . GLU A 1 639 ? 17.076 -12.457 -4.689 1.00 77.69 639 GLU A C 1
ATOM 5046 O O . GLU A 1 639 ? 17.428 -11.279 -4.676 1.00 77.69 639 GLU A O 1
ATOM 5051 N N . ALA A 1 640 ? 16.026 -12.891 -3.988 1.00 70.19 640 ALA A N 1
ATOM 5052 C CA . ALA A 1 640 ? 15.181 -12.014 -3.186 1.00 70.19 640 ALA A CA 1
ATOM 5053 C C . ALA A 1 640 ? 15.998 -11.147 -2.200 1.00 70.19 640 ALA A C 1
ATOM 5055 O O . ALA A 1 640 ? 15.860 -9.927 -2.104 1.00 70.19 640 ALA A O 1
ATOM 5056 N N . GLN A 1 641 ? 16.934 -11.757 -1.475 1.00 77.25 641 GLN A N 1
ATOM 5057 C CA . GLN A 1 641 ? 17.769 -11.037 -0.516 1.00 77.25 641 GLN A CA 1
ATOM 5058 C C . GLN A 1 641 ? 18.825 -10.156 -1.201 1.00 77.25 641 GLN A C 1
ATOM 5060 O O . GLN A 1 641 ? 19.224 -9.147 -0.623 1.00 77.25 641 GLN A O 1
ATOM 5065 N N . GLN A 1 642 ? 19.240 -10.465 -2.435 1.00 85.56 642 GLN A N 1
ATOM 5066 C CA . GLN A 1 642 ? 20.131 -9.618 -3.237 1.00 85.56 642 GLN A CA 1
ATOM 5067 C C . GLN A 1 642 ? 19.476 -8.273 -3.605 1.00 85.56 642 GLN A C 1
ATOM 5069 O O . GLN A 1 642 ? 20.145 -7.232 -3.558 1.00 85.56 642 GLN A O 1
ATOM 5074 N N . LEU A 1 643 ? 18.178 -8.263 -3.948 1.00 85.50 643 LEU A N 1
ATOM 5075 C CA . LEU A 1 643 ? 17.484 -7.075 -4.471 1.00 85.50 643 LEU A CA 1
ATOM 5076 C C . LEU A 1 643 ? 17.572 -5.866 -3.527 1.00 85.50 643 LEU A C 1
ATOM 5078 O O . LEU A 1 643 ? 17.805 -4.746 -3.987 1.00 85.50 643 LEU A O 1
ATOM 5082 N N . ARG A 1 644 ? 17.486 -6.082 -2.206 1.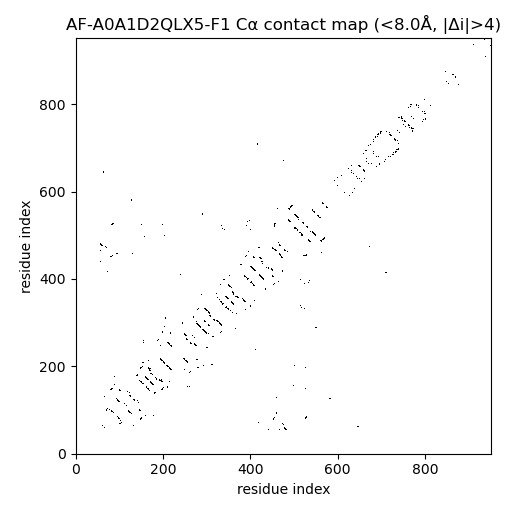00 83.69 644 ARG A N 1
ATOM 5083 C CA . ARG A 1 644 ? 17.563 -5.008 -1.196 1.00 83.69 644 ARG A CA 1
ATOM 5084 C C . ARG A 1 644 ? 18.895 -4.258 -1.194 1.00 83.69 644 ARG A C 1
ATOM 5086 O O . ARG A 1 644 ? 18.931 -3.053 -0.951 1.00 83.69 644 ARG A O 1
ATOM 5093 N N . PHE A 1 645 ? 19.990 -4.946 -1.512 1.00 85.56 645 PHE A N 1
ATOM 5094 C CA . PHE A 1 645 ? 21.320 -4.338 -1.583 1.00 85.56 645 PHE A CA 1
ATOM 5095 C C . PHE A 1 645 ? 21.514 -3.551 -2.877 1.00 85.56 645 PHE A C 1
ATOM 5097 O O . PHE A 1 645 ? 22.058 -2.449 -2.833 1.00 85.56 645 PHE A O 1
ATOM 5104 N N . ILE A 1 646 ? 20.999 -4.051 -4.007 1.00 89.50 646 ILE A N 1
ATOM 5105 C CA . ILE A 1 646 ? 20.981 -3.307 -5.277 1.00 89.50 646 ILE A CA 1
ATOM 5106 C C . ILE A 1 646 ? 20.123 -2.039 -5.131 1.00 89.50 646 ILE A C 1
ATOM 5108 O O . ILE A 1 646 ? 20.561 -0.947 -5.495 1.00 89.50 646 ILE A O 1
ATOM 5112 N N . GLN A 1 647 ? 18.940 -2.159 -4.521 1.00 87.62 647 GLN A N 1
ATOM 5113 C CA . GLN A 1 647 ? 18.011 -1.049 -4.318 1.00 87.62 647 GLN A CA 1
ATOM 5114 C C . GLN A 1 647 ? 18.568 0.043 -3.390 1.00 87.62 647 GLN A C 1
ATOM 5116 O O . GLN A 1 647 ? 18.415 1.230 -3.682 1.00 87.62 647 GLN A O 1
ATOM 5121 N N . ARG A 1 648 ? 19.287 -0.325 -2.320 1.00 84.06 648 ARG A N 1
ATOM 5122 C CA . ARG A 1 648 ? 20.035 0.640 -1.493 1.00 84.06 648 ARG A CA 1
ATOM 5123 C C . ARG A 1 648 ? 21.213 1.260 -2.255 1.00 84.06 648 ARG A C 1
ATOM 5125 O O . ARG A 1 648 ? 21.400 2.474 -2.195 1.00 84.06 648 ARG A O 1
ATOM 5132 N N . ALA A 1 649 ? 21.963 0.468 -3.023 1.00 90.25 649 ALA A N 1
ATOM 5133 C CA . ALA A 1 649 ? 23.117 0.932 -3.796 1.00 90.25 649 ALA A CA 1
ATOM 5134 C C . ALA A 1 649 ? 22.762 1.923 -4.924 1.00 90.25 649 ALA A C 1
ATOM 5136 O O . ALA A 1 649 ? 23.578 2.786 -5.251 1.00 90.25 649 ALA A O 1
ATOM 5137 N N . PHE A 1 650 ? 21.538 1.887 -5.465 1.00 90.81 650 PHE A N 1
ATOM 5138 C CA . PHE A 1 650 ? 21.019 2.934 -6.358 1.00 90.81 650 PHE A CA 1
ATOM 5139 C C . PHE A 1 650 ? 20.971 4.332 -5.719 1.00 90.81 650 PHE A C 1
ATOM 5141 O O . PHE A 1 650 ? 20.938 5.319 -6.451 1.00 90.81 650 PHE A O 1
ATOM 5148 N N . ASN A 1 651 ? 20.977 4.439 -4.386 1.00 87.31 651 ASN A N 1
ATOM 5149 C CA . ASN A 1 651 ? 20.926 5.706 -3.651 1.00 87.31 651 ASN A CA 1
ATOM 5150 C C . ASN A 1 651 ? 22.257 6.083 -2.965 1.00 87.31 651 ASN A C 1
ATOM 5152 O O . ASN A 1 651 ? 22.308 7.096 -2.271 1.00 87.31 651 ASN A O 1
ATOM 5156 N N . ASP A 1 652 ? 23.340 5.331 -3.190 1.00 90.75 652 ASP A N 1
ATOM 5157 C CA . ASP A 1 652 ? 24.664 5.599 -2.607 1.00 90.75 652 ASP A CA 1
ATOM 5158 C C . ASP A 1 652 ? 25.209 6.993 -3.007 1.00 90.75 652 ASP A C 1
ATOM 5160 O O . ASP A 1 652 ? 24.924 7.508 -4.091 1.00 90.75 652 ASP A O 1
ATOM 5164 N N . GLU A 1 653 ? 26.010 7.625 -2.149 1.00 90.31 653 GLU A N 1
ATOM 5165 C CA . GLU A 1 653 ? 26.738 8.873 -2.455 1.00 90.31 653 GLU A CA 1
ATOM 5166 C C . GLU A 1 653 ? 27.790 8.690 -3.574 1.00 90.31 653 GLU A C 1
ATOM 5168 O O . GLU A 1 653 ? 28.156 9.637 -4.270 1.00 90.31 653 GLU A O 1
ATOM 5173 N N . SER A 1 654 ? 28.273 7.460 -3.768 1.00 93.56 654 SER A N 1
ATOM 5174 C CA . SER A 1 654 ? 29.302 7.093 -4.731 1.00 93.56 654 SER A CA 1
ATOM 5175 C C . SER A 1 654 ? 28.715 6.671 -6.074 1.00 93.56 654 SER A C 1
ATOM 5177 O O . SER A 1 654 ? 28.042 5.645 -6.209 1.00 93.56 654 SER A O 1
ATOM 5179 N N . ILE A 1 655 ? 29.098 7.412 -7.115 1.00 95.56 655 ILE A N 1
ATOM 5180 C CA . ILE A 1 655 ? 28.807 7.085 -8.517 1.00 95.56 655 ILE A CA 1
ATOM 5181 C C . ILE A 1 655 ? 29.279 5.666 -8.876 1.00 95.56 655 ILE A C 1
ATOM 5183 O O . ILE A 1 655 ? 28.578 4.956 -9.590 1.00 95.56 655 ILE A O 1
ATOM 5187 N N . THR A 1 656 ? 30.422 5.212 -8.350 1.00 95.12 656 THR A N 1
ATOM 5188 C CA . THR A 1 656 ? 30.951 3.861 -8.612 1.00 95.12 656 THR A CA 1
ATOM 5189 C C . THR A 1 656 ? 30.020 2.767 -8.084 1.00 95.12 656 THR A C 1
ATOM 5191 O O . THR A 1 656 ? 29.811 1.762 -8.762 1.00 95.12 656 THR A O 1
ATOM 5194 N N . VAL A 1 657 ? 29.420 2.971 -6.906 1.00 93.69 657 VAL A N 1
ATOM 5195 C CA . VAL A 1 657 ? 28.484 2.010 -6.301 1.00 93.69 657 VAL A CA 1
ATOM 5196 C C . VAL A 1 657 ? 27.159 1.992 -7.073 1.00 93.69 657 VAL A C 1
ATOM 5198 O O . VAL A 1 657 ? 26.680 0.911 -7.418 1.00 93.69 657 VAL A O 1
ATOM 5201 N N . ARG A 1 658 ? 26.630 3.160 -7.477 1.00 95.62 658 ARG A N 1
ATOM 5202 C CA . ARG A 1 658 ? 25.449 3.242 -8.364 1.00 95.62 658 ARG A CA 1
ATOM 5203 C C . ARG A 1 658 ? 25.674 2.554 -9.710 1.00 95.62 658 ARG A C 1
ATOM 5205 O O . ARG A 1 658 ? 24.823 1.795 -10.164 1.00 95.62 658 ARG A O 1
ATOM 5212 N N . LEU A 1 659 ? 26.825 2.784 -10.347 1.00 96.88 659 LEU A N 1
ATOM 5213 C CA . LEU A 1 659 ? 27.178 2.146 -11.619 1.00 96.88 659 LEU A CA 1
ATOM 5214 C C . LEU A 1 659 ? 27.275 0.619 -11.486 1.00 96.88 659 LEU A C 1
ATOM 5216 O O . LEU A 1 659 ? 26.821 -0.093 -12.382 1.00 96.88 659 LEU A O 1
ATOM 5220 N N . GLN A 1 660 ? 27.791 0.108 -10.363 1.00 95.69 660 GLN A N 1
ATOM 5221 C CA . GLN A 1 660 ? 27.782 -1.327 -10.076 1.00 95.69 660 GLN A CA 1
ATOM 5222 C C . GLN A 1 660 ? 26.355 -1.860 -9.849 1.00 95.69 660 GLN A C 1
ATOM 5224 O O . GLN A 1 660 ? 26.035 -2.928 -10.363 1.00 95.69 660 GLN A O 1
ATOM 5229 N N . ALA A 1 661 ? 25.476 -1.123 -9.161 1.00 95.06 661 ALA A N 1
ATOM 5230 C CA . ALA A 1 661 ? 24.070 -1.502 -8.984 1.00 95.06 661 ALA A CA 1
ATOM 5231 C C . ALA A 1 661 ? 23.321 -1.603 -10.328 1.00 95.06 661 ALA A C 1
ATOM 5233 O O . ALA A 1 661 ? 22.650 -2.601 -10.594 1.00 95.06 661 ALA A O 1
ATOM 5234 N N . ILE A 1 662 ? 23.515 -0.633 -11.229 1.00 96.69 662 ILE A N 1
ATOM 5235 C CA . ILE A 1 662 ? 22.979 -0.673 -12.601 1.00 96.69 662 ILE A CA 1
ATOM 5236 C C . ILE A 1 662 ? 23.559 -1.870 -13.379 1.00 96.69 662 ILE A C 1
ATOM 5238 O O . ILE A 1 662 ? 22.824 -2.586 -14.059 1.00 96.69 662 ILE A O 1
ATOM 5242 N N . ALA A 1 663 ? 24.861 -2.141 -13.246 1.00 94.81 663 ALA A N 1
ATOM 5243 C CA . ALA A 1 663 ? 25.517 -3.273 -13.903 1.00 94.81 663 ALA A CA 1
ATOM 5244 C C . ALA A 1 663 ? 25.074 -4.650 -13.367 1.00 94.81 663 ALA A C 1
ATOM 5246 O O . ALA A 1 663 ? 25.125 -5.622 -14.121 1.00 94.81 663 ALA A O 1
ATOM 5247 N N . LEU A 1 664 ? 24.636 -4.744 -12.106 1.00 92.31 664 LEU A N 1
ATOM 5248 C CA . LEU A 1 664 ? 23.989 -5.935 -11.543 1.00 92.31 664 LEU A CA 1
ATOM 5249 C C . LEU A 1 664 ? 22.537 -6.061 -12.012 1.00 92.31 664 LEU A C 1
ATOM 5251 O O . LEU A 1 664 ? 22.141 -7.142 -12.432 1.00 92.31 664 LEU A O 1
ATOM 5255 N N . THR A 1 665 ? 21.787 -4.956 -12.040 1.00 92.00 665 THR A N 1
ATOM 5256 C CA . THR A 1 665 ? 20.389 -4.925 -12.518 1.00 92.00 665 THR A CA 1
ATOM 5257 C C . THR A 1 665 ? 20.278 -5.358 -13.981 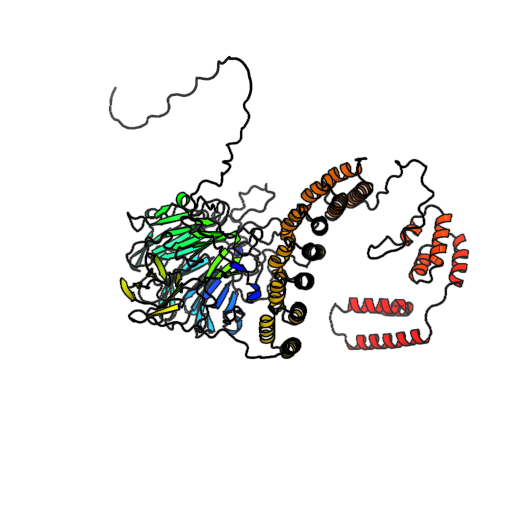1.00 92.00 665 THR A C 1
ATOM 5259 O O . THR A 1 665 ? 19.365 -6.073 -14.374 1.00 92.00 665 THR A O 1
ATOM 5262 N N . ARG A 1 666 ? 21.267 -4.988 -14.804 1.00 92.00 666 ARG A N 1
ATOM 5263 C CA . ARG A 1 666 ? 21.376 -5.466 -16.187 1.00 92.00 666 ARG A CA 1
ATOM 5264 C C . ARG A 1 666 ? 21.648 -6.983 -16.292 1.00 92.00 666 ARG A C 1
ATOM 5266 O O . ARG A 1 666 ? 21.463 -7.539 -17.359 1.00 92.00 666 ARG A O 1
ATOM 5273 N N . ARG A 1 667 ? 22.138 -7.645 -15.238 1.00 87.75 667 ARG A N 1
ATOM 5274 C CA . ARG A 1 667 ? 22.499 -9.078 -15.255 1.00 87.75 667 ARG A CA 1
ATOM 5275 C C . ARG A 1 667 ? 21.478 -9.999 -14.598 1.00 87.75 667 ARG A C 1
ATOM 5277 O O . ARG A 1 667 ? 21.476 -11.173 -14.943 1.00 87.75 667 ARG A O 1
ATOM 5284 N N . ASN A 1 668 ? 20.709 -9.515 -13.622 1.00 85.19 668 ASN A N 1
ATOM 5285 C CA . ASN A 1 668 ? 19.593 -10.282 -13.064 1.00 85.19 668 ASN A CA 1
ATOM 5286 C C . ASN A 1 668 ? 18.281 -10.018 -13.815 1.00 85.19 668 ASN A C 1
ATOM 5288 O O . ASN A 1 668 ? 17.375 -10.830 -13.722 1.00 85.19 668 ASN A O 1
ATOM 5292 N N . GLU A 1 669 ? 18.186 -8.897 -14.543 1.00 86.88 669 GLU A N 1
ATOM 5293 C CA . GLU A 1 669 ? 17.039 -8.519 -15.386 1.00 86.88 669 GLU A CA 1
ATOM 5294 C C . GLU A 1 669 ? 15.701 -8.441 -14.622 1.00 86.88 669 GLU A C 1
ATOM 5296 O O . GLU A 1 669 ? 14.626 -8.383 -15.218 1.00 86.88 669 GLU A O 1
ATOM 5301 N N . ASN A 1 670 ? 15.778 -8.385 -13.287 1.00 84.62 670 ASN A N 1
ATOM 5302 C CA . ASN A 1 670 ? 14.641 -8.508 -12.387 1.00 84.62 670 ASN A CA 1
ATOM 5303 C C . ASN A 1 670 ? 13.818 -7.210 -12.353 1.00 84.62 670 ASN A C 1
ATOM 5305 O O . ASN A 1 670 ? 14.301 -6.142 -11.957 1.00 84.62 670 ASN A O 1
ATOM 5309 N N . GLU A 1 671 ? 12.548 -7.322 -12.738 1.00 80.62 671 GLU A N 1
ATOM 5310 C CA . GLU A 1 671 ? 11.642 -6.186 -12.910 1.00 80.62 671 GLU A CA 1
ATOM 5311 C C . GLU A 1 671 ? 11.264 -5.458 -11.622 1.00 80.62 671 GLU A C 1
ATOM 5313 O O . GLU A 1 671 ? 10.917 -4.278 -11.685 1.00 80.62 671 GLU A O 1
ATOM 5318 N N . LEU A 1 672 ? 11.393 -6.088 -10.449 1.00 80.19 672 LEU A N 1
ATOM 5319 C CA . LEU A 1 672 ? 11.132 -5.420 -9.169 1.00 80.19 672 LEU A CA 1
ATOM 5320 C C . LEU A 1 672 ? 12.050 -4.200 -8.981 1.00 80.19 672 LEU A C 1
ATOM 5322 O O . LEU A 1 672 ? 11.696 -3.257 -8.285 1.00 80.19 672 LEU A O 1
ATOM 5326 N N . LEU A 1 673 ? 13.207 -4.159 -9.651 1.00 85.25 673 LEU A N 1
ATOM 5327 C CA . LEU A 1 673 ? 14.129 -3.023 -9.611 1.00 85.25 673 LEU A CA 1
ATOM 5328 C C . LEU A 1 673 ? 13.717 -1.840 -10.516 1.00 85.25 673 LEU A C 1
ATOM 5330 O O . LEU A 1 673 ? 14.380 -0.802 -10.463 1.00 85.25 673 LEU A O 1
ATOM 5334 N N . ALA A 1 674 ? 12.638 -1.940 -11.308 1.00 85.50 674 ALA A N 1
ATOM 5335 C CA . ALA A 1 674 ? 12.218 -0.928 -12.290 1.00 85.50 674 ALA A CA 1
ATOM 5336 C C . ALA A 1 674 ? 12.098 0.485 -11.706 1.00 85.50 674 ALA A C 1
ATOM 5338 O O . ALA A 1 674 ? 12.714 1.416 -12.227 1.00 85.50 674 ALA A O 1
ATOM 5339 N N . ARG A 1 675 ? 11.366 0.634 -10.596 1.00 83.06 675 ARG A N 1
ATOM 5340 C CA . ARG A 1 675 ? 11.126 1.915 -9.906 1.00 83.06 675 ARG A CA 1
ATOM 5341 C C . ARG A 1 675 ? 12.437 2.643 -9.582 1.00 83.06 675 ARG A C 1
ATOM 5343 O O . ARG A 1 675 ? 12.607 3.814 -9.903 1.00 83.06 675 ARG A O 1
ATOM 5350 N N . TRP A 1 676 ? 13.408 1.928 -9.015 1.00 88.00 676 TRP A N 1
ATOM 5351 C CA . TRP A 1 676 ? 14.679 2.512 -8.575 1.00 88.00 676 TRP A CA 1
ATOM 5352 C C . TRP A 1 676 ? 15.734 2.627 -9.680 1.00 88.00 676 TRP A C 1
ATOM 5354 O O . TRP A 1 676 ? 16.566 3.538 -9.624 1.00 88.00 676 TRP A O 1
ATOM 5364 N N . LEU A 1 677 ? 15.682 1.756 -10.695 1.00 91.44 677 LEU A N 1
ATOM 5365 C CA . LEU A 1 677 ? 16.511 1.853 -11.896 1.00 91.44 677 LEU A CA 1
ATOM 5366 C C . LEU A 1 677 ? 16.099 3.059 -12.747 1.00 91.44 677 LEU A C 1
ATOM 5368 O O . LEU A 1 677 ? 16.959 3.817 -13.183 1.00 91.44 677 LEU A O 1
ATOM 5372 N N . PHE A 1 678 ? 14.802 3.253 -12.995 1.00 89.94 678 PHE A N 1
ATOM 5373 C CA . PHE A 1 678 ? 14.321 4.284 -13.919 1.00 89.94 678 PHE A CA 1
ATOM 5374 C C . PHE A 1 678 ? 14.562 5.696 -13.369 1.00 89.94 678 PHE A C 1
ATOM 5376 O O . PHE A 1 678 ? 15.008 6.557 -14.127 1.00 89.94 678 PHE A O 1
ATOM 5383 N N . LYS A 1 679 ? 14.454 5.892 -12.048 1.00 88.12 679 LYS A N 1
ATOM 5384 C CA . LYS A 1 679 ? 14.920 7.091 -11.325 1.00 88.12 679 LYS A CA 1
ATOM 5385 C C . LYS A 1 679 ? 16.367 7.497 -11.662 1.00 88.12 679 LYS A C 1
ATOM 5387 O O . LYS A 1 679 ? 16.693 8.682 -11.707 1.00 88.12 679 LYS A O 1
ATOM 5392 N N . GLN A 1 680 ? 17.257 6.544 -11.967 1.00 93.44 680 GLN A N 1
ATOM 5393 C CA . GLN A 1 680 ? 18.649 6.850 -12.340 1.00 93.44 680 GLN A CA 1
ATOM 5394 C C . GLN A 1 680 ? 18.781 7.544 -13.715 1.00 93.44 680 GLN A C 1
ATOM 5396 O O . GLN A 1 680 ? 19.865 8.025 -14.052 1.00 93.44 680 GLN A O 1
ATOM 5401 N N . LEU A 1 681 ? 17.702 7.646 -14.506 1.00 93.62 681 LEU A N 1
ATOM 5402 C CA . LEU A 1 681 ? 17.651 8.468 -15.722 1.00 93.62 681 LEU A CA 1
ATOM 5403 C C . LEU A 1 681 ? 17.661 9.973 -15.419 1.00 93.62 681 LEU A C 1
ATOM 5405 O O . LEU A 1 681 ? 18.168 10.748 -16.228 1.00 93.62 681 LEU A O 1
ATOM 5409 N N . GLU A 1 682 ? 17.133 10.390 -14.269 1.00 90.62 682 GLU A N 1
ATOM 5410 C CA . GLU A 1 682 ? 17.023 11.803 -13.879 1.00 90.62 682 GLU A CA 1
ATOM 5411 C C . GLU A 1 682 ? 18.315 12.332 -13.231 1.00 90.62 682 GLU A C 1
ATOM 5413 O O . GLU A 1 682 ? 18.575 13.534 -13.218 1.00 90.62 682 GLU A O 1
ATOM 5418 N N . HIS A 1 683 ? 19.179 11.422 -12.773 1.00 93.06 683 HIS A N 1
ATOM 5419 C CA . HIS A 1 683 ? 20.412 11.705 -12.044 1.00 93.06 683 HIS A CA 1
ATOM 5420 C C . HIS A 1 683 ? 21.361 12.687 -12.768 1.00 93.06 683 HIS A C 1
ATOM 5422 O O . HIS A 1 683 ? 21.599 12.579 -13.973 1.00 93.06 683 HIS A O 1
ATOM 5428 N N . ASP A 1 684 ? 21.978 13.623 -12.034 1.00 93.25 684 ASP A N 1
ATOM 5429 C CA . ASP A 1 684 ? 22.825 14.691 -12.595 1.00 93.25 684 ASP A CA 1
ATOM 5430 C C . ASP A 1 684 ? 24.032 14.176 -13.391 1.00 93.25 684 ASP A C 1
ATOM 5432 O O . ASP A 1 684 ? 24.255 14.602 -14.529 1.00 93.25 684 ASP A O 1
ATOM 5436 N N . ASN A 1 685 ? 24.788 13.230 -12.827 1.00 95.88 685 ASN A N 1
ATOM 5437 C CA . ASN A 1 685 ? 25.945 12.628 -13.491 1.00 95.88 685 ASN A CA 1
ATOM 5438 C C . ASN A 1 685 ? 25.520 11.867 -14.767 1.00 95.88 685 ASN A C 1
ATOM 5440 O O . ASN A 1 685 ? 24.674 10.976 -14.722 1.00 95.88 685 ASN A O 1
ATOM 5444 N N . ALA A 1 686 ? 26.140 12.202 -15.903 1.00 96.81 686 ALA A N 1
ATOM 5445 C CA . ALA A 1 686 ? 25.781 11.647 -17.207 1.00 96.81 686 ALA A CA 1
ATOM 5446 C C . ALA A 1 686 ? 26.195 10.177 -17.414 1.00 96.81 686 ALA A C 1
ATOM 5448 O O . ALA A 1 686 ? 25.560 9.499 -18.219 1.00 96.81 686 ALA A O 1
ATOM 5449 N N . ASP A 1 687 ? 27.201 9.669 -16.698 1.00 97.62 687 ASP A N 1
ATOM 5450 C CA . ASP A 1 687 ? 27.624 8.267 -16.782 1.00 97.62 687 ASP A CA 1
ATOM 5451 C C . ASP A 1 687 ? 26.581 7.341 -16.141 1.00 97.62 687 ASP A C 1
ATOM 5453 O O . ASP A 1 687 ? 26.282 6.286 -16.695 1.00 97.62 687 ASP A O 1
ATOM 5457 N N . VAL A 1 688 ? 25.952 7.772 -15.037 1.00 97.56 688 VAL A N 1
ATOM 5458 C CA . VAL A 1 688 ? 24.813 7.077 -14.398 1.00 97.56 688 VAL A CA 1
ATOM 5459 C C . VAL A 1 688 ? 23.636 6.961 -15.372 1.00 97.56 688 VAL A C 1
ATOM 5461 O O . VAL A 1 688 ? 23.122 5.865 -15.608 1.00 97.56 688 VAL A O 1
ATOM 5464 N N . VAL A 1 689 ? 23.263 8.071 -16.019 1.00 97.81 689 VAL A N 1
ATOM 5465 C CA . VAL A 1 689 ? 22.199 8.086 -17.037 1.00 97.81 689 VAL A CA 1
ATOM 5466 C C . VAL A 1 689 ? 22.571 7.198 -18.230 1.00 97.81 689 VAL A C 1
ATOM 5468 O O . VAL A 1 689 ? 21.769 6.373 -18.663 1.00 97.81 689 VAL A O 1
ATOM 5471 N N . CYS A 1 690 ? 23.801 7.288 -18.743 1.00 98.06 690 CYS A N 1
ATOM 5472 C CA . CYS A 1 690 ? 24.250 6.452 -19.859 1.00 98.06 690 CYS A CA 1
ATOM 5473 C C . CYS A 1 690 ? 24.307 4.954 -19.504 1.00 98.06 690 CYS A C 1
ATOM 5475 O O . CYS A 1 690 ? 23.932 4.129 -20.333 1.00 98.06 690 CYS A O 1
ATOM 5477 N N . ALA A 1 691 ? 24.683 4.580 -18.279 1.00 98.25 691 ALA A N 1
ATOM 5478 C CA . ALA A 1 691 ? 24.620 3.193 -17.817 1.00 98.25 691 ALA A CA 1
ATOM 5479 C C . ALA A 1 691 ? 23.169 2.687 -17.726 1.00 98.25 691 ALA A C 1
ATOM 5481 O O . ALA A 1 691 ? 22.868 1.601 -18.215 1.00 98.25 691 ALA A O 1
ATOM 5482 N N . THR A 1 692 ? 22.255 3.505 -17.200 1.00 97.94 692 THR A N 1
ATOM 5483 C CA . THR A 1 692 ? 20.820 3.185 -17.076 1.00 97.94 692 THR A CA 1
ATOM 5484 C C . THR A 1 692 ? 20.150 3.031 -18.441 1.00 97.94 692 THR A C 1
ATOM 5486 O O . THR A 1 692 ? 19.512 2.017 -18.719 1.00 97.94 692 THR A O 1
ATOM 5489 N N . THR A 1 693 ? 20.375 3.978 -19.356 1.00 97.75 693 THR A N 1
ATOM 5490 C CA . THR A 1 693 ? 19.930 3.848 -20.756 1.00 97.75 693 THR A CA 1
ATOM 5491 C C . THR A 1 693 ? 20.582 2.656 -21.468 1.00 97.75 693 THR A C 1
ATOM 5493 O O . THR A 1 693 ? 19.940 2.057 -22.322 1.00 97.75 693 THR A O 1
ATOM 5496 N N . SER A 1 694 ? 21.805 2.247 -21.097 1.00 97.25 694 SER A N 1
ATOM 5497 C CA . SER A 1 694 ? 22.443 1.027 -21.615 1.00 97.25 694 SER A CA 1
ATOM 5498 C C . SER A 1 694 ? 21.884 -0.273 -21.016 1.00 97.25 694 SER A C 1
ATOM 5500 O O . SER A 1 694 ? 22.082 -1.323 -21.629 1.00 97.25 694 SER A O 1
ATOM 5502 N N . ALA A 1 695 ? 21.232 -0.235 -19.851 1.00 96.81 695 ALA A N 1
ATOM 5503 C CA . ALA A 1 695 ? 20.481 -1.366 -19.306 1.00 96.81 695 ALA A CA 1
ATOM 5504 C C . ALA A 1 695 ? 19.127 -1.487 -20.021 1.00 96.81 695 ALA A C 1
ATOM 5506 O O . ALA A 1 695 ? 18.833 -2.535 -20.580 1.00 96.81 695 ALA A O 1
ATOM 5507 N N . LEU A 1 696 ? 18.388 -0.380 -20.156 1.00 96.06 696 LEU A N 1
ATOM 5508 C CA . LEU A 1 696 ? 17.162 -0.313 -20.966 1.00 96.06 696 LEU A CA 1
ATOM 5509 C C . LEU A 1 696 ? 17.389 -0.744 -22.422 1.00 96.06 696 LEU A C 1
ATOM 5511 O O . LEU A 1 696 ? 16.633 -1.545 -22.954 1.00 96.06 696 LEU A O 1
ATOM 5515 N N . ALA A 1 697 ? 18.468 -0.268 -23.049 1.00 95.44 697 ALA A N 1
ATOM 5516 C CA . ALA A 1 697 ? 18.894 -0.688 -24.383 1.00 95.44 697 ALA A CA 1
ATOM 5517 C C . ALA A 1 697 ? 19.062 -2.209 -24.514 1.00 95.44 697 ALA A C 1
ATOM 5519 O O . ALA A 1 697 ? 18.717 -2.758 -25.549 1.00 95.44 697 ALA A O 1
ATOM 5520 N N . HIS A 1 698 ? 19.589 -2.869 -23.479 1.00 94.69 698 HIS A N 1
ATOM 5521 C CA . HIS A 1 698 ? 19.747 -4.319 -23.447 1.00 94.69 698 HIS A CA 1
ATOM 5522 C C . HIS A 1 698 ? 18.396 -5.016 -23.266 1.00 94.69 698 HIS A C 1
ATOM 5524 O O . HIS A 1 698 ? 18.076 -5.902 -24.044 1.00 94.69 698 HIS A O 1
ATOM 5530 N N . PHE A 1 699 ? 17.558 -4.540 -22.340 1.00 93.06 699 PHE A N 1
ATOM 5531 C CA . PHE A 1 699 ? 16.208 -5.074 -22.142 1.00 93.06 699 PHE A CA 1
ATOM 5532 C C . PHE A 1 699 ? 15.302 -4.923 -23.378 1.00 93.06 699 PHE A C 1
ATOM 5534 O O . PHE A 1 699 ? 14.361 -5.690 -23.542 1.00 93.06 699 PHE A O 1
ATOM 5541 N N . TYR A 1 700 ? 15.556 -3.938 -24.247 1.00 93.12 700 TYR A N 1
ATOM 5542 C CA . TYR A 1 700 ? 14.865 -3.807 -25.534 1.00 93.12 700 TYR A CA 1
ATOM 5543 C C . TYR A 1 700 ? 15.410 -4.732 -26.632 1.00 93.12 700 TYR A C 1
ATOM 5545 O O . TYR A 1 700 ? 14.642 -5.107 -27.513 1.00 93.12 700 TYR A O 1
ATOM 5553 N N . ASP A 1 701 ? 16.703 -5.078 -26.601 1.00 89.94 701 ASP A N 1
ATOM 5554 C CA . ASP A 1 701 ? 17.308 -6.004 -27.570 1.00 89.94 701 ASP A CA 1
ATOM 5555 C C . ASP A 1 701 ? 16.920 -7.472 -27.279 1.00 89.94 701 ASP A C 1
ATOM 5557 O O . ASP A 1 701 ? 16.774 -8.258 -28.214 1.00 89.94 701 ASP A O 1
ATOM 5561 N N . GLU A 1 702 ? 16.767 -7.841 -26.000 1.00 87.25 702 GLU A N 1
ATOM 5562 C CA . GLU A 1 702 ? 16.397 -9.193 -25.556 1.00 87.25 702 GLU A CA 1
ATOM 5563 C C . GLU A 1 702 ? 14.867 -9.302 -25.345 1.00 87.25 702 GLU A C 1
ATOM 5565 O O . GLU A 1 702 ? 14.255 -8.467 -24.671 1.00 87.25 702 GLU A O 1
ATOM 5570 N N . GLU A 1 703 ? 14.212 -10.329 -25.903 1.00 74.25 703 GLU A N 1
ATOM 5571 C CA . GLU A 1 703 ? 12.741 -10.442 -25.847 1.00 74.25 703 GLU A CA 1
ATOM 5572 C C . GLU A 1 703 ? 12.228 -10.719 -24.420 1.00 74.25 703 GLU A C 1
ATOM 5574 O O . GLU A 1 703 ? 11.344 -9.999 -23.942 1.00 74.25 703 GLU A O 1
ATOM 5579 N N . GLU A 1 704 ? 12.824 -11.700 -23.733 1.00 77.12 704 GLU A N 1
ATOM 5580 C CA . GLU A 1 704 ? 12.407 -12.199 -22.409 1.00 77.12 704 GLU A CA 1
ATOM 5581 C C . GLU A 1 704 ? 12.905 -11.345 -21.227 1.00 77.12 704 GLU A C 1
ATOM 5583 O O . GLU A 1 704 ? 12.391 -11.471 -20.118 1.00 77.12 704 GLU A O 1
ATOM 5588 N N . ALA A 1 705 ? 13.855 -10.430 -21.443 1.00 78.19 705 ALA A N 1
ATOM 5589 C CA . ALA A 1 705 ? 14.341 -9.536 -20.395 1.00 78.19 705 ALA A CA 1
ATOM 5590 C C . ALA A 1 705 ? 13.311 -8.438 -20.081 1.00 78.19 705 ALA A C 1
ATOM 5592 O O . ALA A 1 705 ? 12.877 -7.719 -20.983 1.00 78.19 705 ALA A O 1
ATOM 5593 N N . PHE A 1 706 ? 12.979 -8.220 -18.806 1.00 78.56 706 PHE A N 1
ATOM 5594 C CA . PHE A 1 706 ? 12.256 -7.022 -18.344 1.00 78.56 706 PHE A CA 1
ATOM 5595 C C . PHE A 1 706 ? 10.893 -6.757 -19.045 1.00 78.56 706 PHE A C 1
ATOM 5597 O O . PHE A 1 706 ? 10.526 -5.612 -19.335 1.00 78.56 706 PHE A O 1
ATOM 5604 N N . ILE A 1 707 ? 10.179 -7.839 -19.374 1.00 75.50 707 ILE A N 1
ATOM 5605 C CA . ILE A 1 707 ? 8.989 -7.930 -20.238 1.00 75.50 707 ILE A CA 1
ATOM 5606 C C . ILE A 1 707 ? 7.915 -6.870 -19.942 1.00 75.50 707 ILE A C 1
ATOM 5608 O O . ILE A 1 707 ? 7.418 -6.229 -20.874 1.00 75.50 707 ILE A O 1
ATOM 5612 N N . VAL A 1 708 ? 7.519 -6.700 -18.680 1.00 75.12 708 VAL A N 1
ATOM 5613 C CA . VAL A 1 708 ? 6.315 -5.945 -18.299 1.00 75.12 708 VAL A CA 1
ATOM 5614 C C . VAL A 1 708 ? 6.587 -4.437 -18.239 1.00 75.12 708 VAL A C 1
ATOM 5616 O O . VAL A 1 708 ? 5.790 -3.640 -18.742 1.00 75.12 708 VAL A O 1
ATOM 5619 N N . HIS A 1 709 ? 7.719 -4.024 -17.670 1.00 81.81 709 HIS A N 1
ATOM 5620 C CA . HIS A 1 709 ? 8.014 -2.628 -17.350 1.00 81.81 709 HIS A CA 1
ATOM 5621 C C . HIS A 1 709 ? 8.912 -1.914 -18.365 1.00 81.81 709 HIS A C 1
ATOM 5623 O O . HIS A 1 709 ? 8.917 -0.680 -18.367 1.00 81.81 709 HIS A O 1
ATOM 5629 N N . LYS A 1 710 ? 9.649 -2.608 -19.252 1.00 85.56 710 LYS A N 1
ATOM 5630 C CA . LYS A 1 710 ? 10.681 -1.956 -20.095 1.00 85.56 710 LYS A CA 1
ATOM 5631 C C . LYS A 1 710 ? 10.169 -0.775 -20.917 1.00 85.56 710 LYS A C 1
ATOM 5633 O O . LYS A 1 710 ? 10.879 0.219 -21.086 1.00 85.56 710 LYS A O 1
ATOM 5638 N N . TYR A 1 711 ? 8.928 -0.827 -21.390 1.00 87.50 711 TYR A N 1
ATOM 5639 C CA . TYR A 1 711 ? 8.347 0.249 -22.193 1.00 87.50 711 TYR A CA 1
ATOM 5640 C C . TYR A 1 711 ? 7.804 1.439 -21.378 1.00 87.50 711 TYR A C 1
ATOM 5642 O O . TYR A 1 711 ? 7.638 2.514 -21.949 1.00 87.50 711 TYR A O 1
ATOM 5650 N N . THR A 1 712 ? 7.609 1.346 -20.055 1.00 86.56 712 THR A N 1
ATOM 5651 C CA . THR A 1 712 ? 7.163 2.518 -19.265 1.00 86.56 712 THR A CA 1
ATOM 5652 C C . THR A 1 712 ? 8.261 3.583 -19.129 1.00 86.56 712 THR A C 1
ATOM 5654 O O . THR A 1 712 ? 7.963 4.779 -19.086 1.00 86.56 712 THR A O 1
ATOM 5657 N N . ALA A 1 713 ? 9.536 3.178 -19.196 1.00 90.50 713 ALA A N 1
ATOM 5658 C CA . ALA A 1 713 ? 10.692 4.078 -19.216 1.00 90.50 713 ALA A CA 1
ATOM 5659 C C . ALA A 1 713 ? 10.738 5.024 -20.436 1.00 90.50 713 ALA A C 1
ATOM 5661 O O . ALA A 1 713 ? 11.450 6.033 -20.403 1.00 90.50 713 ALA A O 1
ATOM 5662 N N . LEU A 1 714 ? 9.969 4.756 -21.503 1.00 91.19 714 LEU A N 1
ATOM 5663 C CA . LEU A 1 714 ? 9.942 5.582 -22.717 1.00 91.19 714 LEU A CA 1
ATOM 5664 C C . LEU A 1 714 ? 9.633 7.059 -22.434 1.00 91.19 714 LEU A C 1
ATOM 5666 O O . LEU A 1 714 ? 10.188 7.931 -23.102 1.00 91.19 714 LEU A O 1
ATOM 5670 N N . GLY A 1 715 ? 8.795 7.359 -21.436 1.00 89.62 715 GLY A N 1
ATOM 5671 C CA . GLY A 1 715 ? 8.497 8.738 -21.034 1.00 89.62 715 GLY A CA 1
ATOM 5672 C C . GLY A 1 715 ? 9.742 9.502 -20.570 1.00 89.62 715 GLY A C 1
ATOM 5673 O O . GLY A 1 715 ? 10.025 10.588 -21.080 1.00 89.62 715 GLY A O 1
ATOM 5674 N N . ALA A 1 716 ? 10.526 8.905 -19.669 1.00 89.94 716 ALA A N 1
ATOM 5675 C CA . ALA A 1 716 ? 11.770 9.478 -19.155 1.00 89.94 716 ALA A CA 1
ATOM 5676 C C . ALA A 1 716 ? 12.852 9.577 -20.245 1.00 89.94 716 ALA A C 1
ATOM 5678 O O . ALA A 1 716 ? 13.503 10.614 -20.395 1.00 89.94 716 ALA A O 1
ATOM 5679 N N . LEU A 1 717 ? 12.981 8.545 -21.086 1.00 94.94 717 LEU A N 1
ATOM 5680 C CA . LEU A 1 717 ? 13.879 8.565 -22.243 1.00 94.94 717 LEU A CA 1
ATOM 5681 C C . LEU A 1 717 ? 13.538 9.699 -23.231 1.00 94.94 717 LEU A C 1
ATOM 5683 O O . LEU A 1 717 ? 14.441 10.355 -23.751 1.00 94.94 717 LEU A O 1
ATOM 5687 N N . ILE A 1 718 ? 12.250 9.978 -23.465 1.00 95.38 718 ILE A N 1
ATOM 5688 C CA . ILE A 1 718 ? 11.797 11.102 -24.303 1.00 95.38 718 ILE A CA 1
ATOM 5689 C C . ILE A 1 718 ? 12.099 12.455 -23.638 1.00 95.38 718 ILE A C 1
ATOM 5691 O O . ILE A 1 718 ? 12.508 13.385 -24.336 1.00 95.38 718 ILE A O 1
ATOM 5695 N N . ARG A 1 719 ? 11.962 12.588 -22.309 1.00 93.69 719 ARG A N 1
ATOM 5696 C CA . ARG A 1 719 ? 12.342 13.820 -21.584 1.00 93.69 719 ARG A CA 1
ATOM 5697 C C . ARG A 1 719 ? 13.836 14.127 -21.731 1.00 93.69 719 ARG A C 1
ATOM 5699 O O . ARG A 1 719 ? 14.192 15.271 -22.023 1.00 93.69 719 ARG A O 1
ATOM 5706 N N . LEU A 1 720 ? 14.697 13.108 -21.652 1.00 95.88 720 LEU A N 1
ATOM 5707 C CA . LEU A 1 720 ? 16.154 13.235 -21.806 1.00 95.88 720 LEU A CA 1
ATOM 5708 C C . LEU A 1 720 ? 16.623 13.771 -23.171 1.00 95.88 720 LEU A C 1
ATOM 5710 O O . LEU A 1 720 ? 17.748 14.265 -23.266 1.00 95.88 720 LEU A O 1
ATOM 5714 N N . LEU A 1 721 ? 15.774 13.769 -24.207 1.00 96.25 721 LEU A N 1
ATOM 5715 C CA . LEU A 1 721 ? 16.062 14.441 -25.484 1.00 96.25 721 LEU A CA 1
ATOM 5716 C C . LEU A 1 721 ? 16.258 15.961 -25.337 1.00 96.25 721 LEU A C 1
ATOM 5718 O O . LEU A 1 721 ? 16.910 16.573 -26.183 1.00 96.25 721 LEU A O 1
ATOM 5722 N N . ASN A 1 722 ? 15.726 16.559 -24.265 1.00 94.81 722 ASN A N 1
ATOM 5723 C CA . ASN A 1 722 ? 15.844 17.986 -23.954 1.00 94.81 722 ASN A CA 1
ATOM 5724 C C . ASN A 1 722 ? 16.868 18.288 -22.841 1.00 94.81 722 ASN A C 1
ATOM 5726 O O . ASN A 1 722 ? 16.999 19.443 -22.443 1.00 94.81 722 ASN A O 1
ATOM 5730 N N . ALA A 1 723 ? 17.590 17.286 -22.324 1.00 93.56 723 ALA A N 1
ATOM 5731 C CA . ALA A 1 723 ? 18.592 17.493 -21.276 1.00 93.56 723 ALA A CA 1
ATOM 5732 C C . ALA A 1 723 ? 19.755 18.375 -21.771 1.00 93.56 723 ALA A C 1
ATOM 5734 O O . ALA A 1 723 ? 20.164 18.262 -22.923 1.00 93.56 723 ALA A O 1
ATOM 5735 N N . GLU A 1 724 ? 20.351 19.198 -20.903 1.00 91.81 724 GLU A N 1
ATOM 5736 C CA . GLU A 1 724 ? 21.438 20.122 -21.290 1.00 91.81 724 GLU A CA 1
ATOM 5737 C C . GLU A 1 724 ? 22.706 19.410 -21.807 1.00 91.81 724 GLU A C 1
ATOM 5739 O O . GLU A 1 724 ? 23.482 19.971 -22.581 1.00 91.81 724 GLU A O 1
ATOM 5744 N N . SER A 1 725 ? 22.921 18.156 -21.401 1.00 95.50 725 SER A N 1
ATOM 5745 C CA . SER A 1 725 ? 24.088 17.360 -21.784 1.00 95.50 725 SER A CA 1
ATOM 5746 C C . SER A 1 725 ? 23.852 16.571 -23.074 1.00 95.50 725 SER A C 1
ATOM 5748 O O . SER A 1 725 ? 23.066 15.620 -23.089 1.00 95.50 725 SER A O 1
ATOM 5750 N N . GLU A 1 726 ? 24.625 16.869 -24.129 1.00 95.69 726 GLU A N 1
ATOM 5751 C CA . GLU A 1 726 ? 24.673 16.055 -25.361 1.00 95.69 726 GLU A CA 1
ATOM 5752 C C . GLU A 1 726 ? 24.940 14.565 -25.080 1.00 95.69 726 GLU A C 1
ATOM 5754 O O . GLU A 1 726 ? 24.470 13.698 -25.815 1.00 95.69 726 GLU A O 1
ATOM 5759 N N . THR A 1 727 ? 25.691 14.241 -24.022 1.00 96.75 727 THR A N 1
ATOM 5760 C CA . THR A 1 727 ? 25.953 12.846 -23.646 1.00 96.75 727 THR A CA 1
ATOM 5761 C C . THR A 1 727 ? 24.680 12.161 -23.147 1.00 96.75 727 THR A C 1
ATOM 5763 O O . THR A 1 727 ? 24.369 11.082 -23.650 1.00 96.75 727 THR A O 1
ATOM 5766 N N . LYS A 1 728 ? 23.891 12.803 -22.268 1.00 97.12 728 LYS A N 1
ATOM 5767 C CA . LYS A 1 728 ? 22.580 12.275 -21.839 1.00 97.12 728 LYS A CA 1
ATOM 5768 C C . LYS A 1 728 ? 21.626 12.124 -23.031 1.00 97.12 728 LYS A C 1
ATOM 5770 O O . LYS A 1 728 ? 21.076 11.042 -23.224 1.00 97.12 728 LYS A O 1
ATOM 5775 N N . GLN A 1 729 ? 21.508 13.160 -23.871 1.00 98.00 729 GLN A N 1
ATOM 5776 C CA . GLN A 1 729 ? 20.686 13.129 -25.091 1.00 98.00 729 GLN A CA 1
ATOM 5777 C C . GLN A 1 729 ? 21.064 11.948 -25.999 1.00 98.00 729 GLN A C 1
ATOM 5779 O O . GLN A 1 729 ? 20.204 11.164 -26.389 1.00 98.00 729 GLN A O 1
ATOM 5784 N N . ARG A 1 730 ? 22.356 11.779 -26.321 1.00 97.62 730 ARG A N 1
ATOM 5785 C CA . ARG A 1 730 ? 22.847 10.707 -27.205 1.00 97.62 730 ARG A CA 1
ATOM 5786 C C . ARG A 1 730 ? 22.565 9.311 -26.644 1.00 97.62 730 ARG A C 1
ATOM 5788 O O . ARG A 1 730 ? 22.162 8.435 -27.404 1.00 97.62 730 ARG A O 1
ATOM 5795 N N . CYS A 1 731 ? 22.769 9.108 -25.343 1.00 97.56 731 CYS A N 1
ATOM 5796 C CA . CYS A 1 731 ? 22.508 7.827 -24.685 1.00 97.56 731 CYS A CA 1
ATOM 5797 C C . CYS A 1 731 ? 21.002 7.489 -24.678 1.00 97.56 731 CYS A C 1
ATOM 5799 O O . CYS A 1 731 ? 20.618 6.378 -25.045 1.00 97.56 731 CYS A O 1
ATOM 5801 N N . ALA A 1 732 ? 20.135 8.469 -24.395 1.00 98.00 732 ALA A N 1
ATOM 5802 C CA . ALA A 1 732 ? 18.684 8.303 -24.496 1.00 98.00 732 ALA A CA 1
ATOM 5803 C C . ALA A 1 732 ? 18.211 8.023 -25.936 1.00 98.00 732 ALA A C 1
ATOM 5805 O O . ALA A 1 732 ? 17.376 7.148 -26.147 1.00 98.00 732 ALA A O 1
ATOM 5806 N N . ILE A 1 733 ? 18.784 8.699 -26.941 1.00 98.31 733 ILE A N 1
ATOM 5807 C CA . ILE A 1 733 ? 18.498 8.453 -28.366 1.00 98.31 733 ILE A CA 1
ATOM 5808 C C . ILE A 1 733 ? 18.835 7.011 -28.775 1.00 98.31 733 ILE A C 1
ATOM 5810 O O . ILE A 1 733 ? 18.093 6.416 -29.557 1.00 98.31 733 ILE A O 1
ATOM 5814 N N . GLU A 1 734 ? 19.925 6.431 -28.264 1.00 97.44 734 GLU A N 1
ATOM 5815 C CA . GLU A 1 734 ? 20.276 5.040 -28.573 1.00 97.44 734 GLU A CA 1
ATOM 5816 C C . GLU A 1 734 ? 19.286 4.040 -27.954 1.00 97.44 734 GLU A C 1
ATOM 5818 O O . GLU A 1 734 ? 18.831 3.138 -28.660 1.00 97.44 734 GLU A O 1
ATOM 5823 N N . ALA A 1 735 ? 18.885 4.236 -26.693 1.00 97.19 735 ALA A N 1
ATOM 5824 C CA . ALA A 1 735 ? 17.862 3.410 -26.046 1.00 97.19 735 ALA A CA 1
ATOM 5825 C C . ALA A 1 735 ? 16.489 3.535 -26.734 1.00 97.19 735 ALA A C 1
ATOM 5827 O O . ALA A 1 735 ? 15.854 2.525 -27.027 1.00 97.19 735 ALA A O 1
ATOM 5828 N N . LEU A 1 736 ? 16.061 4.755 -27.084 1.00 97.88 736 LEU A N 1
ATOM 5829 C CA . LEU A 1 736 ? 14.828 4.993 -27.846 1.00 97.88 736 LEU A CA 1
ATOM 5830 C C . LEU A 1 736 ? 14.852 4.316 -29.220 1.00 97.88 736 LEU A C 1
ATOM 5832 O O . LEU A 1 736 ? 13.836 3.775 -29.646 1.00 97.88 736 LEU A O 1
ATOM 5836 N N . GLY A 1 737 ? 16.001 4.314 -29.900 1.00 96.19 737 GLY A N 1
ATOM 5837 C CA . GLY A 1 737 ? 16.172 3.598 -31.161 1.00 96.19 737 GLY A CA 1
ATOM 5838 C C . GLY A 1 737 ? 16.000 2.085 -31.007 1.00 96.19 737 GLY A C 1
ATOM 5839 O O . GLY A 1 737 ? 15.253 1.489 -31.775 1.00 96.19 737 GLY A O 1
ATOM 5840 N N . ARG A 1 738 ? 16.651 1.481 -30.002 1.00 95.62 738 ARG A N 1
ATOM 5841 C CA . ARG A 1 738 ? 16.572 0.034 -29.721 1.00 95.62 738 ARG A CA 1
ATOM 5842 C C . ARG A 1 738 ? 15.214 -0.422 -29.196 1.00 95.62 738 ARG A C 1
ATOM 5844 O O . ARG A 1 738 ? 14.851 -1.559 -29.434 1.00 95.62 738 ARG A O 1
ATOM 5851 N N . SER A 1 739 ? 14.435 0.460 -28.565 1.00 93.38 739 SER A N 1
ATOM 5852 C CA . SER A 1 739 ? 13.058 0.135 -28.155 1.00 93.38 739 SER A CA 1
ATOM 5853 C C . SER A 1 739 ? 12.146 -0.281 -29.316 1.00 93.38 739 SER A C 1
ATOM 5855 O O . SER A 1 739 ? 11.092 -0.863 -29.077 1.00 93.38 739 SER A O 1
ATOM 5857 N N . GLU A 1 740 ? 12.509 0.110 -30.547 1.00 92.25 740 GLU A N 1
ATOM 5858 C CA . GLU A 1 740 ? 11.722 0.019 -31.785 1.00 92.25 740 GLU A CA 1
ATOM 5859 C C . GLU A 1 740 ? 10.268 0.533 -31.658 1.00 92.25 740 GLU A C 1
ATOM 5861 O O . GLU A 1 740 ? 9.428 0.315 -32.530 1.00 92.25 740 GLU A O 1
ATOM 5866 N N . HIS A 1 741 ? 9.962 1.282 -30.591 1.00 91.00 741 HIS A N 1
ATOM 5867 C CA . HIS A 1 741 ? 8.598 1.613 -30.209 1.00 91.00 741 HIS A CA 1
ATOM 5868 C C . HIS A 1 741 ? 8.106 2.895 -30.888 1.00 91.00 741 HIS A C 1
ATOM 5870 O O . HIS A 1 741 ? 8.733 3.957 -30.810 1.00 91.00 741 HIS A O 1
ATOM 5876 N N . TYR A 1 742 ? 6.917 2.829 -31.492 1.00 88.81 742 TYR A N 1
ATOM 5877 C CA . TYR A 1 742 ? 6.317 3.928 -32.260 1.00 88.81 742 TYR A CA 1
ATOM 5878 C C . TYR A 1 742 ? 6.219 5.256 -31.481 1.00 88.81 742 TYR A C 1
ATOM 5880 O O . TYR A 1 742 ? 6.291 6.329 -32.080 1.00 88.81 742 TYR A O 1
ATOM 5888 N N . ARG A 1 743 ? 6.103 5.219 -30.142 1.00 90.69 743 ARG A N 1
ATOM 5889 C CA . ARG A 1 743 ? 6.039 6.425 -29.294 1.00 90.69 743 ARG A CA 1
ATOM 5890 C C . ARG A 1 743 ? 7.317 7.279 -29.363 1.00 90.69 743 ARG A C 1
ATOM 5892 O O . ARG A 1 743 ? 7.239 8.496 -29.200 1.00 90.69 743 ARG A O 1
ATOM 5899 N N . ALA A 1 744 ? 8.470 6.681 -29.674 1.00 94.81 744 ALA A N 1
ATOM 5900 C CA . ALA A 1 744 ? 9.741 7.387 -29.854 1.00 94.81 744 ALA A CA 1
ATOM 5901 C C . ALA A 1 744 ? 9.843 8.154 -31.192 1.00 94.81 744 ALA A C 1
ATOM 5903 O O . ALA A 1 744 ? 10.653 9.076 -31.312 1.00 94.81 744 ALA A O 1
ATOM 5904 N N . LEU A 1 745 ? 9.012 7.815 -32.187 1.00 95.25 745 LEU A N 1
ATOM 5905 C CA . LEU A 1 745 ? 9.084 8.333 -33.559 1.00 95.25 745 LEU A CA 1
ATOM 5906 C C . LEU A 1 745 ? 9.015 9.867 -33.632 1.00 95.25 745 LEU A C 1
ATOM 5908 O O . LEU A 1 745 ? 9.920 10.503 -34.168 1.00 95.25 745 LEU A O 1
ATOM 5912 N N . GLN A 1 746 ? 7.943 10.471 -33.112 1.00 96.12 746 GLN A N 1
ATOM 5913 C CA . GLN A 1 746 ? 7.704 11.914 -33.256 1.00 96.12 746 GLN A CA 1
ATOM 5914 C C . GLN A 1 746 ? 8.732 12.778 -32.494 1.00 96.12 746 GLN A C 1
ATOM 5916 O O . GLN A 1 746 ? 9.246 13.729 -33.090 1.00 96.12 746 GLN A O 1
ATOM 5921 N N . PRO A 1 747 ? 9.127 12.445 -31.245 1.00 96.94 747 PRO A N 1
ATOM 5922 C CA . PRO A 1 747 ? 10.239 13.120 -30.577 1.00 96.94 747 PRO A CA 1
ATOM 5923 C C . PRO A 1 747 ? 11.561 13.036 -31.356 1.00 96.94 747 PRO A C 1
ATOM 5925 O O . PRO A 1 747 ? 12.232 14.053 -31.539 1.00 96.94 747 PRO A O 1
ATOM 5928 N N . LEU A 1 748 ? 11.921 11.857 -31.881 1.00 97.94 748 LEU A N 1
ATOM 5929 C CA . LEU A 1 748 ? 13.157 11.685 -32.651 1.00 97.94 748 LEU A CA 1
ATOM 5930 C C . LEU A 1 748 ? 13.130 12.419 -34.000 1.00 97.94 748 LEU A C 1
ATOM 5932 O O . LEU A 1 748 ? 14.165 12.941 -34.412 1.00 97.94 748 LEU A O 1
ATOM 5936 N N . LEU A 1 749 ? 11.973 12.528 -34.665 1.00 97.50 749 LEU A N 1
ATOM 5937 C CA . LEU A 1 749 ? 11.814 13.353 -35.872 1.00 97.50 749 LEU A CA 1
ATOM 5938 C C . LEU A 1 749 ? 12.046 14.840 -35.572 1.00 97.50 749 LEU A C 1
ATOM 5940 O O . LEU A 1 749 ? 12.807 15.491 -36.287 1.00 97.50 749 LEU A O 1
ATOM 5944 N N . ALA A 1 750 ? 11.474 15.368 -34.485 1.00 96.62 750 ALA A N 1
ATOM 5945 C CA . ALA A 1 750 ? 11.680 16.762 -34.083 1.00 96.62 750 ALA A CA 1
ATOM 5946 C C . ALA A 1 750 ? 13.163 17.074 -33.796 1.00 96.62 750 ALA A C 1
ATOM 5948 O O . ALA A 1 750 ? 13.678 18.105 -34.242 1.00 96.62 750 ALA A O 1
ATOM 5949 N N . VAL A 1 751 ? 13.871 16.157 -33.123 1.00 97.19 751 VAL A N 1
ATOM 5950 C CA . VAL A 1 751 ? 15.325 16.251 -32.902 1.00 97.19 751 VAL A CA 1
ATOM 5951 C C . VAL A 1 751 ? 16.086 16.189 -34.233 1.00 97.19 751 VAL A C 1
ATOM 5953 O O . VAL A 1 751 ? 16.909 17.063 -34.498 1.00 97.19 751 VAL A O 1
ATOM 5956 N N . ALA A 1 752 ? 15.789 15.208 -35.094 1.00 96.00 752 ALA A N 1
ATOM 5957 C CA . ALA A 1 752 ? 16.437 15.007 -36.393 1.00 96.00 752 ALA A CA 1
ATOM 5958 C C . ALA A 1 752 ? 16.268 16.193 -37.361 1.00 96.00 752 ALA A C 1
ATOM 5960 O O . ALA A 1 752 ? 17.176 16.480 -38.148 1.00 96.00 752 ALA A O 1
ATOM 5961 N N . GLU A 1 753 ? 15.146 16.909 -37.297 1.00 93.56 753 GLU A N 1
ATOM 5962 C CA . GLU A 1 753 ? 14.921 18.137 -38.061 1.00 93.56 753 GLU A CA 1
ATOM 5963 C C . GLU A 1 753 ? 15.683 19.343 -37.484 1.00 93.56 753 GLU A C 1
ATOM 5965 O O . GLU A 1 753 ? 16.375 20.031 -38.235 1.00 93.56 753 GLU A O 1
ATOM 5970 N N . ARG A 1 754 ? 15.539 19.631 -36.178 1.00 91.75 754 ARG A N 1
ATOM 5971 C CA . ARG A 1 754 ? 15.707 21.004 -35.641 1.00 91.75 754 ARG A CA 1
ATOM 5972 C C . ARG A 1 754 ? 16.805 21.181 -34.592 1.00 91.75 754 ARG A C 1
ATOM 5974 O O . ARG A 1 754 ? 17.082 22.320 -34.223 1.00 91.75 754 ARG A O 1
ATOM 5981 N N . HIS A 1 755 ? 17.414 20.110 -34.082 1.00 95.88 755 HIS A N 1
ATOM 5982 C CA . HIS A 1 755 ? 18.383 20.232 -32.984 1.00 95.88 755 HIS A CA 1
ATOM 5983 C C . HIS A 1 755 ? 19.680 20.939 -33.416 1.00 95.88 755 HIS A C 1
ATOM 5985 O O . HIS A 1 755 ? 20.196 20.708 -34.508 1.00 95.88 755 HIS A O 1
ATOM 5991 N N . ALA A 1 756 ? 20.226 21.811 -32.566 1.00 92.12 756 ALA A N 1
ATOM 5992 C CA . ALA A 1 756 ? 21.388 22.630 -32.923 1.00 92.12 756 ALA A CA 1
ATOM 5993 C C . ALA A 1 756 ? 22.667 21.803 -33.173 1.00 92.12 756 ALA A C 1
ATOM 5995 O O . ALA A 1 756 ? 23.503 22.187 -33.995 1.00 92.12 756 ALA A O 1
ATOM 5996 N N . SER A 1 757 ? 22.824 20.663 -32.492 1.00 94.50 757 SER A N 1
ATOM 5997 C CA . SER A 1 757 ? 24.006 19.812 -32.611 1.00 94.50 757 SER A CA 1
ATOM 5998 C C . SER A 1 757 ? 23.872 18.791 -33.735 1.00 94.50 757 SER A C 1
ATOM 6000 O O . SER A 1 757 ? 22.982 17.936 -33.747 1.00 94.50 757 SER A O 1
ATOM 6002 N N . GLN A 1 758 ? 24.819 18.824 -34.675 1.00 92.75 758 GLN A N 1
ATOM 6003 C CA . GLN A 1 758 ? 24.852 17.875 -35.791 1.00 92.75 758 GLN A CA 1
ATOM 6004 C C . GLN A 1 758 ? 25.047 16.427 -35.323 1.00 92.75 758 GLN A C 1
ATOM 6006 O O . GLN A 1 758 ? 24.481 15.518 -35.926 1.00 92.75 758 GLN A O 1
ATOM 6011 N N . ASN A 1 759 ? 25.802 16.209 -34.241 1.00 93.38 759 ASN A N 1
ATOM 6012 C CA . ASN A 1 759 ? 26.040 14.875 -33.683 1.00 93.38 759 ASN A CA 1
ATOM 6013 C C . ASN A 1 759 ? 24.729 14.245 -33.201 1.00 93.38 759 ASN A C 1
ATOM 6015 O O . ASN A 1 759 ? 24.427 13.100 -33.535 1.00 93.38 759 ASN A O 1
ATOM 6019 N N . ILE A 1 760 ? 23.925 15.031 -32.483 1.00 97.12 760 ILE A N 1
ATOM 6020 C CA . ILE A 1 760 ? 22.616 14.634 -31.961 1.00 97.12 760 ILE A CA 1
ATOM 6021 C C . ILE A 1 760 ? 21.624 14.383 -33.103 1.00 97.12 760 ILE A C 1
ATOM 6023 O O . ILE A 1 760 ? 20.943 13.357 -33.101 1.00 97.12 760 ILE A O 1
ATOM 6027 N N . ARG A 1 761 ? 21.613 15.230 -34.143 1.00 96.88 761 ARG A N 1
ATOM 6028 C CA . ARG A 1 761 ? 20.811 14.991 -35.358 1.00 96.88 761 ARG A CA 1
ATOM 6029 C C . ARG A 1 761 ? 21.193 13.687 -36.062 1.00 96.88 761 ARG A C 1
ATOM 6031 O O . ARG A 1 761 ? 20.312 12.890 -36.368 1.00 96.88 761 ARG A O 1
ATOM 6038 N N . VAL A 1 762 ? 22.486 13.417 -36.261 1.00 96.12 762 VAL A N 1
ATOM 6039 C CA . VAL A 1 762 ? 22.975 12.139 -36.820 1.00 96.12 762 VAL A CA 1
ATOM 6040 C C . VAL A 1 762 ? 22.553 10.951 -35.945 1.00 96.12 762 VAL A C 1
ATOM 6042 O O . VAL A 1 762 ? 22.107 9.935 -36.482 1.00 96.12 762 VAL A O 1
ATOM 6045 N N . SER A 1 763 ? 22.634 11.070 -34.614 1.00 96.88 763 SER A N 1
ATOM 6046 C CA . SER A 1 763 ? 22.164 10.031 -33.686 1.00 96.88 763 SER A CA 1
ATOM 6047 C C . SER A 1 763 ? 20.657 9.780 -33.811 1.00 96.88 763 SER A C 1
ATOM 6049 O O . SER A 1 763 ? 20.253 8.627 -33.939 1.00 96.88 763 SER A O 1
ATOM 6051 N N . ALA A 1 764 ? 19.825 10.825 -33.846 1.00 97.81 764 ALA A N 1
ATOM 6052 C CA . ALA A 1 764 ? 18.373 10.686 -33.980 1.00 97.81 764 ALA A CA 1
ATOM 6053 C C . ALA A 1 764 ? 17.979 10.056 -35.327 1.00 97.81 764 ALA A C 1
ATOM 6055 O O . ALA A 1 764 ? 17.149 9.152 -35.375 1.00 97.81 764 ALA A O 1
ATOM 6056 N N . ILE A 1 765 ? 18.647 10.446 -36.417 1.00 97.69 765 ILE A N 1
ATOM 6057 C CA . ILE A 1 765 ? 18.453 9.850 -37.748 1.00 97.69 765 ILE A CA 1
ATOM 6058 C C . ILE A 1 765 ? 18.865 8.364 -37.767 1.00 97.69 765 ILE A C 1
ATOM 6060 O O . ILE A 1 765 ? 18.229 7.569 -38.461 1.00 97.69 765 ILE A O 1
ATOM 6064 N N . LYS A 1 766 ? 19.885 7.957 -36.993 1.00 96.19 766 LYS A N 1
ATOM 6065 C CA . LYS A 1 766 ? 20.237 6.538 -36.789 1.00 96.19 766 LYS A CA 1
ATOM 6066 C C . LYS A 1 766 ? 19.160 5.800 -35.979 1.00 96.19 766 LYS A C 1
ATOM 6068 O O . LYS A 1 766 ? 18.785 4.701 -36.368 1.00 96.19 766 LYS A O 1
ATOM 6073 N N . ALA A 1 767 ? 18.634 6.392 -34.905 1.00 96.94 767 ALA A N 1
ATOM 6074 C CA . ALA A 1 767 ? 17.578 5.790 -34.083 1.00 96.94 767 ALA A CA 1
ATOM 6075 C C . ALA A 1 767 ? 16.269 5.571 -34.868 1.00 96.94 767 ALA A C 1
ATOM 6077 O O . ALA A 1 767 ? 15.682 4.495 -34.798 1.00 96.94 767 ALA A O 1
ATOM 6078 N N . LEU A 1 768 ? 15.878 6.529 -35.717 1.00 97.06 768 LEU A N 1
ATOM 6079 C CA . LEU A 1 768 ? 14.740 6.391 -36.640 1.00 97.06 768 LEU A CA 1
ATOM 6080 C C . LEU A 1 768 ? 14.883 5.204 -37.615 1.00 97.06 768 LEU A C 1
ATOM 6082 O O . LEU A 1 768 ? 13.877 4.652 -38.051 1.00 97.06 768 LEU A O 1
ATOM 6086 N N . ALA A 1 769 ? 16.112 4.785 -37.943 1.00 93.06 769 ALA A N 1
ATOM 6087 C CA . ALA A 1 769 ? 16.355 3.605 -38.776 1.00 93.06 769 ALA A CA 1
ATOM 6088 C C . ALA A 1 769 ? 16.202 2.274 -38.025 1.00 93.06 769 ALA A C 1
ATOM 6090 O O . ALA A 1 769 ? 15.957 1.259 -38.670 1.00 93.06 769 ALA A O 1
ATOM 6091 N N . LEU A 1 770 ? 16.353 2.271 -36.695 1.00 92.88 770 LEU A N 1
ATOM 6092 C CA . LEU A 1 770 ? 16.118 1.092 -35.853 1.00 92.88 770 LEU A CA 1
ATOM 6093 C C . LEU A 1 770 ? 14.614 0.868 -35.651 1.00 92.88 770 LEU A C 1
ATOM 6095 O O . LEU A 1 770 ? 14.135 -0.235 -35.859 1.00 92.88 770 LEU A O 1
ATOM 6099 N N . ILE A 1 771 ? 13.854 1.943 -35.415 1.00 92.62 771 ILE A N 1
ATOM 6100 C CA . ILE A 1 771 ? 12.382 1.911 -35.303 1.00 92.62 771 ILE A CA 1
ATOM 6101 C C . ILE A 1 771 ? 11.702 1.487 -36.627 1.00 92.62 771 ILE A C 1
ATOM 6103 O O . ILE A 1 771 ? 10.548 1.076 -36.625 1.00 92.62 771 ILE A O 1
ATOM 6107 N N . LYS A 1 772 ? 12.400 1.577 -37.774 1.00 89.81 772 LYS A N 1
ATOM 6108 C CA . LYS A 1 772 ? 11.957 1.121 -39.118 1.00 89.81 772 LYS A CA 1
ATOM 6109 C C . LYS A 1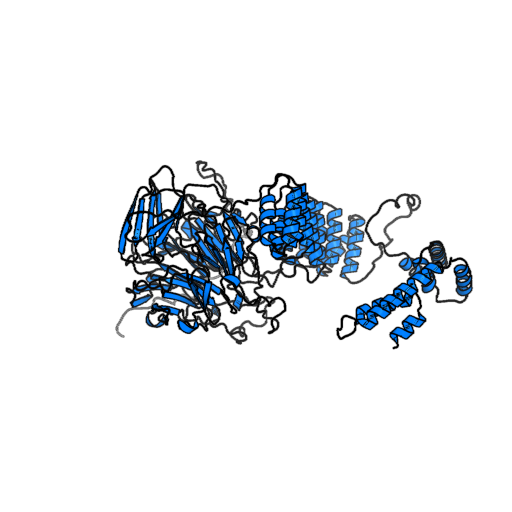 772 ? 10.628 1.722 -39.621 1.00 89.81 772 LYS A C 1
ATOM 6111 O O . LYS A 1 772 ? 10.114 1.301 -40.657 1.00 89.81 772 LYS A O 1
ATOM 6116 N N . GLU A 1 773 ? 10.086 2.727 -38.936 1.00 92.00 773 GLU A N 1
ATOM 6117 C CA . GLU A 1 773 ? 8.757 3.265 -39.219 1.00 92.00 773 GLU A CA 1
ATOM 6118 C C . GLU A 1 773 ? 8.692 4.068 -40.522 1.00 92.00 773 GLU A C 1
ATOM 6120 O O . GLU A 1 773 ? 9.416 5.048 -40.730 1.00 92.00 773 GLU A O 1
ATOM 6125 N N . LYS A 1 774 ? 7.754 3.702 -41.403 1.00 91.69 774 LYS A N 1
ATOM 6126 C CA . LYS A 1 774 ? 7.603 4.337 -42.727 1.00 91.69 774 LYS A CA 1
ATOM 6127 C C . LYS A 1 774 ? 7.142 5.787 -42.626 1.00 91.69 774 LYS A C 1
ATOM 6129 O O . LYS A 1 774 ? 7.447 6.584 -43.511 1.00 91.69 774 LYS A O 1
ATOM 6134 N N . ALA A 1 775 ? 6.480 6.150 -41.530 1.00 92.88 775 ALA A N 1
ATOM 6135 C CA . ALA A 1 775 ? 6.104 7.526 -41.227 1.00 92.88 775 ALA A CA 1
ATOM 6136 C C . ALA A 1 775 ? 7.313 8.474 -41.043 1.00 92.88 775 ALA A C 1
ATOM 6138 O O . ALA A 1 775 ? 7.146 9.685 -41.172 1.00 92.88 775 ALA A O 1
ATOM 6139 N N . ALA A 1 776 ? 8.534 7.962 -40.824 1.00 93.75 776 ALA A N 1
ATOM 6140 C CA . ALA A 1 776 ? 9.752 8.778 -40.805 1.00 93.75 776 ALA A CA 1
ATOM 6141 C C . ALA A 1 776 ? 10.223 9.226 -42.206 1.00 93.75 776 ALA A C 1
ATOM 6143 O O . ALA A 1 776 ? 10.965 10.204 -42.326 1.00 93.75 776 ALA A O 1
ATOM 6144 N N . LEU A 1 777 ? 9.821 8.522 -43.274 1.00 93.38 777 LEU A N 1
ATOM 6145 C CA . LEU A 1 777 ? 10.380 8.711 -44.618 1.00 93.38 777 LEU A CA 1
ATOM 6146 C C . LEU A 1 777 ? 10.253 10.140 -45.181 1.00 93.38 777 LEU A C 1
ATOM 6148 O O . LEU A 1 777 ? 11.254 10.603 -45.724 1.00 93.38 777 LEU A O 1
ATOM 6152 N N . PRO A 1 778 ? 9.123 10.871 -45.056 1.00 95.12 778 PRO A N 1
ATOM 6153 C CA . PRO A 1 778 ? 8.997 12.212 -45.638 1.00 95.12 778 PRO A CA 1
ATOM 6154 C C . PRO A 1 778 ? 10.005 13.216 -45.058 1.00 95.12 778 PRO A C 1
ATOM 6156 O O . PRO A 1 778 ? 10.707 13.894 -45.807 1.00 95.12 778 PRO A O 1
ATOM 6159 N N . THR A 1 779 ? 10.140 13.260 -43.728 1.00 93.44 779 THR A N 1
ATOM 6160 C CA . THR A 1 779 ? 11.129 14.101 -43.035 1.00 93.44 779 THR A CA 1
ATOM 6161 C C . THR A 1 779 ? 12.557 13.675 -43.376 1.00 93.44 779 THR A C 1
ATOM 6163 O O . THR A 1 779 ? 13.402 14.523 -43.667 1.00 93.44 779 THR A O 1
ATOM 6166 N N . LEU A 1 780 ? 12.844 12.368 -43.398 1.00 94.19 780 LEU A N 1
ATOM 6167 C CA . LEU A 1 780 ? 14.177 11.877 -43.754 1.00 94.19 780 LEU A CA 1
ATOM 6168 C C . LEU A 1 780 ? 14.554 12.214 -45.204 1.00 94.19 780 LEU A C 1
ATOM 6170 O O . LEU A 1 780 ? 15.703 12.577 -45.451 1.00 94.19 780 LEU A O 1
ATOM 6174 N N . MET A 1 781 ? 13.608 12.143 -46.146 1.00 94.06 781 MET A N 1
ATOM 6175 C CA . MET A 1 781 ? 13.809 12.556 -47.540 1.00 94.06 781 MET A CA 1
ATOM 6176 C C . MET A 1 781 ? 14.099 14.056 -47.639 1.00 94.06 781 MET A C 1
ATOM 6178 O O . MET A 1 781 ? 15.093 14.424 -48.256 1.00 94.06 781 MET A O 1
ATOM 6182 N N . ALA A 1 782 ? 13.337 14.911 -46.947 1.00 93.25 782 ALA A N 1
ATOM 6183 C CA . ALA A 1 782 ? 13.611 16.350 -46.902 1.00 93.25 782 ALA A CA 1
ATOM 6184 C C . ALA A 1 782 ? 15.024 16.664 -46.358 1.00 93.25 782 ALA A C 1
ATOM 6186 O O . ALA A 1 782 ? 15.758 17.456 -46.950 1.00 93.25 782 ALA A O 1
ATOM 6187 N N . ILE A 1 783 ? 15.458 15.982 -45.289 1.00 92.69 783 ILE A N 1
ATOM 6188 C CA . ILE A 1 783 ? 16.824 16.097 -44.739 1.00 92.69 783 ILE A CA 1
ATOM 6189 C C . ILE A 1 783 ? 17.890 15.564 -45.725 1.00 92.69 783 ILE A C 1
ATOM 6191 O O . ILE A 1 783 ? 19.011 16.070 -45.767 1.00 92.69 783 ILE A O 1
ATOM 6195 N N . ALA A 1 784 ? 17.559 14.553 -46.532 1.00 90.69 784 ALA A N 1
ATOM 6196 C CA . ALA A 1 784 ? 18.439 13.961 -47.543 1.00 90.69 784 ALA A CA 1
ATOM 6197 C C . ALA A 1 784 ? 18.491 14.736 -48.880 1.00 90.69 784 ALA A C 1
ATOM 6199 O O . ALA A 1 784 ? 19.334 14.420 -49.730 1.00 90.69 784 ALA A O 1
ATOM 6200 N N . GLU A 1 785 ? 17.619 15.726 -49.074 1.00 90.94 785 GLU A N 1
ATOM 6201 C CA . GLU A 1 785 ? 17.550 16.583 -50.267 1.00 90.94 785 GLU A CA 1
ATOM 6202 C C . GLU A 1 785 ? 18.035 18.019 -50.008 1.00 90.94 785 GLU A C 1
ATOM 6204 O O . GLU A 1 785 ? 18.551 18.655 -50.929 1.00 90.94 785 GLU A O 1
ATOM 6209 N N . ASP A 1 786 ? 17.960 18.514 -48.768 1.00 88.81 786 ASP A N 1
ATOM 6210 C CA . ASP A 1 786 ? 18.500 19.825 -48.398 1.00 88.81 786 ASP A CA 1
ATOM 6211 C C . ASP A 1 786 ? 20.036 19.884 -48.541 1.00 88.81 786 ASP A C 1
ATOM 6213 O O . ASP A 1 786 ? 20.803 19.262 -47.799 1.00 88.81 786 ASP A O 1
ATOM 6217 N N . ILE A 1 787 ? 20.480 20.691 -49.507 1.00 82.75 787 ILE A N 1
ATOM 6218 C CA . ILE A 1 787 ? 21.886 20.925 -49.859 1.00 82.75 787 ILE A CA 1
ATOM 6219 C C . ILE A 1 787 ? 22.687 21.680 -48.786 1.00 82.75 787 ILE A C 1
ATOM 6221 O O . ILE A 1 787 ? 23.910 21.744 -48.888 1.00 82.75 787 ILE A O 1
ATOM 6225 N N . ASN A 1 788 ? 22.024 22.258 -47.780 1.00 84.62 788 ASN A N 1
ATOM 6226 C CA . ASN A 1 788 ? 22.667 23.001 -46.692 1.00 84.62 788 ASN A CA 1
ATOM 6227 C C . ASN A 1 788 ? 23.043 22.101 -45.498 1.00 84.62 788 ASN A C 1
ATOM 6229 O O . ASN A 1 788 ? 23.704 22.556 -44.563 1.00 84.62 788 ASN A O 1
ATOM 6233 N N . GLN A 1 789 ? 22.628 20.829 -45.509 1.00 85.06 789 GLN A N 1
ATOM 6234 C CA . GLN A 1 789 ? 22.952 19.862 -44.460 1.00 85.06 789 GLN A CA 1
ATOM 6235 C C . GLN A 1 789 ? 24.412 19.405 -44.541 1.00 85.06 789 GLN A C 1
ATOM 6237 O O . GLN A 1 789 ? 24.998 19.311 -45.620 1.00 85.06 789 GLN A O 1
ATOM 6242 N N . SER A 1 790 ? 25.008 19.060 -43.397 1.00 88.25 790 SER A N 1
ATOM 6243 C CA . SER A 1 790 ? 26.374 18.533 -43.390 1.00 88.25 790 SER A CA 1
ATOM 6244 C C . SER A 1 790 ? 26.446 17.124 -43.981 1.00 88.25 790 SER A C 1
ATOM 6246 O O . SER A 1 790 ? 25.500 16.336 -43.897 1.00 88.25 790 SER A O 1
ATOM 6248 N N . THR A 1 791 ? 27.603 16.774 -44.547 1.00 87.81 791 THR A N 1
ATOM 6249 C CA . THR A 1 791 ? 27.839 15.488 -45.225 1.00 87.81 791 THR A CA 1
ATOM 6250 C C . THR A 1 791 ? 27.478 14.277 -44.357 1.00 87.81 791 THR A C 1
ATOM 6252 O O . THR A 1 791 ? 26.978 13.282 -44.875 1.00 87.81 791 THR A O 1
ATOM 6255 N N . ALA A 1 792 ? 27.682 14.366 -43.036 1.00 88.00 792 ALA A N 1
ATOM 6256 C CA . ALA A 1 792 ? 27.333 13.311 -42.085 1.00 88.00 792 ALA A CA 1
ATOM 6257 C C . ALA A 1 792 ? 25.810 13.124 -41.943 1.00 88.00 792 ALA A C 1
ATOM 6259 O O . ALA A 1 792 ? 25.323 11.998 -42.037 1.00 88.00 792 ALA A O 1
ATOM 6260 N N . ILE A 1 793 ? 25.058 14.221 -41.788 1.00 90.94 793 ILE A N 1
ATOM 6261 C CA . ILE A 1 793 ? 23.585 14.213 -41.732 1.00 90.94 793 ILE A CA 1
ATOM 6262 C C . ILE A 1 793 ? 23.019 13.671 -43.050 1.00 90.94 793 ILE A C 1
ATOM 6264 O O . ILE A 1 793 ? 22.193 12.761 -43.048 1.00 90.94 793 ILE A O 1
ATOM 6268 N N . HIS A 1 794 ? 23.527 14.170 -44.177 1.00 89.38 794 HIS A N 1
ATOM 6269 C CA . HIS A 1 794 ? 23.084 13.799 -45.519 1.00 89.38 794 HIS A CA 1
ATOM 6270 C C . HIS A 1 794 ? 23.340 12.313 -45.844 1.00 89.38 794 HIS A C 1
ATOM 6272 O O . HIS A 1 794 ? 22.478 11.636 -46.409 1.00 89.38 794 HIS A O 1
ATOM 6278 N N . ALA A 1 795 ? 24.502 11.772 -45.456 1.00 88.62 795 ALA A N 1
ATOM 6279 C CA . ALA A 1 795 ? 24.818 10.354 -45.628 1.00 88.62 795 ALA A CA 1
ATOM 6280 C C . ALA A 1 795 ? 23.985 9.457 -44.698 1.00 88.62 795 ALA A C 1
ATOM 6282 O O . ALA A 1 795 ? 23.450 8.441 -45.149 1.00 88.62 795 ALA A O 1
ATOM 6283 N N . GLN A 1 796 ? 23.828 9.836 -43.423 1.00 94.25 796 GLN A N 1
ATOM 6284 C CA . GLN A 1 796 ? 23.056 9.045 -42.465 1.00 94.25 796 GLN A CA 1
ATOM 6285 C C . GLN A 1 796 ? 21.557 9.049 -42.801 1.00 94.25 796 GLN A C 1
ATOM 6287 O O . GLN A 1 796 ? 20.936 7.996 -42.719 1.00 94.25 796 GLN A O 1
ATOM 6292 N N . ALA A 1 797 ? 20.985 10.161 -43.276 1.00 93.12 797 ALA A N 1
ATOM 6293 C CA . ALA A 1 797 ? 19.592 10.204 -43.733 1.00 93.12 797 ALA A CA 1
ATOM 6294 C C . ALA A 1 797 ? 19.347 9.250 -44.914 1.00 93.12 797 ALA A C 1
ATOM 6296 O O . ALA A 1 797 ? 18.407 8.457 -44.880 1.00 93.12 797 ALA A O 1
ATOM 6297 N N . LYS A 1 798 ? 20.239 9.237 -45.915 1.00 91.25 798 LYS A N 1
ATOM 6298 C CA . LYS A 1 798 ? 20.152 8.309 -47.059 1.00 91.25 798 LYS A CA 1
ATOM 6299 C C . LYS A 1 798 ? 20.302 6.843 -46.646 1.00 91.25 798 LYS A C 1
ATOM 6301 O O . LYS A 1 798 ? 19.586 5.996 -47.175 1.00 91.25 798 LYS A O 1
ATOM 6306 N N . ASN A 1 799 ? 21.163 6.551 -45.672 1.00 90.81 799 ASN A N 1
ATOM 6307 C CA . ASN A 1 799 ? 21.288 5.218 -45.083 1.00 90.81 799 ASN A CA 1
ATOM 6308 C C . ASN A 1 799 ? 20.004 4.797 -44.336 1.00 90.81 799 ASN A C 1
ATOM 6310 O O . ASN A 1 799 ? 19.492 3.703 -44.556 1.00 90.81 799 ASN A O 1
ATOM 6314 N N . SER A 1 800 ? 19.428 5.683 -43.519 1.00 92.50 800 SER A N 1
ATOM 6315 C CA . SER A 1 800 ? 18.185 5.420 -42.781 1.00 92.50 800 SER A CA 1
ATOM 6316 C C . SER A 1 800 ? 16.982 5.195 -43.706 1.00 92.50 800 SER A C 1
ATOM 6318 O O . SER A 1 800 ? 16.228 4.247 -43.500 1.00 92.50 800 SER A O 1
ATOM 6320 N N . ILE A 1 801 ? 16.837 5.988 -44.778 1.00 93.00 801 ILE A N 1
ATOM 6321 C CA . ILE A 1 801 ? 15.817 5.773 -45.826 1.00 93.00 801 ILE A CA 1
ATOM 6322 C C . ILE A 1 801 ? 15.974 4.390 -46.469 1.00 93.00 801 ILE A C 1
ATOM 6324 O O . ILE A 1 801 ? 14.976 3.717 -46.727 1.00 93.00 801 ILE A O 1
ATOM 6328 N N . ALA A 1 802 ? 17.209 3.962 -46.738 1.00 88.56 802 ALA A N 1
ATOM 6329 C CA . ALA A 1 802 ? 17.492 2.666 -47.345 1.00 88.56 802 ALA A CA 1
ATOM 6330 C C . ALA A 1 802 ? 17.042 1.510 -46.426 1.00 88.56 802 ALA A C 1
ATOM 6332 O O . ALA A 1 802 ? 16.305 0.629 -46.871 1.00 88.56 802 ALA A O 1
ATOM 6333 N N . ILE A 1 803 ? 17.381 1.586 -45.131 1.00 87.88 803 ILE A N 1
ATOM 6334 C CA . ILE A 1 803 ? 16.977 0.623 -44.091 1.00 87.88 803 ILE A CA 1
ATOM 6335 C C . ILE A 1 803 ? 15.446 0.536 -43.964 1.00 87.88 803 ILE A C 1
ATOM 6337 O O . ILE A 1 803 ? 14.891 -0.553 -44.081 1.00 87.88 803 ILE A O 1
ATOM 6341 N N . ILE A 1 804 ? 14.749 1.669 -43.809 1.00 88.81 804 ILE A N 1
ATOM 6342 C CA . ILE A 1 804 ? 13.281 1.720 -43.625 1.00 88.81 804 ILE A CA 1
ATOM 6343 C C . ILE A 1 804 ? 12.518 1.175 -44.850 1.00 88.81 804 ILE A C 1
ATOM 6345 O O . ILE A 1 804 ? 11.427 0.619 -44.722 1.00 88.81 804 ILE A O 1
ATOM 6349 N N . ASN A 1 805 ? 13.088 1.290 -46.054 1.00 86.19 805 ASN A N 1
ATOM 6350 C CA . ASN A 1 805 ? 12.508 0.712 -47.271 1.00 86.19 805 ASN A CA 1
ATOM 6351 C C . ASN A 1 805 ? 12.901 -0.760 -47.517 1.00 86.19 805 ASN A C 1
ATOM 6353 O O . ASN A 1 805 ? 12.537 -1.305 -48.556 1.00 86.19 805 ASN A O 1
ATOM 6357 N N . GLY A 1 806 ? 13.660 -1.401 -46.619 1.00 71.75 806 GLY A N 1
ATOM 6358 C CA . GLY A 1 806 ? 14.185 -2.764 -46.806 1.00 71.75 806 GLY A CA 1
ATOM 6359 C C . GLY A 1 806 ? 15.265 -2.888 -47.894 1.00 71.75 806 GLY A C 1
ATOM 6360 O O . GLY A 1 806 ? 15.689 -3.991 -48.232 1.00 71.75 806 GLY A O 1
ATOM 6361 N N . ASN A 1 807 ? 15.728 -1.764 -48.446 1.00 56.72 807 ASN A N 1
ATOM 6362 C CA . ASN A 1 807 ? 16.692 -1.704 -49.538 1.00 56.72 807 ASN A CA 1
ATOM 6363 C C . ASN A 1 807 ? 18.112 -1.587 -48.977 1.00 56.72 807 ASN A C 1
ATOM 6365 O O . ASN A 1 807 ? 18.630 -0.485 -48.802 1.00 56.72 807 ASN A O 1
ATOM 6369 N N . TYR A 1 808 ? 18.776 -2.713 -48.718 1.00 39.31 808 TYR A N 1
ATOM 6370 C CA . TYR A 1 808 ? 20.183 -2.682 -48.315 1.00 39.31 808 TYR A CA 1
ATOM 6371 C C . TYR A 1 808 ? 21.064 -2.056 -49.417 1.00 39.31 808 TYR A C 1
ATOM 6373 O O . TYR A 1 808 ? 21.148 -2.568 -50.529 1.00 39.31 808 TYR A O 1
ATOM 6381 N N . PHE A 1 809 ? 21.761 -0.973 -49.044 1.00 33.00 809 PHE A N 1
ATOM 6382 C CA . PHE A 1 809 ? 22.635 -0.104 -49.851 1.00 33.00 809 PHE A CA 1
ATOM 6383 C C . PHE A 1 809 ? 21.975 0.831 -50.882 1.00 33.00 809 PHE A C 1
ATOM 6385 O O . PHE A 1 809 ? 21.659 0.456 -52.009 1.00 33.00 809 PHE A O 1
ATOM 6392 N N . VAL A 1 810 ? 22.008 2.131 -50.562 1.00 26.95 810 VAL A N 1
ATOM 6393 C CA . VAL A 1 810 ? 22.047 3.224 -51.546 1.00 26.95 810 VAL A CA 1
ATOM 6394 C C . VAL A 1 810 ? 23.426 3.888 -51.474 1.00 26.95 810 VAL A C 1
ATOM 6396 O O . VAL A 1 810 ? 23.840 4.372 -50.421 1.00 26.95 810 VAL A O 1
ATOM 6399 N N . LYS A 1 811 ? 24.159 3.906 -52.593 1.00 26.67 811 LYS A N 1
ATOM 6400 C CA . LYS A 1 811 ? 25.456 4.600 -52.715 1.00 26.67 811 LYS A CA 1
ATOM 6401 C C . LYS A 1 811 ? 25.262 6.120 -52.527 1.00 26.67 811 LYS A C 1
ATOM 6403 O O . LYS A 1 811 ? 24.289 6.654 -53.064 1.00 26.67 811 LYS A O 1
ATOM 6408 N N . PRO A 1 812 ? 26.207 6.860 -51.915 1.00 27.12 812 PRO A N 1
ATOM 6409 C CA . PRO A 1 812 ? 26.299 8.300 -52.134 1.00 27.12 812 PRO A CA 1
ATOM 6410 C C . PRO A 1 812 ? 26.444 8.567 -53.638 1.00 27.12 812 PRO A C 1
ATOM 6412 O O . PRO A 1 812 ? 27.313 7.997 -54.299 1.00 27.12 812 PRO A O 1
ATOM 6415 N N . SER A 1 813 ? 25.566 9.393 -54.199 1.00 27.14 813 SER A N 1
ATOM 6416 C CA . SER A 1 813 ? 25.561 9.701 -55.628 1.00 27.14 813 SER A CA 1
ATOM 6417 C C . SER A 1 813 ? 26.663 10.707 -55.968 1.00 27.14 813 SER A C 1
ATOM 6419 O O . SER A 1 813 ? 26.526 11.895 -55.676 1.00 27.14 813 SER A O 1
ATOM 6421 N N . GLU A 1 814 ? 27.732 10.243 -56.615 1.00 30.94 814 GLU A N 1
ATOM 6422 C CA . GLU A 1 814 ? 28.902 11.032 -57.040 1.00 30.94 814 GLU A CA 1
ATOM 6423 C C . GLU A 1 814 ? 28.559 12.021 -58.181 1.00 30.94 814 GLU A C 1
ATOM 6425 O O . GLU A 1 814 ? 28.974 11.855 -59.327 1.00 30.94 814 GLU A O 1
ATOM 6430 N N . LYS A 1 815 ? 27.746 13.048 -57.886 1.00 28.22 815 LYS A N 1
ATOM 6431 C CA . LYS A 1 815 ? 27.312 14.096 -58.834 1.00 28.22 815 LYS A CA 1
ATOM 6432 C C . LYS A 1 815 ? 27.308 15.525 -58.257 1.00 28.22 815 LYS A C 1
ATOM 6434 O O . LYS A 1 815 ? 26.585 16.384 -58.753 1.00 28.22 815 LYS A O 1
ATOM 6439 N N . SER A 1 816 ? 28.147 15.806 -57.259 1.00 29.30 816 SER A N 1
ATOM 6440 C CA . SER A 1 816 ? 28.331 17.168 -56.717 1.00 29.30 816 SER A CA 1
ATOM 6441 C C . SER A 1 816 ? 29.751 17.483 -56.212 1.00 29.30 816 SER A C 1
ATOM 6443 O O . SER A 1 816 ? 29.926 18.389 -55.403 1.00 29.30 816 SER A O 1
ATOM 6445 N N . LEU A 1 817 ? 30.784 16.797 -56.719 1.00 27.86 817 LEU A N 1
ATOM 6446 C CA . LEU A 1 817 ? 32.187 17.174 -56.491 1.00 27.86 817 LEU A CA 1
ATOM 6447 C C . LEU A 1 817 ? 32.881 17.508 -57.814 1.00 27.86 817 LEU A C 1
ATOM 6449 O O . LEU A 1 817 ? 32.890 16.716 -58.757 1.00 27.86 817 LEU A O 1
ATOM 6453 N N . SER A 1 818 ? 33.449 18.709 -57.888 1.00 28.42 818 SER A N 1
ATOM 6454 C CA . SER A 1 818 ? 34.233 19.177 -59.027 1.00 28.42 818 SER A CA 1
ATOM 6455 C C . SER A 1 818 ? 35.679 18.677 -58.927 1.00 28.42 818 SER A C 1
ATOM 6457 O O . SER A 1 818 ? 36.275 18.629 -57.854 1.00 28.42 818 SER A O 1
ATOM 6459 N N . ARG A 1 819 ? 36.269 18.298 -60.068 1.00 28.16 819 ARG A N 1
ATOM 6460 C CA . ARG A 1 819 ? 37.665 17.831 -60.146 1.00 28.16 819 ARG A CA 1
ATOM 6461 C C . ARG A 1 819 ? 38.641 18.901 -59.633 1.00 28.16 819 ARG A C 1
ATOM 6463 O O . ARG A 1 819 ? 38.920 19.837 -60.386 1.00 28.16 819 ARG A O 1
ATOM 6470 N N . LYS A 1 820 ? 39.221 18.732 -58.432 1.00 29.34 820 LYS A N 1
ATOM 6471 C CA . LYS A 1 820 ? 40.506 19.383 -58.082 1.00 29.34 820 LYS A CA 1
ATOM 6472 C C . LYS A 1 820 ? 41.326 18.855 -56.892 1.00 29.34 820 LYS A C 1
ATOM 6474 O O . LYS A 1 820 ? 42.507 19.180 -56.858 1.00 29.34 820 LYS A O 1
ATOM 6479 N N . GLU A 1 821 ? 40.781 18.060 -55.967 1.00 29.03 821 GLU A N 1
ATOM 6480 C CA . GLU A 1 821 ? 41.467 17.748 -54.684 1.00 29.03 821 GLU A CA 1
ATOM 6481 C C . GLU A 1 821 ? 41.848 16.264 -54.472 1.00 29.03 821 GLU A C 1
ATOM 6483 O O . GLU A 1 821 ? 42.115 15.816 -53.362 1.00 29.03 821 GLU A O 1
ATOM 6488 N N . GLU A 1 822 ? 41.933 15.484 -55.549 1.00 27.53 822 GLU A N 1
ATOM 6489 C CA . GLU A 1 822 ? 42.107 14.020 -55.523 1.00 27.53 822 GLU A CA 1
ATOM 6490 C C . GLU A 1 822 ? 43.577 13.552 -55.379 1.00 27.53 822 GLU A C 1
ATOM 6492 O O . GLU A 1 822 ? 43.990 12.592 -56.021 1.00 27.53 822 GLU A O 1
ATOM 6497 N N . ASN A 1 823 ? 44.422 14.261 -54.614 1.00 27.59 823 ASN A N 1
ATOM 6498 C CA . ASN A 1 823 ? 45.880 14.038 -54.700 1.00 27.59 823 ASN A CA 1
ATOM 6499 C C . ASN A 1 823 ? 46.710 14.254 -53.413 1.00 27.59 823 ASN A C 1
ATOM 6501 O O . ASN A 1 823 ? 47.922 14.429 -53.523 1.00 27.59 823 ASN A O 1
ATOM 6505 N N . ASN A 1 824 ? 46.112 14.304 -52.206 1.00 28.53 824 ASN A N 1
ATOM 6506 C CA . ASN A 1 824 ? 46.888 14.676 -51.002 1.00 28.53 824 ASN A CA 1
ATOM 6507 C C . ASN A 1 824 ? 46.377 14.176 -49.619 1.00 28.53 824 ASN A C 1
ATOM 6509 O O . ASN A 1 824 ? 46.535 14.885 -48.626 1.00 28.53 824 ASN A O 1
ATOM 6513 N N . SER A 1 825 ? 45.750 12.992 -49.509 1.00 26.91 825 SER A N 1
ATOM 6514 C CA . SER A 1 825 ? 45.091 12.554 -48.248 1.00 26.91 825 SER A CA 1
ATOM 6515 C C . SER A 1 825 ? 45.207 11.063 -47.858 1.00 26.91 825 SER A C 1
ATOM 6517 O O . SER A 1 825 ? 44.518 10.604 -46.949 1.00 26.91 825 SER A O 1
ATOM 6519 N N . THR A 1 826 ? 46.091 10.279 -48.481 1.00 26.00 826 THR A N 1
ATOM 6520 C CA . THR A 1 826 ? 46.139 8.803 -48.339 1.00 26.00 826 THR A CA 1
ATOM 6521 C C . THR A 1 826 ? 47.022 8.245 -47.202 1.00 26.00 826 THR A C 1
ATOM 6523 O O . THR A 1 826 ? 47.379 7.069 -47.245 1.00 26.00 826 THR A O 1
ATOM 6526 N N . SER A 1 827 ? 47.384 9.030 -46.174 1.00 26.64 827 SER A N 1
ATOM 6527 C CA . SER A 1 827 ? 48.437 8.641 -45.204 1.00 26.64 827 SER A CA 1
ATOM 6528 C C . SER A 1 827 ? 48.125 8.738 -43.698 1.00 26.64 827 SER A C 1
ATOM 6530 O O . SER A 1 827 ? 48.983 8.355 -42.905 1.00 26.64 827 SER A O 1
ATOM 6532 N N . THR A 1 828 ? 46.943 9.198 -43.259 1.00 26.42 828 THR A N 1
ATOM 6533 C CA . THR A 1 828 ? 46.713 9.559 -41.833 1.00 26.42 828 THR A CA 1
ATOM 6534 C C . THR A 1 828 ? 45.590 8.823 -41.087 1.00 26.42 828 THR A C 1
ATOM 6536 O O . THR A 1 828 ? 45.473 8.999 -39.878 1.00 26.42 828 THR A O 1
ATOM 6539 N N . PHE A 1 829 ? 44.789 7.965 -41.732 1.00 24.50 829 PHE A N 1
ATOM 6540 C CA . PHE A 1 829 ? 43.579 7.384 -41.108 1.00 24.50 829 PHE A CA 1
ATOM 6541 C C . PHE A 1 829 ? 43.734 6.014 -40.409 1.00 24.50 829 PHE A C 1
ATOM 6543 O O . PHE A 1 829 ? 42.748 5.460 -39.927 1.00 24.50 829 PHE A O 1
ATOM 6550 N N . PHE A 1 830 ? 44.948 5.461 -40.309 1.00 24.53 830 PHE A N 1
ATOM 6551 C CA . PHE A 1 830 ? 45.198 4.145 -39.695 1.00 24.53 830 PHE A CA 1
ATOM 6552 C C . PHE A 1 830 ? 46.030 4.218 -38.407 1.00 24.53 830 PHE A C 1
ATOM 6554 O O . PHE A 1 830 ? 47.146 3.710 -38.357 1.00 24.53 830 PHE A O 1
ATOM 6561 N N . ASN A 1 831 ? 45.464 4.806 -37.348 1.00 24.70 831 ASN A N 1
ATOM 6562 C CA . ASN A 1 831 ? 45.845 4.496 -35.962 1.00 24.70 831 ASN A CA 1
ATOM 6563 C C . ASN A 1 831 ? 44.779 4.970 -34.957 1.00 24.70 831 ASN A C 1
ATOM 6565 O O . ASN A 1 831 ? 44.877 6.067 -34.426 1.00 24.70 831 ASN A O 1
ATOM 6569 N N . HIS A 1 832 ? 43.760 4.137 -34.718 1.00 23.92 832 HIS A N 1
ATOM 6570 C CA . HIS A 1 832 ? 43.251 3.750 -33.389 1.00 23.92 832 HIS A CA 1
ATOM 6571 C C . HIS A 1 832 ? 42.079 2.752 -33.536 1.00 23.92 832 HIS A C 1
ATOM 6573 O O . HIS A 1 832 ? 41.492 2.592 -34.605 1.00 23.92 832 HIS A O 1
ATOM 6579 N N . LYS A 1 833 ? 41.785 2.028 -32.454 1.00 22.83 833 LYS A N 1
ATOM 6580 C CA . LYS A 1 833 ? 40.687 1.058 -32.270 1.00 22.83 833 LYS A CA 1
ATOM 6581 C C . LYS A 1 833 ? 40.123 1.289 -30.851 1.00 22.83 833 LYS A C 1
ATOM 6583 O O . LYS A 1 833 ? 40.892 1.797 -30.035 1.00 22.83 833 LYS A O 1
ATOM 6588 N N . PRO A 1 834 ? 38.862 0.919 -30.527 1.00 31.17 834 PRO A N 1
ATOM 6589 C CA . PRO A 1 834 ? 38.208 -0.312 -30.991 1.00 31.17 834 PRO A CA 1
ATOM 6590 C C . PRO A 1 834 ? 36.729 -0.193 -31.442 1.00 31.17 834 PRO A C 1
ATOM 6592 O O . PRO A 1 834 ? 36.160 0.885 -31.525 1.00 31.17 834 PRO A O 1
ATOM 6595 N N . PHE A 1 835 ? 36.141 -1.358 -31.750 1.00 26.39 835 PHE A N 1
ATOM 6596 C CA . PHE A 1 835 ? 34.703 -1.651 -31.892 1.00 26.39 835 PHE A CA 1
ATOM 6597 C C . PHE A 1 835 ? 33.835 -0.822 -32.860 1.00 26.39 835 PHE A C 1
ATOM 6599 O O . PHE A 1 835 ? 32.855 -0.207 -32.467 1.00 26.39 835 PHE A O 1
ATOM 6606 N N . TYR A 1 836 ? 34.059 -1.025 -34.163 1.00 25.95 836 TYR A N 1
ATOM 6607 C CA . TYR A 1 836 ? 32.954 -1.297 -35.099 1.00 25.95 836 TYR A CA 1
ATOM 6608 C C . TYR A 1 836 ? 33.336 -2.460 -36.031 1.00 25.95 836 TYR A C 1
ATOM 6610 O O . TYR A 1 836 ? 34.499 -2.591 -36.424 1.00 25.95 836 TYR A O 1
ATOM 6618 N N . LYS A 1 837 ? 32.367 -3.318 -36.383 1.00 28.94 837 LYS A N 1
ATOM 6619 C CA . LYS A 1 837 ? 32.527 -4.348 -37.425 1.00 28.94 837 LYS A CA 1
ATOM 6620 C C . LYS A 1 837 ? 32.454 -3.664 -38.797 1.00 28.94 837 LYS A C 1
ATOM 6622 O O . LYS A 1 837 ? 31.363 -3.358 -39.267 1.00 28.94 837 LYS A O 1
ATOM 6627 N N . THR A 1 838 ? 33.590 -3.422 -39.448 1.00 28.97 838 THR A N 1
ATOM 6628 C CA . THR A 1 838 ? 33.596 -3.081 -40.881 1.00 28.97 838 THR A CA 1
ATOM 6629 C C . THR A 1 838 ? 33.170 -4.296 -41.719 1.00 28.97 838 THR A C 1
ATOM 6631 O O . THR A 1 838 ? 33.454 -5.431 -41.320 1.00 28.97 838 THR A O 1
ATOM 6634 N N . PRO A 1 839 ? 32.501 -4.104 -42.875 1.00 32.84 839 PRO A N 1
ATOM 6635 C CA . PRO A 1 839 ? 32.166 -5.213 -43.765 1.00 32.84 839 PRO A CA 1
ATOM 6636 C C . PRO A 1 839 ? 33.463 -5.902 -44.233 1.00 32.84 839 PRO A C 1
ATOM 6638 O O . PRO A 1 839 ? 34.397 -5.201 -44.641 1.00 32.84 839 PRO A O 1
ATOM 6641 N N . PRO A 1 840 ? 33.584 -7.243 -44.164 1.00 37.31 840 PRO A N 1
ATOM 6642 C CA . PRO A 1 840 ? 34.872 -7.886 -44.398 1.00 37.31 840 PRO A CA 1
ATOM 6643 C C . PRO A 1 840 ? 35.261 -7.868 -45.881 1.00 37.31 840 PRO A C 1
ATOM 6645 O O . PRO A 1 840 ? 34.416 -7.889 -46.775 1.00 37.31 840 PRO A O 1
ATOM 6648 N N . THR A 1 841 ? 36.565 -7.891 -46.160 1.00 38.53 841 THR A N 1
ATOM 6649 C CA . THR A 1 841 ? 37.121 -7.671 -47.508 1.00 38.53 841 THR A CA 1
ATOM 6650 C C . THR A 1 841 ? 36.754 -8.729 -48.557 1.00 38.53 841 THR A C 1
ATOM 6652 O O . THR A 1 841 ? 36.978 -8.488 -49.742 1.00 38.53 841 THR A O 1
ATOM 6655 N N . TRP A 1 842 ? 36.133 -9.854 -48.179 1.00 40.44 842 TRP A N 1
ATOM 6656 C CA . TRP A 1 842 ? 35.554 -10.796 -49.147 1.00 40.44 842 TRP A CA 1
ATOM 6657 C C . TRP A 1 842 ? 34.381 -10.191 -49.932 1.00 40.44 842 TRP A C 1
ATOM 6659 O O . TRP A 1 842 ? 34.249 -10.479 -51.118 1.00 40.44 842 TRP A O 1
ATOM 6669 N N . VAL A 1 843 ? 33.604 -9.282 -49.327 1.00 37.22 843 VAL A N 1
ATOM 6670 C CA . VAL A 1 843 ? 32.501 -8.565 -50.000 1.00 37.22 843 VAL A CA 1
ATOM 6671 C C . VAL A 1 843 ? 33.029 -7.679 -51.139 1.00 37.22 843 VAL A C 1
ATOM 6673 O O . VAL A 1 843 ? 32.385 -7.533 -52.172 1.00 37.22 843 VAL A O 1
ATOM 6676 N N . ALA A 1 844 ? 34.238 -7.126 -51.004 1.00 36.72 844 ALA A N 1
ATOM 6677 C CA . ALA A 1 844 ? 34.878 -6.369 -52.083 1.00 36.72 844 ALA A CA 1
ATOM 6678 C C . ALA A 1 844 ? 35.379 -7.280 -53.224 1.00 36.72 844 ALA A C 1
ATOM 6680 O O . ALA A 1 844 ? 35.297 -6.909 -54.394 1.00 36.72 844 ALA A O 1
ATOM 6681 N N . ALA A 1 845 ? 35.854 -8.491 -52.905 1.00 37.66 845 ALA A N 1
ATOM 6682 C CA . ALA A 1 845 ? 36.363 -9.456 -53.888 1.00 37.66 845 ALA A CA 1
ATOM 6683 C C . ALA A 1 845 ? 35.263 -10.096 -54.764 1.00 37.66 845 ALA A C 1
ATOM 6685 O O . ALA A 1 845 ? 35.547 -10.556 -55.875 1.00 37.66 845 ALA A O 1
ATOM 6686 N N . SER A 1 846 ? 34.016 -10.130 -54.283 1.00 39.28 846 SER A N 1
ATOM 6687 C CA . SER A 1 846 ? 32.843 -10.603 -55.032 1.00 39.28 846 SER A CA 1
ATOM 6688 C C . SER A 1 846 ? 32.138 -9.510 -55.848 1.00 39.28 846 SER A C 1
ATOM 6690 O O . SER A 1 846 ? 31.387 -9.846 -56.759 1.00 39.28 846 SER A O 1
ATOM 6692 N N . LEU A 1 847 ? 32.393 -8.224 -55.570 1.00 38.16 847 LEU A N 1
ATOM 6693 C CA . LEU A 1 847 ? 31.720 -7.081 -56.214 1.00 38.16 847 LEU A CA 1
ATOM 6694 C C . LEU A 1 847 ? 32.601 -6.282 -57.200 1.00 38.16 847 LEU A C 1
ATOM 6696 O O . LEU A 1 847 ? 32.119 -5.338 -57.830 1.00 38.16 847 LEU A O 1
ATOM 6700 N N . ALA A 1 848 ? 33.877 -6.647 -57.362 1.00 40.91 848 ALA A N 1
ATOM 6701 C CA . ALA A 1 848 ? 34.776 -6.033 -58.340 1.00 40.91 848 ALA A CA 1
ATOM 6702 C C . ALA A 1 848 ? 34.343 -6.351 -59.788 1.00 40.91 848 ALA A C 1
ATOM 6704 O O . ALA A 1 848 ? 34.234 -7.518 -60.164 1.00 40.91 848 ALA A O 1
ATOM 6705 N N . LYS A 1 849 ? 34.119 -5.309 -60.605 1.00 42.97 849 LYS A N 1
ATOM 6706 C CA . LYS A 1 849 ? 33.671 -5.439 -62.008 1.00 42.97 849 LYS A CA 1
ATOM 6707 C C . LYS A 1 849 ? 34.793 -5.629 -63.033 1.00 42.97 849 LYS A C 1
ATOM 6709 O O . LYS A 1 849 ? 34.493 -6.027 -64.154 1.00 42.97 849 LYS A O 1
ATOM 6714 N N . ASP A 1 850 ? 36.041 -5.338 -62.674 1.00 48.38 850 ASP A N 1
ATOM 6715 C CA . ASP A 1 850 ? 37.203 -5.518 -63.549 1.00 48.38 850 ASP A CA 1
ATOM 6716 C C . ASP A 1 850 ? 38.034 -6.733 -63.099 1.00 48.38 850 ASP A C 1
ATOM 6718 O O . ASP A 1 850 ? 38.240 -6.968 -61.903 1.00 48.38 850 ASP A O 1
ATOM 6722 N N . HIS A 1 851 ? 38.516 -7.515 -64.066 1.00 48.12 851 HIS A N 1
ATOM 6723 C CA . HIS A 1 851 ? 39.357 -8.685 -63.820 1.00 48.12 851 HIS A CA 1
ATOM 6724 C C . HIS A 1 851 ? 40.729 -8.302 -63.241 1.00 48.12 851 HIS A C 1
ATOM 6726 O O . HIS A 1 851 ? 41.277 -9.062 -62.437 1.00 48.12 851 HIS A O 1
ATOM 6732 N N . ALA A 1 852 ? 41.273 -7.131 -63.597 1.00 47.25 852 ALA A N 1
ATOM 6733 C CA . ALA A 1 852 ? 42.577 -6.677 -63.113 1.00 47.25 852 ALA A CA 1
ATOM 6734 C C . ALA A 1 852 ? 42.564 -6.400 -61.598 1.00 47.25 852 ALA A C 1
ATOM 6736 O O . ALA A 1 852 ? 43.388 -6.947 -60.858 1.00 47.25 852 ALA A O 1
ATOM 6737 N N . ASP A 1 853 ? 41.583 -5.628 -61.123 1.00 48.41 853 ASP A N 1
ATOM 6738 C CA . ASP A 1 853 ? 41.427 -5.300 -59.700 1.00 48.41 853 ASP A CA 1
ATOM 6739 C C . ASP A 1 853 ? 41.128 -6.545 -58.861 1.00 48.41 853 ASP A C 1
ATOM 6741 O O . ASP A 1 853 ? 41.698 -6.732 -57.783 1.00 48.41 853 ASP A O 1
ATOM 6745 N N . ARG A 1 854 ? 40.282 -7.448 -59.374 1.00 48.88 854 ARG A N 1
ATOM 6746 C CA . ARG A 1 854 ? 39.936 -8.703 -58.692 1.00 48.88 854 ARG A CA 1
ATOM 6747 C C . ARG A 1 854 ? 41.167 -9.597 -58.503 1.00 48.88 854 ARG A C 1
ATOM 6749 O O . ARG A 1 854 ? 41.362 -10.151 -57.420 1.00 48.88 854 ARG A O 1
ATOM 6756 N N . ALA A 1 855 ? 42.044 -9.677 -59.508 1.00 51.22 855 ALA A N 1
ATOM 6757 C CA . ALA A 1 855 ? 43.317 -10.389 -59.411 1.00 51.22 855 ALA A CA 1
ATOM 6758 C C . ALA A 1 855 ? 44.305 -9.717 -58.435 1.00 51.22 855 ALA A C 1
ATOM 6760 O O . ALA A 1 855 ? 44.983 -10.413 -57.674 1.00 51.22 855 ALA A O 1
ATOM 6761 N N . ALA A 1 856 ? 44.371 -8.381 -58.411 1.00 53.34 856 ALA A N 1
ATOM 6762 C CA . ALA A 1 856 ? 45.211 -7.634 -57.473 1.00 53.34 856 ALA A CA 1
ATOM 6763 C C . ALA A 1 856 ? 44.767 -7.835 -56.011 1.00 53.34 856 ALA A C 1
ATOM 6765 O O . ALA A 1 856 ? 45.600 -8.124 -55.145 1.00 53.34 856 ALA A O 1
ATOM 6766 N N . LEU A 1 857 ? 43.457 -7.768 -55.744 1.00 51.25 857 LEU A N 1
ATOM 6767 C CA . LEU A 1 857 ? 42.887 -7.960 -54.409 1.00 51.25 857 LEU A CA 1
ATOM 6768 C C . LEU A 1 857 ? 43.138 -9.383 -53.884 1.00 51.25 857 LEU A C 1
ATOM 6770 O O . LEU A 1 857 ? 43.570 -9.554 -52.743 1.00 51.25 857 LEU A O 1
ATOM 6774 N N . LEU A 1 858 ? 42.949 -10.404 -54.728 1.00 50.53 858 LEU A N 1
ATOM 6775 C CA . LEU A 1 858 ? 43.236 -11.800 -54.377 1.00 50.53 858 LEU A CA 1
ATOM 6776 C C . LEU A 1 858 ? 44.730 -12.036 -54.097 1.00 50.53 858 LEU A C 1
ATOM 6778 O O . LEU A 1 858 ? 45.061 -12.766 -53.162 1.00 50.53 858 LEU A O 1
ATOM 6782 N N . LYS A 1 859 ? 45.642 -11.364 -54.816 1.00 53.69 859 LYS A N 1
ATOM 6783 C CA . LYS A 1 859 ? 47.088 -11.387 -54.516 1.00 53.69 859 LYS A CA 1
ATOM 6784 C C . LYS A 1 859 ? 47.406 -10.799 -53.137 1.00 53.69 859 LYS A C 1
ATOM 6786 O O . LYS A 1 859 ? 48.207 -11.376 -52.405 1.00 53.69 859 LYS A O 1
ATOM 6791 N N . ALA A 1 860 ? 46.764 -9.690 -52.766 1.00 53.66 860 ALA A N 1
ATOM 6792 C CA . ALA A 1 860 ? 46.934 -9.060 -51.455 1.00 53.66 860 ALA A CA 1
ATOM 6793 C C . ALA A 1 860 ? 46.323 -9.888 -50.304 1.00 53.66 860 ALA A C 1
ATOM 6795 O O . ALA A 1 860 ? 46.845 -9.875 -49.189 1.00 53.66 860 ALA A O 1
ATOM 6796 N N . ILE A 1 861 ? 45.248 -10.642 -50.566 1.00 51.09 861 ILE A N 1
ATOM 6797 C CA . ILE A 1 861 ? 44.667 -11.599 -49.609 1.00 51.09 861 ILE A CA 1
ATOM 6798 C C . ILE A 1 861 ? 45.594 -12.811 -49.435 1.00 51.09 861 ILE A C 1
ATOM 6800 O O . ILE A 1 861 ? 45.922 -13.156 -48.303 1.00 51.09 861 ILE A O 1
ATOM 6804 N N . ALA A 1 862 ? 46.098 -13.401 -50.524 1.00 49.34 862 ALA A N 1
ATOM 6805 C CA . ALA A 1 862 ? 46.981 -14.574 -50.487 1.00 49.34 862 ALA A CA 1
ATOM 6806 C C . ALA A 1 862 ? 48.334 -14.330 -49.780 1.00 49.34 862 ALA A C 1
ATOM 6808 O O . ALA A 1 862 ? 48.978 -15.277 -49.333 1.00 49.34 862 ALA A O 1
ATOM 6809 N N . GLN A 1 863 ? 48.764 -13.071 -49.640 1.00 49.47 863 GLN A N 1
ATOM 6810 C CA . GLN A 1 863 ? 49.949 -12.697 -48.855 1.00 49.47 863 GLN A CA 1
ATOM 6811 C C . GLN A 1 863 ? 49.715 -12.720 -47.330 1.00 49.47 863 GLN A C 1
ATOM 6813 O O . GLN A 1 863 ? 50.684 -12.720 -46.565 1.00 49.47 863 GLN A O 1
ATOM 6818 N N . ARG A 1 864 ? 48.460 -12.775 -46.858 1.00 49.88 864 ARG A N 1
ATOM 6819 C CA . ARG A 1 864 ? 48.131 -12.911 -45.430 1.00 49.88 864 ARG A CA 1
ATOM 6820 C C . ARG A 1 864 ? 48.230 -14.374 -45.006 1.00 49.88 864 ARG A C 1
ATOM 6822 O O . ARG A 1 864 ? 47.529 -15.235 -45.525 1.00 49.88 864 ARG A O 1
ATOM 6829 N N . LYS A 1 865 ? 49.081 -14.666 -44.019 1.00 47.78 865 LYS A N 1
ATOM 6830 C CA . LYS A 1 865 ? 49.392 -16.036 -43.555 1.00 47.78 865 LYS A CA 1
ATOM 6831 C C . LYS A 1 865 ? 48.311 -16.652 -42.641 1.00 47.78 865 LYS A C 1
ATOM 6833 O O . LYS A 1 865 ? 48.628 -17.464 -41.777 1.00 47.78 865 LYS A O 1
ATOM 6838 N N . GLU A 1 866 ? 47.051 -16.268 -42.813 1.00 47.97 866 GLU A N 1
ATOM 6839 C CA . GLU A 1 866 ? 45.934 -16.566 -41.903 1.00 47.97 866 GLU A CA 1
ATOM 6840 C C . GLU A 1 866 ? 44.967 -17.608 -42.504 1.00 47.97 866 GLU A C 1
ATOM 6842 O O . GLU A 1 866 ? 44.922 -17.780 -43.722 1.00 47.97 866 GLU A O 1
ATOM 6847 N N . ARG A 1 867 ? 44.198 -18.331 -41.666 1.00 43.09 867 ARG A N 1
ATOM 6848 C CA . ARG A 1 867 ? 43.316 -19.442 -42.106 1.00 43.09 867 ARG A CA 1
ATOM 6849 C C . ARG A 1 867 ? 42.234 -18.951 -43.081 1.00 43.09 867 ARG A C 1
ATOM 6851 O O . ARG A 1 867 ? 42.243 -19.359 -44.238 1.00 43.09 867 ARG A O 1
ATOM 6858 N N . TRP A 1 868 ? 41.445 -17.962 -42.653 1.00 49.19 868 TRP A N 1
ATOM 6859 C CA . TRP A 1 868 ? 40.336 -17.362 -43.412 1.00 49.19 868 TRP A CA 1
ATOM 6860 C C . TRP A 1 868 ? 40.727 -16.833 -44.806 1.00 49.19 868 TRP A C 1
ATOM 6862 O O . TRP A 1 868 ? 39.911 -16.834 -45.727 1.00 49.19 868 TRP A O 1
ATOM 6872 N N . ALA A 1 869 ? 41.981 -16.406 -44.990 1.00 46.16 869 ALA A N 1
ATOM 6873 C CA . ALA A 1 869 ? 42.485 -15.938 -46.280 1.00 46.16 869 ALA A CA 1
ATOM 6874 C C . ALA A 1 869 ? 42.632 -17.079 -47.307 1.00 46.16 869 ALA A C 1
ATOM 6876 O O . ALA A 1 869 ? 42.465 -16.847 -48.504 1.00 46.16 869 ALA A O 1
ATOM 6877 N N . ARG A 1 870 ? 42.896 -18.316 -46.856 1.00 50.38 870 ARG A N 1
ATOM 6878 C CA . ARG A 1 870 ? 42.908 -19.513 -47.716 1.00 50.38 870 ARG A CA 1
ATOM 6879 C C . ARG A 1 870 ? 41.494 -19.885 -48.138 1.00 50.38 870 ARG A C 1
ATOM 6881 O O . ARG A 1 870 ? 41.257 -20.136 -49.315 1.00 50.38 870 ARG A O 1
ATOM 6888 N N . ASP A 1 871 ? 40.569 -19.869 -47.186 1.00 48.00 871 ASP A N 1
ATOM 6889 C CA . ASP A 1 871 ? 39.193 -20.332 -47.374 1.00 48.00 871 ASP A CA 1
ATOM 6890 C C . ASP A 1 871 ? 38.453 -19.464 -48.419 1.00 48.00 871 ASP A C 1
ATOM 6892 O O . ASP A 1 871 ? 37.757 -19.989 -49.288 1.00 48.00 871 ASP A O 1
ATOM 6896 N N . ILE A 1 872 ? 38.717 -18.148 -48.439 1.00 47.81 872 ILE A N 1
ATOM 6897 C CA . ILE A 1 872 ? 38.249 -17.219 -49.491 1.00 47.81 872 ILE A CA 1
ATOM 6898 C C . ILE A 1 872 ? 38.884 -17.519 -50.860 1.00 47.81 872 ILE A C 1
ATOM 6900 O O . ILE A 1 872 ? 38.197 -17.506 -51.879 1.00 47.81 872 ILE A O 1
ATOM 6904 N N . VAL A 1 873 ? 40.193 -17.787 -50.922 1.00 50.03 873 VAL A N 1
ATOM 6905 C CA . VAL A 1 873 ? 40.869 -18.116 -52.195 1.00 50.03 873 VAL A CA 1
ATOM 6906 C C . VAL A 1 873 ? 40.371 -19.455 -52.760 1.00 50.03 873 VAL A C 1
ATOM 6908 O O . VAL A 1 873 ? 40.318 -19.624 -53.978 1.00 50.03 873 VAL A O 1
ATOM 6911 N N . HIS A 1 874 ? 39.942 -20.382 -51.899 1.00 47.84 874 HIS A N 1
ATOM 6912 C CA . HIS A 1 874 ? 39.281 -21.620 -52.308 1.00 47.84 874 HIS A CA 1
ATOM 6913 C C . HIS A 1 874 ? 37.852 -21.400 -52.833 1.00 47.84 874 HIS A C 1
ATOM 6915 O O . HIS A 1 874 ? 37.495 -22.032 -53.828 1.00 47.84 874 HIS A O 1
ATOM 6921 N N . SER A 1 875 ? 37.052 -20.517 -52.221 1.00 45.66 875 SER A N 1
ATOM 6922 C CA . SER A 1 875 ? 35.644 -20.307 -52.603 1.00 45.66 875 SER A CA 1
ATOM 6923 C C . SER A 1 875 ? 35.427 -19.362 -53.792 1.00 45.66 875 SER A C 1
ATOM 6925 O O . SER A 1 875 ? 34.441 -19.508 -54.506 1.00 45.66 875 SER A O 1
ATOM 6927 N N . VAL A 1 876 ? 36.339 -18.416 -54.050 1.00 47.16 876 VAL A N 1
ATOM 6928 C CA . VAL A 1 876 ? 36.184 -17.393 -55.112 1.00 47.16 876 VAL A CA 1
ATOM 6929 C C . VAL A 1 876 ? 36.691 -17.858 -56.495 1.00 47.16 876 VAL A C 1
ATOM 6931 O O . VAL A 1 876 ? 36.447 -17.186 -57.496 1.00 47.16 876 VAL A O 1
ATOM 6934 N N . LEU A 1 877 ? 37.380 -19.003 -56.581 1.00 48.00 877 LEU A N 1
ATOM 6935 C CA . LEU A 1 877 ? 38.020 -19.511 -57.808 1.00 48.00 877 LEU A CA 1
ATOM 6936 C C . LEU A 1 877 ? 37.356 -20.796 -58.340 1.00 48.00 877 LEU A C 1
ATOM 6938 O O . LEU A 1 877 ? 37.982 -21.865 -58.366 1.00 48.00 877 LEU A O 1
ATOM 6942 N N . SER A 1 878 ? 36.091 -20.683 -58.750 1.00 45.31 878 SER A N 1
ATOM 6943 C CA . SER A 1 878 ? 35.282 -21.743 -59.374 1.00 45.31 878 SER A CA 1
ATOM 6944 C C . SER A 1 878 ? 35.409 -21.809 -60.903 1.00 45.31 878 SER A C 1
ATOM 6946 O O . SER A 1 878 ? 35.532 -22.903 -61.446 1.00 45.31 878 SER A O 1
ATOM 6948 N N . ASP A 1 879 ? 35.414 -20.663 -61.590 1.00 45.22 879 ASP A N 1
ATOM 6949 C CA . ASP A 1 879 ? 35.125 -20.586 -63.032 1.00 45.22 879 ASP A CA 1
ATOM 6950 C C . ASP A 1 879 ? 36.291 -20.086 -63.909 1.00 45.22 879 ASP A C 1
ATOM 6952 O O . ASP A 1 879 ? 37.023 -19.167 -63.541 1.00 45.22 879 ASP A O 1
ATOM 6956 N N . THR A 1 880 ? 36.369 -20.641 -65.129 1.00 40.78 880 THR A N 1
ATOM 6957 C CA . THR A 1 880 ? 37.384 -20.479 -66.207 1.00 40.78 880 THR A CA 1
ATOM 6958 C C . THR A 1 880 ? 38.718 -21.239 -66.057 1.00 40.78 880 THR A C 1
ATOM 6960 O O . THR A 1 880 ? 39.361 -21.239 -65.009 1.00 40.78 880 THR A O 1
ATOM 6963 N N . GLU A 1 881 ? 39.156 -21.882 -67.152 1.00 39.81 881 GLU A N 1
ATOM 6964 C CA . GLU A 1 881 ? 40.355 -22.744 -67.210 1.00 39.81 881 GLU A CA 1
ATOM 6965 C C . GLU A 1 881 ? 41.671 -21.994 -66.949 1.00 39.81 881 GLU A C 1
ATOM 6967 O O . GLU A 1 881 ? 42.576 -22.532 -66.311 1.00 39.81 881 GLU A O 1
ATOM 6972 N N . GLU A 1 882 ? 41.780 -20.736 -67.385 1.00 40.44 882 GLU A N 1
ATOM 6973 C CA . GLU A 1 882 ? 43.012 -19.938 -67.283 1.00 40.44 882 GLU A CA 1
ATOM 6974 C C . GLU A 1 882 ? 43.445 -19.711 -65.814 1.00 40.44 882 GLU A C 1
ATOM 6976 O O . GLU A 1 882 ? 44.639 -19.641 -65.490 1.00 40.44 882 GLU A O 1
ATOM 6981 N N . LEU A 1 883 ? 42.480 -19.713 -64.884 1.00 40.47 883 LEU A N 1
ATOM 6982 C CA . LEU A 1 883 ? 42.718 -19.622 -63.441 1.00 40.47 883 LEU A CA 1
ATOM 6983 C C . LEU A 1 883 ? 43.196 -20.935 -62.797 1.00 40.47 883 LEU A C 1
ATOM 6985 O O . LEU A 1 883 ? 43.778 -20.883 -61.711 1.00 40.47 883 LEU A O 1
ATOM 6989 N N . LEU A 1 884 ? 43.040 -22.097 -63.442 1.00 38.53 884 LEU A N 1
ATOM 6990 C CA . LEU A 1 884 ? 43.454 -23.396 -62.887 1.00 38.53 884 LEU A CA 1
ATOM 6991 C C . LEU A 1 884 ? 44.987 -23.497 -62.744 1.00 38.53 884 LEU A C 1
ATOM 6993 O O . LEU A 1 884 ? 45.511 -23.988 -61.737 1.00 38.53 884 LEU A O 1
ATOM 6997 N N . THR A 1 885 ? 45.711 -22.924 -63.707 1.00 40.72 885 THR A N 1
ATOM 6998 C CA . THR A 1 885 ? 47.169 -22.722 -63.680 1.00 40.72 885 THR A CA 1
ATOM 6999 C C . THR A 1 885 ? 47.604 -21.870 -62.483 1.00 40.72 885 THR A C 1
ATOM 7001 O O . THR A 1 885 ? 48.535 -22.224 -61.758 1.00 40.72 885 THR A O 1
ATOM 7004 N N . THR A 1 886 ? 46.879 -20.779 -62.221 1.00 42.91 886 THR A N 1
ATOM 7005 C CA . THR A 1 886 ? 47.148 -19.852 -61.108 1.00 42.91 886 THR A CA 1
ATOM 7006 C C . THR A 1 886 ? 46.849 -20.495 -59.749 1.00 42.91 886 THR A C 1
ATOM 7008 O O . THR A 1 886 ? 47.652 -20.388 -58.819 1.00 42.91 886 THR A O 1
ATOM 7011 N N . LYS A 1 887 ? 45.737 -21.235 -59.647 1.00 37.91 887 LYS A N 1
ATOM 7012 C CA . LYS A 1 887 ? 45.319 -22.013 -58.466 1.00 37.91 887 LYS A CA 1
ATOM 7013 C C . LYS A 1 887 ? 46.409 -23.008 -58.047 1.00 37.91 887 LYS A C 1
ATOM 7015 O O . LYS A 1 887 ? 46.797 -23.049 -56.881 1.00 37.91 887 LYS A O 1
ATOM 7020 N N . THR A 1 888 ? 46.978 -23.726 -59.016 1.00 39.31 888 THR A N 1
ATOM 7021 C CA . THR A 1 888 ? 48.063 -24.699 -58.796 1.00 39.31 888 THR A CA 1
ATOM 7022 C C . THR A 1 888 ? 49.349 -24.042 -58.275 1.00 39.31 888 THR A C 1
ATOM 7024 O O . THR A 1 888 ? 49.954 -24.548 -57.329 1.00 39.31 888 THR A O 1
ATOM 7027 N N . ALA A 1 889 ? 49.746 -22.892 -58.830 1.00 44.78 889 ALA A N 1
ATOM 7028 C CA . ALA A 1 889 ? 50.964 -22.185 -58.421 1.00 44.78 889 ALA A CA 1
ATOM 7029 C C . ALA A 1 889 ? 50.885 -21.585 -57.001 1.00 44.78 889 ALA A C 1
ATOM 7031 O O . ALA A 1 889 ? 51.884 -21.574 -56.282 1.00 44.78 889 ALA A O 1
ATOM 7032 N N . ILE A 1 890 ? 49.709 -21.104 -56.580 1.00 42.44 890 ILE A N 1
ATOM 7033 C CA . ILE A 1 890 ? 49.513 -20.493 -55.253 1.00 42.44 890 ILE A CA 1
ATOM 7034 C C . ILE A 1 890 ? 49.457 -21.559 -54.149 1.00 42.44 890 ILE A C 1
ATOM 7036 O O . ILE A 1 890 ? 50.084 -21.391 -53.102 1.00 42.44 890 ILE A O 1
ATOM 7040 N N . ILE A 1 891 ? 48.770 -22.684 -54.383 1.00 42.50 891 ILE A N 1
ATOM 7041 C CA . ILE A 1 891 ? 48.632 -23.769 -53.393 1.00 42.50 891 ILE A CA 1
ATOM 7042 C C . ILE A 1 891 ? 49.999 -24.349 -52.987 1.00 42.50 891 ILE A C 1
ATOM 7044 O O . ILE A 1 891 ? 50.202 -24.682 -51.819 1.00 42.50 891 ILE A O 1
ATOM 7048 N N . GLN A 1 892 ? 50.970 -24.404 -53.906 1.00 40.31 892 GLN A N 1
ATOM 7049 C CA . GLN A 1 892 ? 52.323 -24.903 -53.625 1.00 40.31 892 GLN A CA 1
ATOM 7050 C C . GLN A 1 892 ? 53.171 -23.990 -52.716 1.00 40.31 892 GLN A C 1
ATOM 7052 O O . GLN A 1 892 ? 54.201 -24.437 -52.216 1.00 40.31 892 GLN A O 1
ATOM 7057 N N . GLN A 1 893 ? 52.761 -22.739 -52.468 1.00 42.69 893 GLN A N 1
ATOM 7058 C CA . GLN A 1 893 ? 53.515 -21.777 -51.645 1.00 42.69 893 GLN A CA 1
ATOM 7059 C C . GLN A 1 893 ? 52.968 -21.618 -50.211 1.00 42.69 893 GLN A C 1
ATOM 7061 O O . GLN A 1 893 ? 53.531 -20.868 -49.411 1.00 42.69 893 GLN A O 1
ATOM 7066 N N . LEU A 1 894 ? 51.889 -22.326 -49.854 1.00 38.09 894 LEU A N 1
ATOM 7067 C CA . LEU A 1 894 ? 51.265 -22.246 -48.530 1.00 38.09 894 LEU A CA 1
ATOM 7068 C C . LEU A 1 894 ? 51.834 -23.301 -47.556 1.00 38.09 894 LEU A C 1
ATOM 7070 O O . LEU A 1 894 ? 51.830 -24.492 -47.871 1.00 38.09 894 LEU A O 1
ATOM 7074 N N . PRO A 1 895 ? 52.263 -22.923 -46.333 1.00 39.84 895 PRO A N 1
ATOM 7075 C CA . PRO A 1 895 ? 52.752 -23.890 -45.352 1.00 39.84 895 PRO A CA 1
ATOM 7076 C C . PRO A 1 895 ? 51.622 -24.789 -44.820 1.00 39.84 895 PRO A C 1
ATOM 7078 O O . PRO A 1 895 ? 50.523 -24.313 -44.493 1.00 39.84 895 PRO A O 1
ATOM 7081 N N . ARG A 1 896 ? 51.911 -26.093 -44.712 1.00 46.03 896 ARG A N 1
ATOM 7082 C CA . ARG A 1 896 ? 51.024 -27.109 -44.115 1.00 46.03 896 ARG A CA 1
ATOM 7083 C C . ARG A 1 896 ? 50.918 -26.920 -42.586 1.00 46.03 896 ARG A C 1
ATOM 7085 O O . ARG A 1 896 ? 51.913 -26.530 -41.976 1.00 46.03 896 ARG A O 1
ATOM 7092 N N . PRO A 1 897 ? 49.751 -27.172 -41.964 1.00 43.66 897 PRO A N 1
ATOM 7093 C CA . PRO A 1 897 ? 49.542 -26.937 -40.535 1.00 43.66 897 PRO A CA 1
ATOM 7094 C C . PRO A 1 897 ? 49.878 -28.148 -39.644 1.00 43.66 897 PRO A C 1
ATOM 7096 O O . PRO A 1 897 ? 49.687 -29.291 -40.049 1.00 43.66 897 PRO A O 1
ATOM 7099 N N . LEU A 1 898 ? 50.246 -27.838 -38.392 1.00 42.34 898 LEU A N 1
ATOM 7100 C CA . LEU A 1 898 ? 50.415 -28.727 -37.227 1.00 42.34 898 LEU A CA 1
ATOM 7101 C C . LEU A 1 898 ? 51.535 -29.785 -37.296 1.00 42.34 898 LEU A C 1
ATOM 7103 O O . LEU A 1 898 ? 51.823 -30.389 -38.324 1.00 42.34 898 LEU A O 1
ATOM 7107 N N . SER A 1 899 ? 52.176 -30.017 -36.146 1.00 49.94 899 SER A N 1
ATOM 7108 C CA . SER A 1 899 ? 53.166 -31.082 -35.963 1.00 49.94 899 SER A CA 1
ATOM 7109 C C . SER A 1 899 ? 52.481 -32.419 -35.620 1.00 49.94 899 SER A C 1
ATOM 7111 O O . SER A 1 899 ? 51.409 -32.410 -35.005 1.00 49.94 899 SER A O 1
ATOM 7113 N N . PRO A 1 900 ? 53.088 -33.580 -35.950 1.00 48.81 900 PRO A N 1
ATOM 7114 C CA . PRO A 1 900 ? 52.470 -34.890 -35.712 1.00 48.81 900 PRO A CA 1
ATOM 7115 C C . PRO A 1 900 ? 52.052 -35.140 -34.254 1.00 48.81 900 PRO A C 1
ATOM 7117 O O . PRO A 1 900 ? 50.985 -35.695 -34.011 1.00 48.81 900 PRO A O 1
ATOM 7120 N N . GLY A 1 901 ? 52.839 -34.665 -33.281 1.00 44.41 901 GLY A N 1
ATOM 7121 C CA . GLY A 1 901 ? 52.521 -34.818 -31.856 1.00 44.41 901 GLY A CA 1
ATOM 7122 C C . GLY A 1 901 ? 51.227 -34.113 -31.428 1.00 44.41 901 GLY A C 1
ATOM 7123 O O . GLY A 1 901 ? 50.495 -34.639 -30.595 1.00 44.41 901 GLY A O 1
ATOM 7124 N N . TYR A 1 902 ? 50.888 -32.970 -32.035 1.00 43.62 902 TYR A N 1
ATOM 7125 C CA . TYR A 1 902 ? 49.643 -32.259 -31.720 1.00 43.62 902 TYR A CA 1
ATOM 7126 C C . TYR A 1 902 ? 48.416 -32.984 -32.296 1.00 43.62 902 TYR A C 1
ATOM 7128 O O . TYR A 1 902 ? 47.386 -33.092 -31.635 1.00 43.62 902 TYR A O 1
ATOM 7136 N N . GLN A 1 903 ? 48.549 -33.569 -33.493 1.00 44.81 903 GLN A N 1
ATOM 7137 C CA . GLN A 1 903 ? 47.513 -34.430 -34.075 1.00 44.81 903 GLN A CA 1
ATOM 7138 C C . GLN A 1 903 ? 47.305 -35.721 -33.269 1.00 44.81 903 GLN A C 1
ATOM 7140 O O . GLN A 1 903 ? 46.186 -36.224 -33.196 1.00 44.81 903 GLN A O 1
ATOM 7145 N N . GLN A 1 904 ? 48.362 -36.266 -32.661 1.00 48.53 904 GLN A N 1
ATOM 7146 C CA . GLN A 1 904 ? 48.264 -37.452 -31.808 1.00 48.53 904 GLN A CA 1
ATOM 7147 C C . GLN A 1 904 ? 47.549 -37.145 -30.482 1.00 48.53 904 GLN A C 1
ATOM 7149 O O . GLN A 1 904 ? 46.699 -37.930 -3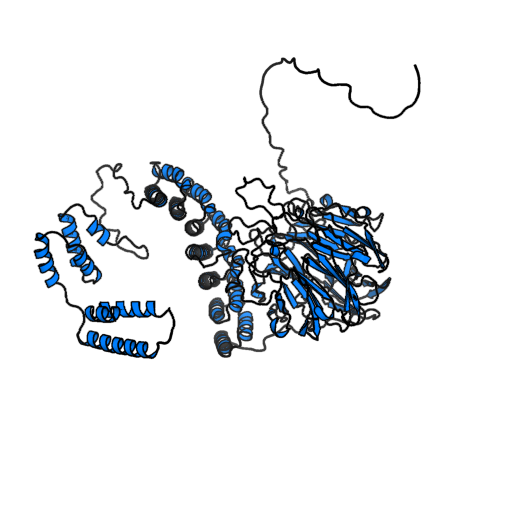0.063 1.00 48.53 904 GLN A O 1
ATOM 7154 N N . LEU A 1 905 ? 47.823 -35.983 -29.877 1.00 45.97 905 LEU A N 1
ATOM 7155 C CA . LEU A 1 905 ? 47.165 -35.532 -28.647 1.00 45.97 905 LEU A CA 1
ATOM 7156 C C . LEU A 1 905 ? 45.651 -35.330 -28.839 1.00 45.97 905 LEU A C 1
ATOM 7158 O O . LEU A 1 905 ? 44.867 -35.817 -28.027 1.00 45.97 905 LEU A O 1
ATOM 7162 N N . LEU A 1 906 ? 45.219 -34.684 -29.934 1.00 44.53 906 LEU A N 1
ATOM 7163 C CA . LEU A 1 906 ? 43.783 -34.503 -30.202 1.00 44.53 906 LEU A CA 1
ATOM 7164 C C . LEU A 1 906 ? 43.045 -35.837 -30.391 1.00 44.53 906 LEU A C 1
ATOM 7166 O O . LEU A 1 906 ? 41.952 -35.989 -29.854 1.00 44.53 906 LEU A O 1
ATOM 7170 N N . ARG A 1 907 ? 43.634 -36.824 -31.086 1.00 49.06 907 ARG A N 1
ATOM 7171 C CA . ARG A 1 907 ? 43.006 -38.153 -31.241 1.00 49.06 907 ARG A CA 1
ATOM 7172 C C . ARG A 1 907 ? 42.783 -38.848 -29.894 1.00 49.06 907 ARG A C 1
ATOM 7174 O O . ARG A 1 907 ? 41.759 -39.497 -29.716 1.00 49.06 907 ARG A O 1
ATOM 7181 N N . GLN A 1 908 ? 43.710 -38.699 -28.945 1.00 52.25 908 GLN A N 1
ATOM 7182 C CA . GLN A 1 908 ? 43.570 -39.271 -27.600 1.00 52.25 908 GLN A CA 1
ATOM 7183 C C . GLN A 1 908 ? 42.448 -38.595 -26.798 1.00 52.25 908 GLN A C 1
ATOM 7185 O O . GLN A 1 908 ? 41.669 -39.288 -26.147 1.00 52.25 908 GLN A O 1
ATOM 7190 N N . LEU A 1 909 ? 42.318 -37.267 -26.893 1.00 46.28 909 LEU A N 1
ATOM 7191 C CA . LEU A 1 909 ? 41.239 -36.513 -26.242 1.00 46.28 909 LEU A CA 1
ATOM 7192 C C . LEU A 1 909 ? 39.857 -36.848 -26.835 1.00 46.28 909 LEU A C 1
ATOM 7194 O O . LEU A 1 909 ? 38.925 -37.121 -26.080 1.00 46.28 909 LEU A O 1
ATOM 7198 N N . LEU A 1 910 ? 39.739 -36.917 -28.168 1.00 46.00 910 LEU A N 1
ATOM 7199 C CA . LEU A 1 910 ? 38.509 -37.339 -28.858 1.00 46.00 910 LEU A CA 1
ATOM 7200 C C . LEU A 1 910 ? 38.074 -38.753 -28.445 1.00 46.00 910 LEU A C 1
ATOM 7202 O O . LEU A 1 910 ? 36.903 -38.973 -28.144 1.00 46.00 910 LEU A O 1
ATOM 7206 N N . GLN A 1 911 ? 39.011 -39.706 -28.390 1.00 50.25 911 GLN A N 1
ATOM 7207 C CA . GLN A 1 911 ? 38.702 -41.085 -28.003 1.00 50.25 911 GLN A CA 1
ATOM 7208 C C . GLN A 1 911 ? 38.177 -41.175 -26.560 1.00 50.25 911 GLN A C 1
ATOM 7210 O O . GLN A 1 911 ? 37.282 -41.977 -26.287 1.00 50.25 911 GLN A O 1
ATOM 7215 N N . GLY A 1 912 ? 38.690 -40.335 -25.651 1.00 49.56 912 GLY A N 1
ATOM 7216 C CA . GLY A 1 912 ? 38.161 -40.193 -24.293 1.00 49.56 912 GLY A CA 1
ATOM 7217 C C . GLY A 1 912 ? 36.715 -39.695 -24.284 1.00 49.56 912 GLY A C 1
ATOM 7218 O O . GLY A 1 912 ? 35.849 -40.362 -23.722 1.00 49.56 912 GLY A O 1
ATOM 7219 N N . ALA A 1 913 ? 36.440 -38.582 -24.973 1.00 46.91 913 ALA A N 1
ATOM 7220 C CA . ALA A 1 913 ? 35.105 -37.982 -25.043 1.00 46.91 913 ALA A CA 1
ATOM 7221 C C . ALA A 1 913 ? 34.047 -38.937 -25.631 1.00 46.91 913 ALA A C 1
ATOM 7223 O O . ALA A 1 913 ? 32.976 -39.095 -25.049 1.00 46.91 913 ALA A O 1
ATOM 7224 N N . ILE A 1 914 ? 34.365 -39.638 -26.727 1.00 49.59 914 ILE A N 1
ATOM 7225 C CA . ILE A 1 914 ? 33.464 -40.626 -27.349 1.00 49.59 914 ILE A CA 1
ATOM 7226 C C . ILE A 1 914 ? 33.158 -41.778 -26.379 1.00 49.59 914 ILE A C 1
ATOM 7228 O O . ILE A 1 914 ? 32.004 -42.174 -26.231 1.00 49.59 914 ILE A O 1
ATOM 7232 N N . THR A 1 915 ? 34.174 -42.282 -25.670 1.00 51.41 915 THR A N 1
ATOM 7233 C CA . THR A 1 915 ? 33.994 -43.368 -24.688 1.00 51.41 915 THR A CA 1
ATOM 7234 C C . THR A 1 915 ? 33.149 -42.916 -23.493 1.00 51.41 915 THR A C 1
ATOM 7236 O O . THR A 1 915 ? 32.352 -43.688 -22.969 1.00 51.41 915 THR A O 1
ATOM 7239 N N . GLN A 1 916 ? 33.290 -41.657 -23.072 1.00 46.22 916 GLN A N 1
ATOM 7240 C CA . GLN A 1 916 ? 32.521 -41.072 -21.975 1.00 46.22 916 GLN A CA 1
ATOM 7241 C C . GLN A 1 916 ? 31.052 -40.833 -22.363 1.00 46.22 916 GLN A C 1
ATOM 7243 O O . GLN A 1 916 ? 30.164 -41.165 -21.582 1.00 46.22 916 GLN A O 1
ATOM 7248 N N . TYR A 1 917 ? 30.789 -40.358 -23.586 1.00 47.16 917 TYR A N 1
ATOM 7249 C CA . TYR A 1 917 ? 29.439 -40.210 -24.147 1.00 47.16 917 TYR A CA 1
ATOM 7250 C C . TYR A 1 917 ? 28.705 -41.560 -24.235 1.00 47.16 917 TYR A C 1
ATOM 7252 O O . TYR A 1 917 ? 27.581 -41.696 -23.756 1.00 47.16 917 TYR A O 1
ATOM 7260 N N . GLN A 1 918 ? 29.379 -42.603 -24.738 1.00 49.91 918 GLN A N 1
ATOM 7261 C CA . GLN A 1 918 ? 28.820 -43.959 -24.853 1.00 49.91 918 GLN A CA 1
ATOM 7262 C C . GLN A 1 918 ? 28.428 -44.611 -23.512 1.00 49.91 918 GLN A C 1
ATOM 7264 O O . GLN A 1 918 ? 27.686 -45.591 -23.517 1.00 49.91 918 GLN A O 1
ATOM 7269 N N . MET A 1 919 ? 28.889 -44.086 -22.369 1.00 48.53 919 MET A N 1
ATOM 7270 C CA . MET A 1 919 ? 28.508 -44.574 -21.035 1.00 48.53 919 MET A CA 1
ATOM 7271 C C . MET A 1 919 ? 27.325 -43.821 -20.399 1.00 48.53 919 MET A C 1
ATOM 7273 O O . MET A 1 919 ? 26.843 -44.263 -19.358 1.00 48.53 919 MET A O 1
ATOM 7277 N N . LEU A 1 920 ? 26.859 -42.707 -20.978 1.00 45.88 920 LEU A N 1
ATOM 7278 C CA . LEU A 1 920 ? 25.908 -41.788 -20.328 1.00 45.88 920 LEU A CA 1
ATOM 7279 C C . LEU A 1 920 ? 24.455 -41.880 -20.826 1.00 45.88 920 LEU A C 1
ATOM 7281 O O . LEU A 1 920 ? 23.559 -41.352 -20.172 1.00 45.88 920 LEU A O 1
ATOM 7285 N N . HIS A 1 921 ? 24.184 -42.546 -21.949 1.00 47.28 921 HIS A N 1
ATOM 7286 C CA . HIS A 1 921 ? 22.852 -42.514 -22.560 1.00 47.28 921 HIS A CA 1
ATOM 7287 C C . HIS A 1 921 ? 21.773 -43.308 -21.799 1.00 47.28 921 HIS A C 1
ATOM 7289 O O . HIS A 1 921 ? 21.742 -44.542 -21.835 1.00 47.28 921 HIS A O 1
ATOM 7295 N N . LYS A 1 922 ? 20.789 -42.575 -21.260 1.00 42.34 922 LYS A N 1
ATOM 7296 C CA . LYS A 1 922 ? 19.364 -42.946 -21.280 1.00 42.34 922 LYS A CA 1
ATOM 7297 C C . LYS A 1 922 ? 18.474 -41.694 -21.317 1.00 42.34 922 LYS A C 1
ATOM 7299 O O . LYS A 1 922 ? 18.269 -41.066 -20.289 1.00 42.34 922 LYS A O 1
ATOM 7304 N N . ASN A 1 923 ? 17.879 -41.452 -22.485 1.00 46.62 923 ASN A N 1
ATOM 7305 C CA . ASN A 1 923 ? 16.692 -40.622 -22.725 1.00 46.62 923 ASN A CA 1
ATOM 7306 C C . ASN A 1 923 ? 16.716 -39.162 -22.217 1.00 46.62 923 ASN A C 1
ATOM 7308 O O . ASN A 1 923 ? 16.081 -38.870 -21.208 1.00 46.62 923 ASN A O 1
ATOM 7312 N N . ASP A 1 924 ? 17.259 -38.237 -23.013 1.00 43.50 924 ASP A N 1
ATOM 7313 C CA . ASP A 1 924 ? 16.661 -36.898 -23.157 1.00 43.50 924 ASP A CA 1
ATOM 7314 C C . ASP A 1 924 ? 16.946 -36.310 -24.557 1.00 43.50 924 ASP A C 1
ATOM 7316 O O . ASP A 1 924 ? 17.815 -36.798 -25.279 1.00 43.50 924 ASP A O 1
ATOM 7320 N N . SER A 1 925 ? 16.187 -35.293 -24.965 1.00 48.28 925 SER A N 1
ATOM 7321 C CA . SER A 1 925 ? 16.257 -34.656 -26.292 1.00 48.28 925 SER A CA 1
ATOM 7322 C C . SER A 1 925 ? 17.364 -33.605 -26.448 1.00 48.28 925 SER A C 1
ATOM 7324 O O . SER A 1 925 ? 17.731 -33.266 -27.570 1.00 48.28 925 SER A O 1
ATOM 7326 N N . ASP A 1 926 ? 17.964 -33.139 -25.350 1.00 50.06 926 ASP A N 1
ATOM 7327 C CA . ASP A 1 926 ? 19.038 -32.132 -25.378 1.00 50.06 926 ASP A CA 1
ATOM 7328 C C . ASP A 1 926 ? 20.410 -32.703 -25.826 1.00 50.06 926 ASP A C 1
ATOM 7330 O O . ASP A 1 926 ? 21.417 -31.992 -25.881 1.00 50.06 926 ASP A O 1
ATOM 7334 N N . ASP A 1 927 ? 20.495 -33.996 -26.156 1.00 51.25 927 ASP A N 1
ATOM 7335 C CA . ASP A 1 927 ? 21.734 -34.636 -26.619 1.00 51.25 927 ASP A CA 1
ATOM 7336 C C . ASP A 1 927 ? 22.021 -34.436 -28.123 1.00 51.25 927 ASP A C 1
ATOM 7338 O O . ASP A 1 927 ? 23.195 -34.435 -28.502 1.00 51.25 927 ASP A O 1
ATOM 7342 N N . GLU A 1 928 ? 21.023 -34.171 -28.983 1.00 49.88 928 GLU A N 1
ATOM 7343 C CA . GLU A 1 928 ? 21.261 -33.954 -30.429 1.00 49.88 928 GLU A CA 1
ATOM 7344 C C . GLU A 1 928 ? 22.188 -32.756 -30.692 1.00 49.88 928 GLU A C 1
ATOM 7346 O O . GLU A 1 928 ? 23.147 -32.861 -31.459 1.00 49.88 928 GLU A O 1
ATOM 7351 N N . ASN A 1 929 ? 21.974 -31.631 -30.001 1.00 48.91 929 ASN A N 1
ATOM 7352 C CA . ASN A 1 929 ? 22.816 -30.436 -30.136 1.00 48.91 929 ASN A CA 1
ATOM 7353 C C . ASN A 1 929 ? 24.275 -30.706 -29.725 1.00 48.91 929 ASN A C 1
ATOM 7355 O O . ASN A 1 929 ? 25.214 -30.210 -30.354 1.00 48.91 929 ASN A O 1
ATOM 7359 N N . LYS A 1 930 ? 24.481 -31.533 -28.691 1.00 52.56 930 LYS A N 1
ATOM 7360 C CA . LYS A 1 930 ? 25.813 -31.912 -28.194 1.00 52.56 930 LYS A CA 1
ATOM 7361 C C . LYS A 1 930 ? 26.500 -32.898 -29.141 1.00 52.56 930 LYS A C 1
ATOM 7363 O O . LYS A 1 930 ? 27.698 -32.764 -29.397 1.00 52.56 930 LYS A O 1
ATOM 7368 N N . PHE A 1 931 ? 25.745 -33.837 -29.713 1.00 53.09 931 PHE A N 1
ATOM 7369 C CA . PHE A 1 931 ? 26.223 -34.760 -30.741 1.00 53.09 931 PHE A CA 1
ATOM 7370 C C . PHE A 1 931 ? 26.642 -34.017 -32.018 1.00 53.09 931 PHE A C 1
ATOM 7372 O O . PHE A 1 931 ? 27.735 -34.252 -32.532 1.00 53.09 931 PHE A O 1
ATOM 7379 N N . MET A 1 932 ? 25.840 -33.054 -32.483 1.00 50.69 932 MET A N 1
ATOM 7380 C CA . MET A 1 932 ? 26.160 -32.226 -33.652 1.00 50.69 932 MET A CA 1
ATOM 7381 C C . MET A 1 932 ? 27.413 -31.366 -33.430 1.00 50.69 932 MET A C 1
ATOM 7383 O O . MET A 1 932 ? 28.297 -31.347 -34.287 1.00 50.69 932 MET A O 1
ATOM 7387 N N . ALA A 1 933 ? 27.564 -30.738 -32.258 1.00 52.38 933 ALA A N 1
ATOM 7388 C CA . ALA A 1 933 ? 28.782 -29.998 -31.908 1.00 52.38 933 ALA A CA 1
ATOM 7389 C C . ALA A 1 933 ? 30.035 -30.900 -31.853 1.00 52.38 933 ALA A C 1
ATOM 7391 O O . ALA A 1 933 ? 31.129 -30.488 -32.254 1.00 52.38 933 ALA A O 1
ATOM 7392 N N . LEU A 1 934 ? 29.891 -32.152 -31.400 1.00 49.34 934 LEU A N 1
ATOM 7393 C CA . LEU A 1 934 ? 30.966 -33.147 -31.439 1.00 49.34 934 LEU A CA 1
ATOM 7394 C C . LEU A 1 934 ? 31.296 -33.561 -32.884 1.00 49.34 934 LEU A C 1
ATOM 7396 O O . LEU A 1 934 ? 32.473 -33.627 -33.243 1.00 49.34 934 LEU A O 1
ATOM 7400 N N . ALA A 1 935 ? 30.285 -33.777 -33.729 1.00 50.25 935 ALA A N 1
ATOM 7401 C CA . ALA A 1 935 ? 30.454 -34.122 -35.139 1.00 50.25 935 ALA A CA 1
ATOM 7402 C C . ALA A 1 935 ? 31.158 -33.004 -35.933 1.00 50.25 935 ALA A C 1
ATOM 7404 O O . ALA A 1 935 ? 32.080 -33.296 -36.696 1.00 50.25 935 ALA A O 1
ATOM 7405 N N . GLU A 1 936 ? 30.824 -31.727 -35.700 1.00 47.84 936 GLU A N 1
ATOM 7406 C CA . GLU A 1 936 ? 31.544 -30.584 -36.288 1.00 47.84 936 GLU A CA 1
ATOM 7407 C C . GLU A 1 936 ? 33.023 -30.540 -35.867 1.00 47.84 936 GLU A C 1
ATOM 7409 O O . GLU A 1 936 ? 33.906 -30.283 -36.695 1.00 47.84 936 GLU A O 1
ATOM 7414 N N . MET A 1 937 ? 33.323 -30.821 -34.593 1.00 49.94 937 MET A N 1
ATOM 7415 C CA . MET A 1 937 ? 34.705 -30.888 -34.108 1.00 49.94 937 MET A CA 1
ATOM 7416 C C . MET A 1 937 ? 35.486 -32.049 -34.736 1.00 49.94 937 MET A C 1
ATOM 7418 O O . MET A 1 937 ? 36.649 -31.862 -35.100 1.00 49.94 937 MET A O 1
ATOM 7422 N N . ILE A 1 938 ? 34.864 -33.217 -34.925 1.00 49.31 938 ILE A N 1
ATOM 7423 C CA . ILE A 1 938 ? 35.482 -34.357 -35.621 1.00 49.31 938 ILE A CA 1
ATOM 7424 C C . ILE A 1 938 ? 35.683 -34.027 -37.108 1.00 49.31 938 ILE A C 1
ATOM 7426 O O . ILE A 1 938 ? 36.764 -34.278 -37.639 1.00 49.31 938 ILE A O 1
ATOM 7430 N N . TYR A 1 939 ? 34.715 -33.384 -37.767 1.00 43.69 939 TYR A N 1
ATOM 7431 C CA . TYR A 1 939 ? 34.791 -33.003 -39.183 1.00 43.69 939 TYR A CA 1
ATOM 7432 C C . TYR A 1 939 ? 35.956 -32.046 -39.491 1.00 43.69 939 TYR A C 1
ATOM 7434 O O . TYR A 1 939 ? 36.576 -32.147 -40.548 1.00 43.69 939 TYR A O 1
ATOM 7442 N N . GLN A 1 940 ? 36.341 -31.165 -38.557 1.00 44.28 940 GLN A N 1
ATOM 7443 C CA . GLN A 1 940 ? 37.540 -30.324 -38.719 1.00 44.28 940 GLN A CA 1
ATOM 7444 C C . GLN A 1 940 ? 38.881 -31.081 -38.596 1.00 44.28 940 GLN A C 1
ATOM 7446 O O . GLN A 1 940 ? 39.934 -30.478 -38.828 1.00 44.28 940 GLN A O 1
ATOM 7451 N N . ILE A 1 941 ? 38.868 -32.368 -38.233 1.00 44.56 941 ILE A N 1
ATOM 7452 C CA . ILE A 1 941 ? 40.060 -33.190 -37.959 1.00 44.56 941 ILE A CA 1
ATOM 7453 C C . ILE A 1 941 ? 40.147 -34.392 -38.915 1.00 44.56 941 ILE A C 1
ATOM 7455 O O . ILE A 1 941 ? 41.226 -34.668 -39.441 1.00 44.56 941 ILE A O 1
ATOM 7459 N N . ASP A 1 942 ? 39.034 -35.098 -39.127 1.00 49.38 942 ASP A N 1
ATOM 7460 C CA . ASP A 1 942 ? 38.930 -36.334 -39.911 1.00 49.38 942 ASP A CA 1
ATOM 7461 C C . ASP A 1 942 ? 37.546 -36.400 -40.615 1.00 49.38 942 ASP A C 1
ATOM 7463 O O . ASP A 1 942 ? 36.590 -36.964 -40.071 1.00 49.38 942 ASP A O 1
ATOM 7467 N N . PRO A 1 943 ? 37.390 -35.758 -41.797 1.00 47.84 943 PRO A N 1
ATOM 7468 C CA . PRO A 1 943 ? 36.084 -35.563 -42.438 1.00 47.84 943 PRO A CA 1
ATOM 7469 C C . PRO A 1 943 ? 35.365 -36.858 -42.833 1.00 47.84 943 PRO A C 1
ATOM 7471 O O . PRO A 1 943 ? 34.141 -36.926 -42.752 1.00 47.84 943 PRO A O 1
ATOM 7474 N N . GLU A 1 944 ? 36.110 -37.885 -43.254 1.00 43.72 944 GLU A N 1
ATOM 7475 C CA . GLU A 1 944 ? 35.537 -39.176 -43.662 1.00 43.72 944 GLU A CA 1
ATOM 7476 C C . GLU A 1 944 ? 34.930 -39.906 -42.457 1.00 43.72 944 GLU A C 1
ATOM 7478 O O . GLU A 1 944 ? 33.845 -40.476 -42.552 1.00 43.72 944 GLU A O 1
ATOM 7483 N N . ARG A 1 945 ? 35.575 -39.810 -41.287 1.00 49.25 945 ARG A N 1
ATOM 7484 C CA . ARG A 1 945 ? 35.099 -40.460 -40.062 1.00 49.25 945 ARG A CA 1
ATOM 7485 C C . ARG A 1 945 ? 33.956 -39.713 -39.373 1.00 49.25 945 ARG A C 1
ATOM 7487 O O . ARG A 1 945 ? 33.114 -40.345 -38.743 1.00 49.25 945 ARG A O 1
ATOM 7494 N N . ALA A 1 946 ? 33.885 -38.389 -39.530 1.00 49.41 946 ALA A N 1
ATOM 7495 C CA . ALA A 1 946 ? 32.691 -37.627 -39.164 1.00 49.41 946 ALA A CA 1
ATOM 7496 C C . ALA A 1 946 ? 31.477 -38.055 -40.008 1.00 49.41 946 ALA A C 1
ATOM 7498 O O . ALA A 1 946 ? 30.381 -38.203 -39.474 1.00 49.41 946 ALA A O 1
ATOM 7499 N N . LEU A 1 947 ? 31.680 -38.312 -41.306 1.00 41.09 947 LEU A N 1
ATOM 7500 C CA . LEU A 1 947 ? 30.621 -38.778 -42.200 1.00 41.09 947 LEU A CA 1
ATOM 7501 C C . LEU A 1 947 ? 30.132 -40.191 -41.836 1.00 41.09 947 LEU A C 1
ATOM 7503 O O . LEU A 1 947 ? 28.925 -40.411 -41.828 1.00 41.09 947 LEU A O 1
ATOM 7507 N N . GLU A 1 948 ? 31.024 -41.119 -41.463 1.00 48.12 948 GLU A N 1
ATOM 7508 C CA . GLU A 1 948 ? 30.616 -42.427 -40.911 1.00 48.12 948 GLU A CA 1
ATOM 7509 C C . GLU A 1 948 ? 29.756 -42.281 -39.642 1.00 48.12 948 GLU A C 1
ATOM 7511 O O . GLU A 1 948 ? 28.761 -42.985 -39.505 1.00 48.12 948 GLU A O 1
ATOM 7516 N N . MET A 1 949 ? 30.099 -41.358 -38.734 1.00 49.81 949 MET A N 1
ATOM 7517 C CA . MET A 1 949 ? 29.359 -41.150 -37.478 1.00 49.81 949 MET A CA 1
ATOM 7518 C C . MET A 1 949 ? 27.993 -40.470 -37.645 1.00 49.81 949 MET A C 1
ATOM 7520 O O . MET A 1 949 ? 27.143 -40.634 -36.781 1.00 49.81 949 MET A O 1
ATOM 7524 N N . VAL A 1 950 ? 27.773 -39.710 -38.721 1.00 44.50 950 VAL A N 1
ATOM 7525 C CA . VAL A 1 950 ? 26.473 -39.072 -39.027 1.00 44.50 950 VAL A CA 1
ATOM 7526 C C . VAL A 1 950 ? 25.552 -40.005 -39.836 1.00 44.50 950 VAL A C 1
ATOM 7528 O O . VAL A 1 950 ? 24.359 -39.745 -39.966 1.00 44.50 950 VAL A O 1
ATOM 7531 N N . LEU A 1 951 ? 26.086 -41.108 -40.372 1.00 43.25 951 LEU A N 1
ATOM 7532 C CA . LEU A 1 951 ? 25.348 -42.099 -41.166 1.00 43.25 951 LEU A CA 1
ATOM 7533 C C . LEU A 1 951 ? 24.904 -43.347 -40.376 1.00 43.25 951 LEU A C 1
ATOM 7535 O O . LEU A 1 951 ? 24.292 -44.228 -40.987 1.00 43.25 951 LEU A O 1
ATOM 7539 N N . HIS A 1 952 ? 25.231 -43.458 -39.082 1.00 41.38 952 HIS A N 1
ATOM 7540 C CA . HIS A 1 952 ? 25.119 -44.702 -38.307 1.00 41.38 952 HIS A CA 1
ATOM 7541 C C . HIS A 1 952 ? 24.246 -44.580 -37.047 1.00 41.38 952 HIS A C 1
ATOM 7543 O O . HIS A 1 952 ? 23.499 -45.559 -36.799 1.00 41.38 952 HIS A O 1
#

Mean predicted aligned error: 15.49 Å